Protein AF-0000000087635177 (afdb_homodimer)

Structure (mmCIF, N/CA/C/O backbone):
data_AF-0000000087635177-model_v1
#
loop_
_entity.id
_entity.type
_entity.pdbx_description
1 polymer Glucokinase
#
loop_
_atom_site.group_PDB
_atom_site.id
_atom_site.type_symbol
_atom_site.label_atom_id
_atom_site.label_alt_id
_atom_site.label_comp_id
_atom_site.label_asym_id
_atom_site.label_entity_id
_atom_site.label_seq_id
_atom_site.pdbx_PDB_ins_code
_atom_site.Cartn_x
_atom_site.Cartn_y
_atom_site.Cartn_z
_atom_site.occupancy
_atom_site.B_iso_or_equiv
_atom_site.auth_seq_id
_atom_site.auth_comp_id
_atom_site.auth_asym_id
_atom_site.auth_atom_id
_atom_site.pdbx_PDB_model_num
ATOM 1 N N . MET A 1 1 ? -13.102 -10.961 11.938 1 29.33 1 MET A N 1
ATOM 2 C CA . MET A 1 1 ? -13.492 -10.102 10.82 1 29.33 1 MET A CA 1
ATOM 3 C C . MET A 1 1 ? -13.859 -8.703 11.305 1 29.33 1 MET A C 1
ATOM 5 O O . MET A 1 1 ? -14.805 -8.547 12.086 1 29.33 1 MET A O 1
ATOM 9 N N . GLN A 1 2 ? -12.953 -7.969 11.609 1 35.25 2 GLN A N 1
ATOM 10 C CA . GLN A 1 2 ? -13.305 -6.633 12.078 1 35.25 2 GLN A CA 1
ATOM 11 C C . GLN A 1 2 ? -14.391 -6.008 11.203 1 35.25 2 GLN A C 1
ATOM 13 O O . GLN A 1 2 ? -14.219 -5.883 9.992 1 35.25 2 GLN A O 1
ATOM 18 N N . SER A 1 3 ? -15.57 -6.148 11.516 1 40.88 3 SER A N 1
ATOM 19 C CA . SER A 1 3 ? -16.766 -5.645 10.859 1 40.88 3 SER A CA 1
ATOM 20 C C . SER A 1 3 ? -16.578 -4.215 10.367 1 40.88 3 SER A C 1
ATOM 22 O O . SER A 1 3 ? -16.234 -3.322 11.148 1 40.88 3 SER A O 1
ATOM 24 N N . LYS A 1 4 ? -16.078 -4.109 9.297 1 50.09 4 LYS A N 1
ATOM 25 C CA . LYS A 1 4 ? -16.094 -2.773 8.703 1 50.09 4 LYS A CA 1
ATOM 26 C C . LYS A 1 4 ? -17.406 -2.061 9 1 50.09 4 LYS A C 1
ATOM 28 O O . LYS A 1 4 ? -18.484 -2.535 8.609 1 50.09 4 LYS A O 1
ATOM 33 N N . GLN A 1 5 ? -17.484 -1.432 10.102 1 54.53 5 GLN A N 1
ATOM 34 C CA . GLN A 1 5 ? -18.719 -0.742 10.438 1 54.53 5 GLN A CA 1
ATOM 35 C C . GLN A 1 5 ? -19.234 0.073 9.25 1 54.53 5 GLN A C 1
ATOM 37 O O . GLN A 1 5 ? -18.547 0.971 8.766 1 54.53 5 GLN A O 1
ATOM 42 N N . VAL A 1 6 ? -20.109 -0.524 8.531 1 69.88 6 VAL A N 1
ATOM 43 C CA . VAL A 1 6 ? -20.812 0.121 7.426 1 69.88 6 VAL A CA 1
ATOM 44 C C . VAL A 1 6 ? -21.547 1.36 7.926 1 69.88 6 VAL A C 1
ATOM 46 O O . VAL A 1 6 ? -22.266 1.3 8.922 1 69.88 6 VAL A O 1
ATOM 49 N N . LEU A 1 7 ? -21.156 2.529 7.484 1 83.12 7 LEU A N 1
ATOM 50 C CA . LEU A 1 7 ? -21.812 3.789 7.828 1 83.12 7 LEU A CA 1
ATOM 51 C C . LEU A 1 7 ? -23.312 3.719 7.547 1 83.12 7 LEU A C 1
ATOM 53 O O . LEU A 1 7 ? -23.734 3.146 6.539 1 83.12 7 LEU A O 1
ATOM 57 N N . SER A 1 8 ? -24.078 4.277 8.414 1 90.44 8 SER A N 1
ATOM 58 C CA . SER A 1 8 ? -25.516 4.414 8.164 1 90.44 8 SER A CA 1
ATOM 59 C C . SER A 1 8 ? -25.781 5.434 7.059 1 90.44 8 SER A C 1
ATOM 61 O O . SER A 1 8 ? -24.922 6.27 6.754 1 90.44 8 SER A O 1
ATOM 63 N N . ASN A 1 9 ? -26.922 5.383 6.5 1 93.56 9 ASN A N 1
ATOM 64 C CA . ASN A 1 9 ? -27.328 6.355 5.488 1 93.56 9 ASN A CA 1
ATOM 65 C C . ASN A 1 9 ? -27.312 7.777 6.043 1 93.56 9 ASN A C 1
ATOM 67 O O . ASN A 1 9 ? -26.922 8.719 5.344 1 93.56 9 ASN A O 1
ATOM 71 N N . ASP A 1 10 ? -27.656 7.887 7.336 1 95.88 10 ASP A N 1
ATOM 72 C CA . ASP A 1 10 ? -27.641 9.195 7.98 1 95.88 10 ASP A CA 1
ATOM 73 C C . ASP A 1 10 ? -26.219 9.773 8.016 1 95.88 10 ASP A C 1
ATOM 75 O O . ASP A 1 10 ? -26.016 10.953 7.711 1 95.88 10 ASP A O 1
ATOM 79 N N . GLU A 1 11 ? -25.344 8.898 8.391 1 95.31 11 GLU A N 1
ATOM 80 C CA . GLU A 1 11 ? -23.953 9.328 8.469 1 95.31 11 GLU A CA 1
ATOM 81 C C . GLU A 1 11 ? -23.406 9.688 7.094 1 95.31 11 GLU A C 1
ATOM 83 O O . GLU A 1 11 ? -22.703 10.695 6.945 1 95.31 11 GLU A O 1
ATOM 88 N N . ILE A 1 12 ? -23.766 8.883 6.133 1 95.69 12 ILE A N 1
ATOM 89 C CA . ILE A 1 12 ? -23.297 9.094 4.77 1 95.69 12 ILE A CA 1
ATOM 90 C C . ILE A 1 12 ? -23.797 10.438 4.25 1 95.69 12 ILE A C 1
ATOM 92 O O . ILE A 1 12 ? -23.016 11.25 3.738 1 95.69 12 ILE A O 1
ATOM 96 N N . ILE A 1 13 ? -25.031 10.727 4.426 1 96.31 13 ILE A N 1
ATOM 97 C CA . ILE A 1 13 ? -25.656 11.938 3.898 1 96.31 13 ILE A CA 1
ATOM 98 C C . ILE A 1 13 ? -25.125 13.156 4.652 1 96.31 13 ILE A C 1
ATOM 100 O O . ILE A 1 13 ? -24.766 14.164 4.039 1 96.31 13 ILE A O 1
ATOM 104 N N . LEU A 1 14 ? -25.047 13.078 5.969 1 96.31 14 LEU A N 1
ATOM 105 C CA . LEU A 1 14 ? -24.547 14.203 6.762 1 96.31 14 LEU A CA 1
ATOM 106 C C . LEU A 1 14 ? -23.109 14.555 6.387 1 96.31 14 LEU A C 1
ATOM 108 O O . LEU A 1 14 ? -22.797 15.727 6.176 1 96.31 14 LEU A O 1
ATOM 112 N N . ASN A 1 15 ? -22.312 13.555 6.32 1 95.5 15 ASN A N 1
ATOM 113 C CA . ASN A 1 15 ? -20.906 13.789 5.98 1 95.5 15 ASN A CA 1
ATOM 114 C C . ASN A 1 15 ? -20.766 14.336 4.562 1 95.5 15 ASN A C 1
ATOM 116 O O . ASN A 1 15 ? -19.875 15.148 4.297 1 95.5 15 ASN A O 1
ATOM 120 N N . TYR A 1 16 ? -21.625 13.883 3.713 1 95.69 16 TYR A N 1
ATOM 121 C CA . TYR A 1 16 ? -21.594 14.414 2.354 1 95.69 16 TYR A CA 1
ATOM 122 C C . TYR A 1 16 ? -21.891 15.906 2.344 1 95.69 16 TYR A C 1
ATOM 124 O O . TYR A 1 16 ? -21.188 16.688 1.7 1 95.69 16 TYR A O 1
ATOM 132 N N . ILE A 1 17 ? -22.859 16.297 3.053 1 95.44 17 ILE A N 1
ATOM 133 C CA . ILE A 1 17 ? -23.25 17.703 3.111 1 95.44 17 ILE A CA 1
ATOM 134 C C . ILE A 1 17 ? -22.125 18.516 3.76 1 95.44 17 ILE A C 1
ATOM 136 O O . ILE A 1 17 ? -21.75 19.578 3.258 1 95.44 17 ILE A O 1
ATOM 140 N N . ARG A 1 18 ? -21.562 18 4.793 1 94.88 18 ARG A N 1
ATOM 141 C CA 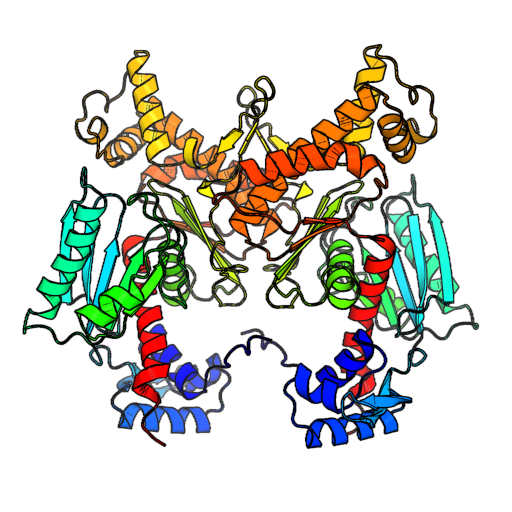. ARG A 1 18 ? -20.484 18.672 5.52 1 94.88 18 ARG A CA 1
ATOM 142 C C . ARG A 1 18 ? -19.281 18.906 4.617 1 94.88 18 ARG A C 1
ATOM 144 O O . ARG A 1 18 ? -18.688 19.984 4.645 1 94.88 18 ARG A O 1
ATOM 151 N N . ARG A 1 19 ? -18.969 17.938 3.781 1 95.31 19 ARG A N 1
ATOM 152 C CA . ARG A 1 19 ? -17.719 17.922 3.02 1 95.31 19 ARG A CA 1
ATOM 153 C C . ARG A 1 19 ? -17.875 18.688 1.706 1 95.31 19 ARG A C 1
ATOM 155 O O . ARG A 1 19 ? -16.875 19.078 1.093 1 95.31 19 ARG A O 1
ATOM 162 N N . ASN A 1 20 ? -19.125 18.953 1.271 1 93.06 20 ASN A N 1
ATOM 163 C CA . ASN A 1 20 ? -19.312 19.531 -0.053 1 93.06 20 ASN A CA 1
ATOM 164 C C . ASN A 1 20 ? -19.953 20.906 0.03 1 93.06 20 ASN A C 1
ATOM 166 O O . ASN A 1 20 ? -20.062 21.609 -0.975 1 93.06 20 ASN A O 1
ATOM 170 N N . GLY A 1 21 ? -20.297 21.312 1.137 1 87.25 21 GLY A N 1
ATOM 171 C CA . GLY A 1 21 ? -20.953 22.609 1.257 1 87.25 21 GLY A CA 1
ATOM 172 C C . GLY A 1 21 ? -22.438 22.547 0.912 1 87.25 21 GLY A C 1
ATOM 173 O O . GLY A 1 21 ? -23.141 21.641 1.347 1 87.25 21 GLY A O 1
ATOM 174 N N . SER A 1 22 ? -22.875 23.609 0.148 1 90.25 22 SER A N 1
ATOM 175 C CA . SER A 1 22 ? -24.281 23.672 -0.24 1 90.25 22 SER A CA 1
ATOM 176 C C . SER A 1 22 ? -24.594 22.703 -1.376 1 90.25 22 SER A C 1
ATOM 178 O O . SER A 1 22 ? -24.031 22.828 -2.469 1 90.25 22 SER A O 1
ATOM 180 N N . VAL A 1 23 ? -25.453 21.75 -1.095 1 94.25 23 VAL A N 1
ATOM 181 C CA . VAL A 1 23 ? -25.766 20.719 -2.084 1 94.25 23 VAL A CA 1
ATOM 182 C C . VAL A 1 23 ? -27.266 20.453 -2.109 1 94.25 23 VAL A C 1
ATOM 184 O O . VAL A 1 23 ? -27.953 20.641 -1.098 1 94.25 23 VAL A O 1
ATOM 187 N N . SER A 1 24 ? -27.75 20.031 -3.254 1 93.94 24 SER A N 1
ATOM 188 C CA . SER A 1 24 ? -29.156 19.703 -3.379 1 93.94 24 SER A CA 1
ATOM 189 C C . SER A 1 24 ? -29.406 18.234 -3.043 1 93.94 24 SER A C 1
ATOM 191 O O . SER A 1 24 ? -28.484 17.406 -3.088 1 93.94 24 SER A O 1
ATOM 193 N N . LYS A 1 25 ? -30.641 17.953 -2.688 1 94.5 25 LYS A N 1
ATOM 194 C CA . LYS A 1 25 ? -31.031 16.562 -2.402 1 94.5 25 LYS A CA 1
ATOM 195 C C . LYS A 1 25 ? -30.797 15.672 -3.617 1 94.5 25 LYS A C 1
ATOM 197 O O . LYS A 1 25 ? -30.406 14.516 -3.473 1 94.5 25 LYS A O 1
ATOM 202 N N . ALA A 1 26 ? -30.953 16.219 -4.742 1 93 26 ALA A N 1
ATOM 203 C CA . ALA A 1 26 ? -30.766 15.461 -5.973 1 93 26 ALA A CA 1
ATOM 204 C C . ALA A 1 26 ? -29.297 15.047 -6.137 1 93 26 ALA A C 1
ATOM 206 O O . ALA A 1 26 ? -29.016 13.898 -6.484 1 93 26 ALA A O 1
ATOM 207 N N . ILE A 1 27 ? -28.516 15.945 -5.879 1 93.81 27 ILE A N 1
ATOM 208 C CA . ILE A 1 27 ? -27.094 15.688 -6.008 1 93.81 27 ILE A CA 1
ATOM 209 C C . ILE A 1 27 ? -26.641 14.688 -4.941 1 93.81 27 ILE A C 1
ATOM 211 O O . ILE A 1 27 ? -25.828 13.805 -5.211 1 93.81 27 ILE A O 1
ATOM 215 N N . ILE A 1 28 ? -27.172 14.828 -3.785 1 95.62 28 ILE A N 1
ATOM 216 C CA . ILE A 1 28 ? -26.859 13.898 -2.711 1 95.62 28 ILE A CA 1
ATOM 217 C C . ILE A 1 28 ? -27.25 12.477 -3.131 1 95.62 28 ILE A C 1
ATOM 219 O O . ILE A 1 28 ? -26.438 11.547 -3.01 1 95.62 28 ILE A O 1
ATOM 223 N N . ALA A 1 29 ? -28.422 12.344 -3.629 1 95.62 29 ALA A N 1
ATOM 224 C CA . ALA A 1 29 ? -28.891 11.031 -4.051 1 95.62 29 ALA A CA 1
ATOM 225 C C . ALA A 1 29 ? -28 10.445 -5.145 1 95.62 29 ALA A C 1
ATOM 227 O O . ALA A 1 29 ? -27.578 9.289 -5.059 1 95.62 29 ALA A O 1
ATOM 228 N N . ARG A 1 30 ? -27.719 11.242 -6.062 1 93.75 30 ARG A N 1
ATOM 229 C CA . ARG A 1 30 ? -26.922 10.812 -7.203 1 93.75 30 ARG A CA 1
ATOM 230 C C . ARG A 1 30 ? -25.531 10.359 -6.762 1 93.75 30 ARG A C 1
ATOM 232 O O . ARG A 1 30 ? -25.047 9.305 -7.191 1 93.75 30 ARG A O 1
ATOM 239 N N . ASN A 1 31 ? -24.969 11.055 -5.855 1 93.06 31 ASN A N 1
ATOM 240 C CA . ASN A 1 31 ? -23.562 10.828 -5.539 1 93.06 31 ASN A CA 1
ATOM 241 C C . ASN A 1 31 ? -23.391 9.812 -4.41 1 93.06 31 ASN A C 1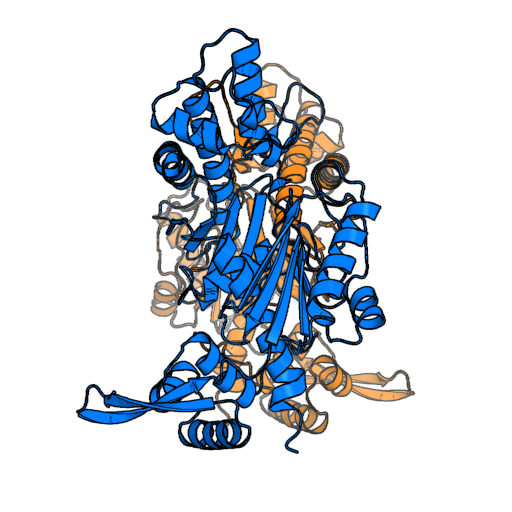
ATOM 243 O O . ASN A 1 31 ? -22.312 9.242 -4.234 1 93.06 31 ASN A O 1
ATOM 247 N N . THR A 1 32 ? -24.422 9.578 -3.68 1 92.62 32 THR A N 1
ATOM 248 C CA . THR A 1 32 ? -24.312 8.617 -2.59 1 92.62 32 THR A CA 1
ATOM 249 C C . THR A 1 32 ? -24.906 7.27 -2.994 1 92.62 32 THR A C 1
ATOM 251 O O . THR A 1 32 ? -24.672 6.254 -2.338 1 92.62 32 THR A O 1
ATOM 254 N N . GLY A 1 33 ? -25.734 7.324 -4.012 1 92.94 33 GLY A N 1
ATOM 255 C CA . GLY A 1 33 ? -26.422 6.117 -4.438 1 92.94 33 GLY A CA 1
ATOM 256 C C . GLY A 1 33 ? -27.625 5.781 -3.578 1 92.94 33 GLY A C 1
ATOM 257 O O . GLY A 1 33 ? -28.219 4.711 -3.729 1 92.94 33 GLY A O 1
ATOM 258 N N . ILE A 1 34 ? -27.969 6.648 -2.682 1 94 34 ILE A N 1
ATOM 259 C CA . ILE A 1 34 ? -29.156 6.477 -1.838 1 94 34 ILE A CA 1
ATOM 260 C C . ILE A 1 34 ? -30.391 7.016 -2.561 1 94 34 ILE A C 1
ATOM 262 O O . ILE A 1 34 ? -30.312 8.039 -3.24 1 94 34 ILE A O 1
ATOM 266 N N . THR A 1 35 ? -31.5 6.309 -2.369 1 95.5 35 THR A N 1
ATOM 267 C CA . THR A 1 35 ? -32.688 6.664 -3.119 1 95.5 35 THR A CA 1
ATOM 268 C C . THR A 1 35 ? -33.188 8.047 -2.711 1 95.5 35 THR A C 1
ATOM 270 O O . THR A 1 35 ? -33.094 8.43 -1.544 1 95.5 35 THR A O 1
ATOM 273 N N . PRO A 1 36 ? -33.812 8.766 -3.641 1 95.69 36 PRO A N 1
ATOM 274 C CA . PRO A 1 36 ? -34.281 10.125 -3.373 1 95.69 36 PRO A CA 1
ATOM 275 C C . PRO A 1 36 ? -35.25 10.195 -2.201 1 95.69 36 PRO A C 1
ATOM 277 O O . PRO A 1 36 ? -35.125 11.062 -1.333 1 95.69 36 PRO A O 1
ATOM 280 N N . PRO A 1 37 ? -36.219 9.289 -2.125 1 96.62 37 PRO A N 1
ATOM 281 C CA . PRO A 1 37 ? -37.094 9.352 -0.97 1 96.62 37 PRO A CA 1
ATOM 282 C C . PRO A 1 37 ? -36.375 9.195 0.36 1 96.62 37 PRO A C 1
ATOM 284 O O . PRO A 1 37 ? -36.688 9.883 1.332 1 96.62 37 PRO A O 1
ATOM 287 N N . THR A 1 38 ? -35.438 8.359 0.41 1 96.88 38 THR A N 1
ATOM 288 C CA . THR A 1 38 ? -34.625 8.148 1.614 1 96.88 38 THR A CA 1
ATOM 289 C C . THR A 1 38 ? -33.812 9.391 1.946 1 96.88 38 THR A C 1
ATOM 291 O O . THR A 1 38 ? -33.719 9.781 3.111 1 96.88 38 THR A O 1
ATOM 294 N N . VAL A 1 39 ? -33.281 9.969 0.921 1 97.44 39 VAL A N 1
ATOM 295 C CA . VAL A 1 39 ? -32.5 11.195 1.105 1 97.44 39 VAL A CA 1
ATOM 296 C C . VAL A 1 39 ? -33.375 12.289 1.677 1 97.44 39 VAL A C 1
ATOM 298 O O . VAL A 1 39 ? -33 12.984 2.621 1 97.44 39 VAL A O 1
ATOM 301 N N . THR A 1 40 ? -34.531 12.383 1.129 1 96.19 40 THR A N 1
ATOM 302 C CA . THR A 1 40 ? -35.438 13.406 1.581 1 96.19 40 THR A CA 1
ATOM 303 C C . THR A 1 40 ? -35.812 13.203 3.049 1 96.19 40 THR A C 1
ATOM 305 O O . THR A 1 40 ? -35.781 14.148 3.84 1 96.19 40 THR A O 1
ATOM 308 N N . ASN A 1 41 ? -36.094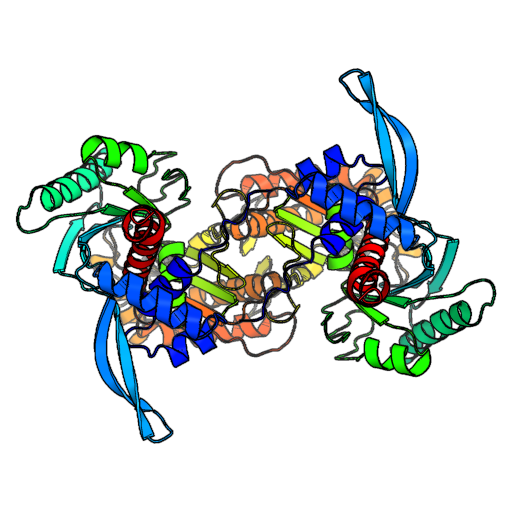 11.977 3.393 1 97.19 41 ASN A N 1
ATOM 309 C CA . ASN A 1 41 ? -36.469 11.656 4.766 1 97.19 41 ASN A CA 1
ATOM 310 C C . ASN A 1 41 ? -35.312 11.938 5.734 1 97.19 41 ASN A C 1
ATOM 312 O O . ASN A 1 41 ? -35.531 12.523 6.797 1 97.19 41 ASN A O 1
ATOM 316 N N . ILE A 1 42 ? -34.188 11.562 5.371 1 97.06 42 ILE A N 1
ATOM 317 C CA . ILE A 1 42 ? -33.031 11.719 6.227 1 97.06 42 ILE A CA 1
ATOM 318 C C . ILE A 1 42 ? -32.688 13.203 6.367 1 97.06 42 ILE A C 1
ATOM 320 O O . ILE A 1 42 ? -32.375 13.672 7.461 1 97.06 42 ILE A O 1
ATOM 324 N N . CYS A 1 43 ? -32.812 13.914 5.289 1 96.25 43 CYS A N 1
ATOM 325 C CA . CYS A 1 43 ? -32.5 15.344 5.344 1 96.25 43 CYS A CA 1
ATOM 326 C C . CYS A 1 43 ? -33.5 16.062 6.262 1 96.25 43 CYS A C 1
ATOM 328 O O . CYS A 1 43 ? -33.094 16.984 6.98 1 96.25 43 CYS A O 1
ATOM 330 N N . ASN A 1 44 ? -34.688 15.617 6.199 1 95.75 44 ASN A N 1
ATOM 331 C CA . ASN A 1 44 ? -35.656 16.203 7.109 1 95.75 44 ASN A CA 1
ATOM 332 C C . ASN A 1 44 ? -35.312 15.93 8.57 1 95.75 44 ASN A C 1
ATOM 334 O O . ASN A 1 44 ? -35.406 16.812 9.414 1 95.75 44 ASN A O 1
ATOM 338 N N . THR A 1 45 ? -34.938 14.742 8.805 1 96.06 45 THR A N 1
ATOM 339 C CA . THR A 1 45 ? -34.531 14.359 10.156 1 96.06 45 THR A CA 1
ATOM 340 C C . THR A 1 45 ? -33.312 15.164 10.609 1 96.06 45 THR A C 1
ATOM 342 O O . THR A 1 45 ? -33.25 15.633 11.75 1 96.06 45 THR A O 1
ATOM 345 N N . LEU A 1 46 ? -32.344 15.367 9.734 1 96.69 46 LEU A N 1
ATOM 346 C CA . LEU A 1 46 ? -31.141 16.109 10.039 1 96.69 46 LEU A CA 1
ATOM 347 C C . LEU A 1 46 ? -31.469 17.578 10.297 1 96.69 46 LEU A C 1
ATOM 349 O O . LEU A 1 46 ? -30.859 18.203 11.172 1 96.69 46 LEU A O 1
ATOM 353 N N . ALA A 1 47 ? -32.375 18.078 9.555 1 95.38 47 ALA A N 1
ATOM 354 C CA . ALA A 1 47 ? -32.812 19.453 9.742 1 95.38 47 ALA A CA 1
ATOM 355 C C . ALA A 1 47 ? -33.5 19.641 11.086 1 95.38 47 ALA A C 1
ATOM 357 O O . ALA A 1 47 ? -33.281 20.625 11.781 1 95.38 47 ALA A O 1
ATOM 358 N N . ASP A 1 48 ? -34.344 18.672 11.422 1 95.06 48 ASP A N 1
ATOM 359 C CA . ASP A 1 48 ? -35.031 18.703 12.695 1 95.06 48 ASP A CA 1
ATOM 360 C C . ASP A 1 48 ? -34.062 18.688 13.867 1 95.06 48 ASP A C 1
ATOM 362 O O . ASP A 1 48 ? -34.344 19.281 14.914 1 95.06 48 ASP A O 1
ATOM 366 N N . LYS A 1 49 ? -32.938 18.078 13.602 1 94.75 49 LYS A N 1
ATOM 367 C CA . LYS A 1 49 ? -31.938 17.969 14.648 1 94.75 49 LYS A CA 1
ATOM 368 C C . LYS A 1 49 ? -31.031 19.188 14.656 1 94.75 49 LYS A C 1
ATOM 370 O O . LYS A 1 49 ? -30.094 19.266 15.469 1 94.75 49 LYS A O 1
ATOM 375 N N . GLY A 1 50 ? -31.25 20.078 13.688 1 94.19 50 GLY A N 1
ATOM 376 C CA . GLY A 1 50 ? -30.453 21.297 13.609 1 94.19 50 GLY A CA 1
ATOM 377 C C . GLY A 1 50 ? -29.078 21.078 13.023 1 94.19 50 GLY A C 1
ATOM 378 O O . GLY A 1 50 ? -28.172 21.891 13.234 1 94.19 50 GLY A O 1
ATOM 379 N N . LEU A 1 51 ? -28.859 19.969 12.336 1 96.31 51 LEU A N 1
ATOM 380 C CA . LEU A 1 51 ? -27.562 19.609 11.781 1 96.31 51 LEU A CA 1
ATOM 381 C C . LEU A 1 51 ? -27.375 20.234 10.406 1 96.31 51 LEU A C 1
ATOM 383 O O . LEU A 1 51 ? -26.234 20.516 9.992 1 96.31 51 LEU A O 1
ATOM 387 N N . ILE A 1 52 ? -28.484 20.406 9.695 1 96.44 52 ILE A N 1
ATOM 388 C CA . ILE A 1 52 ? -28.422 21.047 8.383 1 96.44 52 ILE A CA 1
ATOM 389 C C . ILE A 1 52 ? -29.531 22.078 8.266 1 96.44 52 ILE A C 1
ATOM 391 O O . ILE A 1 52 ? -30.469 22.094 9.078 1 96.44 52 ILE A O 1
ATOM 395 N N . TYR A 1 53 ? -29.406 22.969 7.352 1 94.25 53 TYR A N 1
ATOM 396 C CA . TYR A 1 53 ? -30.438 23.969 7.09 1 94.25 53 TYR A CA 1
ATOM 397 C C . TYR A 1 53 ? -30.5 24.297 5.605 1 94.25 53 TYR A C 1
ATOM 399 O O . TYR A 1 53 ? -29.594 23.953 4.844 1 94.25 53 TYR A O 1
ATOM 407 N N . GLU A 1 54 ? -31.562 24.891 5.199 1 90.25 54 GLU A N 1
ATOM 408 C CA . GLU A 1 54 ? -31.719 25.344 3.82 1 90.25 54 GLU A CA 1
ATOM 409 C C . GLU A 1 54 ? -30.938 26.625 3.562 1 90.25 54 GLU A C 1
ATOM 411 O O . GLU A 1 54 ? -31.078 27.594 4.309 1 90.25 54 GLU A O 1
ATOM 416 N N . ASP A 1 55 ? -30.047 26.578 2.699 1 83.12 55 ASP A N 1
ATOM 417 C CA . ASP A 1 55 ? -29.188 27.703 2.379 1 83.12 55 ASP A CA 1
ATOM 418 C C . ASP A 1 55 ? -29.828 28.609 1.34 1 83.12 55 ASP A C 1
ATOM 420 O O . ASP A 1 55 ? -30.531 29.562 1.692 1 83.12 55 ASP A O 1
ATOM 424 N N . ARG A 1 56 ? -29.562 28.438 0.069 1 78.06 56 ARG A N 1
ATOM 425 C CA . ARG A 1 56 ? -30.109 29.25 -1.017 1 78.06 56 ARG A CA 1
ATOM 426 C C . ARG A 1 56 ? -30.719 28.359 -2.1 1 78.06 56 ARG A C 1
ATOM 428 O O . ARG A 1 56 ? -30.484 27.141 -2.123 1 78.06 56 ARG A O 1
ATOM 435 N N . GLN A 1 57 ? -31.703 28.984 -2.684 1 72.94 57 GLN A N 1
ATOM 436 C CA . GLN A 1 57 ? -32.281 28.281 -3.82 1 72.94 57 GLN A CA 1
ATOM 437 C C . GLN A 1 57 ? -31.438 28.453 -5.074 1 72.94 57 GLN A C 1
ATOM 439 O O . GLN A 1 57 ? -30.891 29.531 -5.316 1 72.94 57 GLN A O 1
ATOM 444 N N . GLU A 1 58 ? -31.031 27.297 -5.648 1 68.81 58 GLU A N 1
ATOM 445 C CA . GLU A 1 58 ? -30.297 27.375 -6.91 1 68.81 58 GLU A CA 1
ATOM 446 C C . GLU A 1 58 ? -31.109 26.766 -8.055 1 68.81 58 GLU A C 1
ATOM 448 O O . GLU A 1 58 ? -31.953 25.891 -7.828 1 68.81 58 GLU A O 1
ATOM 453 N N . ARG A 1 59 ? -31.109 27.469 -9.258 1 61.03 59 ARG A N 1
ATOM 454 C CA . ARG A 1 59 ? -31.812 26.953 -10.422 1 61.03 59 ARG A CA 1
ATOM 455 C C . ARG A 1 59 ? -31.047 25.781 -11.055 1 61.03 59 ARG A C 1
ATOM 457 O O . ARG A 1 59 ? -29.828 25.859 -11.219 1 61.03 59 ARG A O 1
ATOM 464 N N . SER A 1 60 ? -31.641 24.672 -11.016 1 54.53 60 SER A N 1
ATOM 465 C CA . SER A 1 60 ? -31.016 23.516 -11.633 1 54.53 60 SER A CA 1
ATOM 466 C C . SER A 1 60 ? -30.75 23.75 -13.117 1 54.53 60 SER A C 1
ATOM 468 O O . SER A 1 60 ? -31.234 24.734 -13.688 1 54.53 60 SER A O 1
ATOM 470 N N . ALA A 1 61 ? -29.875 23.125 -13.758 1 52.94 61 ALA A N 1
ATOM 471 C CA . ALA A 1 61 ? -29.656 23.203 -15.195 1 52.94 61 ALA A CA 1
ATOM 472 C C . ALA A 1 61 ? -30.984 23.172 -15.961 1 52.94 61 ALA A C 1
ATOM 474 O O . ALA A 1 61 ? -31.094 23.75 -17.031 1 52.94 61 ALA A O 1
ATOM 475 N N . LEU A 1 62 ? -31.938 22.5 -15.523 1 52.22 62 LEU A N 1
ATOM 476 C CA . LEU A 1 62 ? -33.219 22.406 -16.188 1 52.22 62 LEU A CA 1
ATOM 477 C C . LEU A 1 62 ? -34.156 23.516 -15.727 1 52.22 62 LEU A C 1
ATOM 479 O O . LEU A 1 62 ? -35.344 23.547 -16.094 1 52.22 62 LEU A O 1
ATOM 483 N N . GLY A 1 63 ? -33.688 24.422 -15.008 1 56.75 63 GLY A N 1
ATOM 484 C CA . GLY A 1 63 ? -34.469 25.609 -14.695 1 56.75 63 GLY A CA 1
ATOM 485 C C . GLY A 1 63 ? -35.281 25.469 -13.422 1 56.75 63 GLY A C 1
ATOM 486 O O . GLY A 1 63 ? -35.938 26.422 -12.992 1 56.75 63 GLY A O 1
ATOM 487 N N . ARG A 1 64 ? -35.406 24.234 -12.953 1 58.66 64 ARG A N 1
ATOM 488 C CA . ARG A 1 64 ? -36.219 24.094 -11.734 1 58.66 64 ARG A CA 1
ATOM 489 C C . ARG A 1 64 ? -35.406 24.516 -10.516 1 58.66 64 ARG A C 1
ATOM 491 O O . ARG A 1 64 ? -34.219 24.172 -10.383 1 58.66 64 ARG A O 1
ATOM 498 N N . PRO A 1 65 ? -36.031 25.312 -9.688 1 66.62 65 PRO A N 1
ATOM 499 C CA . PRO A 1 65 ? -35.344 25.75 -8.469 1 66.62 65 PRO A CA 1
ATOM 500 C C . PRO A 1 65 ? -35.062 24.594 -7.508 1 66.62 65 PRO A C 1
ATOM 502 O O . PRO A 1 65 ? -35.906 23.719 -7.32 1 66.62 65 PRO A O 1
ATOM 505 N N . SER A 1 66 ? -33.781 24.266 -7.215 1 77.62 66 SER A N 1
ATOM 506 C CA . SER A 1 66 ? -33.469 23.25 -6.207 1 77.62 66 SER A CA 1
ATOM 507 C C . SER A 1 66 ? -32.906 23.891 -4.945 1 77.62 66 SER A C 1
ATOM 509 O O . SER A 1 66 ? -32.125 24.828 -5.023 1 77.62 66 SER A O 1
ATOM 511 N N . MET A 1 67 ? -33.531 23.516 -3.768 1 85.56 67 MET A N 1
ATOM 512 C CA . MET A 1 67 ? -33.062 24 -2.471 1 85.56 67 MET A CA 1
ATOM 513 C C . MET A 1 67 ? -31.734 23.344 -2.076 1 85.56 67 MET A C 1
ATOM 515 O O . MET A 1 67 ? -31.625 22.125 -2.105 1 85.56 67 MET A O 1
ATOM 519 N N . LEU A 1 68 ? -30.766 24.234 -1.772 1 92.81 68 LEU A N 1
ATOM 520 C CA . LEU A 1 68 ? -29.469 23.719 -1.337 1 92.81 68 LEU A CA 1
ATOM 521 C C . LEU A 1 68 ? -29.422 23.562 0.179 1 92.81 68 LEU A C 1
ATOM 523 O O . LEU A 1 68 ? -29.984 24.391 0.906 1 92.81 68 LEU A O 1
ATOM 527 N N . LEU A 1 69 ? -28.859 22.484 0.601 1 94.38 69 LEU A N 1
ATOM 528 C CA . LEU A 1 69 ? -28.703 22.188 2.021 1 94.38 69 LEU A CA 1
ATOM 529 C C . LEU A 1 69 ? -27.266 22.453 2.463 1 94.38 69 LEU A C 1
ATOM 531 O O . LEU A 1 69 ? -26.312 22.188 1.714 1 94.38 69 LEU A O 1
ATOM 535 N N . LYS A 1 70 ? -27.156 23.016 3.656 1 95.19 70 LYS A N 1
ATOM 536 C CA . LYS A 1 70 ? -25.844 23.297 4.234 1 95.19 70 LYS A CA 1
ATOM 537 C C . LYS A 1 70 ? -25.75 22.75 5.656 1 95.19 70 LYS A C 1
ATOM 539 O O . LYS A 1 70 ? -26.734 22.75 6.398 1 95.19 70 LYS A O 1
ATOM 544 N N . PHE A 1 71 ? -24.578 22.328 5.941 1 95.44 71 PHE A N 1
ATOM 545 C CA . PHE A 1 71 ? -24.297 21.859 7.293 1 95.44 71 PHE A CA 1
ATOM 546 C C . PHE A 1 71 ? -24.234 23.031 8.266 1 95.44 71 PHE A C 1
ATOM 548 O O . PHE A 1 71 ? -23.734 24.109 7.922 1 95.44 71 PHE A O 1
ATOM 555 N N . ASN A 1 72 ? -24.812 22.812 9.461 1 94.31 72 ASN A N 1
ATOM 556 C CA . ASN A 1 72 ? -24.672 23.797 10.531 1 94.31 72 ASN A CA 1
ATOM 557 C C . ASN A 1 72 ? -23.25 23.844 11.07 1 94.31 72 ASN A C 1
ATOM 559 O O . ASN A 1 72 ? -22.922 23.156 12.047 1 94.31 72 ASN A O 1
ATOM 563 N N . GLU A 1 73 ? -22.469 24.688 10.562 1 90.62 73 GLU A N 1
ATOM 564 C CA . GLU A 1 73 ? -21.031 24.766 10.852 1 90.62 73 GLU A CA 1
ATOM 565 C C . GLU A 1 73 ? -20.781 25.156 12.305 1 90.62 73 GLU A C 1
ATOM 567 O O . GLU A 1 73 ? -19.688 24.953 12.836 1 90.62 73 GLU A O 1
ATOM 572 N N . GLN A 1 74 ? -21.781 25.734 12.961 1 88.44 74 GLN A N 1
ATOM 573 C CA . GLN A 1 74 ? -21.625 26.203 14.328 1 88.44 74 GLN A CA 1
ATOM 574 C C . GLN A 1 74 ? -22.156 25.188 15.328 1 88.44 74 GLN A C 1
ATOM 576 O O . GLN A 1 74 ? -22.312 25.5 16.516 1 88.44 74 GLN A O 1
ATOM 581 N N . LYS A 1 75 ? -22.391 24.047 14.836 1 87.69 75 LYS A N 1
ATOM 582 C CA . LYS A 1 75 ? -22.969 23.016 15.68 1 87.69 75 LYS A CA 1
ATOM 583 C C . LYS A 1 75 ? -22.141 22.812 16.953 1 87.69 75 LYS A C 1
ATOM 585 O O . LYS A 1 75 ? -22.688 22.688 18.047 1 87.69 75 LYS A O 1
ATOM 590 N N . GLU A 1 76 ? -20.844 22.703 16.719 1 94.94 76 GLU A N 1
ATOM 591 C CA . GLU A 1 76 ? -19.938 22.516 17.844 1 94.94 76 GLU A CA 1
ATOM 592 C C . GLU A 1 76 ? -18.625 23.281 17.625 1 94.94 76 GLU A C 1
ATOM 594 O O . GLU A 1 76 ? -18.281 23.609 16.5 1 94.94 76 GLU A O 1
ATOM 599 N N . MET A 1 77 ? -18.031 23.609 18.75 1 97 77 MET A N 1
ATOM 600 C CA . MET A 1 77 ? -16.672 24.141 18.734 1 97 77 MET A CA 1
ATOM 601 C C . MET A 1 77 ? -15.664 23.078 19.172 1 97 77 MET A C 1
ATOM 603 O O . MET A 1 77 ? -15.898 22.375 20.156 1 97 77 MET A O 1
ATOM 607 N N . LEU A 1 78 ? -14.633 22.984 18.391 1 98.19 78 LEU A N 1
ATOM 608 C CA . LEU A 1 78 ? -13.602 22 18.656 1 98.19 78 LEU A CA 1
ATOM 609 C C . LEU A 1 78 ? -12.289 22.672 19.047 1 98.19 78 LEU A C 1
ATOM 611 O O . LEU A 1 78 ? -11.969 23.75 18.547 1 98.19 78 LEU A O 1
ATOM 615 N N . LEU A 1 79 ? -11.578 22.062 19.922 1 98.62 79 LEU A N 1
ATOM 616 C CA . LEU A 1 79 ? -10.188 22.406 20.172 1 98.62 79 LEU A CA 1
ATOM 617 C C . LEU A 1 79 ? -9.242 21.453 19.438 1 98.62 79 LEU A C 1
ATOM 619 O O . LEU A 1 79 ? -9.219 20.266 19.734 1 98.62 79 LEU A O 1
ATOM 623 N N . ILE A 1 80 ? -8.523 21.984 18.5 1 98.81 80 ILE A N 1
ATOM 624 C CA . ILE A 1 80 ? -7.52 21.188 17.781 1 98.81 80 ILE A CA 1
ATOM 625 C C . ILE A 1 80 ? -6.121 21.609 18.234 1 98.81 80 ILE A C 1
ATOM 627 O O . ILE A 1 80 ? -5.773 22.797 18.172 1 98.81 80 ILE A O 1
ATOM 631 N N . ILE A 1 81 ? -5.344 20.672 18.688 1 98.69 81 ILE A N 1
ATOM 632 C CA . ILE A 1 81 ? -3.961 20.891 19.094 1 98.69 81 ILE A CA 1
ATOM 633 C C . ILE A 1 81 ? -3.018 20.188 18.125 1 98.69 81 ILE A C 1
ATOM 635 O O . ILE A 1 81 ? -3.107 18.969 17.953 1 98.69 81 ILE A O 1
ATOM 639 N N . HIS A 1 82 ? -2.193 20.906 17.5 1 98.31 82 HIS A N 1
ATOM 640 C CA . HIS A 1 82 ? -1.193 20.359 16.594 1 98.31 82 HIS A CA 1
ATOM 641 C C . HIS A 1 82 ? 0.212 20.516 17.156 1 98.31 82 HIS A C 1
ATOM 643 O O . HIS A 1 82 ? 0.749 21.625 17.234 1 98.31 82 HIS A O 1
ATOM 649 N N . VAL A 1 83 ? 0.79 19.391 17.562 1 96.62 83 VAL A N 1
ATOM 650 C CA . VAL A 1 83 ? 2.162 19.391 18.062 1 96.62 83 VAL A CA 1
ATOM 651 C C . VAL A 1 83 ? 3.135 19.234 16.891 1 96.62 83 VAL A C 1
ATOM 653 O O . VAL A 1 83 ? 3.324 18.125 16.375 1 96.62 83 VAL A O 1
ATOM 656 N N . ARG A 1 84 ? 3.783 20.312 16.547 1 93.06 84 ARG A N 1
ATOM 657 C CA . ARG A 1 84 ? 4.746 20.328 15.453 1 93.06 84 ARG A CA 1
ATOM 658 C C . ARG A 1 84 ? 6.172 20.172 15.977 1 93.06 84 ARG A C 1
ATOM 660 O O . ARG A 1 84 ? 6.379 19.844 17.141 1 93.06 84 ARG A O 1
ATOM 667 N N . THR A 1 85 ? 7.121 20.312 15.125 1 88.62 85 THR A N 1
ATOM 668 C CA . THR A 1 85 ? 8.523 20.094 15.477 1 88.62 85 THR A CA 1
ATOM 669 C C . THR A 1 85 ? 9.008 21.172 16.453 1 88.62 85 THR A C 1
ATOM 671 O O . THR A 1 85 ? 9.719 20.875 17.406 1 88.62 85 THR A O 1
ATOM 674 N N . HIS A 1 86 ? 8.531 22.422 16.203 1 89.5 86 HIS A N 1
ATOM 675 C CA . HIS A 1 86 ? 9.125 23.5 16.984 1 89.5 86 HIS A CA 1
ATOM 676 C C . HIS A 1 86 ? 8.062 24.266 17.766 1 89.5 86 HIS A C 1
ATOM 678 O O . HIS A 1 86 ? 8.383 25.156 18.547 1 89.5 86 HIS A O 1
ATOM 684 N N . ASN A 1 87 ? 6.797 23.922 17.547 1 92.88 87 ASN A N 1
ATOM 685 C CA . ASN A 1 87 ? 5.734 24.656 18.234 1 92.88 87 ASN A CA 1
ATOM 686 C C . ASN A 1 87 ? 4.504 23.781 18.453 1 92.88 87 ASN A C 1
ATOM 688 O O . ASN A 1 87 ? 4.328 22.766 17.781 1 92.88 87 ASN A O 1
ATOM 692 N N . VAL A 1 88 ? 3.76 24.156 19.391 1 96.31 88 VAL A N 1
ATOM 693 C CA . VAL A 1 88 ? 2.395 23.688 19.594 1 96.31 88 VAL A CA 1
ATOM 694 C C . VAL A 1 88 ? 1.404 24.75 19.141 1 96.31 88 VAL A C 1
ATOM 696 O O . VAL A 1 88 ? 1.488 25.906 19.562 1 96.31 88 VAL A O 1
ATOM 699 N N . VAL A 1 89 ? 0.564 24.375 18.234 1 97.62 89 VAL A N 1
ATOM 700 C CA . VAL A 1 89 ? -0.46 25.281 17.734 1 97.62 89 VAL A CA 1
ATOM 701 C C . VAL A 1 89 ? -1.839 24.812 18.188 1 97.62 89 VAL A C 1
ATOM 703 O O . VAL A 1 89 ? -2.182 23.641 18.031 1 97.62 89 VAL A O 1
ATOM 706 N N . CYS A 1 90 ? -2.609 25.688 18.75 1 98.12 90 CYS A N 1
ATOM 707 C CA . CYS A 1 90 ? -3.969 25.391 19.188 1 98.12 90 CYS A CA 1
ATOM 708 C C . CYS A 1 90 ? -4.984 26.203 18.391 1 98.12 90 CYS A C 1
ATOM 710 O O . CYS A 1 90 ? -4.789 27.391 18.172 1 98.12 90 CYS A O 1
ATOM 712 N N . TYR A 1 91 ? -6 25.469 17.984 1 98.25 91 TYR A N 1
ATOM 713 C CA . TYR A 1 91 ? -7.086 26.109 17.25 1 98.25 91 TYR A CA 1
ATOM 714 C C . TYR A 1 91 ? -8.422 25.906 17.953 1 98.25 91 TYR A C 1
ATOM 716 O O . TYR A 1 91 ? -8.695 24.812 18.453 1 98.25 91 TYR A O 1
ATOM 724 N N . VAL A 1 92 ? -9.188 26.969 18.078 1 98.31 92 VAL A N 1
ATOM 725 C CA . VAL A 1 92 ? -10.625 26.812 18.266 1 98.31 92 VAL A CA 1
ATOM 726 C C . VAL A 1 92 ? -11.344 26.891 16.922 1 98.31 92 VAL A C 1
ATOM 728 O O . VAL A 1 92 ? -11.25 27.906 16.219 1 98.31 92 VAL A O 1
ATOM 731 N N . VAL A 1 93 ? -11.953 25.797 16.578 1 97.75 93 VAL A N 1
ATOM 732 C CA . VAL A 1 93 ? -12.523 25.703 15.25 1 97.75 93 VAL A CA 1
ATOM 733 C C . VAL A 1 93 ? -13.969 25.219 15.336 1 97.75 93 VAL A C 1
ATOM 735 O O . VAL A 1 93 ? -14.312 24.438 16.219 1 97.75 93 VAL A O 1
ATOM 738 N N . GLN A 1 94 ? -14.742 25.719 14.438 1 95.38 94 GLN A N 1
ATOM 739 C CA . GLN A 1 94 ? -16.094 25.188 14.305 1 95.38 94 GLN A CA 1
ATOM 740 C C . GLN A 1 94 ? -16.094 23.875 13.539 1 95.38 94 GLN A C 1
ATOM 742 O O . GLN A 1 94 ? -15.172 23.594 12.766 1 95.38 94 GLN A O 1
ATOM 747 N N . SER A 1 95 ? -17.188 23.078 13.641 1 92.69 95 SER A N 1
ATOM 748 C CA . SER A 1 95 ? -17.25 21.766 13.016 1 92.69 95 SER A CA 1
ATOM 749 C C . SER A 1 95 ? -17.219 21.875 11.492 1 92.69 95 SER A C 1
ATOM 751 O O . SER A 1 95 ? -16.969 20.891 10.797 1 92.69 95 SER A O 1
ATOM 753 N N . GLY A 1 96 ? -17.438 23.047 10.984 1 87.56 96 GLY A N 1
ATOM 754 C CA . GLY A 1 96 ? -17.359 23.281 9.547 1 87.56 96 GLY A CA 1
ATOM 755 C C . GLY A 1 96 ? -15.977 23.719 9.086 1 87.56 96 GLY A C 1
ATOM 756 O O . GLY A 1 96 ? -15.734 23.844 7.887 1 87.56 96 GLY A O 1
ATOM 757 N N . GLY A 1 97 ? -15.102 24.031 9.984 1 91 97 GLY A N 1
ATOM 758 C CA . GLY A 1 97 ? -13.727 24.312 9.594 1 91 97 GLY A CA 1
ATOM 759 C C . GLY A 1 97 ? -13.336 25.766 9.781 1 91 97 GLY A C 1
ATOM 760 O O . GLY A 1 97 ? -12.18 26.125 9.57 1 91 97 GLY A O 1
ATOM 761 N N . VAL A 1 98 ? -14.258 26.578 10.227 1 93.44 98 VAL A N 1
ATOM 762 C CA . VAL A 1 98 ? -13.953 28 10.43 1 93.44 98 VAL A CA 1
ATOM 763 C C . VAL A 1 98 ? -13.109 28.172 11.688 1 93.44 98 VAL A C 1
ATOM 765 O O . VAL A 1 98 ? -13.516 27.734 12.773 1 93.44 98 VAL A O 1
ATOM 768 N N . ILE A 1 99 ? -11.992 28.844 11.555 1 97.06 99 ILE A N 1
ATOM 769 C CA . ILE A 1 99 ? -11.094 29.094 12.68 1 97.06 99 ILE A CA 1
ATOM 770 C C . ILE A 1 99 ? -11.57 30.312 13.461 1 97.06 99 ILE A C 1
ATOM 772 O O . ILE A 1 99 ? -11.695 31.406 12.898 1 97.06 99 ILE A O 1
ATOM 776 N N . LEU A 1 100 ? -11.797 30.156 14.734 1 97 100 LEU A N 1
ATOM 777 C CA . LEU A 1 100 ? -12.258 31.234 15.594 1 97 100 LEU A CA 1
ATOM 778 C C . LEU A 1 100 ? -11.094 31.828 16.375 1 97 100 LEU A C 1
ATOM 780 O O . LEU A 1 100 ? -11.125 33.031 16.734 1 97 100 LEU A O 1
ATOM 784 N N . HIS A 1 101 ? -10.18 30.984 16.703 1 97.31 101 HIS A N 1
ATOM 785 C CA . HIS A 1 101 ? -9.031 31.391 17.516 1 97.31 101 HIS A CA 1
ATOM 786 C C . HIS A 1 101 ? -7.816 30.5 17.219 1 97.31 101 HIS A C 1
ATOM 788 O O . HIS A 1 101 ? -7.965 29.344 16.859 1 97.31 101 HIS A O 1
ATOM 794 N N . GLN A 1 102 ? -6.668 31.109 17.297 1 97.31 102 GLN A N 1
ATOM 795 C CA . GLN A 1 102 ? -5.41 30.406 17.125 1 97.31 102 GLN A CA 1
ATOM 796 C C . GLN A 1 102 ? -4.336 30.922 18.078 1 97.31 102 GLN A C 1
ATOM 798 O O . GLN A 1 102 ? -4.238 32.125 18.312 1 97.31 102 GLN A O 1
ATOM 803 N N . MET A 1 103 ? -3.572 30.078 18.641 1 96 103 MET A N 1
ATOM 804 C CA . MET A 1 103 ? -2.404 30.422 19.438 1 96 103 MET A CA 1
ATOM 805 C C . MET A 1 103 ? -1.244 29.484 19.156 1 96 103 MET A C 1
ATOM 807 O O . MET A 1 103 ? -1.458 28.328 18.766 1 96 103 MET A O 1
ATOM 811 N N . LYS A 1 104 ? -0.096 29.953 19.375 1 95.94 104 LYS A N 1
ATOM 812 C CA . LYS A 1 104 ? 1.128 29.203 19.094 1 95.94 104 LYS A CA 1
ATOM 813 C C . LYS A 1 104 ? 2.139 29.375 20.219 1 95.94 104 LYS A C 1
ATOM 815 O O . LYS A 1 104 ? 2.312 30.469 20.75 1 95.94 104 LYS A O 1
ATOM 820 N N . GLN A 1 105 ? 2.723 28.281 20.594 1 95.94 105 GLN A N 1
ATOM 821 C CA . GLN A 1 105 ? 3.764 28.297 21.625 1 95.94 105 GLN A CA 1
ATOM 822 C C . GLN A 1 105 ? 4.992 27.516 21.156 1 95.94 105 GLN A C 1
ATOM 824 O O . GLN A 1 105 ? 4.883 26.375 20.703 1 95.94 105 GLN A O 1
ATOM 829 N N . SER A 1 106 ? 6.145 28.156 21.344 1 93.44 106 SER A N 1
ATOM 830 C CA . SER A 1 106 ? 7.398 27.5 20.969 1 93.44 106 SER A CA 1
ATOM 831 C C . SER A 1 106 ? 7.742 26.391 21.938 1 93.44 106 SER A C 1
ATOM 833 O O . SER A 1 106 ? 7.547 26.516 23.156 1 93.44 106 SER A O 1
ATOM 835 N N . ILE A 1 107 ? 8.273 25.297 21.391 1 92.25 107 ILE A N 1
ATOM 836 C CA . ILE A 1 107 ? 8.719 24.219 22.25 1 92.25 107 ILE A CA 1
ATOM 837 C C . ILE A 1 107 ? 10.188 23.891 21.984 1 92.25 107 ILE A C 1
ATOM 839 O O . ILE A 1 107 ? 10.664 22.797 22.281 1 92.25 107 ILE A O 1
ATOM 843 N N . ILE A 1 108 ? 10.867 24.766 21.391 1 88.19 108 ILE A N 1
ATOM 844 C CA . ILE A 1 108 ? 12.289 24.609 21.094 1 88.19 108 ILE A CA 1
ATOM 845 C C . ILE A 1 108 ? 13.078 24.5 22.406 1 88.19 108 ILE A C 1
ATOM 847 O O . ILE A 1 108 ? 12.914 25.312 23.312 1 88.19 108 ILE A O 1
ATOM 851 N N . GLY A 1 109 ? 13.906 23.469 22.453 1 86.06 109 GLY A N 1
ATOM 852 C CA . GLY A 1 109 ? 14.805 23.312 23.578 1 86.06 109 GLY A CA 1
ATOM 853 C C . GLY A 1 109 ? 14.117 22.781 24.828 1 86.06 109 GLY A C 1
ATOM 854 O O . GLY A 1 109 ? 14.75 22.609 25.859 1 86.06 109 GLY A O 1
ATOM 855 N N . LEU A 1 110 ? 12.836 22.469 24.703 1 90.12 110 LEU A N 1
ATOM 856 C CA . LEU A 1 110 ? 12.102 21.984 25.875 1 90.12 110 LEU A CA 1
ATOM 857 C C . LEU A 1 110 ? 12.32 20.484 26.078 1 90.12 110 LEU A C 1
ATOM 859 O O . LEU A 1 110 ? 12.562 19.75 25.125 1 90.12 110 LEU A O 1
ATOM 863 N N . THR A 1 111 ? 12.219 20.125 27.328 1 90.56 111 THR A N 1
ATOM 864 C CA . THR A 1 111 ? 12.234 18.703 27.672 1 90.56 111 THR A CA 1
ATOM 865 C C . THR A 1 111 ? 10.898 18.047 27.312 1 90.56 111 THR A C 1
ATOM 867 O O . THR A 1 111 ? 9.914 18.75 27.031 1 90.56 111 THR A O 1
ATOM 870 N N . VAL A 1 112 ? 10.867 16.781 27.391 1 90.25 112 VAL A N 1
ATOM 871 C CA . VAL A 1 112 ? 9.648 16.031 27.109 1 90.25 112 VAL A CA 1
ATOM 872 C C . VAL A 1 112 ? 8.547 16.453 28.078 1 90.25 112 VAL A C 1
ATOM 874 O O . VAL A 1 112 ? 7.418 16.719 27.672 1 90.25 112 VAL A O 1
ATOM 877 N N . GLU A 1 113 ? 8.891 16.484 29.25 1 93.25 113 GLU A N 1
ATOM 878 C CA . GLU A 1 113 ? 7.93 16.875 30.281 1 93.25 113 GLU A CA 1
ATOM 879 C C . GLU A 1 113 ? 7.387 18.281 30.047 1 93.25 113 GLU A C 1
ATOM 881 O O . GLU A 1 113 ? 6.195 18.531 30.219 1 93.25 113 GLU A O 1
ATOM 886 N N . ALA A 1 114 ? 8.266 19.125 29.625 1 94.88 114 ALA A N 1
ATOM 887 C CA . ALA A 1 114 ? 7.867 20.5 29.375 1 94.88 114 ALA A CA 1
ATOM 888 C C . ALA A 1 114 ? 6.953 20.594 28.156 1 94.88 114 ALA A C 1
ATOM 890 O O . ALA A 1 114 ? 6.035 21.422 28.125 1 94.88 114 ALA A O 1
ATOM 891 N N . ILE A 1 115 ? 7.242 19.812 27.203 1 94.56 115 ILE A N 1
ATOM 892 C CA . ILE A 1 115 ? 6.387 19.781 26.031 1 94.56 115 ILE A CA 1
ATOM 893 C C . ILE A 1 115 ? 4.996 19.297 26.406 1 94.56 115 ILE A C 1
ATOM 895 O O . ILE A 1 115 ? 3.988 19.891 26.031 1 94.56 115 ILE A O 1
ATOM 899 N N . LEU A 1 116 ? 4.961 18.25 27.188 1 94.75 116 LEU A N 1
ATOM 900 C CA . LEU A 1 116 ? 3.689 17.703 27.656 1 94.75 116 LEU A CA 1
ATOM 901 C C . LEU A 1 116 ? 2.912 18.75 28.453 1 94.75 116 LEU A C 1
ATOM 903 O O . LEU A 1 116 ? 1.716 18.953 28.234 1 94.75 116 LEU A O 1
ATOM 907 N N . ASN A 1 117 ? 3.604 19.375 29.297 1 95.88 117 ASN A N 1
ATOM 908 C CA . ASN A 1 117 ? 2.969 20.406 30.094 1 95.88 117 ASN A CA 1
ATOM 909 C C . ASN A 1 117 ? 2.447 21.547 29.219 1 95.88 117 ASN A C 1
ATOM 911 O O . ASN A 1 117 ? 1.412 22.141 29.516 1 95.88 117 ASN A O 1
ATOM 915 N N . THR A 1 118 ? 3.18 21.844 28.203 1 95.81 118 THR A N 1
ATOM 916 C CA . THR A 1 118 ? 2.744 22.875 27.266 1 95.81 118 THR A CA 1
ATOM 917 C C . THR A 1 118 ? 1.429 22.484 26.594 1 95.81 118 THR A C 1
ATOM 919 O O . THR A 1 118 ? 0.517 23.297 26.469 1 95.81 118 THR A O 1
ATOM 922 N N . ILE A 1 119 ? 1.327 21.25 26.203 1 95.88 119 ILE A N 1
ATOM 923 C CA . ILE A 1 119 ? 0.112 20.734 25.578 1 95.88 119 ILE A CA 1
ATOM 924 C C . ILE A 1 119 ? -1.062 20.875 26.547 1 95.88 119 ILE A C 1
ATOM 926 O O . ILE A 1 119 ? -2.111 21.422 26.188 1 95.88 119 ILE A O 1
ATOM 930 N N . TYR A 1 120 ? -0.845 20.484 27.797 1 96.69 120 TYR A N 1
ATOM 931 C CA . TYR A 1 120 ? -1.905 20.5 28.797 1 96.69 120 TYR A CA 1
ATOM 932 C C . TYR A 1 120 ? -2.307 21.922 29.156 1 96.69 120 TYR A C 1
ATOM 934 O O . TYR A 1 120 ? -3.496 22.219 29.281 1 96.69 120 TYR A O 1
ATOM 942 N N . ARG A 1 121 ? -1.37 22.734 29.25 1 96.62 121 ARG A N 1
ATOM 943 C CA . ARG A 1 121 ? -1.638 24.125 29.609 1 96.62 121 ARG A CA 1
ATOM 944 C C . ARG A 1 121 ? -2.387 24.844 28.5 1 96.62 121 ARG A C 1
ATOM 946 O O . ARG A 1 121 ? -3.32 25.594 28.75 1 96.62 121 ARG A O 1
ATOM 953 N N . CYS A 1 122 ? -1.93 24.594 27.312 1 95.56 122 CYS A N 1
ATOM 954 C CA . CYS A 1 122 ? -2.607 25.203 26.172 1 95.56 122 CYS A CA 1
ATOM 955 C C . CYS A 1 122 ? -4.07 24.781 26.125 1 95.56 122 CYS A C 1
ATOM 957 O O . CYS A 1 122 ? -4.953 25.609 25.906 1 95.56 122 CYS A O 1
ATOM 959 N N . ALA A 1 123 ? -4.281 23.547 26.328 1 97.06 123 ALA A N 1
ATOM 960 C CA . ALA A 1 123 ? -5.645 23.031 26.344 1 97.06 123 ALA A CA 1
ATOM 961 C C . ALA A 1 123 ? -6.457 23.656 27.469 1 97.06 123 ALA A C 1
ATOM 963 O O . ALA A 1 123 ? -7.59 24.094 27.266 1 97.06 123 ALA A O 1
ATOM 964 N N . GLU A 1 124 ? -5.863 23.719 28.609 1 96.81 124 GLU A N 1
ATOM 965 C CA . GLU A 1 124 ? -6.527 24.266 29.797 1 96.81 124 GLU A CA 1
ATOM 966 C C . GLU A 1 124 ? -6.914 25.719 29.594 1 96.81 124 GLU A C 1
ATOM 968 O O . GLU A 1 124 ? -8.039 26.125 29.906 1 96.81 124 GLU A O 1
ATOM 973 N N . ASP A 1 125 ? -6.016 26.453 29.062 1 96.44 125 ASP A N 1
ATOM 974 C CA . ASP A 1 125 ? -6.238 27.875 28.844 1 96.44 125 ASP A CA 1
ATOM 975 C C . ASP A 1 125 ? -7.441 28.109 27.938 1 96.44 125 ASP A C 1
ATOM 977 O O . ASP A 1 125 ? -8.25 29 28.172 1 96.44 125 ASP A O 1
ATOM 981 N N . ILE A 1 126 ? -7.59 27.297 26.953 1 96.56 126 ILE A N 1
ATOM 982 C CA . ILE A 1 126 ? -8.648 27.469 25.969 1 96.56 126 ILE A CA 1
ATOM 983 C C . ILE A 1 126 ? -9.969 26.953 26.531 1 96.56 126 ILE A C 1
ATOM 985 O O . ILE A 1 126 ? -11.016 27.594 26.375 1 96.56 126 ILE A O 1
ATOM 989 N N . ILE A 1 127 ? -9.914 25.828 27.188 1 96.62 127 ILE A N 1
ATOM 990 C CA . ILE A 1 127 ? -11.125 25.203 27.688 1 96.62 127 ILE A CA 1
ATOM 991 C C . ILE A 1 127 ? -11.727 26.047 28.812 1 96.62 127 ILE A C 1
ATOM 993 O O . ILE A 1 127 ? -12.945 26.141 28.938 1 96.62 127 ILE A O 1
ATOM 997 N N . GLU A 1 128 ? -10.914 26.734 29.562 1 94.94 128 GLU A N 1
ATOM 998 C CA . GLU A 1 128 ? -11.375 27.531 30.703 1 94.94 128 GLU A CA 1
ATOM 999 C C . GLU A 1 128 ? -11.828 28.922 30.25 1 94.94 128 GLU A C 1
ATOM 1001 O O . GLU A 1 128 ? -12.484 29.641 31 1 94.94 128 GLU A O 1
ATOM 1006 N N . ASP A 1 129 ? -11.406 29.219 29.016 1 94.62 129 ASP A N 1
ATOM 1007 C CA . ASP A 1 129 ? -11.883 30.484 28.484 1 94.62 129 ASP A CA 1
ATOM 1008 C C . ASP A 1 129 ? -13.375 30.438 28.188 1 94.62 129 ASP A C 1
ATOM 1010 O O . ASP A 1 129 ? -13.812 29.703 27.281 1 94.62 129 ASP A O 1
ATOM 1014 N N . MET A 1 130 ? -14.195 31.172 28.797 1 88.81 130 MET A N 1
ATOM 1015 C CA . MET A 1 130 ? -15.656 31.141 28.766 1 88.81 130 MET A CA 1
ATOM 1016 C C . MET A 1 130 ? -16.172 31.578 27.391 1 88.81 130 MET A C 1
ATOM 1018 O O . MET A 1 130 ? -17.344 31.375 27.078 1 88.81 130 MET A O 1
ATOM 1022 N N . ARG A 1 131 ? -15.289 32.125 26.562 1 90.88 131 ARG A N 1
ATOM 1023 C CA . ARG A 1 131 ? -15.68 32.531 25.219 1 90.88 131 ARG A CA 1
ATOM 1024 C C . ARG A 1 131 ? -15.992 31.328 24.359 1 90.88 131 ARG A C 1
ATOM 1026 O O . ARG A 1 131 ? -16.672 31.453 23.328 1 90.88 131 ARG A O 1
ATOM 1033 N N . TRP A 1 132 ? -15.477 30.219 24.828 1 93.5 132 TRP A N 1
ATOM 1034 C CA . TRP A 1 132 ? -15.609 29.031 24 1 93.5 132 TRP A CA 1
ATOM 1035 C C . TRP A 1 132 ? -16.297 27.906 24.75 1 93.5 132 TRP A C 1
ATOM 1037 O O . TRP A 1 132 ? -16.016 27.672 25.922 1 93.5 132 TRP A O 1
ATOM 1047 N N . THR A 1 133 ? -17.172 27.266 24.156 1 95.88 133 THR A N 1
ATOM 1048 C CA . THR A 1 133 ? -17.719 26.016 24.641 1 95.88 133 THR A CA 1
ATOM 1049 C C . THR A 1 133 ? -17.219 24.844 23.812 1 95.88 133 THR A C 1
ATOM 1051 O O . THR A 1 133 ? -17.812 24.516 22.781 1 95.88 133 THR A O 1
ATOM 1054 N N . ILE A 1 134 ? -16.203 24.188 24.266 1 97.81 134 ILE A N 1
ATOM 1055 C CA . ILE A 1 134 ? -15.516 23.156 23.5 1 97.81 134 ILE A CA 1
ATOM 1056 C C . ILE A 1 134 ? -16.25 21.828 23.672 1 97.81 134 ILE A C 1
ATOM 1058 O O . ILE A 1 134 ? -16.562 21.422 24.781 1 97.81 134 ILE A O 1
ATOM 1062 N N . ALA A 1 135 ? -16.469 21.188 22.562 1 97.56 135 ALA A N 1
ATOM 1063 C CA . ALA A 1 135 ? -17.234 19.938 22.594 1 97.56 135 ALA A CA 1
ATOM 1064 C C . ALA A 1 135 ? -16.297 18.734 22.547 1 97.56 135 ALA A C 1
ATOM 1066 O O . ALA A 1 135 ? -16.641 17.656 23.031 1 97.56 135 ALA A O 1
ATOM 1067 N N . ALA A 1 136 ? -15.156 18.922 21.969 1 98.31 136 ALA A N 1
ATOM 1068 C CA . ALA A 1 136 ? -14.211 17.812 21.797 1 98.31 136 ALA A CA 1
ATOM 1069 C C . ALA A 1 136 ? -12.805 18.344 21.531 1 98.31 136 ALA A C 1
ATOM 1071 O O . ALA A 1 136 ? -12.625 19.484 21.125 1 98.31 136 ALA A O 1
ATOM 1072 N N . ILE A 1 137 ? -11.82 17.469 21.719 1 98.62 137 ILE A N 1
ATOM 1073 C CA . ILE A 1 137 ? -10.414 17.797 21.5 1 98.62 137 ILE A CA 1
ATOM 1074 C C . ILE A 1 137 ? -9.852 16.922 20.391 1 98.62 137 ILE A C 1
ATOM 1076 O O . ILE A 1 137 ? -10.078 15.711 20.375 1 98.62 137 ILE A O 1
ATOM 1080 N N . GLY A 1 138 ? -9.266 17.484 19.391 1 98.75 138 GLY A N 1
ATOM 1081 C CA . GLY A 1 138 ? -8.43 16.797 18.422 1 98.75 138 GLY A CA 1
ATOM 1082 C C . GLY A 1 138 ? -6.949 17.078 18.609 1 98.75 138 GLY A C 1
ATOM 1083 O O . GLY A 1 138 ? -6.531 18.234 18.641 1 98.75 138 GLY A O 1
ATOM 1084 N N . LEU A 1 139 ? -6.164 16.047 18.766 1 98.69 139 LEU A N 1
ATOM 1085 C CA . LEU A 1 139 ? -4.723 16.172 18.938 1 98.69 139 LEU A CA 1
ATOM 1086 C C . LEU A 1 139 ? -3.969 15.578 17.766 1 98.69 139 LEU A C 1
ATOM 1088 O O . LEU A 1 139 ? -4.129 14.398 17.438 1 98.69 139 LEU A O 1
ATOM 1092 N N . ILE A 1 140 ? -3.23 16.406 17.094 1 98.44 140 ILE A N 1
ATOM 1093 C CA . ILE A 1 140 ? -2.42 16.016 15.953 1 98.44 140 ILE A CA 1
ATOM 1094 C C . ILE A 1 140 ? -0.965 15.844 16.391 1 98.44 140 ILE A C 1
ATOM 1096 O O . ILE A 1 140 ? -0.365 16.766 16.938 1 98.44 140 ILE A O 1
ATOM 1100 N N . LEU A 1 141 ? -0.429 14.688 16.109 1 96.69 141 LEU A N 1
ATOM 1101 C CA . LEU A 1 141 ? 0.924 14.383 16.562 1 96.69 141 LEU A CA 1
ATOM 1102 C C . LEU A 1 141 ? 1.788 13.898 15.398 1 96.69 141 LEU A C 1
ATOM 1104 O O . LEU A 1 141 ? 1.27 13.391 14.406 1 96.69 141 LEU A O 1
ATOM 1108 N N . ARG A 1 142 ? 3.055 14.062 15.586 1 93.69 142 ARG A N 1
ATOM 1109 C CA . ARG A 1 142 ? 4.023 13.453 14.68 1 93.69 142 ARG A CA 1
ATOM 1110 C C . ARG A 1 142 ? 4.355 12.031 15.109 1 93.69 142 ARG A C 1
ATOM 1112 O O . ARG A 1 142 ? 4.25 11.688 16.281 1 93.69 142 ARG A O 1
ATOM 1119 N N . GLY A 1 143 ? 4.719 11.219 14.133 1 92 143 GLY A N 1
ATOM 1120 C CA . GLY A 1 143 ? 5.043 9.828 14.43 1 92 143 GLY A CA 1
ATOM 1121 C C . GLY A 1 143 ? 3.832 8.914 14.398 1 92 143 GLY A C 1
ATOM 1122 O O . GLY A 1 143 ? 2.711 9.375 14.164 1 92 143 GLY A O 1
ATOM 1123 N N . PRO A 1 144 ? 4.078 7.648 14.656 1 92.38 144 PRO A N 1
ATOM 1124 C CA . PRO A 1 144 ? 2.979 6.684 14.641 1 92.38 144 PRO A CA 1
ATOM 1125 C C . PRO A 1 144 ? 1.989 6.891 15.781 1 92.38 144 PRO A C 1
ATOM 1127 O O . PRO A 1 144 ? 2.398 7.117 16.922 1 92.38 144 PRO A O 1
ATOM 1130 N N . VAL A 1 145 ? 0.704 6.84 15.43 1 95.88 145 VAL A N 1
ATOM 1131 C CA . VAL A 1 145 ? -0.382 7.031 16.391 1 95.88 145 VAL A CA 1
ATOM 1132 C C . VAL A 1 145 ? -1.406 5.91 16.234 1 95.88 145 VAL A C 1
ATOM 1134 O O . VAL A 1 145 ? -1.853 5.613 15.125 1 95.88 145 VAL A O 1
ATOM 1137 N N . ASP A 1 146 ? -1.645 5.223 17.328 1 95.88 146 ASP A N 1
ATOM 1138 C CA . ASP A 1 146 ? -2.834 4.379 17.375 1 95.88 146 ASP A CA 1
ATOM 1139 C C . ASP A 1 146 ? -4.094 5.211 17.594 1 95.88 146 ASP A C 1
ATOM 1141 O O . ASP A 1 146 ? -4.434 5.535 18.734 1 95.88 146 ASP A O 1
ATOM 1145 N N . SER A 1 147 ? -4.738 5.512 16.547 1 95.56 147 SER A N 1
ATOM 1146 C CA . SER A 1 147 ? -5.828 6.48 16.594 1 95.56 147 SER A CA 1
ATOM 1147 C C . SER A 1 147 ? -7.035 5.918 17.328 1 95.56 147 SER A C 1
ATOM 1149 O O . SER A 1 147 ? -7.789 6.664 17.969 1 95.56 147 SER A O 1
ATOM 1151 N N . LYS A 1 148 ? -7.254 4.637 17.25 1 93.81 148 LYS A N 1
ATOM 1152 C CA . LYS A 1 148 ? -8.375 4.02 17.938 1 93.81 148 LYS A CA 1
ATOM 1153 C C . LYS A 1 148 ? -8.219 4.129 19.453 1 93.81 148 LYS A C 1
ATOM 1155 O O . LYS A 1 148 ? -9.148 4.523 20.156 1 93.81 148 LYS A O 1
ATOM 1160 N N . LYS A 1 149 ? -7.008 3.871 19.906 1 96.19 149 LYS A N 1
ATOM 1161 C CA . LYS A 1 149 ? -6.75 3.904 21.344 1 96.19 149 LYS A CA 1
ATOM 1162 C C . LYS A 1 149 ? -6.32 5.297 21.781 1 96.19 149 LYS A C 1
ATOM 1164 O O . LYS A 1 149 ? -6.316 5.594 22.984 1 96.19 149 LYS A O 1
ATOM 1169 N N . GLY A 1 150 ? -5.945 6.09 20.812 1 97.38 150 GLY A N 1
ATOM 1170 C CA . GLY A 1 150 ? -5.48 7.434 21.125 1 97.38 150 GLY A CA 1
ATOM 1171 C C . GLY A 1 150 ? -4.105 7.457 21.766 1 97.38 150 GLY A C 1
ATOM 1172 O O . GLY A 1 150 ? -3.863 8.219 22.703 1 97.38 150 GLY A O 1
ATOM 1173 N N . ILE A 1 151 ? -3.23 6.586 21.328 1 97.06 151 ILE A N 1
ATOM 1174 C CA . ILE A 1 151 ? -1.896 6.441 21.891 1 97.06 151 ILE A CA 1
ATOM 1175 C C . ILE A 1 151 ? -0.852 6.945 20.906 1 97.06 151 ILE A C 1
ATOM 1177 O O . ILE A 1 151 ? -0.846 6.539 19.734 1 97.06 151 ILE A O 1
ATOM 1181 N N . SER A 1 152 ? -0.001 7.887 21.359 1 96.25 152 SER A N 1
ATOM 1182 C CA . SER A 1 152 ? 1.215 8.211 20.625 1 96.25 152 SER A CA 1
ATOM 1183 C C . SER A 1 152 ? 2.275 7.125 20.812 1 96.25 152 SER A C 1
ATOM 1185 O O . SER A 1 152 ? 2.887 7.027 21.875 1 96.25 152 SER A O 1
ATOM 1187 N N . ILE A 1 153 ? 2.506 6.371 19.844 1 91.62 153 ILE A N 1
ATOM 1188 C CA . ILE A 1 153 ? 3.4 5.227 19.953 1 91.62 153 ILE A CA 1
ATOM 1189 C C . ILE A 1 153 ? 4.844 5.707 20.078 1 91.62 153 ILE A C 1
ATOM 1191 O O . ILE A 1 153 ? 5.617 5.18 20.891 1 91.62 153 ILE A O 1
ATOM 1195 N N . TYR A 1 154 ? 5.191 6.688 19.234 1 88.25 154 TYR A N 1
ATOM 1196 C CA . TYR A 1 154 ? 6.516 7.301 19.25 1 88.25 154 TYR A CA 1
ATOM 1197 C C . TYR A 1 154 ? 6.465 8.727 18.719 1 88.25 154 TYR A C 1
ATOM 1199 O O . TYR A 1 154 ? 5.73 9.016 17.781 1 88.25 154 TYR A O 1
ATOM 1207 N N . SER A 1 155 ? 7.227 9.562 19.391 1 87.5 155 SER A N 1
ATOM 1208 C CA . SER A 1 155 ? 7.367 10.93 18.891 1 87.5 155 SER A CA 1
ATOM 1209 C C . SER A 1 155 ? 8.828 11.266 18.609 1 87.5 155 SER A C 1
ATOM 1211 O O . SER A 1 155 ? 9.656 11.266 19.531 1 87.5 155 SER A O 1
ATOM 1213 N N . PRO A 1 156 ? 9.148 11.617 17.406 1 77.88 156 PRO A N 1
ATOM 1214 C CA . PRO A 1 156 ? 10.531 11.992 17.109 1 77.88 156 PRO A CA 1
ATOM 1215 C C . PRO A 1 156 ? 10.977 13.234 17.875 1 77.88 156 PRO A C 1
ATOM 1217 O O . PRO A 1 156 ? 12.156 13.359 18.219 1 77.88 156 PRO A O 1
ATOM 1220 N N . ASN A 1 157 ? 10.078 14.188 18.109 1 73.56 157 ASN A N 1
ATOM 1221 C CA . ASN A 1 157 ? 10.398 15.43 18.812 1 73.56 157 ASN A CA 1
ATOM 1222 C C . ASN A 1 157 ? 10.398 15.227 20.328 1 73.56 157 ASN A C 1
ATOM 1224 O O . ASN A 1 157 ? 11.305 15.695 21.016 1 73.56 157 ASN A O 1
ATOM 1228 N N . GLY A 1 158 ? 9.398 14.578 20.703 1 72.81 158 GLY A N 1
ATOM 1229 C CA . GLY A 1 158 ? 9.227 14.414 22.141 1 72.81 158 GLY A CA 1
ATOM 1230 C C . GLY A 1 158 ? 10.047 13.281 22.719 1 72.81 158 GLY A C 1
ATOM 1231 O O . GLY A 1 158 ? 10.297 13.234 23.922 1 72.81 158 GLY A O 1
ATOM 1232 N N . LYS A 1 159 ? 10.391 12.406 21.781 1 81 159 LYS A N 1
ATOM 1233 C CA . LYS A 1 159 ? 11.164 11.219 22.125 1 81 159 LYS A CA 1
ATOM 1234 C C . LYS A 1 159 ? 10.445 10.383 23.188 1 81 159 LYS A C 1
ATOM 1236 O O . LYS A 1 159 ? 11.086 9.758 24.031 1 81 159 LYS A O 1
ATOM 1241 N N . TRP A 1 160 ? 9.07 10.562 23.203 1 89 160 TRP A N 1
ATOM 1242 C CA . TRP A 1 160 ? 8.305 9.719 24.125 1 89 160 TRP A CA 1
ATOM 1243 C C . TRP A 1 160 ? 7.816 8.461 23.422 1 89 160 TRP A C 1
ATOM 1245 O O . TRP A 1 160 ? 7.871 8.367 22.188 1 89 160 TRP A O 1
ATOM 1255 N N . THR A 1 161 ? 7.453 7.48 24.281 1 90.69 161 THR A N 1
ATOM 1256 C CA . THR A 1 161 ? 6.93 6.223 23.766 1 90.69 161 THR A CA 1
ATOM 1257 C C . THR A 1 161 ? 5.629 5.848 24.484 1 90.69 161 THR A C 1
ATOM 1259 O O . THR A 1 161 ? 5.531 5.949 25.703 1 90.69 161 THR A O 1
ATOM 1262 N N . ASN A 1 162 ? 4.617 5.594 23.703 1 93.5 162 ASN A N 1
ATOM 1263 C CA . ASN A 1 162 ? 3.367 4.988 24.141 1 93.5 162 ASN A CA 1
ATOM 1264 C C . ASN A 1 162 ? 2.66 5.855 25.188 1 93.5 162 ASN A C 1
ATOM 1266 O O . ASN A 1 162 ? 2.264 5.363 26.234 1 93.5 162 ASN A O 1
ATOM 1270 N N . ILE A 1 163 ? 2.482 7.051 24.906 1 96 163 ILE A N 1
ATOM 1271 C CA . ILE A 1 163 ? 1.706 7.93 25.766 1 96 163 ILE A CA 1
ATOM 1272 C C . ILE A 1 163 ? 0.23 7.859 25.391 1 96 163 ILE A C 1
ATOM 1274 O O . ILE A 1 163 ? -0.133 8.133 24.234 1 96 163 ILE A O 1
ATOM 1278 N N . PRO A 1 164 ? -0.632 7.469 26.312 1 97.81 164 PRO A N 1
ATOM 1279 C CA . PRO A 1 164 ? -2.07 7.398 26.031 1 97.81 164 PRO A CA 1
ATOM 1280 C C . PRO A 1 164 ? -2.758 8.758 26.156 1 97.81 164 PRO A C 1
ATOM 1282 O O . PRO A 1 164 ? -3.572 8.969 27.047 1 97.81 164 PRO A O 1
ATOM 1285 N N . PHE A 1 165 ? -2.602 9.625 25.203 1 97.88 165 PHE A N 1
ATOM 1286 C CA . PHE A 1 165 ? -3.055 11.008 25.25 1 97.88 165 PHE A CA 1
ATOM 1287 C C . PHE A 1 165 ? -4.574 11.078 25.359 1 97.88 165 PHE A C 1
ATOM 1289 O O . PHE A 1 165 ? -5.109 11.945 26.047 1 97.88 165 PHE A O 1
ATOM 1296 N N . LYS A 1 166 ? -5.25 10.211 24.641 1 98.38 166 LYS A N 1
ATOM 1297 C CA . LYS A 1 166 ? -6.707 10.219 24.719 1 98.38 166 LYS A CA 1
ATOM 1298 C C . LYS A 1 166 ? -7.184 10.062 26.156 1 98.38 166 LYS A C 1
ATOM 1300 O O . LYS A 1 166 ? -7.973 10.867 26.641 1 98.38 166 LYS A O 1
ATOM 1305 N N . TYR A 1 167 ? -6.68 9.023 26.812 1 98.12 167 TYR A N 1
ATOM 1306 C CA . TYR A 1 167 ? -7.055 8.766 28.203 1 98.12 167 TYR A CA 1
ATOM 1307 C C . TYR A 1 167 ? -6.711 9.961 29.094 1 98.12 167 TYR A C 1
ATOM 1309 O O . TYR A 1 167 ? -7.543 10.422 29.875 1 98.12 167 TYR A O 1
ATOM 1317 N N . ILE A 1 168 ? -5.543 10.492 28.969 1 97.81 168 ILE A N 1
ATOM 1318 C CA . ILE A 1 168 ? -5.039 11.562 29.812 1 97.81 168 ILE A CA 1
ATOM 1319 C C . ILE A 1 168 ? -5.902 12.812 29.641 1 97.81 168 ILE A C 1
ATOM 1321 O O . ILE A 1 168 ? -6.348 13.406 30.625 1 97.81 168 ILE A O 1
ATOM 1325 N N . LEU A 1 169 ? -6.137 13.203 28.422 1 98.12 169 LEU A N 1
ATOM 1326 C CA . LEU A 1 169 ? -6.875 14.43 28.141 1 98.12 169 LEU A CA 1
ATOM 1327 C C . LEU A 1 169 ? -8.344 14.273 28.531 1 98.12 169 LEU A C 1
ATOM 1329 O O . LEU A 1 169 ? -8.961 15.219 29.031 1 98.12 169 LEU A O 1
ATOM 1333 N N . GLU A 1 170 ? -8.898 13.109 28.25 1 98.12 170 GLU A N 1
ATOM 1334 C CA . GLU A 1 170 ? -10.289 12.875 28.625 1 98.12 170 GLU A CA 1
ATOM 1335 C C . GLU A 1 170 ? -10.469 12.898 30.141 1 98.12 170 GLU A C 1
ATOM 1337 O O . GLU A 1 170 ? -11.461 13.43 30.641 1 98.12 170 GLU A O 1
ATOM 1342 N N . GLU A 1 171 ? -9.555 12.32 30.828 1 97.69 171 GLU A N 1
ATOM 1343 C CA . GLU A 1 171 ? -9.609 12.328 32.281 1 97.69 171 GLU A CA 1
ATOM 1344 C C . GLU A 1 171 ? -9.453 13.75 32.844 1 97.69 171 GLU A C 1
ATOM 1346 O O . GLU A 1 171 ? -10.148 14.133 33.781 1 97.69 171 GLU A O 1
ATOM 1351 N N . ARG A 1 172 ? -8.633 14.484 32.281 1 96.75 172 ARG A N 1
ATOM 1352 C CA . ARG A 1 172 ? -8.297 15.812 32.781 1 96.75 172 ARG A CA 1
ATOM 1353 C C . ARG A 1 172 ? -9.406 16.812 32.469 1 96.75 172 ARG A C 1
ATOM 1355 O O . ARG A 1 172 ? -9.719 17.688 33.25 1 96.75 172 ARG A O 1
ATOM 1362 N N . PHE A 1 173 ? -9.977 16.734 31.25 1 97.31 173 PHE A N 1
ATOM 1363 C CA . PHE A 1 173 ? -10.844 17.812 30.797 1 97.31 173 PHE A CA 1
ATOM 1364 C C . PHE A 1 173 ? -12.281 17.328 30.641 1 97.31 173 PHE A C 1
ATOM 1366 O O . PHE A 1 173 ? -13.188 18.125 30.406 1 97.31 173 PHE A O 1
ATOM 1373 N N . GLN A 1 174 ? -12.523 15.984 30.703 1 97.38 174 GLN A N 1
ATOM 1374 C CA . GLN A 1 174 ? -13.844 15.375 30.578 1 97.38 174 GLN A CA 1
ATOM 1375 C C . GLN A 1 174 ? -14.484 15.703 29.234 1 97.38 174 GLN A C 1
ATOM 1377 O O . GLN A 1 174 ? -15.664 16.062 29.188 1 97.38 174 GLN A O 1
ATOM 1382 N N . LEU A 1 175 ? -13.672 15.742 28.234 1 97.75 175 LEU A N 1
ATOM 1383 C CA . LEU A 1 175 ? -14.109 15.93 26.859 1 97.75 175 LEU A CA 1
ATOM 1384 C C . LEU A 1 175 ? -13.641 14.773 25.969 1 97.75 175 LEU A C 1
ATOM 1386 O O . LEU A 1 175 ? -12.531 14.266 26.141 1 97.75 175 LEU A O 1
ATOM 1390 N N . PRO A 1 176 ? -14.555 14.328 25.031 1 98 176 PRO A N 1
ATOM 1391 C CA . PRO A 1 176 ? -14.055 13.344 24.078 1 98 176 PRO A CA 1
ATOM 1392 C C . PRO A 1 176 ? -12.797 13.805 23.344 1 98 176 PRO A C 1
ATOM 1394 O O . PRO A 1 176 ? -12.695 14.977 22.969 1 98 176 PRO A O 1
ATOM 1397 N N . THR A 1 177 ? -11.82 12.945 23.234 1 98.56 177 THR A N 1
ATOM 1398 C CA . THR A 1 177 ? -10.531 13.297 22.641 1 98.56 177 THR A CA 1
ATOM 1399 C C . THR A 1 177 ? -10.172 12.336 21.516 1 98.56 177 THR A C 1
ATOM 1401 O O . THR A 1 177 ? -10.312 11.117 21.656 1 98.56 177 THR A O 1
ATOM 1404 N N . TYR A 1 178 ? -9.75 12.883 20.438 1 98.56 178 TYR A N 1
ATOM 1405 C CA . TYR A 1 178 ? -9.305 12.133 19.266 1 98.56 178 TYR A CA 1
ATOM 1406 C C . TYR A 1 178 ? -7.855 12.453 18.922 1 98.56 178 TYR A C 1
ATOM 1408 O O . TYR A 1 178 ? -7.449 13.617 18.953 1 98.56 178 TYR A O 1
ATOM 1416 N N . VAL A 1 179 ? -7.074 11.445 18.656 1 98.44 179 VAL A N 1
ATOM 1417 C CA . VAL A 1 179 ? -5.648 11.586 18.391 1 98.44 179 VAL A CA 1
ATOM 1418 C C . VAL A 1 179 ? -5.32 11 17.016 1 98.44 179 VAL A C 1
ATOM 1420 O O . VAL A 1 179 ? -5.82 9.938 16.656 1 98.44 179 VAL A O 1
ATOM 1423 N N . GLU A 1 180 ? -4.562 11.695 16.234 1 98.12 180 GLU A N 1
ATOM 1424 C CA . GLU A 1 180 ? -4.215 11.219 14.898 1 98.12 180 GLU A CA 1
ATOM 1425 C C . GLU A 1 180 ? -2.824 11.695 14.484 1 98.12 180 GLU A C 1
ATOM 1427 O O . GLU A 1 180 ? -2.295 12.648 15.055 1 98.12 180 GLU A O 1
ATOM 1432 N N . ASN A 1 181 ? -2.229 11.008 13.562 1 97.06 181 ASN A N 1
ATOM 1433 C CA . ASN A 1 181 ? -0.968 11.367 12.914 1 97.06 181 ASN A CA 1
ATOM 1434 C C . ASN A 1 181 ? -1.137 12.547 11.969 1 97.06 181 ASN A C 1
ATOM 1436 O O . ASN A 1 181 ? -2.146 12.656 11.273 1 97.06 181 ASN A O 1
ATOM 1440 N N . ASP A 1 182 ? -0.145 13.398 11.945 1 97.19 182 ASP A N 1
ATOM 1441 C CA . ASP A 1 182 ? -0.252 14.633 11.18 1 97.19 182 ASP A CA 1
ATOM 1442 C C . ASP A 1 182 ? -0.329 14.352 9.68 1 97.19 182 ASP A C 1
ATOM 1444 O O . ASP A 1 182 ? -1.046 15.031 8.945 1 97.19 182 ASP A O 1
ATOM 1448 N N . VAL A 1 183 ? 0.365 13.344 9.18 1 97.62 183 VAL A N 1
ATOM 1449 C CA . VAL A 1 183 ? 0.338 13.055 7.75 1 97.62 183 VAL A CA 1
ATOM 1450 C C . VAL A 1 183 ? -1.021 12.469 7.367 1 97.62 183 VAL A C 1
ATOM 1452 O O . VAL A 1 183 ? -1.54 12.75 6.285 1 97.62 183 VAL A O 1
ATOM 1455 N N . ARG A 1 184 ? -1.61 11.672 8.219 1 98.31 184 ARG A N 1
ATOM 1456 C CA . ARG A 1 184 ? -2.949 11.148 7.969 1 98.31 184 ARG A CA 1
ATOM 1457 C C . ARG A 1 184 ? -3.986 12.273 7.984 1 98.31 184 ARG A C 1
ATOM 1459 O O . ARG A 1 184 ? -4.926 12.266 7.188 1 98.31 184 ARG A O 1
ATOM 1466 N N . CYS A 1 185 ? -3.797 13.227 8.883 1 98.56 185 CYS A N 1
ATOM 1467 C CA . CYS A 1 185 ? -4.668 14.398 8.875 1 98.56 185 CYS A CA 1
ATOM 1468 C C . CYS A 1 185 ? -4.535 15.164 7.57 1 98.56 185 CYS A C 1
ATOM 1470 O O . CYS A 1 185 ? -5.539 15.539 6.961 1 98.56 185 CYS A O 1
ATOM 1472 N N . LEU A 1 186 ? -3.297 15.359 7.188 1 98.56 186 LEU A N 1
ATOM 1473 C CA . LEU A 1 186 ? -3.037 16.047 5.93 1 98.56 186 LEU A CA 1
ATOM 1474 C C . LEU A 1 186 ? -3.713 15.336 4.766 1 98.56 186 LEU A C 1
ATOM 1476 O O . LEU A 1 186 ? -4.387 15.969 3.949 1 98.56 186 LEU A O 1
ATOM 1480 N N . SER A 1 187 ? -3.572 14.055 4.727 1 98.56 187 SER A N 1
ATOM 1481 C CA . SER A 1 187 ? -4.156 13.258 3.656 1 98.56 187 SER A CA 1
ATOM 1482 C C . SER A 1 187 ? -5.68 13.359 3.656 1 98.56 187 SER A C 1
ATOM 1484 O O . SER A 1 187 ? -6.297 13.508 2.6 1 98.56 187 SER A O 1
ATOM 1486 N N . THR A 1 188 ? -6.234 13.289 4.805 1 98.25 188 THR A N 1
ATOM 1487 C CA . THR A 1 188 ? -7.684 13.414 4.934 1 98.25 188 THR A CA 1
ATOM 1488 C C . THR A 1 188 ? -8.156 14.781 4.453 1 98.25 188 THR A C 1
ATOM 1490 O O . THR A 1 188 ? -9.133 14.883 3.713 1 98.25 188 THR A O 1
ATOM 1493 N N . GLY A 1 189 ? -7.43 15.789 4.855 1 98.25 189 GLY A N 1
ATOM 1494 C CA . GLY A 1 189 ? -7.75 17.141 4.414 1 98.25 189 GLY A CA 1
ATOM 1495 C C . GLY A 1 189 ? -7.645 17.312 2.912 1 98.25 189 GLY A C 1
ATOM 1496 O O . GLY A 1 189 ? -8.531 17.891 2.283 1 98.25 189 GLY A O 1
ATOM 1497 N N . GLU A 1 190 ? -6.551 16.812 2.338 1 98.38 190 GLU A N 1
ATOM 1498 C CA . GLU A 1 190 ? -6.355 16.891 0.893 1 98.38 190 GLU A CA 1
ATOM 1499 C C . GLU A 1 190 ? -7.422 16.109 0.142 1 98.38 190 GLU A C 1
ATOM 1501 O O . GLU A 1 190 ? -7.895 16.531 -0.911 1 98.38 190 GLU A O 1
ATOM 1506 N N . TYR A 1 191 ? -7.816 15 0.673 1 98.06 191 TYR A N 1
ATOM 1507 C CA . TYR A 1 191 ? -8.773 14.102 0.028 1 98.06 191 TYR A CA 1
ATOM 1508 C C . TYR A 1 191 ? -10.148 14.742 -0.058 1 98.06 191 TYR A C 1
ATOM 1510 O O . TYR A 1 191 ? -10.797 14.703 -1.107 1 98.06 191 TYR A O 1
ATOM 1518 N N . TYR A 1 192 ? -10.555 15.383 0.981 1 96.75 192 TYR A N 1
ATOM 1519 C CA . TYR A 1 192 ? -11.922 15.891 1.025 1 96.75 192 TYR A CA 1
ATOM 1520 C C . TYR A 1 192 ? -11.977 17.344 0.584 1 96.75 192 TYR A C 1
ATOM 1522 O O . TYR A 1 192 ? -12.984 17.797 0.034 1 96.75 192 TYR A O 1
ATOM 1530 N N . TYR A 1 193 ? -10.891 18.125 0.774 1 96.19 193 TYR A N 1
ATOM 1531 C CA . TYR A 1 193 ? -11.031 19.578 0.644 1 96.19 193 TYR A CA 1
ATOM 1532 C C . TYR A 1 193 ? -9.961 20.141 -0.277 1 96.19 193 TYR A C 1
ATOM 1534 O O . TYR A 1 193 ? -10.008 21.328 -0.644 1 96.19 193 TYR A O 1
ATOM 1542 N N . GLY A 1 194 ? -9.016 19.344 -0.655 1 97.12 194 GLY A N 1
ATOM 1543 C CA . GLY A 1 194 ? -7.887 19.875 -1.398 1 97.12 194 GLY A CA 1
ATOM 1544 C C . GLY A 1 194 ? -7.703 19.219 -2.756 1 97.12 194 GLY A C 1
ATOM 1545 O O . GLY A 1 194 ? -8.68 19 -3.48 1 97.12 194 GLY A O 1
ATOM 1546 N N . SER A 1 195 ? -6.477 18.922 -3.105 1 97.31 195 SER A N 1
ATOM 1547 C CA . SER A 1 195 ? -6.09 18.453 -4.434 1 97.31 195 SER A CA 1
ATOM 1548 C C . SER A 1 195 ? -6.453 16.984 -4.625 1 97.31 195 SER A C 1
ATOM 1550 O O . SER A 1 195 ? -6.344 16.453 -5.734 1 97.31 195 SER A O 1
ATOM 1552 N N . GLY A 1 196 ? -6.879 16.328 -3.629 1 97.5 196 GLY A N 1
ATOM 1553 C CA . GLY A 1 196 ? -7.25 14.93 -3.713 1 97.5 196 GLY A CA 1
ATOM 1554 C C . GLY A 1 196 ? -8.727 14.719 -3.996 1 97.5 196 GLY A C 1
ATOM 1555 O O . GLY A 1 196 ? -9.18 13.586 -4.121 1 97.5 196 GLY A O 1
ATOM 1556 N N . LYS A 1 197 ? -9.477 15.789 -4.098 1 95.19 197 LYS A N 1
ATOM 1557 C CA . LYS A 1 197 ? -10.914 15.656 -4.332 1 95.19 197 LYS A CA 1
ATOM 1558 C C . LYS A 1 197 ? -11.188 14.898 -5.625 1 95.19 197 LYS A C 1
ATOM 1560 O O . LYS A 1 197 ? -10.586 15.188 -6.664 1 95.19 197 LYS A O 1
ATOM 1565 N N . GLY A 1 198 ? -12.062 13.898 -5.473 1 93.88 198 GLY A N 1
ATOM 1566 C CA . GLY A 1 198 ? -12.469 13.109 -6.625 1 93.88 198 GLY A CA 1
ATOM 1567 C C . GLY A 1 198 ? -11.516 11.969 -6.93 1 93.88 198 GLY A C 1
ATOM 1568 O O . GLY A 1 198 ? -11.75 11.188 -7.852 1 93.88 198 GLY A O 1
ATOM 1569 N N . ILE A 1 199 ? -10.391 11.875 -6.152 1 95.62 199 ILE A N 1
ATOM 1570 C CA . ILE A 1 199 ? -9.383 10.844 -6.371 1 95.62 199 ILE A CA 1
ATOM 1571 C C . ILE A 1 199 ? -9.547 9.734 -5.332 1 95.62 199 ILE A C 1
ATOM 1573 O O . ILE A 1 199 ? -9.508 9.992 -4.129 1 95.62 199 ILE A O 1
ATOM 1577 N N . GLU A 1 200 ? -9.625 8.523 -5.727 1 95.06 200 GLU A N 1
ATOM 1578 C CA . GLU A 1 200 ? -9.914 7.434 -4.797 1 95.06 200 GLU A CA 1
ATOM 1579 C C . GLU A 1 200 ? -8.633 6.738 -4.348 1 95.06 200 GLU A C 1
ATOM 1581 O O . GLU A 1 200 ? -8.633 6.023 -3.342 1 95.06 200 GLU A O 1
ATOM 1586 N N . ASN A 1 201 ? -7.586 6.797 -5.113 1 96.94 201 ASN A N 1
ATOM 1587 C CA . ASN A 1 201 ? -6.281 6.227 -4.793 1 96.94 201 ASN A CA 1
ATOM 1588 C C . ASN A 1 201 ? -5.195 7.301 -4.762 1 96.94 201 ASN A C 1
ATOM 1590 O O . ASN A 1 201 ? -4.637 7.656 -5.801 1 96.94 201 ASN A O 1
ATOM 1594 N N . LEU A 1 202 ? -4.91 7.77 -3.555 1 98.19 202 LEU A N 1
ATOM 1595 C CA . LEU A 1 202 ? -4.094 8.961 -3.357 1 98.19 202 LEU A CA 1
ATOM 1596 C C . LEU A 1 202 ? -2.881 8.656 -2.486 1 98.19 202 LEU A C 1
ATOM 1598 O O . LEU A 1 202 ? -2.996 7.949 -1.482 1 98.19 202 LEU A O 1
ATOM 1602 N N . LEU A 1 203 ? -1.717 9.07 -2.943 1 98.5 203 LEU A N 1
ATOM 1603 C CA . LEU A 1 203 ? -0.518 9.086 -2.111 1 98.5 203 LEU A CA 1
ATOM 1604 C C . LEU A 1 203 ? -0.16 10.516 -1.708 1 98.5 203 LEU A C 1
ATOM 1606 O O . LEU A 1 203 ? 0.003 11.383 -2.566 1 98.5 203 LEU A O 1
ATOM 1610 N N . VAL A 1 204 ? -0.089 10.781 -0.424 1 98.56 204 VAL A N 1
ATOM 1611 C CA . VAL A 1 204 ? 0.284 12.102 0.086 1 98.56 204 VAL A CA 1
ATOM 1612 C C . VAL A 1 204 ? 1.612 12.008 0.833 1 98.56 204 VAL A C 1
ATOM 1614 O O . VAL A 1 204 ? 1.765 11.188 1.741 1 98.56 204 VAL A O 1
ATOM 1617 N N . LEU A 1 205 ? 2.541 12.797 0.405 1 97.81 205 LEU A N 1
ATOM 1618 C CA . LEU A 1 205 ? 3.85 12.859 1.047 1 97.81 205 LEU A CA 1
ATOM 1619 C C . LEU A 1 205 ? 4.062 14.219 1.706 1 97.81 205 LEU A C 1
ATOM 1621 O O . LEU A 1 205 ? 3.816 15.258 1.091 1 97.81 205 LEU A O 1
ATOM 1625 N N . LYS A 1 206 ? 4.465 14.164 2.904 1 96.94 206 LYS A N 1
ATOM 1626 C CA . LYS A 1 206 ? 4.812 15.391 3.623 1 96.94 206 LYS A CA 1
ATOM 1627 C C . LYS A 1 206 ? 6.324 15.531 3.764 1 96.94 206 LYS A C 1
ATOM 1629 O O . LYS A 1 206 ? 6.977 14.688 4.391 1 96.94 206 LYS A O 1
ATOM 1634 N N . PHE A 1 207 ? 6.855 16.547 3.121 1 95.38 207 PHE A N 1
ATOM 1635 C CA . PHE A 1 207 ? 8.266 16.906 3.211 1 95.38 207 PHE A CA 1
ATOM 1636 C C . PHE A 1 207 ? 8.477 18.047 4.207 1 95.38 207 PHE A C 1
ATOM 1638 O O . PHE A 1 207 ? 7.988 19.156 3.994 1 95.38 207 PHE A O 1
ATOM 1645 N N . SER A 1 208 ? 9.117 17.766 5.25 1 92.5 208 SER A N 1
ATOM 1646 C CA . SER A 1 208 ? 9.398 18.719 6.316 1 92.5 208 SER A CA 1
ATOM 1647 C C . SER A 1 208 ? 10.703 18.359 7.031 1 92.5 208 SER A C 1
ATOM 1649 O O . SER A 1 208 ? 11.688 18 6.391 1 92.5 208 SER A O 1
ATOM 1651 N N . TYR A 1 209 ? 10.742 18.578 8.359 1 87.62 209 TYR A N 1
ATOM 1652 C CA . TYR A 1 209 ? 11.938 18.203 9.102 1 87.62 209 TYR A CA 1
ATOM 1653 C C . TYR A 1 209 ? 12.203 16.703 8.977 1 87.62 209 TYR A C 1
ATOM 1655 O O . TYR A 1 209 ? 13.352 16.266 9.062 1 87.62 209 TYR A O 1
ATOM 1663 N N . GLY A 1 210 ? 11.148 16.016 8.734 1 88.12 210 GLY A N 1
ATOM 1664 C CA . GLY A 1 210 ? 11.156 14.609 8.344 1 88.12 210 GLY A CA 1
ATOM 1665 C C . GLY A 1 210 ? 10.258 14.312 7.156 1 88.12 210 GLY A C 1
ATOM 1666 O O . GLY A 1 210 ? 9.82 15.234 6.461 1 88.12 210 GLY A O 1
ATOM 1667 N N . LEU A 1 211 ? 10.164 13.055 6.863 1 92.81 211 LEU A N 1
ATOM 1668 C CA . LEU A 1 211 ? 9.297 12.656 5.754 1 92.81 211 LEU A CA 1
ATOM 1669 C C . LEU A 1 211 ? 8.305 11.594 6.191 1 92.81 211 LEU A C 1
ATOM 1671 O O . LEU A 1 211 ? 8.648 10.688 6.957 1 92.81 211 LEU A O 1
ATOM 1675 N N . GLY A 1 212 ? 7.074 11.75 5.789 1 95.25 212 GLY A N 1
ATOM 1676 C CA . GLY A 1 212 ? 6.016 10.766 5.973 1 95.25 212 GLY A CA 1
ATOM 1677 C C . GLY A 1 212 ? 5.082 10.672 4.777 1 95.25 212 GLY A C 1
ATOM 1678 O O . GLY A 1 212 ? 5.004 11.594 3.969 1 95.25 212 GLY A O 1
ATOM 1679 N N . ALA A 1 213 ? 4.469 9.539 4.711 1 97.56 213 ALA A N 1
ATOM 1680 C CA . ALA A 1 213 ? 3.508 9.344 3.627 1 97.56 213 ALA A CA 1
ATOM 1681 C C . ALA A 1 213 ? 2.211 8.734 4.145 1 97.56 213 ALA A C 1
ATOM 1683 O O . ALA A 1 213 ? 2.195 8.102 5.207 1 97.56 213 ALA A O 1
ATOM 1684 N N . SER A 1 214 ? 1.22 9.008 3.5 1 98.12 214 SER A N 1
ATOM 1685 C CA . SER A 1 214 ? -0.086 8.414 3.773 1 98.12 214 SER A CA 1
ATOM 1686 C C . SER A 1 214 ? -0.797 8.023 2.48 1 98.12 214 SER A C 1
ATOM 1688 O O . SER A 1 214 ? -0.702 8.734 1.477 1 98.12 214 SER A O 1
ATOM 1690 N N . LEU A 1 215 ? -1.443 6.895 2.555 1 97.44 215 LEU A N 1
ATOM 1691 C CA . LEU A 1 215 ? -2.148 6.359 1.395 1 97.44 215 LEU A CA 1
ATOM 1692 C C . LEU A 1 215 ? -3.656 6.363 1.626 1 97.44 215 LEU A C 1
ATOM 1694 O O . LEU A 1 215 ? -4.121 6.016 2.713 1 97.44 215 LEU A O 1
ATOM 1698 N N . ILE A 1 216 ? -4.363 6.891 0.687 1 97.56 216 ILE A N 1
ATOM 1699 C CA . ILE A 1 216 ? -5.801 6.656 0.58 1 97.56 216 ILE A CA 1
ATOM 1700 C C . ILE A 1 216 ? -6.074 5.637 -0.522 1 97.56 216 ILE A C 1
ATOM 1702 O O . ILE A 1 216 ? -5.664 5.828 -1.67 1 97.56 216 ILE A O 1
ATOM 1706 N N . TYR A 1 217 ? -6.68 4.555 -0.136 1 95.94 217 TYR A N 1
ATOM 1707 C CA . TYR A 1 217 ? -7.016 3.486 -1.072 1 95.94 217 TYR A CA 1
ATOM 1708 C C . TYR A 1 217 ? -8.523 3.248 -1.111 1 95.94 217 TYR A C 1
ATOM 1710 O O . TYR A 1 217 ? -9.133 2.955 -0.083 1 95.94 217 TYR A O 1
ATOM 1718 N N . HIS A 1 218 ? -9.07 3.391 -2.24 1 93.5 218 HIS A N 1
ATOM 1719 C CA . HIS A 1 218 ? -10.516 3.299 -2.449 1 93.5 218 HIS A CA 1
ATOM 1720 C C . HIS A 1 218 ? -11.266 4.203 -1.48 1 93.5 218 HIS A C 1
ATOM 1722 O O . HIS A 1 218 ? -12.219 3.762 -0.832 1 93.5 218 HIS A O 1
ATOM 1728 N N . GLY A 1 219 ? -10.734 5.324 -1.233 1 93.5 219 GLY A N 1
ATOM 1729 C CA . GLY A 1 219 ? -11.414 6.383 -0.503 1 93.5 219 GLY A CA 1
ATOM 1730 C C . GLY A 1 219 ? -11.219 6.289 0.999 1 93.5 219 GLY A C 1
ATOM 1731 O O . GLY A 1 219 ? -11.789 7.078 1.753 1 93.5 219 GLY A O 1
ATOM 1732 N N . SER A 1 220 ? -10.414 5.344 1.431 1 94.12 220 SER A N 1
ATOM 1733 C CA . SER A 1 220 ? -10.211 5.188 2.867 1 94.12 220 SER A CA 1
ATOM 1734 C C . SER A 1 220 ? -8.727 5.258 3.225 1 94.12 220 SER A C 1
ATOM 1736 O O . SER A 1 220 ? -7.879 4.801 2.459 1 94.12 220 SER A O 1
ATOM 1738 N N . LEU A 1 221 ? -8.5 5.762 4.367 1 95.81 221 LEU A N 1
ATOM 1739 C CA . LEU A 1 221 ? -7.133 5.84 4.863 1 95.81 221 LEU A CA 1
ATOM 1740 C C . LEU A 1 221 ? -6.531 4.449 5.027 1 95.81 221 LEU A C 1
ATOM 1742 O O . LEU A 1 221 ? -7.156 3.564 5.617 1 95.81 221 LEU A O 1
ATOM 1746 N N . TYR A 1 222 ? -5.379 4.27 4.504 1 95.94 222 TYR A N 1
ATOM 1747 C CA . TYR A 1 222 ? -4.605 3.051 4.711 1 95.94 222 TYR A CA 1
ATOM 1748 C C . TYR A 1 222 ? -3.777 3.141 5.988 1 95.94 222 TYR A C 1
ATOM 1750 O O . TYR A 1 222 ? -2.842 3.939 6.074 1 95.94 222 TYR A O 1
ATOM 1758 N N . ARG A 1 223 ? -4.031 2.361 6.945 1 94.56 223 ARG A N 1
ATOM 1759 C CA . ARG A 1 223 ? -3.404 2.51 8.25 1 94.56 223 ARG A CA 1
ATOM 1760 C C . ARG A 1 223 ? -2.35 1.433 8.477 1 94.56 223 ARG A C 1
ATOM 1762 O O . ARG A 1 223 ? -1.494 1.568 9.359 1 94.56 223 ARG A O 1
ATOM 1769 N N . GLY A 1 224 ? -2.387 0.347 7.652 1 93.5 224 GLY A N 1
ATOM 1770 C CA . GLY A 1 224 ? -1.552 -0.815 7.914 1 93.5 224 GLY A CA 1
ATOM 1771 C C . GLY A 1 224 ? -2.09 -1.7 9.023 1 93.5 224 GLY A C 1
ATOM 1772 O O . GLY A 1 224 ? -3.248 -1.565 9.422 1 93.5 224 GLY A O 1
ATOM 1773 N N . TYR A 1 225 ? -1.324 -2.65 9.484 1 91.56 225 TYR A N 1
ATOM 1774 C CA . TYR A 1 225 ? -1.74 -3.674 10.438 1 91.56 225 TYR A CA 1
ATOM 1775 C C . TYR A 1 225 ? -2 -3.068 11.812 1 91.56 225 TYR A C 1
ATOM 1777 O O . TYR A 1 225 ? -2.998 -3.389 12.461 1 91.56 225 TYR A O 1
ATOM 1785 N N . ASN A 1 226 ? -1.154 -2.145 12.141 1 89.06 226 ASN A N 1
ATOM 1786 C CA . ASN A 1 226 ? -1.309 -1.562 13.469 1 89.06 226 ASN A CA 1
ATOM 1787 C C . ASN A 1 226 ? -0.987 -0.071 13.469 1 89.06 226 ASN A C 1
ATOM 1789 O O . ASN A 1 226 ? -0.329 0.427 14.383 1 89.06 226 ASN A O 1
ATOM 1793 N N . ASP A 1 227 ? -1.342 0.657 12.422 1 89.81 227 ASP A N 1
ATOM 1794 C CA . ASP A 1 227 ? -1.311 2.111 12.312 1 89.81 227 ASP A CA 1
ATOM 1795 C C . ASP A 1 227 ? 0.121 2.621 12.164 1 89.81 227 ASP A C 1
ATOM 1797 O O . ASP A 1 227 ? 0.427 3.754 12.547 1 89.81 227 ASP A O 1
ATOM 1801 N N . TYR A 1 228 ? 1.005 1.822 11.578 1 90.38 228 TYR A N 1
ATOM 1802 C CA . TYR A 1 228 ? 2.402 2.217 11.43 1 90.38 228 TYR A CA 1
ATOM 1803 C C . TYR A 1 228 ? 2.75 2.463 9.969 1 90.38 228 TYR A C 1
ATOM 1805 O O . TYR A 1 228 ? 3.91 2.711 9.633 1 90.38 228 TYR A O 1
ATOM 1813 N N . ALA A 1 229 ? 1.785 2.43 9.172 1 94.19 229 ALA A N 1
ATOM 1814 C CA . ALA A 1 229 ? 2.072 2.619 7.754 1 94.19 229 ALA A CA 1
ATOM 1815 C C . ALA A 1 229 ? 2.531 4.047 7.473 1 94.19 229 ALA A C 1
ATOM 1817 O O . ALA A 1 229 ? 2.109 4.984 8.148 1 94.19 229 ALA A O 1
ATOM 1818 N N . GLY A 1 230 ? 3.42 4.184 6.504 1 95.5 230 GLY A N 1
ATOM 1819 C CA . GLY A 1 230 ? 3.732 5.496 5.957 1 95.5 230 GLY A CA 1
ATOM 1820 C C . GLY A 1 230 ? 5.043 6.059 6.465 1 95.5 230 GLY A C 1
ATOM 1821 O O . GLY A 1 230 ? 5.375 7.219 6.203 1 95.5 230 GLY A O 1
ATOM 1822 N N . GLU A 1 231 ? 5.848 5.262 7.152 1 93.31 231 GLU A N 1
ATOM 1823 C CA . GLU A 1 231 ? 7.105 5.73 7.723 1 93.31 231 GLU A CA 1
ATOM 1824 C C . GLU A 1 231 ? 8.242 5.645 6.707 1 93.31 231 GLU A C 1
ATOM 1826 O O . GLU A 1 231 ? 9.273 5.031 6.977 1 93.31 231 GLU A O 1
ATOM 1831 N N . ILE A 1 232 ? 8.156 6.426 5.684 1 94.19 232 ILE A N 1
ATOM 1832 C CA . ILE A 1 232 ? 9.055 6.309 4.539 1 94.19 232 ILE A CA 1
ATOM 1833 C C . ILE A 1 232 ? 10.359 7.051 4.828 1 94.19 232 ILE A C 1
ATOM 1835 O O . ILE A 1 232 ? 11.359 6.863 4.133 1 94.19 232 ILE A O 1
ATOM 1839 N N . GLY A 1 233 ? 10.367 7.938 5.785 1 93.19 233 GLY A N 1
ATOM 1840 C CA . GLY A 1 233 ? 11.602 8.617 6.152 1 93.19 233 GLY A CA 1
ATOM 1841 C C . GLY A 1 233 ? 12.719 7.656 6.543 1 93.19 233 GLY A C 1
ATOM 1842 O O . GLY A 1 233 ? 13.898 7.965 6.371 1 93.19 233 GLY A O 1
ATOM 1843 N N . TYR A 1 234 ? 12.344 6.488 6.902 1 89.44 234 TYR A N 1
ATOM 1844 C CA . TYR A 1 234 ? 13.289 5.488 7.371 1 89.44 234 TYR A CA 1
ATOM 1845 C C . TYR A 1 234 ? 13.68 4.535 6.246 1 89.44 234 TYR A C 1
ATOM 1847 O O . TYR A 1 234 ? 14.484 3.619 6.449 1 89.44 234 TYR A O 1
ATOM 1855 N N . SER A 1 235 ? 13.203 4.777 5.188 1 91.06 235 SER A N 1
ATOM 1856 C CA . SER A 1 235 ? 13.562 3.928 4.055 1 91.06 235 SER A CA 1
ATOM 1857 C C . SER A 1 235 ? 15.039 4.059 3.715 1 91.06 235 SER A C 1
ATOM 1859 O O . SER A 1 235 ? 15.578 5.168 3.688 1 91.06 235 SER A O 1
ATOM 1861 N N . VAL A 1 236 ? 15.602 2.92 3.479 1 90.38 236 VAL A N 1
ATOM 1862 C CA . VAL A 1 236 ? 16.984 2.891 3.023 1 90.38 236 VAL A CA 1
ATOM 1863 C C . VAL A 1 236 ? 17.047 3.199 1.528 1 90.38 236 VAL A C 1
ATOM 1865 O O . VAL A 1 236 ? 16.328 2.588 0.733 1 90.38 236 VAL A O 1
ATOM 1868 N N . ILE A 1 237 ? 17.922 4.113 1.148 1 84.69 237 ILE A N 1
ATOM 1869 C CA . ILE A 1 237 ? 17.984 4.516 -0.253 1 84.69 237 ILE A CA 1
ATOM 1870 C C . ILE A 1 237 ? 19.391 4.324 -0.796 1 84.69 237 ILE A C 1
ATOM 1872 O O . ILE A 1 237 ? 19.625 4.426 -2.004 1 84.69 237 ILE A O 1
ATOM 1876 N N . ASP A 1 238 ? 20.297 4.129 0.048 1 77.06 238 ASP A N 1
ATOM 1877 C CA . ASP A 1 238 ? 21.656 3.881 -0.392 1 77.06 238 ASP A CA 1
ATOM 1878 C C . ASP A 1 238 ? 22.375 2.926 0.56 1 77.06 238 ASP A C 1
ATOM 1880 O O . ASP A 1 238 ? 22.047 2.846 1.741 1 77.06 238 ASP A O 1
ATOM 1884 N N . ILE A 1 239 ? 23.281 2.217 -0.173 1 74.56 239 ILE A N 1
ATOM 1885 C CA . ILE A 1 239 ? 24.078 1.244 0.566 1 74.56 239 ILE A CA 1
ATOM 1886 C C . ILE A 1 239 ? 25.562 1.542 0.374 1 74.56 239 ILE A C 1
ATOM 1888 O O . ILE A 1 239 ? 26.016 1.741 -0.753 1 74.56 239 ILE A O 1
ATOM 1892 N N . ASP A 1 240 ? 26.203 1.77 1.521 1 71.31 240 ASP A N 1
ATOM 1893 C CA . ASP A 1 240 ? 27.656 1.828 1.428 1 71.31 240 ASP A CA 1
ATOM 1894 C C . ASP A 1 240 ? 28.266 0.426 1.378 1 71.31 240 ASP A C 1
ATOM 1896 O O . ASP A 1 240 ? 28.391 -0.234 2.41 1 71.31 240 ASP A O 1
ATOM 1900 N N . GLU A 1 241 ? 28.594 -0.003 0.241 1 64.75 241 GLU A N 1
ATOM 1901 C CA . GLU A 1 241 ? 29.094 -1.36 0.047 1 64.75 241 GLU A CA 1
ATOM 1902 C C . GLU A 1 241 ? 30.453 -1.549 0.718 1 64.75 241 GLU A C 1
ATOM 1904 O O . GLU A 1 241 ? 30.828 -2.672 1.052 1 64.75 241 GLU A O 1
ATOM 1909 N N . ALA A 1 242 ? 31.109 -0.427 0.808 1 60.75 242 ALA A N 1
ATOM 1910 C CA . ALA A 1 242 ? 32.438 -0.493 1.369 1 60.75 242 ALA A CA 1
ATOM 1911 C C . ALA A 1 242 ? 32.406 -0.674 2.883 1 60.75 242 ALA A C 1
ATOM 1913 O O . ALA A 1 242 ? 33.375 -1.134 3.49 1 60.75 242 ALA A O 1
ATOM 1914 N N . LYS A 1 243 ? 31.328 -0.181 3.463 1 63.59 243 LYS A N 1
ATOM 1915 C CA . LYS A 1 243 ? 31.203 -0.29 4.914 1 63.59 243 LYS A CA 1
ATOM 1916 C C . LYS A 1 243 ? 30.109 -1.278 5.297 1 63.59 243 LYS A C 1
ATOM 1918 O O . LYS A 1 243 ? 29.062 -1.339 4.641 1 63.59 243 LYS A O 1
ATOM 1923 N N . SER A 1 244 ? 30.516 -2.158 6.145 1 63.75 244 SER A N 1
ATOM 1924 C CA . SER A 1 244 ? 29.641 -3.25 6.559 1 63.75 244 SER A CA 1
ATOM 1925 C C . SER A 1 244 ? 28.391 -2.721 7.258 1 63.75 244 SER A C 1
ATOM 1927 O O . SER A 1 244 ? 28.469 -2.252 8.398 1 63.75 244 SER A O 1
ATOM 1929 N N . ASN A 1 245 ? 27.203 -2.777 6.5 1 66.69 245 ASN A N 1
ATOM 1930 C CA . ASN A 1 245 ? 25.875 -2.611 7.094 1 66.69 245 ASN A CA 1
ATOM 1931 C C . ASN A 1 245 ? 25.594 -1.148 7.41 1 66.69 245 ASN A C 1
ATOM 1933 O O . ASN A 1 245 ? 25.078 -0.833 8.484 1 66.69 245 ASN A O 1
ATOM 1937 N N . VAL A 1 246 ? 26.25 -0.271 6.688 1 80.19 246 VAL A N 1
ATOM 1938 C CA . VAL A 1 246 ? 25.891 1.137 6.828 1 80.19 246 VAL A CA 1
ATOM 1939 C C . VAL A 1 246 ? 24.875 1.523 5.75 1 80.19 246 VAL A C 1
ATOM 1941 O O . VAL A 1 246 ? 25.109 1.286 4.562 1 80.19 246 VAL A O 1
ATOM 1944 N N . PHE A 1 247 ? 23.828 1.965 6.191 1 86.44 247 PHE A N 1
ATOM 1945 C CA . PHE A 1 247 ? 22.734 2.322 5.305 1 86.44 247 PHE A CA 1
ATOM 1946 C C . PHE A 1 247 ? 22.375 3.795 5.457 1 86.44 247 PHE A C 1
ATOM 1948 O O . PHE A 1 247 ? 22.531 4.371 6.535 1 86.44 247 PHE A O 1
ATOM 1955 N N . THR A 1 248 ? 22 4.375 4.34 1 87.69 248 THR A N 1
ATOM 1956 C CA . THR A 1 248 ? 21.516 5.746 4.355 1 87.69 248 THR A CA 1
ATOM 1957 C C . THR A 1 248 ? 19.984 5.777 4.242 1 87.69 248 THR A C 1
ATOM 1959 O O . THR A 1 248 ? 19.422 5.188 3.324 1 87.69 248 THR A O 1
ATOM 1962 N N . ARG A 1 249 ? 19.438 6.457 5.207 1 91.06 249 ARG A N 1
ATOM 1963 C CA . ARG A 1 249 ? 17.984 6.586 5.207 1 91.06 249 ARG A CA 1
ATOM 1964 C C . ARG A 1 249 ? 17.547 7.832 4.449 1 91.06 249 ARG A C 1
ATOM 1966 O O . ARG A 1 249 ? 18.297 8.805 4.344 1 91.06 249 ARG A O 1
ATOM 1973 N N . LEU A 1 250 ? 16.406 7.781 3.969 1 92.94 250 LEU A N 1
ATOM 1974 C CA . LEU A 1 250 ? 15.867 8.844 3.125 1 92.94 250 LEU A CA 1
ATOM 1975 C C . LEU A 1 250 ? 15.914 10.188 3.848 1 92.94 250 LEU A C 1
ATOM 1977 O O . LEU A 1 250 ? 16.375 11.18 3.289 1 92.94 250 LEU A O 1
ATOM 1981 N N . GLU A 1 251 ? 15.5 10.258 5.082 1 92.31 251 GLU A N 1
ATOM 1982 C CA . GLU A 1 251 ? 15.391 11.516 5.816 1 92.31 251 GLU A CA 1
ATOM 1983 C C . GLU A 1 251 ? 16.766 12.133 6.062 1 92.31 251 GLU A C 1
ATOM 1985 O O . GLU A 1 251 ? 16.875 13.344 6.281 1 92.31 251 GLU A O 1
ATOM 1990 N N . GLU A 1 252 ? 17.797 11.305 5.977 1 91.19 252 GLU A N 1
ATOM 1991 C CA . GLU A 1 252 ? 19.172 11.773 6.203 1 91.19 252 GLU A CA 1
ATOM 1992 C C . GLU A 1 252 ? 19.703 12.516 4.988 1 91.19 252 GLU A C 1
ATOM 1994 O O . GLU A 1 252 ? 20.703 13.242 5.086 1 91.19 252 GLU A O 1
ATOM 1999 N N . VAL A 1 253 ? 18.984 12.367 3.883 1 91 253 VAL A N 1
ATOM 2000 C CA . VAL A 1 253 ? 19.547 12.969 2.678 1 91 253 VAL A CA 1
ATOM 2001 C C . VAL A 1 253 ? 18.5 13.859 2.008 1 91 253 VAL A C 1
ATOM 2003 O O . VAL A 1 253 ? 18.844 14.703 1.17 1 91 253 VAL A O 1
ATOM 2006 N N . ALA A 1 254 ? 17.281 13.648 2.373 1 92.62 254 ALA A N 1
ATOM 2007 C CA . ALA A 1 254 ? 16.219 14.406 1.725 1 92.62 254 ALA A CA 1
ATOM 2008 C C . ALA A 1 254 ? 15.195 14.898 2.744 1 92.62 254 ALA A C 1
ATOM 2010 O O . ALA A 1 254 ? 14.023 14.523 2.676 1 92.62 254 ALA A O 1
ATOM 2011 N N . SER A 1 255 ? 15.539 15.727 3.596 1 94.19 255 SER A N 1
ATOM 2012 C CA . SER A 1 255 ? 14.711 16.438 4.57 1 94.19 255 SER A CA 1
ATOM 2013 C C . SER A 1 255 ? 15.203 17.859 4.77 1 94.19 255 SER A C 1
ATOM 2015 O O . SER A 1 255 ? 16.266 18.234 4.27 1 94.19 255 SER A O 1
ATOM 2017 N N . GLU A 1 256 ? 14.406 18.641 5.434 1 93.44 256 GLU A N 1
ATOM 2018 C CA . GLU A 1 256 ? 14.852 19.984 5.723 1 93.44 256 GLU A CA 1
ATOM 2019 C C . GLU A 1 256 ? 16.109 19.984 6.602 1 93.44 256 GLU A C 1
ATOM 2021 O O . GLU A 1 256 ? 16.984 20.828 6.43 1 93.44 256 GLU A O 1
ATOM 2026 N N . THR A 1 257 ? 16.156 19.031 7.477 1 91.25 257 THR A N 1
ATOM 2027 C CA . THR A 1 257 ? 17.344 18.875 8.297 1 91.25 257 THR A CA 1
ATOM 2028 C C . THR A 1 257 ? 18.547 18.531 7.438 1 91.25 257 THR A C 1
ATOM 2030 O O . THR A 1 257 ? 19.625 19.109 7.609 1 91.25 257 THR A O 1
ATOM 2033 N N . ALA A 1 258 ? 18.375 17.688 6.531 1 93.56 258 ALA A N 1
ATOM 2034 C CA . ALA A 1 258 ? 19.453 17.281 5.637 1 93.56 258 ALA A CA 1
ATOM 2035 C C . ALA A 1 258 ? 19.922 18.438 4.766 1 93.56 258 ALA A C 1
ATOM 2037 O O . ALA A 1 258 ? 21.125 18.594 4.52 1 93.56 258 ALA A O 1
ATOM 2038 N N . ILE A 1 259 ? 19 19.234 4.32 1 95.31 259 ILE A N 1
ATOM 2039 C CA . ILE A 1 259 ? 19.312 20.422 3.523 1 95.31 259 ILE A CA 1
ATOM 2040 C C . ILE A 1 259 ? 20.219 21.359 4.32 1 95.31 259 ILE A C 1
ATOM 2042 O O . ILE A 1 259 ? 21.266 21.766 3.836 1 95.31 259 ILE A O 1
ATOM 2046 N N . ARG A 1 260 ? 19.844 21.625 5.457 1 94.81 260 ARG A N 1
ATOM 2047 C CA . ARG A 1 260 ? 20.609 22.516 6.324 1 94.81 260 ARG A CA 1
ATOM 2048 C C . ARG A 1 260 ? 22 21.969 6.578 1 94.81 260 ARG A C 1
ATOM 2050 O O . ARG A 1 260 ? 22.984 22.703 6.453 1 94.81 260 ARG A O 1
ATOM 2057 N N . GLU A 1 261 ? 22.078 20.719 6.902 1 94.44 261 GLU A N 1
ATOM 2058 C CA . GLU A 1 261 ? 23.375 20.094 7.207 1 94.44 261 GLU A CA 1
ATOM 2059 C C . GLU A 1 261 ? 24.297 20.125 5.996 1 94.44 261 GLU A C 1
ATOM 2061 O O . GLU A 1 261 ? 25.5 20.391 6.133 1 94.44 261 GLU A O 1
ATOM 2066 N N . TYR A 1 262 ? 23.766 19.891 4.902 1 95.56 262 TYR A N 1
ATOM 2067 C CA . TYR A 1 262 ? 24.547 19.938 3.678 1 95.56 262 TYR A CA 1
ATOM 2068 C C . TYR A 1 262 ? 25.109 21.328 3.443 1 95.56 262 TYR A C 1
ATOM 2070 O O . TYR A 1 262 ? 26.312 21.484 3.193 1 95.56 262 TYR A O 1
ATOM 2078 N N . VAL A 1 263 ? 24.266 22.297 3.523 1 96.88 263 VAL A N 1
ATOM 2079 C CA . VAL A 1 263 ? 24.672 23.688 3.273 1 96.88 263 VAL A CA 1
ATOM 2080 C C . VAL A 1 263 ? 25.75 24.094 4.27 1 96.88 263 VAL A C 1
ATOM 2082 O O . VAL A 1 263 ? 26.781 24.656 3.881 1 96.88 263 VAL A O 1
ATOM 2085 N N . LEU A 1 264 ? 25.578 23.75 5.488 1 96.06 264 LEU A N 1
ATOM 2086 C CA . LEU A 1 264 ? 26.547 24.094 6.523 1 96.06 264 LEU A CA 1
ATOM 2087 C C . LEU A 1 264 ? 27.875 23.406 6.273 1 96.06 264 LEU A C 1
ATOM 2089 O O . LEU A 1 264 ? 28.938 24 6.477 1 96.06 264 LEU A O 1
ATOM 2093 N N . ALA A 1 265 ? 27.812 22.188 5.895 1 96.38 265 ALA A N 1
ATOM 2094 C CA . ALA A 1 265 ? 29.031 21.438 5.609 1 96.38 265 ALA A CA 1
ATOM 2095 C C . ALA A 1 265 ? 29.812 22.078 4.473 1 96.38 265 ALA A C 1
ATOM 2097 O O . ALA A 1 265 ? 31.047 22.172 4.535 1 96.38 265 ALA A O 1
ATOM 2098 N N . GLU A 1 266 ? 29.125 22.516 3.486 1 96.94 266 GLU A N 1
ATOM 2099 C CA . GLU A 1 266 ? 29.781 23.156 2.342 1 96.94 266 GLU A CA 1
ATOM 2100 C C . GLU A 1 266 ? 30.375 24.5 2.721 1 96.94 266 GLU A C 1
ATOM 2102 O O . GLU A 1 266 ? 31.453 24.859 2.26 1 96.94 266 GLU A O 1
ATOM 2107 N N . ILE A 1 267 ? 29.641 25.172 3.535 1 95.69 267 ILE A N 1
ATOM 2108 C CA . ILE A 1 267 ? 30.156 26.453 4.02 1 95.69 267 ILE A CA 1
ATOM 2109 C C . ILE A 1 267 ? 31.422 26.234 4.836 1 95.69 267 ILE A C 1
ATOM 2111 O O . ILE A 1 267 ? 32.406 26.984 4.699 1 95.69 267 ILE A O 1
ATOM 2115 N N . LYS A 1 268 ? 31.422 25.266 5.625 1 95.94 268 LYS A N 1
ATOM 2116 C CA . LYS A 1 268 ? 32.562 24.938 6.461 1 95.94 268 LYS A CA 1
ATOM 2117 C C . LYS A 1 268 ? 33.781 24.578 5.605 1 95.94 268 LYS A C 1
ATOM 2119 O O . LYS A 1 268 ? 34.938 24.828 6.004 1 95.94 268 LYS A O 1
ATOM 2124 N N . LYS A 1 269 ? 33.531 24.047 4.457 1 97 269 LYS A N 1
ATOM 2125 C CA . LYS A 1 269 ? 34.594 23.688 3.525 1 97 269 LYS A CA 1
ATOM 2126 C C . LYS A 1 269 ? 35.125 24.922 2.814 1 97 269 LYS A C 1
ATOM 2128 O O . LYS A 1 269 ? 36.062 24.812 2.027 1 97 269 LYS A O 1
ATOM 2133 N N . GLY A 1 270 ? 34.5 26.031 2.945 1 95.75 270 GLY A N 1
ATOM 2134 C CA . GLY A 1 270 ? 35.031 27.266 2.422 1 95.75 270 GLY A CA 1
ATOM 2135 C C . GLY A 1 270 ? 34.281 27.797 1.219 1 95.75 270 GLY A C 1
ATOM 2136 O O . GLY A 1 270 ? 34.656 28.812 0.629 1 95.75 270 GLY A O 1
ATOM 2137 N N . ARG A 1 271 ? 33.156 27.141 0.951 1 96.69 271 ARG A N 1
ATOM 2138 C CA . ARG A 1 271 ? 32.375 27.594 -0.192 1 96.69 271 ARG A CA 1
ATOM 2139 C C . ARG A 1 271 ? 31.516 28.797 0.178 1 96.69 271 ARG A C 1
ATOM 2141 O O . ARG A 1 271 ? 30.984 28.875 1.287 1 96.69 271 ARG A O 1
ATOM 2148 N N . LEU A 1 272 ? 31.359 29.641 -0.758 1 95.31 272 LEU A N 1
ATOM 2149 C CA . LEU A 1 272 ? 30.609 30.859 -0.518 1 95.31 272 LEU A CA 1
ATOM 2150 C C . LEU A 1 272 ? 29.109 30.594 -0.595 1 95.31 272 LEU A C 1
ATOM 2152 O O . LEU A 1 272 ? 28.656 29.812 -1.433 1 95.31 272 LEU A O 1
ATOM 2156 N N . SER A 1 273 ? 28.391 31.297 0.296 1 96.94 273 SER A N 1
ATOM 2157 C CA . SER A 1 273 ? 26.938 31.219 0.292 1 96.94 273 SER A CA 1
ATOM 2158 C C . SER A 1 273 ? 26.312 32.469 0.897 1 96.94 273 SER A C 1
ATOM 2160 O O . SER A 1 273 ? 26.844 33.031 1.847 1 96.94 273 SER A O 1
ATOM 2162 N N . LYS A 1 274 ? 25.219 32.812 0.379 1 95.56 274 LYS A N 1
ATOM 2163 C CA . LYS A 1 274 ? 24.469 33.969 0.875 1 95.56 274 LYS A CA 1
ATOM 2164 C C . LYS A 1 274 ? 23.953 33.719 2.293 1 95.56 274 LYS A C 1
ATOM 2166 O O . LYS A 1 274 ? 23.641 34.656 3.016 1 95.56 274 LYS A O 1
ATOM 2171 N N . VAL A 1 275 ? 23.938 32.438 2.67 1 96.44 275 VAL A N 1
ATOM 2172 C CA . VAL A 1 275 ? 23.281 32.125 3.939 1 96.44 275 VAL A CA 1
ATOM 2173 C C . VAL A 1 275 ? 24.344 31.797 4.996 1 96.44 275 VAL A C 1
ATOM 2175 O O . VAL A 1 275 ? 24.016 31.359 6.098 1 96.44 275 VAL A O 1
ATOM 2178 N N . ALA A 1 276 ? 25.531 32.062 4.781 1 94.56 276 ALA A N 1
ATOM 2179 C CA . ALA A 1 276 ? 26.641 31.672 5.645 1 94.56 276 ALA A CA 1
ATOM 2180 C C . ALA A 1 276 ? 26.547 32.344 7.012 1 94.56 276 ALA A C 1
ATOM 2182 O O . ALA A 1 276 ? 26.984 31.781 8.016 1 94.56 276 ALA A O 1
ATOM 2183 N N . THR A 1 277 ? 25.969 33.5 7.066 1 92.75 277 THR A N 1
ATOM 2184 C CA . THR A 1 277 ? 25.922 34.219 8.328 1 92.75 277 THR A CA 1
ATOM 2185 C C . THR A 1 277 ? 24.469 34.344 8.82 1 92.75 277 THR A C 1
ATOM 2187 O O . THR A 1 277 ? 24.188 35.156 9.711 1 92.75 277 THR A O 1
ATOM 2190 N N . ASN A 1 278 ? 23.625 33.688 8.164 1 93.19 278 ASN A N 1
ATOM 2191 C CA . ASN A 1 278 ? 22.219 33.812 8.523 1 93.19 278 ASN A CA 1
ATOM 2192 C C . ASN A 1 278 ? 21.922 33.125 9.852 1 93.19 278 ASN A C 1
ATOM 2194 O O . ASN A 1 278 ? 22.062 31.891 9.961 1 93.19 278 ASN A O 1
ATOM 2198 N N . GLN A 1 279 ? 21.438 33.781 10.805 1 91 279 GLN A N 1
ATOM 2199 C CA . GLN A 1 279 ? 21.25 33.281 12.164 1 91 279 GLN A CA 1
ATOM 2200 C C . GLN A 1 279 ? 20.109 32.25 12.211 1 91 279 GLN A C 1
ATOM 2202 O O . GLN A 1 279 ? 20.125 31.344 13.039 1 91 279 GLN A O 1
ATOM 2207 N N . ASP A 1 280 ? 19.188 32.375 11.344 1 88.31 280 ASP A N 1
ATOM 2208 C CA . ASP A 1 280 ? 18.078 31.453 11.305 1 88.31 280 ASP A CA 1
ATOM 2209 C C . ASP A 1 280 ? 18.547 30.047 10.93 1 88.31 280 ASP A C 1
ATOM 2211 O O . ASP A 1 280 ? 17.969 29.047 11.375 1 88.31 280 ASP A O 1
ATOM 2215 N N . ILE A 1 281 ? 19.562 30.031 10.18 1 89.06 281 ILE A N 1
ATOM 2216 C CA . ILE A 1 281 ? 20.094 28.75 9.719 1 89.06 281 ILE A CA 1
ATOM 2217 C C . ILE A 1 281 ? 21.047 28.172 10.758 1 89.06 281 ILE A C 1
ATOM 2219 O O . ILE A 1 281 ? 21.094 26.969 10.969 1 89.06 281 ILE A O 1
ATOM 2223 N N . LEU A 1 282 ? 21.703 29.109 11.406 1 88.69 282 LEU A N 1
ATOM 2224 C CA . LEU A 1 282 ? 22.797 28.703 12.289 1 88.69 282 LEU A CA 1
ATOM 2225 C C . LEU A 1 282 ? 22.25 28.312 13.672 1 88.69 282 LEU A C 1
ATOM 2227 O O . LEU A 1 282 ? 22.922 27.609 14.43 1 88.69 282 LEU A O 1
ATOM 2231 N N . ALA A 1 283 ? 21.062 28.688 13.914 1 86.38 283 ALA A N 1
ATOM 2232 C CA . ALA A 1 283 ? 20.484 28.422 15.227 1 86.38 283 ALA A CA 1
ATOM 2233 C C . ALA A 1 283 ? 20.109 26.953 15.375 1 86.38 283 ALA A C 1
ATOM 2235 O O . ALA A 1 283 ? 19.938 26.25 14.375 1 86.38 283 ALA A O 1
ATOM 2236 N N . ASP A 1 284 ? 19.953 26.453 16.594 1 76.69 284 ASP A N 1
ATOM 2237 C CA . ASP A 1 284 ? 19.516 25.078 16.875 1 76.69 284 ASP A CA 1
ATOM 2238 C C . ASP A 1 284 ? 18.109 24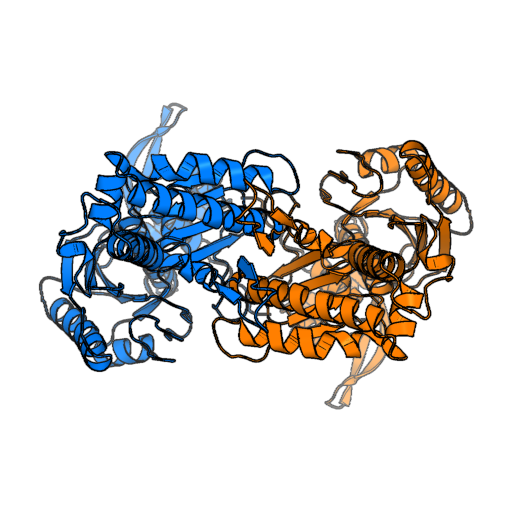.844 16.312 1 76.69 284 ASP A C 1
ATOM 2240 O O . ASP A 1 284 ? 17.844 23.797 15.719 1 76.69 284 ASP A O 1
ATOM 2244 N N . ALA A 1 285 ? 17.312 25.812 16.578 1 78.12 285 ALA A N 1
ATOM 2245 C CA . ALA A 1 285 ? 15.984 25.781 15.984 1 78.12 285 ALA A CA 1
ATOM 2246 C C . ALA A 1 285 ? 15.969 26.469 14.625 1 78.12 285 ALA A C 1
ATOM 2248 O O . ALA A 1 285 ? 15.266 27.469 14.445 1 78.12 285 ALA A O 1
ATOM 2249 N N . PHE A 1 286 ? 16.562 25.844 13.766 1 80.12 286 PHE A N 1
ATOM 2250 C CA . PHE A 1 286 ? 16.828 26.531 12.5 1 80.12 286 PHE A CA 1
ATOM 2251 C C . PHE A 1 286 ? 15.562 26.625 11.664 1 80.12 286 PHE A C 1
ATOM 2253 O O . PHE A 1 286 ? 14.57 25.969 11.953 1 80.12 286 PHE A O 1
ATOM 2260 N N . ARG A 1 287 ? 15.656 27.562 10.695 1 87.19 287 ARG A N 1
ATOM 2261 C CA . ARG A 1 287 ? 14.68 27.703 9.625 1 87.19 287 ARG A CA 1
ATOM 2262 C C . ARG A 1 287 ? 15.344 27.516 8.258 1 87.19 287 ARG A C 1
ATOM 2264 O O . ARG A 1 287 ? 16.469 27.953 8.047 1 87.19 287 ARG A O 1
ATOM 2271 N N . VAL A 1 288 ? 14.609 26.875 7.469 1 92.06 288 VAL A N 1
ATOM 2272 C CA . VAL A 1 288 ? 15.242 26.516 6.199 1 92.06 288 VAL A CA 1
ATOM 2273 C C . VAL A 1 288 ? 14.828 27.516 5.121 1 92.06 288 VAL A C 1
ATOM 2275 O O . VAL A 1 288 ? 15.398 27.516 4.027 1 92.06 288 VAL A O 1
ATOM 2278 N N . GLU A 1 289 ? 13.938 28.391 5.449 1 92.38 289 GLU A N 1
ATOM 2279 C CA . GLU A 1 289 ? 13.375 29.312 4.465 1 92.38 289 GLU A CA 1
ATOM 2280 C C . GLU A 1 289 ? 14.461 30.141 3.803 1 92.38 289 GLU A C 1
ATOM 2282 O O . GLU A 1 289 ? 14.445 30.344 2.586 1 92.38 289 GLU A O 1
ATOM 2287 N N . PRO A 1 290 ? 15.445 30.547 4.574 1 95.19 290 PRO A N 1
ATOM 2288 C CA . PRO A 1 290 ? 16.5 31.328 3.936 1 95.19 290 PRO A CA 1
ATOM 2289 C C . PRO A 1 290 ? 17.266 30.531 2.877 1 95.19 290 PRO A C 1
ATOM 2291 O O . PRO A 1 290 ? 17.75 31.109 1.896 1 95.19 290 PRO A O 1
ATOM 2294 N N . ILE A 1 291 ? 17.375 29.266 3.055 1 96.38 291 ILE A N 1
ATOM 2295 C CA . ILE A 1 291 ? 18.047 28.422 2.08 1 96.38 291 ILE A CA 1
ATOM 2296 C C . ILE A 1 291 ? 17.219 28.359 0.792 1 96.38 291 ILE A C 1
ATOM 2298 O O . ILE A 1 291 ? 17.781 28.453 -0.307 1 96.38 291 ILE A O 1
ATOM 2302 N N . TYR A 1 292 ? 15.945 28.25 0.912 1 95.94 292 TYR A N 1
ATOM 2303 C CA . TYR A 1 292 ? 15.055 28.234 -0.246 1 95.94 292 TYR A CA 1
ATOM 2304 C C . TYR A 1 292 ? 15.141 29.531 -1.026 1 95.94 292 TYR A C 1
ATOM 2306 O O . TYR A 1 292 ? 15.234 29.531 -2.256 1 95.94 292 TYR A O 1
ATOM 2314 N N . GLU A 1 293 ? 15.148 30.609 -0.287 1 95.69 293 GLU A N 1
ATOM 2315 C CA . GLU A 1 293 ? 15.242 31.922 -0.914 1 95.69 293 GLU A CA 1
ATOM 2316 C C . GLU A 1 293 ? 16.562 32.094 -1.653 1 95.69 293 GLU A C 1
ATOM 2318 O O . GLU A 1 293 ? 16.594 32.562 -2.791 1 95.69 293 GLU A O 1
ATOM 2323 N N . ALA A 1 294 ? 17.578 31.688 -1.017 1 96.94 294 ALA A N 1
ATOM 2324 C CA . ALA A 1 294 ? 18.906 31.781 -1.623 1 96.94 294 ALA A CA 1
ATOM 2325 C C . ALA A 1 294 ? 19 30.922 -2.877 1 96.94 294 ALA A C 1
ATOM 2327 O O . ALA A 1 294 ? 19.656 31.297 -3.85 1 96.94 294 ALA A O 1
ATOM 2328 N N . ALA A 1 295 ? 18.406 29.781 -2.885 1 96.75 295 ALA A N 1
ATOM 2329 C CA . ALA A 1 295 ? 18.391 28.906 -4.055 1 96.75 295 ALA A CA 1
ATOM 2330 C C . ALA A 1 295 ? 17.688 29.578 -5.234 1 96.75 295 ALA A C 1
ATOM 2332 O O . ALA A 1 295 ? 18.188 29.547 -6.359 1 96.75 295 ALA A O 1
ATOM 2333 N N . VAL A 1 296 ? 16.578 30.203 -4.934 1 96.19 296 VAL A N 1
ATOM 2334 C CA . VAL A 1 296 ? 15.828 30.891 -5.965 1 96.19 296 VAL A CA 1
ATOM 2335 C C . VAL A 1 296 ? 16.672 32.031 -6.543 1 96.19 296 VAL A C 1
ATOM 2337 O O . VAL A 1 296 ? 16.594 32.312 -7.742 1 96.19 296 VAL A O 1
ATOM 2340 N N . GLU A 1 297 ? 17.531 32.531 -5.711 1 96.44 297 GLU A N 1
ATOM 2341 C CA . GLU A 1 297 ? 18.375 33.625 -6.125 1 96.44 297 GLU A CA 1
ATOM 2342 C C . GLU A 1 297 ? 19.656 33.125 -6.777 1 96.44 297 GLU A C 1
ATOM 2344 O O . GLU A 1 297 ? 20.516 33.938 -7.18 1 96.44 297 GLU A O 1
ATOM 2349 N N . GLY A 1 298 ? 19.844 31.859 -6.781 1 96.25 298 GLY A N 1
ATOM 2350 C CA . GLY A 1 298 ? 20.938 31.297 -7.57 1 96.25 298 GLY A CA 1
ATOM 2351 C C . GLY A 1 298 ? 22.141 30.906 -6.73 1 96.25 298 GLY A C 1
ATOM 2352 O O . GLY A 1 298 ? 23.219 30.656 -7.27 1 96.25 298 GLY A O 1
ATOM 2353 N N . ASP A 1 299 ? 21.984 30.906 -5.41 1 97.62 299 ASP A N 1
ATOM 2354 C CA . ASP A 1 299 ? 23.078 30.438 -4.562 1 97.62 299 ASP A CA 1
ATOM 2355 C C . ASP A 1 299 ? 23.453 29 -4.895 1 97.62 299 ASP A C 1
ATOM 2357 O O . ASP A 1 299 ? 22.609 28.094 -4.785 1 97.62 299 ASP A O 1
ATOM 2361 N N . GLU A 1 300 ? 24.641 28.766 -5.145 1 97.44 300 GLU A N 1
ATOM 2362 C CA . GLU A 1 300 ? 25.078 27.5 -5.723 1 97.44 300 GLU A CA 1
ATOM 2363 C C . GLU A 1 300 ? 24.906 26.359 -4.734 1 97.44 300 GLU A C 1
ATOM 2365 O O . GLU A 1 300 ? 24.375 25.297 -5.086 1 97.44 300 GLU A O 1
ATOM 2370 N N . ILE A 1 301 ? 25.344 26.547 -3.535 1 97.12 301 ILE A N 1
ATOM 2371 C CA . ILE A 1 301 ? 25.297 25.469 -2.547 1 97.12 301 ILE A CA 1
ATOM 2372 C C . ILE A 1 301 ? 23.828 25.141 -2.221 1 97.12 301 ILE A C 1
ATOM 2374 O O . ILE A 1 301 ? 23.484 23.969 -2.061 1 97.12 301 ILE A O 1
ATOM 2378 N N . CYS A 1 302 ? 23 26.156 -2.156 1 97.31 302 CYS A N 1
ATOM 2379 C CA . CYS A 1 302 ? 21.594 25.953 -1.872 1 97.31 302 CYS A CA 1
ATOM 2380 C C . CYS A 1 302 ? 20.891 25.234 -3.027 1 97.31 302 CYS A C 1
ATOM 2382 O O . CYS A 1 302 ? 20.047 24.375 -2.809 1 97.31 302 CYS A O 1
ATOM 2384 N N . LEU A 1 303 ? 21.328 25.547 -4.203 1 97 303 LEU A N 1
ATOM 2385 C CA . LEU A 1 303 ? 20.797 24.875 -5.383 1 97 303 LEU A CA 1
ATOM 2386 C C . LEU A 1 303 ? 21.188 23.391 -5.379 1 97 303 LEU A C 1
ATOM 2388 O O . LEU A 1 303 ? 20.344 22.531 -5.66 1 97 303 LEU A O 1
ATOM 2392 N N . GLU A 1 304 ? 22.375 23.219 -5.051 1 96 304 GLU A N 1
ATOM 2393 C CA . GLU A 1 304 ? 22.875 21.844 -4.988 1 96 304 GLU A CA 1
ATOM 2394 C C . GLU A 1 304 ? 22.094 21.016 -3.959 1 96 304 GLU A C 1
ATOM 2396 O O . GLU A 1 304 ? 21.75 19.859 -4.207 1 96 304 GLU A O 1
ATOM 2401 N N . ALA A 1 305 ? 21.844 21.641 -2.873 1 96 305 ALA A N 1
ATOM 2402 C CA . ALA A 1 305 ? 21.094 20.969 -1.821 1 96 305 ALA A CA 1
ATOM 2403 C C . ALA A 1 305 ? 19.703 20.578 -2.309 1 96 305 ALA A C 1
ATOM 2405 O O . ALA A 1 305 ? 19.25 19.453 -2.084 1 96 305 ALA A O 1
ATOM 2406 N N . LEU A 1 306 ? 19.062 21.453 -2.996 1 96.19 306 LEU A N 1
ATOM 2407 C CA . LEU A 1 306 ? 17.719 21.188 -3.48 1 96.19 306 LEU A CA 1
ATOM 2408 C C . LEU A 1 306 ? 17.734 20.188 -4.625 1 96.19 306 LEU A C 1
ATOM 2410 O O . LEU A 1 306 ? 16.797 19.391 -4.762 1 96.19 306 LEU A O 1
ATOM 2414 N N . ASN A 1 307 ? 18.766 20.219 -5.41 1 94.31 307 ASN A N 1
ATOM 2415 C CA . ASN A 1 307 ? 18.906 19.234 -6.469 1 94.31 307 ASN A CA 1
ATOM 2416 C C . ASN A 1 307 ? 19.031 17.812 -5.898 1 94.31 307 ASN A C 1
ATOM 2418 O O . ASN A 1 307 ? 18.453 16.875 -6.441 1 94.31 307 ASN A O 1
ATOM 2422 N N . ARG A 1 308 ? 19.766 17.75 -4.863 1 92.44 308 ARG A N 1
ATOM 2423 C CA . ARG A 1 308 ? 19.906 16.469 -4.176 1 92.44 308 ARG A CA 1
ATOM 2424 C C . ARG A 1 308 ? 18.547 15.961 -3.682 1 92.44 308 ARG A C 1
ATOM 2426 O O . ARG A 1 308 ? 18.219 14.789 -3.855 1 92.44 308 ARG A O 1
ATOM 2433 N N . VAL A 1 309 ? 17.812 16.859 -3.113 1 93.69 309 VAL A N 1
ATOM 2434 C CA . VAL A 1 309 ? 16.484 16.516 -2.633 1 93.69 309 VAL A CA 1
ATOM 2435 C C . VAL A 1 309 ? 15.625 16.016 -3.795 1 93.69 309 VAL A C 1
ATOM 2437 O O . VAL A 1 309 ? 14.961 14.992 -3.689 1 93.69 309 VAL A O 1
ATOM 2440 N N . GLY A 1 310 ? 15.68 16.75 -4.895 1 93.94 310 GLY A N 1
ATOM 2441 C CA . GLY A 1 310 ? 14.922 16.344 -6.07 1 93.94 310 GLY A CA 1
ATOM 2442 C C . GLY A 1 310 ? 15.242 14.938 -6.539 1 93.94 310 GLY A C 1
ATOM 2443 O O . GLY A 1 310 ? 14.344 14.164 -6.859 1 93.94 310 GLY A O 1
ATOM 2444 N N . LYS A 1 311 ? 16.469 14.656 -6.52 1 93.12 311 LYS A N 1
ATOM 2445 C CA . LYS A 1 311 ? 16.938 13.352 -6.973 1 93.12 311 LYS A CA 1
ATOM 2446 C C . LYS A 1 311 ? 16.422 12.234 -6.059 1 93.12 311 LYS A C 1
ATOM 2448 O O . LYS A 1 311 ? 15.797 11.281 -6.523 1 93.12 311 LYS A O 1
ATOM 2453 N N . TYR A 1 312 ? 16.625 12.398 -4.805 1 92.75 312 TYR A N 1
ATOM 2454 C CA . TYR A 1 312 ? 16.297 11.352 -3.848 1 92.75 312 TYR A CA 1
ATOM 2455 C C . TYR A 1 312 ? 14.797 11.211 -3.688 1 92.75 312 TYR A C 1
ATOM 2457 O O . TYR A 1 312 ? 14.281 10.094 -3.562 1 92.75 312 TYR A O 1
ATOM 2465 N N . LEU A 1 313 ? 14.133 12.281 -3.668 1 94.19 313 LEU A N 1
ATOM 2466 C CA . LEU A 1 313 ? 12.672 12.219 -3.611 1 94.19 313 LEU A CA 1
ATOM 2467 C C . LEU A 1 313 ? 12.109 11.586 -4.879 1 94.19 313 LEU A C 1
ATOM 2469 O O . LEU A 1 313 ? 11.133 10.844 -4.824 1 94.19 313 LEU A O 1
ATOM 2473 N N . GLY A 1 314 ? 12.742 11.953 -6.012 1 94.25 314 GLY A N 1
ATOM 2474 C CA . GLY A 1 314 ? 12.32 11.336 -7.258 1 94.25 314 GLY A CA 1
ATOM 2475 C C . GLY A 1 314 ? 12.414 9.82 -7.234 1 94.25 314 GLY A C 1
ATOM 2476 O O . GLY A 1 314 ? 11.477 9.133 -7.648 1 94.25 314 GLY A O 1
ATOM 2477 N N . ILE A 1 315 ? 13.461 9.328 -6.723 1 93.75 315 ILE A N 1
ATOM 2478 C CA . ILE A 1 315 ? 13.672 7.891 -6.609 1 93.75 315 ILE A CA 1
ATOM 2479 C C . ILE A 1 315 ? 12.633 7.289 -5.664 1 93.75 315 ILE A C 1
ATOM 2481 O O . ILE A 1 315 ? 12.039 6.254 -5.973 1 93.75 315 ILE A O 1
ATOM 2485 N N . THR A 1 316 ? 12.453 7.938 -4.578 1 94.81 316 THR A N 1
ATOM 2486 C CA . THR A 1 316 ? 11.516 7.453 -3.576 1 94.81 316 THR A CA 1
ATOM 2487 C C . THR A 1 316 ? 10.102 7.383 -4.148 1 94.81 316 THR A C 1
ATOM 2489 O O . THR A 1 316 ? 9.406 6.379 -3.977 1 94.81 316 THR A O 1
ATOM 2492 N N . LEU A 1 317 ? 9.727 8.391 -4.805 1 96 317 LEU A N 1
ATOM 2493 C CA . LEU A 1 317 ? 8.391 8.438 -5.387 1 96 317 LEU A CA 1
ATOM 2494 C C . LEU A 1 317 ? 8.234 7.383 -6.477 1 96 317 LEU A C 1
ATOM 2496 O O . LEU A 1 317 ? 7.164 6.793 -6.629 1 96 317 LEU A O 1
ATOM 2500 N N . ALA A 1 318 ? 9.281 7.164 -7.238 1 95.62 318 ALA A N 1
ATOM 2501 C CA . ALA A 1 318 ? 9.234 6.105 -8.242 1 95.62 318 ALA A CA 1
ATOM 2502 C C . ALA A 1 318 ? 9.023 4.742 -7.594 1 95.62 318 ALA A C 1
ATOM 2504 O O . ALA A 1 318 ? 8.203 3.949 -8.055 1 95.62 318 ALA A O 1
ATOM 2505 N N . ASN A 1 319 ? 9.789 4.5 -6.562 1 95.25 319 ASN A N 1
ATOM 2506 C CA . ASN A 1 319 ? 9.664 3.234 -5.848 1 95.25 319 ASN A CA 1
ATOM 2507 C C . ASN A 1 319 ? 8.258 3.045 -5.285 1 95.25 319 ASN A C 1
ATOM 2509 O O . ASN A 1 319 ? 7.668 1.969 -5.418 1 95.25 319 ASN A O 1
ATOM 2513 N N . LEU A 1 320 ? 7.727 4.098 -4.695 1 96.06 320 LEU A N 1
ATOM 2514 C CA . LEU A 1 320 ? 6.387 4.031 -4.125 1 96.06 320 LEU A CA 1
ATOM 2515 C C . LEU A 1 320 ? 5.34 3.848 -5.219 1 96.06 320 LEU A C 1
ATOM 2517 O O . LEU A 1 320 ? 4.391 3.074 -5.055 1 96.06 320 LEU A O 1
ATOM 2521 N N . TYR A 1 321 ? 5.547 4.531 -6.297 1 96.12 321 TYR A N 1
ATOM 2522 C CA . TYR A 1 321 ? 4.621 4.41 -7.418 1 96.12 321 TYR A CA 1
ATOM 2523 C C . TYR A 1 321 ? 4.59 2.984 -7.953 1 96.12 321 TYR A C 1
ATOM 2525 O O . TYR A 1 321 ? 3.518 2.424 -8.188 1 96.12 321 TYR A O 1
ATOM 2533 N N . ASN A 1 322 ? 5.73 2.404 -8.109 1 94.94 322 ASN A N 1
ATOM 2534 C CA . ASN A 1 322 ? 5.84 1.045 -8.625 1 94.94 322 ASN A CA 1
ATOM 2535 C C . ASN A 1 322 ? 5.203 0.03 -7.684 1 94.94 322 ASN A C 1
ATOM 2537 O O . ASN A 1 322 ? 4.648 -0.977 -8.133 1 94.94 322 ASN A O 1
ATOM 2541 N N . MET A 1 323 ? 5.215 0.314 -6.473 1 95.12 323 MET A N 1
ATOM 2542 C CA . MET A 1 323 ? 4.691 -0.62 -5.48 1 95.12 323 MET A CA 1
ATOM 2543 C C . MET A 1 323 ? 3.191 -0.414 -5.277 1 95.12 323 MET A C 1
ATOM 2545 O O . MET A 1 323 ? 2.43 -1.381 -5.223 1 95.12 323 MET A O 1
ATOM 2549 N N . ILE A 1 324 ? 2.764 0.877 -5.254 1 95.88 324 ILE A N 1
ATOM 2550 C CA . ILE A 1 324 ? 1.42 1.167 -4.766 1 95.88 324 ILE A CA 1
ATOM 2551 C C . ILE A 1 324 ? 0.521 1.565 -5.934 1 95.88 324 ILE A C 1
ATOM 2553 O O . ILE A 1 324 ? -0.706 1.482 -5.836 1 95.88 324 ILE A O 1
ATOM 2557 N N . ASN A 1 325 ? 1.062 2.109 -6.973 1 95.25 325 ASN A N 1
ATOM 2558 C CA . ASN A 1 325 ? 0.318 2.494 -8.164 1 95.25 325 ASN A CA 1
ATOM 2559 C C . ASN A 1 325 ? -0.834 3.438 -7.828 1 95.25 325 ASN A C 1
ATOM 2561 O O . ASN A 1 325 ? -1.996 3.123 -8.094 1 95.25 325 ASN A O 1
ATOM 2565 N N . PRO A 1 326 ? -0.507 4.648 -7.281 1 97 326 PRO A N 1
ATOM 2566 C CA . PRO A 1 326 ? -1.554 5.625 -6.965 1 97 326 PRO A CA 1
ATOM 2567 C C . PRO A 1 326 ? -2.088 6.34 -8.203 1 97 326 PRO A C 1
ATOM 2569 O O . PRO A 1 326 ? -1.421 6.363 -9.242 1 97 326 PRO A O 1
ATOM 2572 N N . GLN A 1 327 ? -3.246 6.875 -8.102 1 97.56 327 GLN A N 1
ATOM 2573 C CA . GLN A 1 327 ? -3.824 7.691 -9.164 1 97.56 327 GLN A CA 1
ATOM 2574 C C . GLN A 1 327 ? -3.193 9.078 -9.188 1 97.56 327 GLN A C 1
ATOM 2576 O O . GLN A 1 327 ? -2.932 9.625 -10.266 1 97.56 327 GLN A O 1
ATOM 2581 N N . ARG A 1 328 ? -2.895 9.609 -8.039 1 98.12 328 ARG A N 1
ATOM 2582 C CA . ARG A 1 328 ? -2.283 10.922 -7.859 1 98.12 328 ARG A CA 1
ATOM 2583 C C . ARG A 1 328 ? -1.332 10.93 -6.668 1 98.12 328 ARG A C 1
ATOM 2585 O O . ARG A 1 328 ? -1.58 10.258 -5.664 1 98.12 328 ARG A O 1
ATOM 2592 N N . ILE A 1 329 ? -0.282 11.695 -6.824 1 98.31 329 ILE A N 1
ATOM 2593 C CA . ILE A 1 329 ? 0.646 11.977 -5.734 1 98.31 329 ILE A CA 1
ATOM 2594 C C . ILE A 1 329 ? 0.558 13.453 -5.352 1 98.31 329 ILE A C 1
ATOM 2596 O O . ILE A 1 329 ? 0.631 14.328 -6.215 1 98.31 329 ILE A O 1
ATOM 2600 N N . ILE A 1 330 ? 0.338 13.734 -4.086 1 98.56 330 ILE A N 1
ATOM 2601 C CA . ILE A 1 330 ? 0.39 15.094 -3.568 1 98.56 330 ILE A CA 1
ATOM 2602 C C . ILE A 1 330 ? 1.627 15.266 -2.688 1 98.56 330 ILE A C 1
ATOM 2604 O O . ILE A 1 330 ? 1.812 14.531 -1.716 1 98.56 330 ILE A O 1
ATOM 2608 N N . LEU A 1 331 ? 2.426 16.141 -3.037 1 97.69 331 LEU A N 1
ATOM 2609 C CA . LEU A 1 331 ? 3.6 16.484 -2.242 1 97.69 331 LEU A CA 1
ATOM 2610 C C . LEU A 1 331 ? 3.375 17.797 -1.478 1 97.69 331 LEU A C 1
ATOM 2612 O O . LEU A 1 331 ? 3.133 18.844 -2.082 1 97.69 331 LEU A O 1
ATOM 2616 N N . SER A 1 332 ? 3.426 17.656 -0.188 1 97.06 332 SER A N 1
ATOM 2617 C CA . SER A 1 332 ? 3.291 18.828 0.67 1 97.06 332 SER A CA 1
ATOM 2618 C C . SER A 1 332 ? 4.645 19.266 1.217 1 97.06 332 SER A C 1
ATOM 2620 O O . SER A 1 332 ? 5.371 18.469 1.812 1 97.06 332 SER A O 1
ATOM 2622 N N . SER A 1 333 ? 4.996 20.531 0.966 1 92.81 333 SER A N 1
ATOM 2623 C CA . SER A 1 333 ? 6.254 21.094 1.443 1 92.81 333 SER A CA 1
ATOM 2624 C C . SER A 1 333 ? 6.125 22.594 1.701 1 92.81 333 SER A C 1
ATOM 2626 O O . SER A 1 333 ? 5.164 23.219 1.251 1 92.81 333 SER A O 1
ATOM 2628 N N . ALA A 1 334 ? 7.062 23.125 2.428 1 87.5 334 ALA A N 1
ATOM 2629 C CA . ALA A 1 334 ? 7.082 24.562 2.697 1 87.5 334 ALA A CA 1
ATOM 2630 C C . ALA A 1 334 ? 8.094 25.281 1.802 1 87.5 334 ALA A C 1
ATOM 2632 O O . ALA A 1 334 ? 8.555 26.375 2.123 1 87.5 334 ALA A O 1
ATOM 2633 N N . MET A 1 335 ? 8.414 24.688 0.693 1 89.75 335 MET A N 1
ATOM 2634 C CA . MET A 1 335 ? 9.492 25.203 -0.141 1 89.75 335 MET A CA 1
ATOM 2635 C C . MET A 1 335 ? 9.047 26.438 -0.912 1 89.75 335 MET A C 1
ATOM 2637 O O . MET A 1 335 ? 9.883 27.203 -1.393 1 89.75 335 MET A O 1
ATOM 2641 N N . GLY A 1 336 ? 7.77 26.609 -1.097 1 88.56 336 GLY A N 1
ATOM 2642 C CA . GLY A 1 336 ? 7.285 27.734 -1.868 1 88.56 336 GLY A CA 1
ATOM 2643 C C . GLY A 1 336 ? 7.816 27.766 -3.289 1 88.56 336 GLY A C 1
ATOM 2644 O O . GLY A 1 336 ? 7.727 26.766 -4.008 1 88.56 336 GLY A O 1
ATOM 2645 N N . ASN A 1 337 ? 8.43 28.812 -3.664 1 87.25 337 ASN A N 1
ATOM 2646 C CA . ASN A 1 337 ? 8.93 28.984 -5.02 1 87.25 337 ASN A CA 1
ATOM 2647 C C . ASN A 1 337 ? 10.133 28.094 -5.293 1 87.25 337 ASN A C 1
ATOM 2649 O O . ASN A 1 337 ? 10.469 27.828 -6.449 1 87.25 337 ASN A O 1
ATOM 2653 N N . ALA A 1 338 ? 10.75 27.672 -4.293 1 92.38 338 ALA A N 1
ATOM 2654 C CA . ALA A 1 338 ? 11.945 26.859 -4.453 1 92.38 338 ALA A CA 1
ATOM 2655 C C . ALA A 1 338 ? 11.594 25.484 -5.023 1 92.38 338 ALA A C 1
ATOM 2657 O O . ALA A 1 338 ? 12.477 24.75 -5.469 1 92.38 338 ALA A O 1
ATOM 2658 N N . VAL A 1 339 ? 10.312 25.156 -5.066 1 93.31 339 VAL A N 1
ATOM 2659 C CA . VAL A 1 339 ? 9.859 23.922 -5.684 1 93.31 339 VAL A CA 1
ATOM 2660 C C . VAL A 1 339 ? 10.289 23.875 -7.145 1 93.31 339 VAL A C 1
ATOM 2662 O O . VAL A 1 339 ? 10.625 22.812 -7.668 1 93.31 339 VAL A O 1
ATOM 2665 N N . GLY A 1 340 ? 10.289 25.016 -7.723 1 93.44 340 GLY A N 1
ATOM 2666 C CA . GLY A 1 340 ? 10.68 25.109 -9.117 1 93.44 340 GLY A CA 1
ATOM 2667 C C . GLY A 1 340 ? 12.094 24.641 -9.383 1 93.44 340 GLY A C 1
ATOM 2668 O O . GLY A 1 340 ? 12.43 24.234 -10.492 1 93.44 340 GLY A O 1
ATOM 2669 N N . THR A 1 341 ? 12.93 24.703 -8.398 1 92.12 341 THR A N 1
ATOM 2670 C CA . THR A 1 341 ? 14.328 24.297 -8.523 1 92.12 341 THR A CA 1
ATOM 2671 C C . THR A 1 341 ? 14.461 22.781 -8.477 1 92.12 341 THR A C 1
ATOM 2673 O O . THR A 1 341 ? 15.219 22.188 -9.25 1 92.12 341 THR A O 1
ATOM 2676 N N . MET A 1 342 ? 13.758 22.156 -7.691 1 93.06 342 MET A N 1
ATOM 2677 C CA . MET A 1 342 ? 13.93 20.719 -7.477 1 93.06 342 MET A CA 1
ATOM 2678 C C . MET A 1 342 ? 12.984 19.922 -8.359 1 93.06 342 MET A C 1
ATOM 2680 O O . MET A 1 342 ? 13.281 18.781 -8.719 1 93.06 342 MET A O 1
ATOM 2684 N N . ASP A 1 343 ? 11.852 20.5 -8.789 1 96.12 343 ASP A N 1
ATOM 2685 C CA . ASP A 1 343 ? 10.758 19.781 -9.422 1 96.12 343 ASP A CA 1
ATOM 2686 C C . ASP A 1 343 ? 11.203 19.141 -10.734 1 96.12 343 ASP A C 1
ATOM 2688 O O . ASP A 1 343 ? 10.945 17.953 -10.969 1 96.12 343 ASP A O 1
ATOM 2692 N N . PRO A 1 344 ? 11.914 19.906 -11.586 1 96.31 344 PRO A N 1
ATOM 2693 C CA . PRO A 1 344 ? 12.32 19.281 -12.844 1 96.31 344 PRO A CA 1
ATOM 2694 C C . PRO A 1 344 ? 13.195 18.047 -12.641 1 96.31 344 PRO A C 1
ATOM 2696 O O . PRO A 1 344 ? 13.055 17.047 -13.367 1 96.31 344 PRO A O 1
ATOM 2699 N N . ILE A 1 345 ? 14.039 18.125 -11.656 1 94.44 345 ILE A N 1
ATOM 2700 C CA . ILE A 1 345 ? 14.914 17 -11.359 1 94.44 345 ILE A CA 1
ATOM 2701 C C . ILE A 1 345 ? 14.094 15.844 -10.805 1 94.44 345 ILE A C 1
ATOM 2703 O O . ILE A 1 345 ? 14.258 14.703 -11.25 1 94.44 345 ILE A O 1
ATOM 2707 N N . LEU A 1 346 ? 13.219 16.141 -9.914 1 95.69 346 LEU A N 1
ATOM 2708 C CA . LEU A 1 346 ? 12.352 15.133 -9.305 1 95.69 346 LEU A CA 1
ATOM 2709 C C . LEU A 1 346 ? 11.547 14.398 -10.367 1 95.69 346 LEU A C 1
ATOM 2711 O O . LEU A 1 346 ? 11.547 13.164 -10.406 1 95.69 346 LEU A O 1
ATOM 2715 N N . ARG A 1 347 ? 10.938 15.086 -11.242 1 95.94 347 ARG A N 1
ATOM 2716 C CA . ARG A 1 347 ? 10.078 14.5 -12.258 1 95.94 347 ARG A CA 1
ATOM 2717 C C . ARG A 1 347 ? 10.883 13.648 -13.234 1 95.94 347 ARG A C 1
ATOM 2719 O O . ARG A 1 347 ? 10.438 12.562 -13.625 1 95.94 347 ARG A O 1
ATOM 2726 N N . THR A 1 348 ? 12 14.133 -13.609 1 93.69 348 THR A N 1
ATOM 2727 C CA . THR A 1 348 ? 12.852 13.391 -14.523 1 93.69 348 THR A CA 1
ATOM 2728 C C . THR A 1 348 ? 13.258 12.055 -13.914 1 93.69 348 THR A C 1
ATOM 2730 O O . THR A 1 348 ? 13.141 11.008 -14.562 1 93.69 348 THR A O 1
ATOM 2733 N N . VAL A 1 349 ? 13.719 12.109 -12.68 1 92.62 349 VAL A N 1
ATOM 2734 C CA . VAL A 1 349 ? 14.172 10.906 -11.984 1 92.62 349 VAL A CA 1
ATOM 2735 C C . VAL A 1 349 ? 13 9.953 -11.766 1 92.62 349 VAL A C 1
ATOM 2737 O O . VAL A 1 349 ? 13.117 8.75 -11.992 1 92.62 349 VAL A O 1
ATOM 2740 N N . LEU A 1 350 ? 11.836 10.469 -11.375 1 94.88 350 LEU A N 1
ATOM 2741 C CA . LEU A 1 350 ? 10.625 9.695 -11.141 1 94.88 350 LEU A CA 1
ATOM 2742 C C . LEU A 1 350 ? 10.195 8.961 -12.406 1 94.88 350 LEU A C 1
ATOM 2744 O O . LEU A 1 350 ? 10.055 7.734 -12.406 1 94.88 350 LEU A O 1
ATOM 2748 N N . GLU A 1 351 ? 10.102 9.656 -13.461 1 93.06 351 GLU A N 1
ATOM 2749 C CA . GLU A 1 351 ? 9.594 9.102 -14.711 1 93.06 351 GLU A CA 1
ATOM 2750 C C . GLU A 1 351 ? 10.562 8.078 -15.297 1 93.06 351 GLU A C 1
ATOM 2752 O O . GLU A 1 351 ? 10.148 7.062 -15.852 1 93.06 351 GLU A O 1
ATOM 2757 N N . LYS A 1 352 ? 11.789 8.336 -15.117 1 91 352 LYS A N 1
ATOM 2758 C CA . LYS A 1 352 ? 12.828 7.461 -15.656 1 91 352 LYS A CA 1
ATOM 2759 C C . LYS A 1 352 ? 12.82 6.109 -14.945 1 91 352 LYS A C 1
ATOM 2761 O O . LYS A 1 352 ? 13.289 5.113 -15.5 1 91 352 LYS A O 1
ATOM 2766 N N . ASN A 1 353 ? 12.312 6.043 -13.789 1 92.12 353 ASN A N 1
ATOM 2767 C CA . ASN A 1 353 ? 12.469 4.828 -12.992 1 92.12 353 ASN A CA 1
ATOM 2768 C C . ASN A 1 353 ? 11.125 4.141 -12.766 1 92.12 353 ASN A C 1
ATOM 2770 O O . ASN A 1 353 ? 11.008 3.275 -11.891 1 92.12 353 ASN A O 1
ATOM 2774 N N . LEU A 1 354 ? 10.172 4.48 -13.539 1 91.38 354 LEU A N 1
ATOM 2775 C CA . LEU A 1 354 ? 8.898 3.777 -13.523 1 91.38 354 LEU A CA 1
ATOM 2776 C C . LEU A 1 354 ? 8.977 2.49 -14.336 1 91.38 354 LEU A C 1
ATOM 2778 O O . LEU A 1 354 ? 9.711 2.418 -15.328 1 91.38 354 LEU A O 1
ATOM 2782 N N . HIS A 1 355 ? 8.305 1.481 -13.883 1 84.06 355 HIS A N 1
ATOM 2783 C CA . HIS A 1 355 ? 8.219 0.229 -14.625 1 84.06 355 HIS A CA 1
ATOM 2784 C C . HIS A 1 355 ? 7.695 0.461 -16.047 1 84.06 355 HIS A C 1
ATOM 2786 O O . HIS A 1 355 ? 8.25 -0.073 -17 1 84.06 355 HIS A O 1
ATOM 2792 N N . ARG A 1 356 ? 6.629 1.164 -16.109 1 78.19 356 ARG A N 1
ATOM 2793 C CA . ARG A 1 356 ? 6.062 1.554 -17.406 1 78.19 356 ARG A CA 1
ATOM 2794 C C . ARG A 1 356 ? 6.086 3.068 -17.578 1 78.19 356 ARG A C 1
ATOM 2796 O O . ARG A 1 356 ? 5.719 3.809 -16.656 1 78.19 356 ARG A O 1
ATOM 2803 N N . ALA A 1 357 ? 6.477 3.314 -18.75 1 72.31 357 ALA A N 1
ATOM 2804 C CA . ALA A 1 357 ? 6.508 4.746 -19.031 1 72.31 357 ALA A CA 1
ATOM 2805 C C . ALA A 1 357 ? 5.098 5.328 -19.047 1 72.31 357 ALA A C 1
ATOM 2807 O O . ALA A 1 357 ? 4.254 4.906 -19.844 1 72.31 357 ALA A O 1
ATOM 2808 N N . GLN A 1 358 ? 4.883 6.105 -18.141 1 78.62 358 GLN A N 1
ATOM 2809 C CA . GLN A 1 358 ? 3.605 6.812 -18.078 1 78.62 358 GLN A CA 1
ATOM 2810 C C . GLN A 1 358 ? 3.744 8.141 -17.344 1 78.62 358 GLN A C 1
ATOM 2812 O O . GLN A 1 358 ? 4.711 8.344 -16.609 1 78.62 358 GLN A O 1
ATOM 2817 N N . ALA A 1 359 ? 2.797 8.945 -17.641 1 83.69 359 ALA A N 1
ATOM 2818 C CA . ALA A 1 359 ? 2.764 10.219 -16.906 1 83.69 359 ALA A CA 1
ATOM 2819 C C . ALA A 1 359 ? 2.213 10.031 -15.5 1 83.69 359 ALA A C 1
ATOM 2821 O O . ALA A 1 359 ? 1.223 9.328 -15.305 1 83.69 359 ALA A O 1
ATOM 2822 N N . VAL A 1 360 ? 2.967 10.594 -14.57 1 92.5 360 VAL A N 1
ATOM 2823 C CA . VAL A 1 360 ? 2.533 10.539 -13.18 1 92.5 360 VAL A CA 1
ATOM 2824 C C . VAL A 1 360 ? 1.789 11.82 -12.82 1 92.5 360 VAL A C 1
ATOM 2826 O O . VAL A 1 360 ? 2.258 12.922 -13.109 1 92.5 360 VAL A O 1
ATOM 2829 N N . ASP A 1 361 ? 0.6 11.758 -12.305 1 97 361 ASP A N 1
ATOM 2830 C CA . ASP A 1 361 ? -0.147 12.898 -11.781 1 97 361 ASP A CA 1
ATOM 2831 C C . ASP A 1 361 ? 0.397 13.336 -10.422 1 97 361 ASP A C 1
ATOM 2833 O O . ASP A 1 361 ? -0.073 12.875 -9.383 1 97 361 ASP A O 1
ATOM 2837 N N . LEU A 1 362 ? 1.443 14.156 -10.469 1 97.44 362 LEU A N 1
ATOM 2838 C CA . LEU A 1 362 ? 2.086 14.703 -9.281 1 97.44 362 LEU A CA 1
ATOM 2839 C C . LEU A 1 362 ? 1.729 16.172 -9.102 1 97.44 362 LEU A C 1
ATOM 2841 O O . LEU A 1 362 ? 1.986 17 -9.984 1 97.44 362 LEU A O 1
ATOM 2845 N N . VAL A 1 363 ? 1.138 16.531 -7.949 1 97.31 363 VAL A N 1
ATOM 2846 C CA . VAL A 1 363 ? 0.778 17.922 -7.672 1 97.31 363 VAL A CA 1
ATOM 2847 C C . VAL A 1 363 ? 1.323 18.328 -6.305 1 97.31 363 VAL A C 1
ATOM 2849 O O . VAL A 1 363 ? 1.646 17.469 -5.477 1 97.31 363 VAL A O 1
ATOM 2852 N N . TYR A 1 364 ? 1.474 19.578 -6.102 1 96.25 364 TYR A N 1
ATOM 2853 C CA . TYR A 1 364 ? 1.941 20.109 -4.824 1 96.25 364 TYR A CA 1
ATOM 2854 C C . TYR A 1 364 ? 0.778 20.641 -3.994 1 96.25 364 TYR A C 1
ATOM 2856 O O . TYR A 1 364 ? -0.146 21.266 -4.531 1 96.25 364 TYR A O 1
ATOM 2864 N N . SER A 1 365 ? 0.869 20.328 -2.742 1 94 365 SER A N 1
ATOM 2865 C CA . SER A 1 365 ? -0.153 20.844 -1.84 1 94 365 SER A CA 1
ATOM 2866 C C . SER A 1 365 ? -0.12 22.375 -1.786 1 94 365 SER A C 1
ATOM 2868 O O . SER A 1 365 ? 0.955 22.969 -1.731 1 94 365 SER A O 1
ATOM 2870 N N . GLY A 1 366 ? -1.257 22.984 -1.757 1 85.5 366 GLY A N 1
ATOM 2871 C CA . GLY A 1 366 ? -1.318 24.438 -1.684 1 85.5 366 GLY A CA 1
ATOM 2872 C C . GLY A 1 366 ? -1.014 24.969 -0.299 1 85.5 366 GLY A C 1
ATOM 2873 O O . GLY A 1 366 ? -0.369 26.016 -0.162 1 85.5 366 GLY A O 1
ATOM 2874 N N . ASN A 1 367 ? -1.544 24.344 0.733 1 91.75 367 ASN A N 1
ATOM 2875 C CA . ASN A 1 367 ? -1.381 24.75 2.125 1 91.75 367 ASN A CA 1
ATOM 2876 C C . ASN A 1 367 ? -1.428 23.547 3.07 1 91.75 367 ASN A C 1
ATOM 2878 O O . ASN A 1 367 ? -2.459 23.281 3.691 1 91.75 367 ASN A O 1
ATOM 2882 N N . GLY A 1 368 ? -0.292 22.938 3.273 1 94.25 368 GLY A N 1
ATOM 2883 C CA . GLY A 1 368 ? -0.217 21.703 4.043 1 94.25 368 GLY A CA 1
ATOM 2884 C C . GLY A 1 368 ? -0.721 21.844 5.465 1 94.25 368 GLY A C 1
ATOM 2885 O O . GLY A 1 368 ? -1.403 20.969 5.984 1 94.25 368 GLY A O 1
ATOM 2886 N N . SER A 1 369 ? -0.434 22.984 6.09 1 94.06 369 SER A N 1
ATOM 2887 C CA . SER A 1 369 ? -0.853 23.219 7.469 1 94.06 369 SER A CA 1
ATOM 2888 C C . SER A 1 369 ? -2.371 23.344 7.57 1 94.06 369 SER A C 1
ATOM 2890 O O . SER A 1 369 ? -2.982 22.766 8.477 1 94.06 369 SER A O 1
ATOM 2892 N N . TYR A 1 370 ? -2.922 24.031 6.66 1 96.12 370 TYR A N 1
ATOM 2893 C CA . TYR A 1 370 ? -4.367 24.234 6.645 1 96.12 370 TYR A CA 1
ATOM 2894 C C . TYR A 1 370 ? -5.098 22.906 6.414 1 96.12 370 TYR A C 1
ATOM 2896 O O . TYR A 1 370 ? -6.055 22.594 7.125 1 96.12 370 TYR A O 1
ATOM 2904 N N . TYR A 1 371 ? -4.629 22.141 5.461 1 97.56 371 TYR A N 1
ATOM 2905 C CA . TYR A 1 371 ? -5.305 20.891 5.141 1 97.56 371 TYR A CA 1
ATOM 2906 C C . TYR A 1 371 ? -5.109 19.875 6.25 1 97.56 371 TYR A C 1
ATOM 2908 O O . TYR A 1 371 ? -5.965 19 6.465 1 97.56 371 TYR A O 1
ATOM 2916 N N . THR A 1 372 ? -3.988 19.969 6.973 1 98.38 372 THR A N 1
ATOM 2917 C CA . THR A 1 372 ? -3.814 19.125 8.148 1 98.38 372 THR A CA 1
ATOM 2918 C C . THR A 1 372 ? -4.875 19.438 9.203 1 98.38 372 THR A C 1
ATOM 2920 O O . THR A 1 372 ? -5.508 18.531 9.742 1 98.38 372 THR A O 1
ATOM 2923 N N . LEU A 1 373 ? -5.086 20.719 9.398 1 98.31 373 LEU A N 1
ATOM 2924 C CA . LEU A 1 373 ? -6.105 21.156 10.344 1 98.31 373 LEU A CA 1
ATOM 2925 C C . LEU A 1 373 ? -7.488 20.688 9.906 1 98.31 373 LEU A C 1
ATOM 2927 O O . LEU A 1 373 ? -8.219 20.078 10.695 1 98.31 373 LEU A O 1
ATOM 2931 N N . LEU A 1 374 ? -7.816 20.875 8.625 1 97.75 374 LEU A N 1
ATOM 2932 C CA . LEU A 1 374 ? -9.125 20.5 8.117 1 97.75 374 LEU A CA 1
ATOM 2933 C C . LEU A 1 374 ? -9.328 18.984 8.219 1 97.75 374 LEU A C 1
ATOM 2935 O O . LEU A 1 374 ? -10.445 18.516 8.453 1 97.75 374 LEU A O 1
ATOM 2939 N N . GLY A 1 375 ? -8.234 18.297 7.945 1 98.44 375 GLY A N 1
ATOM 2940 C CA . GLY A 1 375 ? -8.305 16.844 8.094 1 98.44 375 GLY A CA 1
ATOM 2941 C C . GLY A 1 375 ? -8.703 16.406 9.492 1 98.44 375 GLY A C 1
ATOM 2942 O O . GLY A 1 375 ? -9.555 15.539 9.656 1 98.44 375 GLY A O 1
ATOM 2943 N N . MET A 1 376 ? -8.078 17.016 10.453 1 98.62 376 MET A N 1
ATOM 2944 C CA . MET A 1 376 ? -8.414 16.656 11.828 1 98.62 376 MET A CA 1
ATOM 2945 C C . MET A 1 376 ? -9.844 17.078 12.164 1 98.62 376 MET A C 1
ATOM 2947 O O . MET A 1 376 ? -10.57 16.328 12.82 1 98.62 376 MET A O 1
ATOM 2951 N N . VAL A 1 377 ? -10.242 18.219 11.711 1 98.12 377 VAL A N 1
ATOM 2952 C CA . VAL A 1 377 ? -11.617 18.672 11.922 1 98.12 377 VAL A CA 1
ATOM 2953 C C . VAL A 1 377 ? -12.586 17.656 11.336 1 98.12 377 VAL A C 1
ATOM 2955 O O . VAL A 1 377 ? -13.594 17.297 11.961 1 98.12 377 VAL A O 1
ATOM 2958 N N . ASP A 1 378 ? -12.289 17.188 10.18 1 97.69 378 ASP A N 1
ATOM 2959 C CA . ASP A 1 378 ? -13.148 16.219 9.523 1 97.69 378 ASP A CA 1
ATOM 2960 C C . ASP A 1 378 ? -13.203 14.906 10.312 1 97.69 378 ASP A C 1
ATOM 2962 O O . ASP A 1 378 ? -14.281 14.336 10.508 1 97.69 378 ASP A O 1
ATOM 2966 N N . ILE A 1 379 ? -12.078 14.461 10.758 1 97.56 379 ILE A N 1
ATOM 2967 C CA . ILE A 1 379 ? -11.992 13.219 11.516 1 97.56 379 ILE A CA 1
ATOM 2968 C C . ILE A 1 379 ? -12.844 13.32 12.781 1 97.56 379 ILE A C 1
ATOM 2970 O O . ILE A 1 379 ? -13.664 12.445 13.062 1 97.56 379 ILE A O 1
ATOM 2974 N N . VAL A 1 380 ? -12.672 14.383 13.469 1 97.81 380 VAL A N 1
ATOM 2975 C CA . VAL A 1 380 ? -13.398 14.586 14.719 1 97.81 380 VAL A CA 1
ATOM 2976 C C . VAL A 1 380 ? -14.898 14.703 14.43 1 97.81 380 VAL A C 1
ATOM 2978 O O . VAL A 1 380 ? -15.711 14.047 15.086 1 97.81 380 VAL A O 1
ATOM 2981 N N . SER A 1 381 ? -15.227 15.492 13.438 1 96.62 381 SER A N 1
ATOM 2982 C CA . SER A 1 381 ? -16.641 15.734 13.133 1 96.62 381 SER A CA 1
ATOM 2983 C C . SER A 1 381 ? -17.328 14.461 12.672 1 96.62 381 SER A C 1
ATOM 2985 O O . SER A 1 381 ? -18.5 14.234 12.984 1 96.62 381 SER A O 1
ATOM 2987 N N . SER A 1 382 ? -16.672 13.703 11.93 1 95.44 382 SER A N 1
ATOM 2988 C CA . SER A 1 382 ? -17.25 12.438 11.492 1 95.44 382 SER A CA 1
ATOM 2989 C C . SER A 1 382 ? -17.531 11.516 12.68 1 95.44 382 SER A C 1
ATOM 2991 O O . SER A 1 382 ? -18.562 10.852 12.719 1 95.44 382 SER A O 1
ATOM 2993 N N . ARG A 1 383 ? -16.609 11.516 13.602 1 95.31 383 ARG A N 1
ATOM 2994 C CA . ARG A 1 383 ? -16.797 10.703 14.789 1 95.31 383 ARG A CA 1
ATOM 2995 C C . ARG A 1 383 ? -17.906 11.266 15.672 1 95.31 383 ARG A C 1
ATOM 2997 O O . ARG A 1 383 ? -18.719 10.508 16.219 1 95.31 383 ARG A O 1
ATOM 3004 N N . ARG A 1 384 ? -17.953 12.547 15.789 1 95.12 384 ARG A N 1
ATOM 3005 C CA . ARG A 1 384 ? -19 13.203 16.562 1 95.12 384 ARG A CA 1
ATOM 3006 C C . ARG A 1 384 ? -20.375 12.93 15.953 1 95.12 384 ARG A C 1
ATOM 3008 O O . ARG A 1 384 ? -21.344 12.719 16.688 1 95.12 384 ARG A O 1
ATOM 3015 N N . ALA A 1 385 ? -20.391 12.938 14.633 1 94.19 385 ALA A N 1
ATOM 3016 C CA . ALA A 1 385 ? -21.641 12.633 13.938 1 94.19 385 ALA A CA 1
ATOM 3017 C C . ALA A 1 385 ? -22.156 11.242 14.32 1 94.19 385 ALA A C 1
ATOM 3019 O O . ALA A 1 385 ? -23.328 11.086 14.648 1 94.19 385 ALA A O 1
ATOM 3020 N N . SER A 1 386 ? -21.328 10.344 14.312 1 92.31 386 SER A N 1
ATOM 3021 C CA . SER A 1 386 ? -21.703 8.961 14.594 1 92.31 386 SER A CA 1
ATOM 3022 C C . SER A 1 386 ? -22 8.75 16.078 1 92.31 386 SER A C 1
ATOM 3024 O O . SER A 1 386 ? -22.953 8.055 16.422 1 92.31 386 SER A O 1
ATOM 3026 N N . GLU A 1 387 ? -21.219 9.406 16.938 1 92.44 387 GLU A N 1
ATOM 3027 C CA . GLU A 1 387 ? -21.25 9.094 18.359 1 92.44 387 GLU A CA 1
ATOM 3028 C C . GLU A 1 387 ? -22.25 9.984 19.094 1 92.44 387 GLU A C 1
ATOM 3030 O O . GLU A 1 387 ? -22.766 9.602 20.156 1 92.44 387 GLU A O 1
ATOM 3035 N N . VAL A 1 388 ? -22.547 11.18 18.547 1 93.44 388 VAL A N 1
ATOM 3036 C CA . VAL A 1 388 ? -23.281 12.156 19.344 1 93.44 388 VAL A CA 1
ATOM 3037 C C . VAL A 1 388 ? -24.438 12.727 18.547 1 93.44 388 VAL A C 1
ATOM 3039 O O . VAL A 1 388 ? -25.609 12.602 18.938 1 93.44 388 VAL A O 1
ATOM 3042 N N . TRP A 1 389 ? -24.141 13.242 17.375 1 94.56 389 TRP A N 1
ATOM 3043 C CA . TRP A 1 389 ? -25.125 14.039 16.656 1 94.56 389 TRP A CA 1
ATOM 3044 C C . TRP A 1 389 ? -26.297 13.172 16.188 1 94.56 389 TRP A C 1
ATOM 3046 O O . TRP A 1 389 ? -27.438 13.625 16.172 1 94.56 389 TRP A O 1
ATOM 3056 N N . LEU A 1 390 ? -25.984 11.898 15.828 1 92.69 390 LEU A N 1
ATOM 3057 C CA . LEU A 1 390 ? -26.984 11.039 15.227 1 92.69 390 LEU A CA 1
ATOM 3058 C C . LEU A 1 390 ? -27.469 9.992 16.219 1 92.69 390 LEU A C 1
ATOM 3060 O O . LEU A 1 390 ? -28.438 9.273 15.953 1 92.69 390 LEU A O 1
ATOM 3064 N N . SER A 1 391 ? -26.828 9.523 17.359 1 80.38 391 SER A N 1
ATOM 3065 C CA . SER A 1 391 ? -27.172 8.477 18.312 1 80.38 391 SER A CA 1
ATOM 3066 C C . SER A 1 391 ? -28.5 8.773 18.984 1 80.38 391 SER A C 1
ATOM 3068 O O . SER A 1 391 ? -29.219 7.852 19.406 1 80.38 391 SER A O 1
ATOM 3070 N N . GLY A 1 392 ? -29.109 9.93 19.359 1 61.91 392 GLY A N 1
ATOM 3071 C CA . GLY A 1 392 ? -30.281 10.18 20.188 1 61.91 392 GLY A CA 1
ATOM 3072 C C . GLY A 1 392 ? -31.578 9.727 19.547 1 61.91 392 GLY A C 1
ATOM 3073 O O . GLY A 1 392 ? -32.625 9.688 20.203 1 61.91 392 GLY A O 1
ATOM 3074 N N . GLY A 1 393 ? -32.062 9.773 18.328 1 40.53 393 GLY A N 1
ATOM 3075 C CA . GLY A 1 393 ? -33.5 9.727 18 1 40.53 393 GLY A CA 1
ATOM 3076 C C . GLY A 1 393 ? -34.062 8.312 17.984 1 40.53 393 GLY A C 1
ATOM 3077 O O . GLY A 1 393 ? -35.125 8.078 17.469 1 40.53 393 GLY A O 1
ATOM 3078 N N . ARG A 1 394 ? -33.5 7.246 18.578 1 31.7 394 ARG A N 1
ATOM 3079 C CA . ARG A 1 394 ? -34.531 6.227 18.656 1 31.7 394 ARG A CA 1
ATOM 3080 C C . ARG A 1 394 ? -35.469 6.484 19.844 1 31.7 394 ARG A C 1
ATOM 3082 O O . ARG A 1 394 ? -35 6.93 20.906 1 31.7 394 ARG A O 1
ATOM 3089 N N . MET B 1 1 ? -18.141 6.223 -7.758 1 29.58 1 MET B N 1
ATOM 3090 C CA . MET B 1 1 ? -18 5.32 -6.621 1 29.58 1 MET B CA 1
ATOM 3091 C C . MET B 1 1 ? -18.078 3.863 -7.07 1 29.58 1 MET B C 1
ATOM 3093 O O . MET B 1 1 ? -19.109 3.428 -7.598 1 29.58 1 MET B O 1
ATOM 3097 N N . GLN B 1 2 ? -17.109 3.402 -7.613 1 35.38 2 GLN B N 1
ATOM 3098 C CA . GLN B 1 2 ? -17.188 2.014 -8.055 1 35.38 2 GLN B CA 1
ATOM 3099 C C . GLN B 1 2 ? -17.797 1.127 -6.977 1 35.38 2 GLN B C 1
ATOM 3101 O O . GLN B 1 2 ? -17.281 1.06 -5.855 1 35.38 2 GLN B O 1
ATOM 3106 N N . SER B 1 3 ? -19.016 0.918 -6.996 1 41 3 SER B N 1
ATOM 3107 C CA . SER B 1 3 ? -19.828 0.109 -6.102 1 41 3 SER B CA 1
ATOM 3108 C C . SER B 1 3 ? -19.125 -1.192 -5.73 1 41 3 SER B C 1
ATOM 3110 O O . SER B 1 3 ? -18.766 -1.981 -6.609 1 41 3 SER B O 1
ATOM 3112 N N . LYS B 1 4 ? -18.375 -1.114 -4.828 1 50.09 4 LYS B N 1
ATOM 3113 C CA . LYS B 1 4 ? -17.859 -2.381 -4.305 1 50.09 4 LYS B CA 1
ATOM 3114 C C . LYS B 1 4 ? -18.953 -3.445 -4.293 1 50.09 4 LYS B C 1
ATOM 3116 O O . LYS B 1 4 ? -19.984 -3.283 -3.631 1 50.09 4 LYS B O 1
ATOM 3121 N N . GLN B 1 5 ? -19.109 -4.102 -5.363 1 54.88 5 GLN B N 1
ATOM 3122 C CA . GLN B 1 5 ? -20.141 -5.133 -5.406 1 54.88 5 GLN B CA 1
ATOM 3123 C C . GLN B 1 5 ? -20.109 -6.004 -4.152 1 54.88 5 GLN B C 1
ATOM 3125 O O . GLN B 1 5 ? -19.094 -6.633 -3.859 1 54.88 5 GLN B O 1
ATOM 3130 N N . VAL B 1 6 ? -20.938 -5.656 -3.23 1 69.81 6 VAL B N 1
ATOM 3131 C CA . VAL B 1 6 ? -21.125 -6.426 -2.004 1 69.81 6 VAL B CA 1
ATOM 3132 C C . VAL B 1 6 ? -21.578 -7.844 -2.35 1 69.81 6 VAL B C 1
ATOM 3134 O O . VAL B 1 6 ? -22.5 -8.031 -3.137 1 69.81 6 VAL B O 1
ATOM 3137 N N . LEU B 1 7 ? -20.766 -8.836 -2.037 1 83.19 7 LEU B N 1
ATOM 3138 C CA . LEU B 1 7 ? -21.094 -10.242 -2.254 1 83.19 7 LEU B CA 1
ATOM 3139 C C . LEU B 1 7 ? -22.422 -10.594 -1.612 1 83.19 7 LEU B C 1
ATOM 3141 O O . LEU B 1 7 ? -22.734 -10.125 -0.513 1 83.19 7 LEU B O 1
ATOM 3145 N N . SER B 1 8 ? -23.188 -11.383 -2.297 1 90.56 8 SER B N 1
ATOM 3146 C CA . SER B 1 8 ? -24.422 -11.914 -1.706 1 90.56 8 SER B CA 1
ATOM 3147 C C . SER B 1 8 ? -24.109 -12.922 -0.608 1 90.56 8 SER B C 1
ATOM 3149 O O . SER B 1 8 ? -23.016 -13.477 -0.559 1 90.56 8 SER B O 1
ATOM 3151 N N . ASN B 1 9 ? -25.047 -13.18 0.224 1 93.62 9 ASN B N 1
ATOM 3152 C CA . ASN B 1 9 ? -24.891 -14.188 1.266 1 93.62 9 ASN B CA 1
ATOM 3153 C C . ASN B 1 9 ? -24.609 -15.57 0.673 1 93.62 9 ASN B C 1
ATOM 3155 O O . ASN B 1 9 ? -23.828 -16.344 1.22 1 93.62 9 ASN B O 1
ATOM 3159 N N . ASP B 1 10 ? -25.234 -15.812 -0.5 1 95.88 10 ASP B N 1
ATOM 3160 C CA . ASP B 1 10 ? -25 -17.078 -1.175 1 95.88 10 ASP B CA 1
ATOM 3161 C C . ASP B 1 10 ? -23.531 -17.234 -1.578 1 95.88 10 ASP B C 1
ATOM 3163 O O . ASP B 1 10 ? -22.938 -18.297 -1.38 1 95.88 10 ASP B O 1
ATOM 3167 N N . GLU B 1 11 ? -23.062 -16.172 -2.129 1 95.25 11 GLU B N 1
ATOM 3168 C CA . GLU B 1 11 ? -21.672 -16.188 -2.566 1 95.25 11 GLU B CA 1
ATOM 3169 C C . GLU B 1 11 ? -20.719 -16.344 -1.383 1 95.25 11 GLU B C 1
ATOM 3171 O O . GLU B 1 11 ? -19.75 -17.094 -1.45 1 95.25 11 GLU B O 1
ATOM 3176 N N . ILE B 1 12 ? -21.031 -15.633 -0.328 1 95.69 12 ILE B N 1
ATOM 3177 C CA . ILE B 1 12 ? -20.203 -15.656 0.865 1 95.69 12 ILE B CA 1
ATOM 3178 C C . ILE B 1 12 ? -20.156 -17.078 1.442 1 95.69 12 ILE B C 1
ATOM 3180 O O . ILE B 1 12 ? -19.078 -17.609 1.715 1 95.69 12 ILE B O 1
ATOM 3184 N N . ILE B 1 13 ? -21.266 -17.703 1.569 1 96.38 13 ILE B N 1
ATOM 3185 C CA . ILE B 1 13 ? -21.375 -19.016 2.186 1 96.38 13 ILE B CA 1
ATOM 3186 C C . ILE B 1 13 ? -20.734 -20.062 1.281 1 96.38 13 ILE B C 1
ATOM 3188 O O . ILE B 1 13 ? -19.953 -20.906 1.745 1 96.38 13 ILE B O 1
ATOM 3192 N N . LEU B 1 14 ? -21 -20.016 -0.013 1 96.31 14 LEU B N 1
ATOM 3193 C CA . LEU B 1 14 ? -20.422 -20.984 -0.942 1 96.31 14 LEU B CA 1
ATOM 3194 C C . LEU B 1 14 ? -18.906 -20.891 -0.946 1 96.31 14 LEU B C 1
ATOM 3196 O O . LEU B 1 14 ? -18.219 -21.922 -0.866 1 96.31 14 LEU B O 1
ATOM 3200 N N . ASN B 1 15 ? -18.422 -19.703 -1.044 1 95.5 15 ASN B N 1
ATOM 3201 C CA . ASN B 1 15 ? -16.969 -19.531 -1.071 1 95.5 15 ASN B CA 1
ATOM 3202 C C . ASN B 1 15 ? -16.328 -19.953 0.245 1 95.5 15 ASN B C 1
ATOM 3204 O O . ASN B 1 15 ? -15.211 -20.469 0.255 1 95.5 15 ASN B O 1
ATOM 3208 N N . TYR B 1 16 ? -17.047 -19.734 1.298 1 95.69 16 TYR B N 1
ATOM 3209 C CA . TYR B 1 16 ? -16.531 -20.188 2.586 1 95.69 16 TYR B CA 1
ATOM 3210 C C . TYR B 1 16 ? -16.391 -21.703 2.611 1 95.69 16 TYR B C 1
ATOM 3212 O O . TYR B 1 16 ? -15.344 -22.219 3.029 1 95.69 16 TYR B O 1
ATOM 3220 N N . ILE B 1 17 ? -17.344 -22.375 2.154 1 95.44 17 ILE B N 1
ATOM 3221 C CA . ILE B 1 17 ? -17.312 -23.844 2.141 1 95.44 17 ILE B CA 1
ATOM 3222 C C . ILE B 1 17 ? -16.219 -24.328 1.206 1 95.44 17 ILE B C 1
ATOM 3224 O O . ILE B 1 17 ? -15.438 -25.219 1.56 1 95.44 17 ILE B O 1
ATOM 3228 N N . ARG B 1 18 ? -16.109 -23.703 0.08 1 94.81 18 ARG B N 1
ATOM 3229 C CA . ARG B 1 18 ? -15.102 -24.078 -0.912 1 94.81 18 ARG B CA 1
ATOM 3230 C C . ARG B 1 18 ? -13.688 -23.922 -0.346 1 94.81 18 ARG B C 1
ATOM 3232 O O . ARG B 1 18 ? -12.836 -24.797 -0.557 1 94.81 18 ARG B O 1
ATOM 3239 N N . ARG B 1 19 ? -13.453 -22.875 0.415 1 95.31 19 ARG B N 1
ATOM 3240 C CA . ARG B 1 19 ? -12.117 -22.484 0.842 1 95.31 19 ARG B CA 1
ATOM 3241 C C . ARG B 1 19 ? -11.711 -23.203 2.123 1 95.31 19 ARG B C 1
ATOM 3243 O O . ARG B 1 19 ? -10.531 -23.266 2.459 1 95.31 19 ARG B O 1
ATOM 3250 N N . ASN B 1 20 ? -12.688 -23.797 2.855 1 93 20 ASN B N 1
ATOM 3251 C CA . ASN B 1 20 ? -12.375 -24.359 4.16 1 93 20 ASN B CA 1
ATOM 3252 C C . ASN B 1 20 ? -12.602 -25.875 4.188 1 93 20 ASN B C 1
ATOM 3254 O O . ASN B 1 20 ? -12.25 -26.531 5.16 1 93 20 ASN B O 1
ATOM 3258 N N . GLY B 1 21 ? -13.078 -26.391 3.184 1 87.44 21 GLY B N 1
ATOM 3259 C CA . GLY B 1 21 ? -13.359 -27.812 3.184 1 87.44 21 GLY B CA 1
ATOM 3260 C C . GLY B 1 21 ? -14.656 -28.172 3.887 1 87.44 21 GLY B C 1
ATOM 3261 O O . GLY B 1 21 ? -15.68 -27.516 3.678 1 87.44 21 GLY B O 1
ATOM 3262 N N . SER B 1 22 ? -14.586 -29.281 4.695 1 90.31 22 SER B N 1
ATOM 3263 C CA . SER B 1 22 ? -15.773 -29.719 5.414 1 90.31 22 SER B CA 1
ATOM 3264 C C . SER B 1 22 ? -16.047 -28.844 6.629 1 90.31 22 SER B C 1
ATOM 3266 O O . SER B 1 22 ? -15.227 -28.766 7.543 1 90.31 22 SER B O 1
ATOM 3268 N N . VAL B 1 23 ? -17.188 -28.188 6.602 1 94.25 23 VAL B N 1
ATOM 3269 C CA . VAL B 1 23 ? -17.516 -27.25 7.68 1 94.25 23 VAL B CA 1
ATOM 3270 C C . VAL B 1 23 ? -18.969 -27.422 8.086 1 94.25 23 VAL B C 1
ATOM 3272 O O . VAL B 1 23 ? -19.812 -27.828 7.27 1 94.25 23 VAL B O 1
ATOM 3275 N N . SER B 1 24 ? -19.25 -27.125 9.328 1 93.94 24 SER B N 1
ATOM 3276 C CA . SER B 1 24 ? -20.625 -27.188 9.812 1 93.94 24 SER B CA 1
ATOM 3277 C C . SER B 1 24 ? -21.359 -25.859 9.602 1 93.94 24 SER B C 1
ATOM 3279 O O . SER B 1 24 ? -20.719 -24.812 9.453 1 93.94 24 SER B O 1
ATOM 3281 N N . LYS B 1 25 ? -22.672 -25.953 9.57 1 94.5 25 LYS B N 1
ATOM 3282 C CA . LYS B 1 25 ? -23.484 -24.75 9.445 1 94.5 25 LYS B CA 1
ATOM 3283 C C . LYS B 1 25 ? -23.234 -23.781 10.602 1 94.5 25 LYS B C 1
ATOM 3285 O O . LYS B 1 25 ? -23.234 -22.562 10.406 1 94.5 25 LYS B O 1
ATOM 3290 N N . ALA B 1 26 ? -22.938 -24.312 11.711 1 93 26 ALA B N 1
ATOM 3291 C CA . ALA B 1 26 ? -22.672 -23.484 12.883 1 93 26 ALA B CA 1
ATOM 3292 C C . ALA B 1 26 ? -21.406 -22.672 12.695 1 93 26 ALA B C 1
ATOM 3294 O O . ALA B 1 26 ? -21.375 -21.469 13 1 93 26 ALA B O 1
ATOM 3295 N N . ILE B 1 27 ? -20.484 -23.312 12.219 1 93.81 27 ILE B N 1
ATOM 3296 C CA . ILE B 1 27 ? -19.203 -22.656 11.992 1 93.81 27 ILE B CA 1
ATOM 3297 C C . ILE B 1 27 ? -19.328 -21.609 10.891 1 93.81 27 ILE B C 1
ATOM 3299 O O . ILE B 1 27 ? -18.75 -20.531 10.984 1 93.81 27 ILE B O 1
ATOM 3303 N N . ILE B 1 28 ? -20.078 -21.953 9.891 1 95.62 28 ILE B N 1
ATOM 3304 C CA . ILE B 1 28 ? -20.312 -21 8.805 1 95.62 28 ILE B CA 1
ATOM 3305 C C . ILE B 1 28 ? -20.969 -19.734 9.367 1 95.62 28 ILE B C 1
ATOM 3307 O O . ILE B 1 28 ? -20.516 -18.625 9.086 1 95.62 28 ILE B O 1
ATOM 3311 N N . ALA B 1 29 ? -21.969 -19.906 10.141 1 95.62 29 ALA B N 1
ATOM 3312 C CA . ALA B 1 29 ? -22.672 -18.781 10.719 1 95.62 29 ALA B CA 1
ATOM 3313 C C . ALA B 1 29 ? -21.75 -17.922 11.578 1 95.62 29 ALA B C 1
ATOM 3315 O O . ALA B 1 29 ? -21.703 -16.703 11.438 1 95.62 29 ALA B O 1
ATOM 3316 N N . ARG B 1 30 ? -21.031 -18.578 12.367 1 93.75 30 ARG B N 1
ATOM 3317 C CA . ARG B 1 30 ? -20.125 -17.906 13.297 1 93.75 30 ARG B CA 1
ATOM 3318 C C . ARG B 1 30 ? -19.078 -17.094 12.539 1 93.75 30 ARG B C 1
ATOM 3320 O O . ARG B 1 30 ? -18.828 -15.93 12.875 1 93.75 30 ARG B O 1
ATOM 3327 N N . ASN B 1 31 ? -18.578 -17.641 11.5 1 93 31 ASN B N 1
ATOM 3328 C CA . ASN B 1 31 ? -17.406 -17.031 10.859 1 93 31 ASN B CA 1
ATOM 3329 C C . ASN B 1 31 ? -17.828 -16.047 9.766 1 93 31 ASN B C 1
ATOM 3331 O O . ASN B 1 31 ? -17.031 -15.211 9.352 1 93 31 ASN B O 1
ATOM 3335 N N . THR B 1 32 ? -19.016 -16.141 9.312 1 92.62 32 THR B N 1
ATOM 3336 C CA . THR B 1 32 ? -19.453 -15.219 8.266 1 92.62 32 THR B CA 1
ATOM 3337 C C . THR B 1 32 ? -20.297 -14.094 8.859 1 92.62 32 THR B C 1
ATOM 3339 O O . THR B 1 32 ? -20.516 -13.07 8.203 1 92.62 32 THR B O 1
ATOM 3342 N N . GLY B 1 33 ? -20.797 -14.344 10.031 1 92.94 33 GLY B N 1
ATOM 3343 C CA . GLY B 1 33 ? -21.672 -13.359 10.664 1 92.94 33 GLY B CA 1
ATOM 3344 C C . GLY B 1 33 ? -23.094 -13.414 10.141 1 92.94 33 GLY B C 1
ATOM 3345 O O . GLY B 1 33 ? -23.906 -12.547 10.469 1 92.94 33 GLY B O 1
ATOM 3346 N N . ILE B 1 34 ? -23.391 -14.375 9.328 1 94.12 34 ILE B N 1
ATOM 3347 C CA . ILE B 1 34 ? -24.734 -14.578 8.805 1 94.12 34 ILE B CA 1
ATOM 3348 C C . ILE B 1 34 ? -25.547 -15.422 9.789 1 94.12 34 ILE B C 1
ATOM 3350 O O . ILE B 1 34 ? -25.016 -16.359 10.391 1 94.12 34 ILE B O 1
ATOM 3354 N N . THR B 1 35 ? -26.828 -15.055 9.906 1 95.5 35 THR B N 1
ATOM 3355 C CA . THR B 1 35 ? -27.656 -15.711 10.922 1 95.5 35 THR B CA 1
ATOM 3356 C C . THR B 1 35 ? -27.828 -17.188 10.594 1 95.5 35 THR B C 1
ATOM 3358 O O . THR B 1 35 ? -27.922 -17.562 9.422 1 95.5 35 THR B O 1
ATOM 3361 N N . PRO B 1 36 ? -27.969 -18.031 11.625 1 95.69 36 PRO B N 1
ATOM 3362 C CA . PRO B 1 36 ? -28.078 -19.469 11.43 1 95.69 36 PRO B CA 1
ATOM 3363 C C . PRO B 1 36 ? -29.25 -19.859 10.539 1 95.69 36 PRO B C 1
ATOM 3365 O O . PRO B 1 36 ? -29.109 -20.688 9.633 1 95.69 36 PRO B O 1
ATOM 3368 N N . PRO B 1 37 ? -30.406 -19.266 10.727 1 96.62 37 PRO B N 1
ATOM 3369 C CA . PRO B 1 37 ? -31.5 -19.625 9.828 1 96.62 37 PRO B CA 1
ATOM 3370 C C . PRO B 1 37 ? -31.203 -19.312 8.367 1 96.62 37 PRO B C 1
ATOM 3372 O O . PRO B 1 37 ? -31.547 -20.094 7.48 1 96.62 37 PRO B O 1
ATOM 3375 N N . THR B 1 38 ? -30.578 -18.234 8.117 1 96.88 38 THR B N 1
ATOM 3376 C CA . THR B 1 38 ? -30.203 -17.844 6.766 1 96.88 38 THR B CA 1
ATOM 3377 C C . THR B 1 38 ? -29.172 -18.812 6.191 1 96.88 38 THR B C 1
ATOM 3379 O O . THR B 1 38 ? -29.266 -19.203 5.027 1 96.88 38 THR B O 1
ATOM 3382 N N . VAL B 1 39 ? -28.25 -19.188 7.027 1 97.44 39 VAL B N 1
ATOM 3383 C CA . VAL B 1 39 ? -27.219 -20.141 6.609 1 97.44 39 VAL B CA 1
ATOM 3384 C C . VAL B 1 39 ? -27.875 -21.469 6.234 1 97.44 39 VAL B C 1
ATOM 3386 O O . VAL B 1 39 ? -27.562 -22.047 5.191 1 97.44 39 VAL B O 1
ATOM 3389 N N . THR B 1 40 ? -28.766 -21.844 7.043 1 96.19 40 THR B N 1
ATOM 3390 C CA . THR B 1 40 ? -29.453 -23.109 6.797 1 96.19 40 THR B CA 1
ATOM 3391 C C . THR B 1 40 ? -30.219 -23.062 5.469 1 96.19 40 THR B C 1
ATOM 3393 O O . THR B 1 40 ? -30.109 -24 4.66 1 96.19 40 THR B O 1
ATOM 3396 N N . ASN B 1 41 ? -30.906 -21.984 5.254 1 97.19 41 ASN B N 1
ATOM 3397 C CA . ASN B 1 41 ? -31.688 -21.844 4.023 1 97.19 41 ASN B CA 1
ATOM 3398 C C . ASN B 1 41 ? -30.781 -21.812 2.795 1 97.19 41 ASN B C 1
ATOM 3400 O O . ASN B 1 41 ? -31.062 -22.469 1.795 1 97.19 41 ASN B O 1
ATOM 3404 N N . ILE B 1 42 ? -29.766 -21.125 2.883 1 97.12 42 ILE B N 1
ATOM 3405 C CA . ILE B 1 42 ? -28.844 -20.969 1.759 1 97.12 42 ILE B CA 1
ATOM 3406 C C . ILE B 1 42 ? -28.156 -22.297 1.482 1 97.12 42 ILE B C 1
ATOM 3408 O O . ILE B 1 42 ? -28 -22.703 0.326 1 97.12 42 ILE B O 1
ATOM 3412 N N . CYS B 1 43 ? -27.797 -22.984 2.527 1 96.25 43 CYS B N 1
ATOM 3413 C CA . CYS B 1 43 ? -27.125 -24.266 2.35 1 96.25 43 CYS B CA 1
ATOM 3414 C C . CYS B 1 43 ? -28.062 -25.266 1.674 1 96.25 43 CYS B C 1
ATOM 3416 O O . CYS B 1 43 ? -27.625 -26.078 0.847 1 96.25 43 CYS B O 1
ATOM 3418 N N . ASN B 1 44 ? -29.281 -25.188 2.049 1 95.81 44 ASN B N 1
ATOM 3419 C CA . ASN B 1 44 ? -30.25 -26.047 1.386 1 95.81 44 ASN B CA 1
ATOM 3420 C C . ASN B 1 44 ? -30.359 -25.734 -0.103 1 95.81 44 ASN B C 1
ATOM 3422 O O . ASN B 1 44 ? -30.391 -26.641 -0.933 1 95.81 44 ASN B O 1
ATOM 3426 N N . THR B 1 45 ? -30.391 -24.5 -0.389 1 96.12 45 THR B N 1
ATOM 3427 C CA . THR B 1 45 ? -30.469 -24.062 -1.781 1 96.12 45 THR B CA 1
ATOM 3428 C C . THR B 1 45 ? -29.219 -24.516 -2.547 1 96.12 45 THR B C 1
ATOM 3430 O O . THR B 1 45 ? -29.328 -24.984 -3.68 1 96.12 45 THR B O 1
ATOM 3433 N N . LEU B 1 46 ? -28.062 -24.406 -1.938 1 96.75 46 LEU B N 1
ATOM 3434 C CA . LEU B 1 46 ? -26.812 -24.781 -2.562 1 96.75 46 LEU B CA 1
ATOM 3435 C C . LEU B 1 46 ? -26.75 -26.297 -2.791 1 96.75 46 LEU B C 1
ATOM 3437 O O . LEU B 1 46 ? -26.234 -26.75 -3.811 1 96.75 46 LEU B O 1
ATOM 3441 N N . ALA B 1 47 ? -27.266 -27 -1.857 1 95.38 47 ALA B N 1
ATOM 3442 C CA . ALA B 1 47 ? -27.328 -28.453 -1.982 1 95.38 47 ALA B CA 1
ATOM 3443 C C . ALA B 1 47 ? -28.266 -28.859 -3.123 1 95.38 47 ALA B C 1
ATOM 3445 O O . ALA B 1 47 ? -27.938 -29.781 -3.887 1 95.38 47 ALA B O 1
ATOM 3446 N N . ASP B 1 48 ? -29.375 -28.188 -3.199 1 95.12 48 ASP B N 1
ATOM 3447 C CA . ASP B 1 48 ? -30.344 -28.469 -4.262 1 95.12 48 ASP B CA 1
ATOM 3448 C C . ASP B 1 48 ? -29.734 -28.219 -5.637 1 95.12 48 ASP B C 1
ATOM 3450 O O . ASP B 1 48 ? -30.062 -28.891 -6.605 1 95.12 48 ASP B O 1
ATOM 3454 N N . LYS B 1 49 ? -28.812 -27.297 -5.637 1 94.81 49 LYS B N 1
ATOM 3455 C CA . LYS B 1 49 ? -28.156 -26.953 -6.898 1 94.81 49 LYS B CA 1
ATOM 3456 C C . LYS B 1 49 ? -26.969 -27.859 -7.176 1 94.81 49 LYS B C 1
ATOM 3458 O O . LYS B 1 49 ? -26.297 -27.719 -8.195 1 94.81 49 LYS B O 1
ATOM 3463 N N . GLY B 1 50 ? -26.688 -28.75 -6.215 1 94.25 50 GLY B N 1
ATOM 3464 C CA . GLY B 1 50 ? -25.594 -29.688 -6.383 1 94.25 50 GLY B CA 1
ATOM 3465 C C . GLY B 1 50 ? -24.234 -29.062 -6.148 1 94.25 50 GLY B C 1
ATOM 3466 O O . GLY B 1 50 ? -23.219 -29.594 -6.598 1 94.25 50 GLY B O 1
ATOM 3467 N N . LEU B 1 51 ? -24.172 -27.922 -5.492 1 96.31 51 LEU B N 1
ATOM 3468 C CA . LEU B 1 51 ? -22.922 -27.203 -5.266 1 96.31 51 LEU B CA 1
ATOM 3469 C C . LEU B 1 51 ? -22.234 -27.688 -4 1 96.31 51 LEU B C 1
ATOM 3471 O O . LEU B 1 51 ? -21.016 -27.625 -3.891 1 96.31 51 LEU B O 1
ATOM 3475 N N . ILE B 1 52 ? -23.047 -28.141 -3.041 1 96.5 52 ILE B N 1
ATOM 3476 C CA . ILE B 1 52 ? -22.484 -28.688 -1.811 1 96.5 52 ILE B CA 1
ATOM 3477 C C . ILE B 1 52 ? -23.203 -29.984 -1.459 1 96.5 52 ILE B C 1
ATOM 3479 O O . ILE B 1 52 ? -24.25 -30.297 -2.014 1 96.5 52 ILE B O 1
ATOM 3483 N N . TYR B 1 53 ? -22.594 -30.781 -0.63 1 94.31 53 TYR B N 1
ATOM 3484 C CA . TYR B 1 53 ? -23.219 -32 -0.156 1 94.31 53 TYR B CA 1
ATOM 3485 C C . TYR B 1 53 ? -22.812 -32.312 1.285 1 94.31 53 TYR B C 1
ATOM 3487 O O . TYR B 1 53 ? -21.875 -31.688 1.812 1 94.31 53 TYR B O 1
ATOM 3495 N N . GLU B 1 54 ? -23.516 -33.156 1.914 1 90.31 54 GLU B N 1
ATOM 3496 C CA . GLU B 1 54 ? -23.203 -33.562 3.275 1 90.31 54 GLU B CA 1
ATOM 3497 C C . GLU B 1 54 ? -22.062 -34.562 3.285 1 90.31 54 GLU B C 1
ATOM 3499 O O . GLU B 1 54 ? -22.094 -35.562 2.568 1 90.31 54 GLU B O 1
ATOM 3504 N N . ASP B 1 55 ? -21.016 -34.25 3.889 1 83.31 55 ASP B N 1
ATOM 3505 C CA . ASP B 1 55 ? -19.812 -35.062 3.938 1 83.31 55 ASP B CA 1
ATOM 3506 C C . ASP B 1 55 ? -19.891 -36.094 5.066 1 83.31 55 ASP B C 1
ATOM 3508 O O . ASP B 1 55 ? -20.281 -37.25 4.844 1 83.31 55 ASP B O 1
ATOM 3512 N N . ARG B 1 56 ? -19.422 -35.781 6.246 1 78.44 56 ARG B N 1
ATOM 3513 C CA . ARG B 1 56 ? -19.438 -36.688 7.402 1 78.44 56 ARG B CA 1
ATOM 3514 C C . ARG B 1 56 ? -19.969 -35.969 8.641 1 78.44 56 ARG B C 1
ATOM 3516 O O . ARG B 1 56 ? -20.094 -34.75 8.648 1 78.44 56 ARG B O 1
ATOM 3523 N N . GLN B 1 57 ? -20.547 -36.844 9.43 1 73.69 57 GLN B N 1
ATOM 3524 C CA . GLN B 1 57 ? -21 -36.281 10.703 1 73.69 57 GLN B CA 1
ATOM 3525 C C . GLN B 1 57 ? -19.844 -36.156 11.695 1 73.69 57 GLN B C 1
ATOM 3527 O O . GLN B 1 57 ? -18.984 -37.031 11.75 1 73.69 57 GLN B O 1
ATOM 3532 N N . GLU B 1 58 ? -19.656 -34.906 12.195 1 69.25 58 GLU B N 1
ATOM 3533 C CA . GLU B 1 58 ? -18.656 -34.75 13.227 1 69.25 58 GLU B CA 1
ATOM 3534 C C . GLU B 1 58 ? -19.281 -34.344 14.555 1 69.25 58 GLU B C 1
ATOM 3536 O O . GLU B 1 58 ? -20.375 -33.75 14.578 1 69.25 58 GLU B O 1
ATOM 3541 N N . ARG B 1 59 ? -18.766 -34.969 15.711 1 61.78 59 ARG B N 1
ATOM 3542 C CA . ARG B 1 59 ? -19.281 -34.625 17.031 1 61.78 59 ARG B CA 1
ATOM 3543 C C . ARG B 1 59 ? -18.75 -33.281 17.484 1 61.78 59 ARG B C 1
ATOM 3545 O O . ARG B 1 59 ? -17.547 -33 17.344 1 61.78 59 ARG B O 1
ATOM 3552 N N . SER B 1 60 ? -19.625 -32.375 17.656 1 54.91 60 SER B N 1
ATOM 3553 C CA . SER B 1 60 ? -19.219 -31.062 18.141 1 54.91 60 SER B CA 1
ATOM 3554 C C . SER B 1 60 ? -18.531 -31.156 19.5 1 54.91 60 SER B C 1
ATOM 3556 O O . SER B 1 60 ? -18.547 -32.219 20.125 1 54.91 60 SER B O 1
ATOM 3558 N N . ALA B 1 61 ? -17.75 -30.281 19.891 1 53.44 61 ALA B N 1
ATOM 3559 C CA . ALA B 1 61 ? -17.156 -30.234 21.219 1 53.44 61 ALA B CA 1
ATOM 3560 C C . ALA B 1 61 ? -18.188 -30.547 22.297 1 53.44 61 ALA B C 1
ATOM 3562 O O . ALA B 1 61 ? -17.844 -31.094 23.344 1 53.44 61 ALA B O 1
ATOM 3563 N N . LEU B 1 62 ? -19.375 -30.234 22.172 1 52.88 62 LEU B N 1
ATOM 3564 C CA . LEU B 1 62 ? -20.422 -30.484 23.156 1 52.88 62 LEU B CA 1
ATOM 3565 C C . LEU B 1 62 ? -21.062 -31.844 22.906 1 52.88 62 LEU B C 1
ATOM 3567 O O . LEU B 1 62 ? -22.062 -32.188 23.547 1 52.88 62 LEU B O 1
ATOM 3571 N N . GLY B 1 63 ? -20.547 -32.562 22.047 1 57.66 63 GLY B N 1
ATOM 3572 C CA . GLY B 1 63 ? -21 -33.938 21.891 1 57.66 63 GLY B CA 1
ATOM 3573 C C . GLY B 1 63 ? -22.109 -34.094 20.875 1 57.66 63 GLY B C 1
ATOM 3574 O O . GLY B 1 63 ? -22.547 -35.219 20.578 1 57.66 63 GLY B O 1
ATOM 3575 N N . ARG B 1 64 ? -22.734 -33 20.484 1 59.38 64 ARG B N 1
ATOM 3576 C CA . ARG B 1 64 ? -23.812 -33.125 19.516 1 59.38 64 ARG B CA 1
ATOM 3577 C C . ARG B 1 64 ? -23.266 -33.344 18.109 1 59.38 64 ARG B C 1
ATOM 3579 O O . ARG B 1 64 ? -22.312 -32.688 17.703 1 59.38 64 ARG B O 1
ATOM 3586 N N . PRO B 1 65 ? -23.812 -34.312 17.453 1 67.06 65 PRO B N 1
ATOM 3587 C CA . PRO B 1 65 ? -23.359 -34.562 16.078 1 67.06 65 PRO B CA 1
ATOM 3588 C C . PRO B 1 65 ? -23.672 -33.406 15.125 1 67.06 65 PRO B C 1
ATOM 3590 O O . PRO B 1 65 ? -24.75 -32.812 15.211 1 67.06 65 PRO B O 1
ATOM 3593 N N . SER B 1 66 ? -22.656 -32.75 14.523 1 77.81 66 SER B N 1
ATOM 3594 C CA . SER B 1 66 ? -22.906 -31.734 13.508 1 77.81 66 SER B CA 1
ATOM 3595 C C . SER B 1 66 ? -22.516 -32.219 12.117 1 77.81 66 SER B C 1
ATOM 3597 O O . SER B 1 66 ? -21.484 -32.875 11.961 1 77.81 66 SER B O 1
ATOM 3599 N N . MET B 1 67 ? -23.469 -32.062 11.133 1 85.81 67 MET B N 1
ATOM 3600 C CA . MET B 1 67 ? -23.234 -32.469 9.75 1 85.81 67 MET B CA 1
ATOM 3601 C C . MET B 1 67 ? -22.297 -31.469 9.062 1 85.81 67 MET B C 1
ATOM 3603 O O . MET B 1 67 ? -22.516 -30.25 9.117 1 85.81 67 MET B O 1
ATOM 3607 N N . LEU B 1 68 ? -21.219 -32.031 8.5 1 92.88 68 LEU B N 1
ATOM 3608 C CA . LEU B 1 68 ? -20.281 -31.203 7.773 1 92.88 68 LEU B CA 1
ATOM 3609 C C . LEU B 1 68 ? -20.656 -31.094 6.301 1 92.88 68 LEU B C 1
ATOM 3611 O O . LEU B 1 68 ? -21.109 -32.062 5.703 1 92.88 68 LEU B O 1
ATOM 3615 N N . LEU B 1 69 ? -20.562 -29.906 5.789 1 94.38 69 LEU B N 1
ATOM 3616 C CA . LEU B 1 69 ? -20.844 -29.641 4.383 1 94.38 69 LEU B CA 1
ATOM 3617 C C . LEU B 1 69 ? -19.547 -29.5 3.59 1 94.38 69 LEU B C 1
ATOM 3619 O O . LEU B 1 69 ? -18.562 -28.953 4.094 1 94.38 69 LEU B O 1
ATOM 3623 N N . LYS B 1 70 ? -19.594 -30.047 2.389 1 95.25 70 LYS B N 1
ATOM 3624 C CA . LYS B 1 70 ? -18.438 -29.969 1.496 1 95.25 70 LYS B CA 1
ATOM 3625 C C . LYS B 1 70 ? -18.859 -29.469 0.113 1 95.25 70 LYS B C 1
ATOM 3627 O O . LYS B 1 70 ? -19.938 -29.781 -0.368 1 95.25 70 LYS B O 1
ATOM 3632 N N . PHE B 1 71 ? -17.969 -28.734 -0.435 1 95.38 71 PHE B N 1
ATOM 3633 C CA . PHE B 1 71 ? -18.156 -28.266 -1.8 1 95.38 71 PHE B CA 1
ATOM 3634 C C . PHE B 1 71 ? -18.016 -29.406 -2.795 1 95.38 71 PHE B C 1
ATOM 3636 O O . PHE B 1 71 ? -17.156 -30.281 -2.627 1 95.38 71 PHE B O 1
ATOM 3643 N N . ASN B 1 72 ? -18.906 -29.406 -3.799 1 94.31 72 ASN B N 1
ATOM 3644 C CA . ASN B 1 72 ? -18.766 -30.344 -4.906 1 94.31 72 ASN B CA 1
ATOM 3645 C C . ASN B 1 72 ? -17.562 -30 -5.781 1 94.31 72 ASN B C 1
ATOM 3647 O O . ASN B 1 72 ? -17.703 -29.297 -6.781 1 94.31 72 ASN B O 1
ATOM 3651 N N . GLU B 1 73 ? -16.469 -30.594 -5.508 1 90.62 73 GLU B N 1
ATOM 3652 C CA . GLU B 1 73 ? -15.195 -30.266 -6.145 1 90.62 73 GLU B CA 1
ATOM 3653 C C . GLU B 1 73 ? -15.211 -30.625 -7.629 1 90.62 73 GLU B C 1
ATOM 3655 O O . GLU B 1 73 ? -14.391 -30.141 -8.406 1 90.62 73 GLU B O 1
ATOM 3660 N N . GLN B 1 74 ? -16.141 -31.484 -8.047 1 88.62 74 GLN B N 1
ATOM 3661 C CA . GLN B 1 74 ? -16.203 -31.953 -9.422 1 88.62 74 GLN B CA 1
ATOM 3662 C C . GLN B 1 74 ? -17.219 -31.156 -10.234 1 88.62 74 GLN B C 1
ATOM 3664 O O . GLN B 1 74 ? -17.578 -31.547 -11.344 1 88.62 74 GLN B O 1
ATOM 3669 N N . LYS B 1 75 ? -17.641 -30.109 -9.648 1 87.94 75 LYS B N 1
ATOM 3670 C CA . LYS B 1 75 ? -18.688 -29.312 -10.289 1 87.94 75 LYS B CA 1
ATOM 3671 C C . LYS B 1 75 ? -18.297 -28.922 -11.703 1 87.94 75 LYS B C 1
ATOM 3673 O O . LYS B 1 75 ? -19.109 -29 -12.625 1 87.94 75 LYS B O 1
ATOM 3678 N N . GLU B 1 76 ? -17.062 -28.453 -11.812 1 95 76 GLU B N 1
ATOM 3679 C CA . GLU B 1 76 ? -16.547 -28.062 -13.125 1 95 76 GLU B CA 1
ATOM 3680 C C . GLU B 1 76 ? -15.07 -28.406 -13.266 1 95 76 GLU B C 1
ATOM 3682 O O . GLU B 1 76 ? -14.367 -28.594 -12.266 1 95 76 GLU B O 1
ATOM 3687 N N . MET B 1 77 ? -14.695 -28.594 -14.5 1 97 77 MET B N 1
ATOM 3688 C CA . MET B 1 77 ? -13.281 -28.719 -14.844 1 97 77 MET B CA 1
ATOM 3689 C C . MET B 1 77 ? -12.766 -27.438 -15.484 1 97 77 MET B C 1
ATOM 3691 O O . MET B 1 77 ? -13.43 -26.859 -16.344 1 97 77 MET B O 1
ATOM 3695 N N . LEU B 1 78 ? -11.641 -27.016 -14.984 1 98.19 78 LEU B N 1
ATOM 3696 C CA . LEU B 1 78 ? -11.031 -25.781 -15.469 1 98.19 78 LEU B CA 1
ATOM 3697 C C . LEU B 1 78 ? -9.727 -26.078 -16.203 1 98.19 78 LEU B C 1
ATOM 3699 O O . LEU B 1 78 ? -9 -27 -15.836 1 98.19 78 LEU B O 1
ATOM 3703 N N . LEU B 1 79 ? -9.453 -25.328 -17.203 1 98.69 79 LEU B N 1
ATOM 3704 C CA . LEU B 1 79 ? -8.125 -25.281 -17.812 1 98.69 79 LEU B CA 1
ATOM 3705 C C . LEU B 1 79 ? -7.336 -24.078 -17.297 1 98.69 79 LEU B C 1
ATOM 3707 O O . LEU B 1 79 ? -7.723 -22.938 -17.531 1 98.69 79 LEU B O 1
ATOM 3711 N N . ILE B 1 80 ? -6.293 -24.344 -16.562 1 98.81 80 ILE B N 1
ATOM 3712 C CA . ILE B 1 80 ? -5.414 -23.266 -16.094 1 98.81 80 ILE B CA 1
ATOM 3713 C C . ILE B 1 80 ? -4.105 -23.297 -16.891 1 98.81 80 ILE B C 1
ATOM 3715 O O . ILE B 1 80 ? -3.439 -24.328 -16.969 1 98.81 80 ILE B O 1
ATOM 3719 N N . ILE B 1 81 ? -3.756 -22.203 -17.5 1 98.69 81 ILE B N 1
ATOM 3720 C CA . ILE B 1 81 ? -2.512 -22.031 -18.234 1 98.69 81 ILE B CA 1
ATOM 3721 C C . ILE B 1 81 ? -1.598 -21.047 -17.516 1 98.69 81 ILE B C 1
ATOM 3723 O O . ILE B 1 81 ? -1.979 -19.906 -17.266 1 98.69 81 ILE B O 1
ATOM 3727 N N . HIS B 1 82 ? -0.476 -21.5 -17.141 1 98.31 82 HIS B N 1
ATOM 3728 C CA . HIS B 1 82 ? 0.525 -20.672 -16.484 1 98.31 82 HIS B CA 1
ATOM 3729 C C . HIS B 1 82 ? 1.725 -20.422 -17.391 1 98.31 82 HIS B C 1
ATOM 3731 O O . HIS B 1 82 ? 2.52 -21.344 -17.625 1 98.31 82 HIS B O 1
ATOM 3737 N N . VAL B 1 83 ? 1.847 -19.203 -17.891 1 96.69 83 VAL B N 1
ATOM 3738 C CA . VAL B 1 83 ? 2.99 -18.828 -18.719 1 96.69 83 VAL B CA 1
ATOM 3739 C C . VAL B 1 83 ? 4.141 -18.359 -17.828 1 96.69 83 VAL B C 1
ATOM 3741 O O . VAL B 1 83 ? 4.125 -17.234 -17.328 1 96.69 83 VAL B O 1
ATOM 3744 N N . ARG B 1 84 ? 5.129 -19.203 -17.688 1 93.12 84 ARG B N 1
ATOM 3745 C CA . ARG B 1 84 ? 6.301 -18.922 -16.875 1 93.12 84 ARG B CA 1
ATOM 3746 C C . ARG B 1 84 ? 7.449 -18.375 -17.719 1 93.12 84 ARG B C 1
ATOM 3748 O O . ARG B 1 84 ? 7.258 -18.047 -18.891 1 93.12 84 ARG B O 1
ATOM 3755 N N . THR B 1 85 ? 8.57 -18.203 -17.141 1 88.81 85 THR B N 1
ATOM 3756 C CA . THR B 1 85 ? 9.719 -17.625 -17.828 1 88.81 85 THR B CA 1
ATOM 3757 C C . THR B 1 85 ? 10.227 -18.547 -18.922 1 88.81 85 THR B C 1
ATOM 3759 O O . THR B 1 85 ? 10.562 -18.094 -20.016 1 88.81 85 THR B O 1
ATOM 3762 N N . HIS B 1 86 ? 10.211 -19.875 -18.609 1 89.62 86 HIS B N 1
ATOM 3763 C CA . HIS B 1 86 ? 10.867 -20.781 -19.547 1 89.62 86 HIS B CA 1
ATOM 3764 C C . HIS B 1 86 ? 9.906 -21.844 -20.062 1 89.62 86 HIS B C 1
ATOM 3766 O O . HIS B 1 86 ? 10.258 -22.641 -20.938 1 89.62 86 HIS B O 1
ATOM 3772 N N . ASN B 1 87 ? 8.695 -21.859 -19.531 1 92.94 87 ASN B N 1
ATOM 3773 C CA . ASN B 1 87 ? 7.746 -22.891 -19.953 1 92.94 87 ASN B CA 1
ATOM 3774 C C . ASN B 1 87 ? 6.301 -22.406 -19.828 1 92.94 87 ASN B C 1
ATOM 3776 O O . ASN B 1 87 ? 6.02 -21.469 -19.094 1 92.94 87 ASN B O 1
ATOM 3780 N N . VAL B 1 88 ? 5.488 -23.016 -20.562 1 96.38 88 VAL B N 1
ATOM 3781 C CA . VAL B 1 88 ? 4.039 -22.953 -20.391 1 96.38 88 VAL B CA 1
ATOM 3782 C C . VAL B 1 88 ? 3.535 -24.234 -19.734 1 96.38 88 VAL B C 1
ATOM 3784 O O . VAL B 1 88 ? 3.83 -25.328 -20.219 1 96.38 88 VAL B O 1
ATOM 3787 N N . VAL B 1 89 ? 2.871 -24.078 -18.641 1 97.69 89 VAL B N 1
ATOM 3788 C CA . VAL B 1 89 ? 2.303 -25.219 -17.953 1 97.69 89 VAL B CA 1
ATOM 3789 C C . VAL B 1 89 ? 0.778 -25.172 -18.031 1 97.69 89 VAL B C 1
ATOM 3791 O O . VAL B 1 89 ? 0.172 -24.141 -17.734 1 97.69 89 VAL B O 1
ATOM 3794 N N . CYS B 1 90 ? 0.176 -26.234 -18.406 1 98.19 90 CYS B N 1
ATOM 3795 C CA . CYS B 1 90 ? -1.276 -26.344 -18.484 1 98.19 90 CYS B CA 1
ATOM 3796 C C . CYS B 1 90 ? -1.793 -27.391 -17.484 1 98.19 90 CYS B C 1
ATOM 3798 O O . CYS B 1 90 ? -1.214 -28.469 -17.359 1 98.19 90 CYS B O 1
ATOM 3800 N N . TYR B 1 91 ? -2.84 -26.969 -16.828 1 98.25 91 TYR B N 1
ATOM 3801 C CA . TYR B 1 91 ? -3.482 -27.859 -15.867 1 98.25 91 TYR B CA 1
ATOM 3802 C C . TYR B 1 91 ? -4.957 -28.047 -16.203 1 98.25 91 TYR B C 1
ATOM 3804 O O . TYR B 1 91 ? -5.641 -27.094 -16.578 1 98.25 91 TYR B O 1
ATOM 3812 N N . VAL B 1 92 ? -5.395 -29.297 -16.172 1 98.31 92 VAL B N 1
ATOM 3813 C CA . VAL B 1 92 ? -6.82 -29.562 -16 1 98.31 92 VAL B CA 1
ATOM 3814 C C . VAL B 1 92 ? -7.125 -29.781 -14.523 1 98.31 92 VAL B C 1
ATOM 3816 O O . VAL B 1 92 ? -6.582 -30.703 -13.906 1 98.31 92 VAL B O 1
ATOM 3819 N N . VAL B 1 93 ? -7.918 -28.906 -14.008 1 97.75 93 VAL B N 1
ATOM 3820 C CA . VAL B 1 93 ? -8.141 -28.922 -12.57 1 97.75 93 VAL B CA 1
ATOM 3821 C C . VAL B 1 93 ? -9.641 -28.875 -12.273 1 97.75 93 VAL B C 1
ATOM 3823 O O . VAL B 1 93 ? -10.398 -28.25 -13.023 1 97.75 93 VAL B O 1
ATOM 3826 N N . GLN B 1 94 ? -9.984 -29.531 -11.227 1 95.38 94 GLN B N 1
ATOM 3827 C CA . GLN B 1 94 ? -11.359 -29.391 -10.742 1 95.38 94 GLN B CA 1
ATOM 3828 C C . GLN B 1 94 ? -11.531 -28.109 -9.945 1 95.38 94 GLN B C 1
ATOM 3830 O O . GLN B 1 94 ? -10.562 -27.547 -9.43 1 95.38 94 GLN B O 1
ATOM 3835 N N . SER B 1 95 ? -12.789 -27.656 -9.75 1 92.69 95 SER B N 1
ATOM 3836 C CA . SER B 1 95 ? -13.07 -26.406 -9.07 1 92.69 95 SER B CA 1
ATOM 3837 C C . SER B 1 95 ? -12.633 -26.453 -7.613 1 92.69 95 SER B C 1
ATOM 3839 O O . SER B 1 95 ? -12.492 -25.406 -6.969 1 92.69 95 SER B O 1
ATOM 3841 N N . GLY B 1 96 ? -12.375 -27.594 -7.109 1 87.56 96 GLY B N 1
ATOM 3842 C CA . GLY B 1 96 ? -11.875 -27.75 -5.754 1 87.56 96 GLY B CA 1
ATOM 3843 C C . GLY B 1 96 ? -10.359 -27.766 -5.668 1 87.56 96 GLY B C 1
ATOM 3844 O O . GLY B 1 96 ? -9.797 -27.766 -4.574 1 87.56 96 GLY B O 1
ATOM 3845 N N . GLY B 1 97 ? -9.68 -27.844 -6.77 1 91 97 GLY B N 1
ATOM 3846 C CA . GLY B 1 97 ? -8.234 -27.719 -6.746 1 91 97 GLY B CA 1
ATOM 3847 C C . GLY B 1 97 ? -7.508 -29 -7.074 1 91 97 GLY B C 1
ATOM 3848 O O . GLY B 1 97 ? -6.281 -29.031 -7.168 1 91 97 GLY B O 1
ATOM 3849 N N . VAL B 1 98 ? -8.242 -30.062 -7.312 1 93.38 98 VAL B N 1
ATOM 3850 C CA . VAL B 1 98 ? -7.613 -31.344 -7.633 1 93.38 98 VAL B CA 1
ATOM 3851 C C . VAL B 1 98 ? -7.102 -31.328 -9.07 1 93.38 98 VAL B C 1
ATOM 3853 O O . VAL B 1 98 ? -7.863 -31.062 -10 1 93.38 98 VAL B O 1
ATOM 3856 N N . ILE B 1 99 ? -5.844 -31.656 -9.25 1 97 99 ILE B N 1
ATOM 3857 C CA . ILE B 1 99 ? -5.227 -31.672 -10.57 1 97 99 ILE B CA 1
ATOM 3858 C C . ILE B 1 99 ? -5.512 -33 -11.25 1 97 99 ILE B C 1
ATOM 3860 O O . ILE B 1 99 ? -5.176 -34.062 -10.719 1 97 99 ILE B O 1
ATOM 3864 N N . LEU B 1 100 ? -6.094 -32.969 -12.414 1 96.94 100 LEU B N 1
ATOM 3865 C CA . LEU B 1 100 ? -6.426 -34.156 -13.172 1 96.94 100 LEU B CA 1
ATOM 3866 C C . LEU B 1 100 ? -5.379 -34.438 -14.242 1 96.94 100 LEU B C 1
ATOM 3868 O O . LEU B 1 100 ? -5.16 -35.594 -14.617 1 96.94 100 LEU B O 1
ATOM 3872 N N . HIS B 1 101 ? -4.844 -33.375 -14.758 1 97.25 101 HIS B N 1
ATOM 3873 C CA . HIS B 1 101 ? -3.867 -33.469 -15.836 1 97.25 101 HIS B CA 1
ATOM 3874 C C . HIS B 1 101 ? -2.916 -32.281 -15.82 1 97.25 101 HIS B C 1
ATOM 3876 O O . HIS B 1 101 ? -3.295 -31.172 -15.398 1 97.25 101 HIS B O 1
ATOM 3882 N N . GLN B 1 102 ? -1.695 -32.531 -16.203 1 97.31 102 GLN B N 1
ATOM 3883 C CA . GLN B 1 102 ? -0.681 -31.5 -16.312 1 97.31 102 GLN B CA 1
ATOM 3884 C C . GLN B 1 102 ? 0.221 -31.719 -17.516 1 97.31 102 GLN B C 1
ATOM 3886 O O . GLN B 1 102 ? 0.591 -32.875 -17.812 1 97.31 102 GLN B O 1
ATOM 3891 N N . MET B 1 103 ? 0.547 -30.703 -18.234 1 95.94 103 MET B N 1
ATOM 3892 C CA . MET B 1 103 ? 1.527 -30.75 -19.312 1 95.94 103 MET B CA 1
ATOM 3893 C C . MET B 1 103 ? 2.406 -29.5 -19.297 1 95.94 103 MET B C 1
ATOM 3895 O O . MET B 1 103 ? 1.982 -28.438 -18.828 1 95.94 103 MET B O 1
ATOM 3899 N N . LYS B 1 104 ? 3.561 -29.641 -19.781 1 96 104 LYS B N 1
ATOM 3900 C CA . LYS B 1 104 ? 4.551 -28.578 -19.797 1 96 104 LYS B CA 1
ATOM 3901 C C . LYS B 1 104 ? 5.25 -28.484 -21.156 1 96 104 LYS B C 1
ATOM 3903 O O . LYS B 1 104 ? 5.594 -29.516 -21.75 1 96 104 LYS B O 1
ATOM 3908 N N . GLN B 1 105 ? 5.383 -27.297 -21.625 1 96 105 GLN B N 1
ATOM 3909 C CA . GLN B 1 105 ? 6.09 -27.047 -22.875 1 96 105 GLN B CA 1
ATOM 3910 C C . GLN B 1 105 ? 7.133 -25.938 -22.719 1 96 105 GLN B C 1
ATOM 3912 O O . GLN B 1 105 ? 6.82 -24.859 -22.203 1 96 105 GLN B O 1
ATOM 3917 N N . SER B 1 106 ? 8.336 -26.234 -23.203 1 93.5 106 SER B N 1
ATOM 3918 C CA . SER B 1 106 ? 9.406 -25.25 -23.125 1 93.5 106 SER B CA 1
ATOM 3919 C C . SER B 1 106 ? 9.172 -24.109 -24.109 1 93.5 106 SER B C 1
ATOM 3921 O O . SER B 1 106 ? 8.727 -24.344 -25.234 1 93.5 106 SER B O 1
ATOM 3923 N N . ILE B 1 107 ? 9.492 -22.891 -23.672 1 92.38 107 ILE B N 1
ATOM 3924 C CA . ILE B 1 107 ? 9.383 -21.766 -24.578 1 92.38 107 ILE B CA 1
ATOM 3925 C C . ILE B 1 107 ? 10.719 -21.031 -24.656 1 92.38 107 ILE B C 1
ATOM 3927 O O . ILE B 1 107 ? 10.773 -19.859 -25.031 1 92.38 107 ILE B O 1
ATOM 3931 N N . ILE B 1 108 ? 11.742 -21.656 -24.297 1 88.31 108 ILE B N 1
ATOM 3932 C CA . ILE B 1 108 ? 13.086 -21.094 -24.344 1 88.31 108 ILE B CA 1
ATOM 3933 C C . ILE B 1 108 ? 13.469 -20.812 -25.797 1 88.31 108 ILE B C 1
ATOM 3935 O O . ILE B 1 108 ? 13.328 -21.672 -26.672 1 88.31 108 ILE B O 1
ATOM 3939 N N . GLY B 1 109 ? 13.93 -19.594 -26.016 1 86.25 109 GLY B N 1
ATOM 3940 C CA . GLY B 1 109 ? 14.438 -19.234 -27.328 1 86.25 109 GLY B CA 1
ATOM 3941 C C . GLY B 1 109 ? 13.344 -18.953 -28.328 1 86.25 109 GLY B C 1
ATOM 3942 O O . GLY B 1 109 ? 13.625 -18.641 -29.5 1 86.25 109 GLY B O 1
ATOM 3943 N N . LEU B 1 110 ? 12.094 -19.016 -27.906 1 90.25 110 LEU B N 1
ATOM 3944 C CA . LEU B 1 110 ? 10.984 -18.797 -28.828 1 90.25 110 LEU B CA 1
ATOM 3945 C C . LEU B 1 110 ? 10.719 -17.312 -29.031 1 90.25 110 LEU B C 1
ATOM 3947 O O . LEU B 1 110 ? 10.969 -16.5 -28.125 1 90.25 110 LEU B O 1
ATOM 3951 N N . THR B 1 111 ? 10.219 -17.016 -30.203 1 90.75 111 THR B N 1
ATOM 3952 C CA . THR B 1 111 ? 9.75 -15.664 -30.469 1 90.75 111 THR B CA 1
ATOM 3953 C C . THR B 1 111 ? 8.414 -15.398 -29.766 1 90.75 111 THR B C 1
ATOM 3955 O O . THR B 1 111 ? 7.773 -16.328 -29.281 1 90.75 111 THR B O 1
ATOM 3958 N N . VAL B 1 112 ? 8.016 -14.203 -29.797 1 90.44 112 VAL B N 1
ATOM 3959 C CA . VAL B 1 112 ? 6.742 -13.812 -29.188 1 90.44 112 VAL B CA 1
ATOM 3960 C C . VAL B 1 112 ? 5.598 -14.562 -29.875 1 90.44 112 VAL B C 1
ATOM 3962 O O . VAL B 1 112 ? 4.727 -15.125 -29.203 1 90.44 112 VAL B O 1
ATOM 3965 N N . GLU B 1 113 ? 5.637 -14.539 -31.094 1 93.38 113 GLU B N 1
ATOM 3966 C CA . GLU B 1 113 ? 4.594 -15.211 -31.859 1 93.38 113 GLU B CA 1
ATOM 3967 C C . GLU B 1 113 ? 4.547 -16.703 -31.547 1 93.38 113 GLU B C 1
ATOM 3969 O O . GLU B 1 113 ? 3.465 -17.281 -31.438 1 93.38 113 GLU B O 1
ATOM 3974 N N . ALA B 1 114 ? 5.703 -17.25 -31.391 1 95 114 ALA B N 1
ATOM 3975 C CA . ALA B 1 114 ? 5.785 -18.688 -31.109 1 95 114 ALA B CA 1
ATOM 3976 C C . ALA B 1 114 ? 5.266 -18.984 -29.703 1 95 114 ALA B C 1
ATOM 3978 O O . ALA B 1 114 ? 4.652 -20.031 -29.484 1 95 114 ALA B O 1
ATOM 3979 N N . ILE B 1 115 ? 5.547 -18.125 -28.828 1 94.75 115 ILE B N 1
ATOM 3980 C CA . ILE B 1 115 ? 5.043 -18.297 -27.469 1 94.75 115 ILE B CA 1
ATOM 3981 C C . ILE B 1 115 ? 3.516 -18.234 -27.484 1 94.75 115 ILE B C 1
ATOM 3983 O O . ILE B 1 115 ? 2.848 -19.094 -26.891 1 94.75 115 ILE B O 1
ATOM 3987 N N . LEU B 1 116 ? 2.996 -17.281 -28.188 1 94.88 116 LEU B N 1
ATOM 3988 C CA . LEU B 1 116 ? 1.548 -17.125 -28.297 1 94.88 116 LEU B CA 1
ATOM 3989 C C . LEU B 1 116 ? 0.922 -18.375 -28.922 1 94.88 116 LEU B C 1
ATOM 3991 O O . LEU B 1 116 ? -0.073 -18.891 -28.422 1 94.88 116 LEU B O 1
ATOM 3995 N N . ASN B 1 117 ? 1.545 -18.797 -29.938 1 95.94 117 ASN B N 1
ATOM 3996 C CA . ASN B 1 117 ? 1.052 -20 -30.594 1 95.94 117 ASN B CA 1
ATOM 3997 C C . ASN B 1 117 ? 1.104 -21.219 -29.672 1 95.94 117 ASN B C 1
ATOM 3999 O O . ASN B 1 117 ? 0.238 -22.078 -29.734 1 95.94 117 ASN B O 1
ATOM 4003 N N . THR B 1 118 ? 2.113 -21.25 -28.875 1 95.94 118 THR B N 1
ATOM 4004 C CA . THR B 1 118 ? 2.232 -22.328 -27.906 1 95.94 118 THR B CA 1
ATOM 4005 C C . THR B 1 118 ? 1.067 -22.297 -26.906 1 95.94 118 THR B C 1
ATOM 4007 O O . THR B 1 118 ? 0.481 -23.328 -26.609 1 95.94 118 THR B O 1
ATOM 4010 N N . ILE B 1 119 ? 0.725 -21.141 -26.453 1 95.94 119 ILE B N 1
ATOM 4011 C CA . ILE B 1 119 ? -0.39 -20.984 -25.531 1 95.94 119 ILE B CA 1
ATOM 4012 C C . ILE B 1 119 ? -1.679 -21.484 -26.172 1 95.94 119 ILE B C 1
ATOM 4014 O O . ILE B 1 119 ? -2.41 -22.281 -25.578 1 95.94 119 ILE B O 1
ATOM 4018 N N . TYR B 1 120 ? -1.896 -21.078 -27.422 1 96.75 120 TYR B N 1
ATOM 4019 C CA . TYR B 1 120 ? -3.127 -21.406 -28.125 1 96.75 120 TYR B CA 1
ATOM 4020 C C . TYR B 1 120 ? -3.188 -22.906 -28.438 1 96.75 120 TYR B C 1
ATOM 4022 O O . TYR B 1 120 ? -4.234 -23.531 -28.266 1 96.75 120 TYR B O 1
ATOM 4030 N N . ARG B 1 121 ? -2.115 -23.422 -28.797 1 96.62 121 ARG B N 1
ATOM 4031 C CA . ARG B 1 121 ? -2.061 -24.844 -29.125 1 96.62 121 ARG B CA 1
ATOM 4032 C C . ARG B 1 121 ? -2.271 -25.703 -27.891 1 96.62 121 ARG B C 1
ATOM 4034 O O . ARG B 1 121 ? -2.99 -26.703 -27.953 1 96.62 121 ARG B O 1
ATOM 4041 N N . CYS B 1 122 ? -1.628 -25.297 -26.844 1 95.62 122 CYS B N 1
ATOM 4042 C CA . CYS B 1 122 ? -1.797 -26.047 -25.609 1 95.62 122 CYS B CA 1
ATOM 4043 C C . CYS B 1 122 ? -3.258 -26.047 -25.172 1 95.62 122 CYS B C 1
ATOM 4045 O O . CYS B 1 122 ? -3.787 -27.078 -24.766 1 95.62 122 CYS B O 1
ATOM 4047 N N . ALA B 1 123 ? -3.846 -24.938 -25.266 1 97.06 123 ALA B N 1
ATOM 4048 C CA . ALA B 1 123 ? -5.258 -24.828 -24.906 1 97.06 123 ALA B CA 1
ATOM 4049 C C . ALA B 1 123 ? -6.121 -25.688 -25.828 1 97.06 123 ALA B C 1
ATOM 4051 O O . ALA B 1 123 ? -6.996 -26.422 -25.359 1 97.06 123 ALA B O 1
ATOM 4052 N N . GLU B 1 124 ? -5.836 -25.625 -27.094 1 96.81 124 GLU B N 1
ATOM 4053 C CA . GLU B 1 124 ? -6.598 -26.359 -28.094 1 96.81 124 GLU B CA 1
ATOM 4054 C C . GLU B 1 124 ? -6.492 -27.875 -27.859 1 96.81 124 GLU B C 1
ATOM 4056 O O . GLU B 1 124 ? -7.5 -28.578 -27.891 1 96.81 124 GLU B O 1
ATOM 4061 N N . ASP B 1 125 ? -5.328 -28.297 -27.609 1 96.44 125 ASP B N 1
ATOM 4062 C CA . ASP B 1 125 ? -5.082 -29.719 -27.391 1 96.44 125 ASP B CA 1
ATOM 4063 C C . ASP B 1 125 ? -5.902 -30.25 -26.219 1 96.44 125 ASP B C 1
ATOM 4065 O O . ASP B 1 125 ? -6.453 -31.344 -26.281 1 96.44 125 ASP B O 1
ATOM 4069 N N . ILE B 1 126 ? -6.023 -29.469 -25.188 1 96.5 126 ILE B N 1
ATOM 4070 C CA . ILE B 1 126 ? -6.707 -29.906 -23.984 1 96.5 126 ILE B CA 1
ATOM 4071 C C . ILE B 1 126 ? -8.219 -29.797 -24.172 1 96.5 126 ILE B C 1
ATOM 4073 O O . ILE B 1 126 ? -8.961 -30.719 -23.797 1 96.5 126 ILE B O 1
ATOM 4077 N N . ILE B 1 127 ? -8.648 -28.734 -24.781 1 96.5 127 ILE B N 1
ATOM 4078 C CA . ILE B 1 127 ? -10.078 -28.484 -24.938 1 96.5 127 ILE B CA 1
ATOM 4079 C C . ILE B 1 127 ? -10.672 -29.5 -25.922 1 96.5 127 ILE B C 1
ATOM 4081 O O . ILE B 1 127 ? -11.812 -29.938 -25.75 1 96.5 127 ILE B O 1
ATOM 4085 N N . GLU B 1 128 ? -9.906 -29.969 -26.875 1 94.88 128 GLU B N 1
ATOM 4086 C CA . GLU B 1 128 ? -10.398 -30.906 -27.891 1 94.88 128 GLU B CA 1
ATOM 4087 C C . GLU B 1 128 ? -10.32 -32.344 -27.391 1 94.88 128 GLU B C 1
ATOM 4089 O O . GLU B 1 128 ? -10.914 -33.25 -27.984 1 94.88 128 GLU B O 1
ATOM 4094 N N . ASP B 1 129 ? -9.547 -32.469 -26.312 1 94.5 129 ASP B N 1
ATOM 4095 C CA . ASP B 1 129 ? -9.492 -33.781 -25.719 1 94.5 129 ASP B CA 1
ATOM 4096 C C . ASP B 1 129 ? -10.82 -34.156 -25.062 1 94.5 129 ASP B C 1
ATOM 4098 O O . ASP B 1 129 ? -11.211 -33.562 -24.047 1 94.5 129 ASP B O 1
ATOM 4102 N N . MET B 1 130 ? -11.523 -35.125 -25.484 1 88.88 130 MET B N 1
ATOM 4103 C CA . MET B 1 130 ? -12.875 -35.5 -25.078 1 88.88 130 MET B CA 1
ATOM 4104 C C . MET B 1 130 ? -12.891 -36 -23.641 1 88.88 130 MET B C 1
ATOM 4106 O O . MET B 1 130 ? -13.953 -36.156 -23.047 1 88.88 130 MET B O 1
ATOM 4110 N N . ARG B 1 131 ? -11.703 -36.25 -23.094 1 91.38 131 ARG B N 1
ATOM 4111 C CA . ARG B 1 131 ? -11.609 -36.719 -21.703 1 91.38 131 ARG B CA 1
ATOM 4112 C C . ARG B 1 131 ? -12.031 -35.625 -20.734 1 91.38 131 ARG B C 1
ATOM 4114 O O . ARG B 1 131 ? -12.359 -35.906 -19.578 1 91.38 131 ARG B O 1
ATOM 4121 N N . TRP B 1 132 ? -11.984 -34.438 -21.297 1 93.38 132 TRP B N 1
ATOM 4122 C CA . TRP B 1 132 ? -12.227 -33.312 -20.391 1 93.38 132 TRP B CA 1
ATOM 4123 C C . TRP B 1 132 ? -13.375 -32.438 -20.906 1 93.38 132 TRP B C 1
ATOM 4125 O O . TRP B 1 132 ? -13.461 -32.188 -22.109 1 93.38 132 TRP B O 1
ATOM 4135 N N . THR B 1 133 ? -14.219 -32.062 -20.094 1 95.81 133 THR B N 1
ATOM 4136 C CA . THR B 1 133 ? -15.211 -31.031 -20.375 1 95.81 133 THR B CA 1
ATOM 4137 C C . THR B 1 133 ? -14.867 -29.734 -19.656 1 95.81 133 THR B C 1
ATOM 4139 O O . THR B 1 133 ? -15.242 -29.547 -18.484 1 95.81 133 THR B O 1
ATOM 4142 N N . ILE B 1 134 ? -14.211 -28.844 -20.312 1 97.81 134 ILE B N 1
ATOM 4143 C CA . ILE B 1 134 ? -13.672 -27.625 -19.719 1 97.81 134 ILE B CA 1
ATOM 4144 C C . ILE B 1 134 ? -14.766 -26.562 -19.641 1 97.81 134 ILE B C 1
ATOM 4146 O O . ILE B 1 134 ? -15.445 -26.297 -20.625 1 97.81 134 ILE B O 1
ATOM 4150 N N . ALA B 1 135 ? -14.891 -25.969 -18.5 1 97.56 135 ALA B N 1
ATOM 4151 C CA . ALA B 1 135 ? -15.953 -24.984 -18.297 1 97.56 135 ALA B CA 1
ATOM 4152 C C . ALA B 1 135 ? -15.414 -23.562 -18.438 1 97.56 135 ALA B C 1
ATOM 4154 O O . ALA B 1 135 ? -16.156 -22.641 -18.766 1 97.56 135 ALA B O 1
ATOM 4155 N N . ALA B 1 136 ? -14.156 -23.406 -18.172 1 98.31 136 ALA B N 1
ATOM 4156 C CA . ALA B 1 136 ? -13.555 -22.078 -18.203 1 98.31 136 ALA B CA 1
ATOM 4157 C C . ALA B 1 136 ? -12.031 -22.172 -18.297 1 98.31 136 ALA B C 1
ATOM 4159 O O . ALA B 1 136 ? -11.445 -23.203 -18 1 98.31 136 ALA B O 1
ATOM 4160 N N . ILE B 1 137 ? -11.406 -21.062 -18.703 1 98.62 137 ILE B N 1
ATOM 4161 C CA . ILE B 1 137 ? -9.961 -20.969 -18.859 1 98.62 137 ILE B CA 1
ATOM 4162 C C . ILE B 1 137 ? -9.406 -19.938 -17.891 1 98.62 137 ILE B C 1
ATOM 4164 O O . ILE B 1 137 ? -9.961 -18.828 -17.766 1 98.62 137 ILE B O 1
ATOM 4168 N N . GLY B 1 138 ? -8.461 -20.281 -17.078 1 98.75 138 GLY B N 1
ATOM 4169 C CA . GLY B 1 138 ? -7.645 -19.344 -16.328 1 98.75 138 GLY B CA 1
ATOM 4170 C C . GLY B 1 138 ? -6.238 -19.203 -16.875 1 98.75 138 GLY B C 1
ATOM 4171 O O . GLY B 1 138 ? -5.531 -20.203 -17.047 1 98.75 138 GLY B O 1
ATOM 4172 N N . LEU B 1 139 ? -5.844 -18 -17.188 1 98.75 139 LEU B N 1
ATOM 4173 C CA . LEU B 1 139 ? -4.52 -17.719 -17.734 1 98.75 139 LEU B CA 1
ATOM 4174 C C . LEU B 1 139 ? -3.693 -16.891 -16.75 1 98.75 139 LEU B C 1
ATOM 4176 O O . LEU B 1 139 ? -4.098 -15.797 -16.359 1 98.75 139 LEU B O 1
ATOM 4180 N N . ILE B 1 140 ? -2.604 -17.469 -16.328 1 98.5 140 ILE B N 1
ATOM 4181 C CA . ILE B 1 140 ? -1.684 -16.812 -15.406 1 98.5 140 ILE B CA 1
ATOM 4182 C C . ILE B 1 140 ? -0.489 -16.25 -16.172 1 98.5 140 ILE B C 1
ATOM 4184 O O . ILE B 1 140 ? 0.19 -16.984 -16.891 1 98.5 140 ILE B O 1
ATOM 4188 N N . LEU B 1 141 ? -0.245 -14.977 -15.992 1 96.69 141 LEU B N 1
ATOM 4189 C CA . LEU B 1 141 ? 0.809 -14.32 -16.75 1 96.69 141 LEU B CA 1
ATOM 4190 C C . LEU B 1 141 ? 1.757 -13.562 -15.828 1 96.69 141 LEU B C 1
ATOM 4192 O O . LEU B 1 141 ? 1.377 -13.188 -14.719 1 96.69 141 LEU B O 1
ATOM 4196 N N . ARG B 1 142 ? 2.932 -13.375 -16.328 1 93.75 142 ARG B N 1
ATOM 4197 C CA . ARG B 1 142 ? 3.883 -12.484 -15.664 1 93.75 142 ARG B CA 1
ATOM 4198 C C . ARG B 1 142 ? 3.682 -11.039 -16.109 1 93.75 142 ARG B C 1
ATOM 4200 O O . ARG B 1 142 ? 3.189 -10.781 -17.219 1 93.75 142 ARG B O 1
ATOM 4207 N N . GLY B 1 143 ? 4.031 -10.117 -15.234 1 92 143 GLY B N 1
ATOM 4208 C CA . GLY B 1 143 ? 3.865 -8.711 -15.547 1 92 143 GLY B CA 1
ATOM 4209 C C . GLY B 1 143 ? 2.492 -8.172 -15.188 1 92 143 GLY B C 1
ATOM 4210 O O . GLY B 1 143 ? 1.641 -8.914 -14.695 1 92 143 GLY B O 1
ATOM 4211 N N . PRO B 1 144 ? 2.297 -6.902 -15.453 1 92.44 144 PRO B N 1
ATOM 4212 C CA . PRO B 1 144 ? 1.008 -6.289 -15.125 1 92.44 144 PRO B CA 1
ATOM 4213 C C . PRO B 1 144 ? -0.134 -6.809 -16 1 92.44 144 PRO B C 1
ATOM 4215 O O . PRO B 1 144 ? 0.027 -6.953 -17.219 1 92.44 144 PRO B O 1
ATOM 4218 N N . VAL B 1 145 ? -1.255 -7.113 -15.328 1 95.88 145 VAL B N 1
ATOM 4219 C CA . VAL B 1 145 ? -2.445 -7.637 -15.992 1 95.88 145 VAL B CA 1
ATOM 4220 C C . VAL B 1 145 ? -3.674 -6.848 -15.555 1 95.88 145 VAL B C 1
ATOM 4222 O O . VAL B 1 145 ? -3.895 -6.641 -14.359 1 95.88 145 VAL B O 1
ATOM 4225 N N . ASP B 1 146 ? -4.355 -6.301 -16.516 1 95.88 146 ASP B N 1
ATOM 4226 C CA . ASP B 1 146 ? -5.703 -5.824 -16.234 1 95.88 146 ASP B CA 1
ATOM 4227 C C . ASP B 1 146 ? -6.695 -6.984 -16.172 1 95.88 146 ASP B C 1
ATOM 4229 O O . ASP B 1 146 ? -7.207 -7.426 -17.203 1 95.88 146 ASP B O 1
ATOM 4233 N N . SER B 1 147 ? -6.941 -7.422 -15.008 1 95.56 147 SER B N 1
ATOM 4234 C CA . SER B 1 147 ? -7.691 -8.664 -14.82 1 95.56 147 SER B CA 1
ATOM 4235 C C . SER B 1 147 ? -9.156 -8.484 -15.219 1 95.56 147 SER B C 1
ATOM 4237 O O . SER B 1 147 ? -9.805 -9.438 -15.656 1 95.56 147 SER B O 1
ATOM 4239 N N . LYS B 1 148 ? -9.688 -7.312 -15.031 1 93.81 148 LYS B N 1
ATOM 4240 C CA . LYS B 1 148 ? -11.078 -7.062 -15.398 1 93.81 148 LYS B CA 1
ATOM 4241 C C . LYS B 1 148 ? -11.273 -7.172 -16.906 1 93.81 148 LYS B C 1
ATOM 4243 O O . LYS B 1 148 ? -12.203 -7.844 -17.375 1 93.81 148 LYS B O 1
ATOM 4248 N N . LYS B 1 149 ? -10.344 -6.598 -17.625 1 96.19 149 LYS B N 1
ATOM 4249 C CA . LYS B 1 149 ? -10.461 -6.605 -19.094 1 96.19 149 LYS B CA 1
ATOM 4250 C C . LYS B 1 149 ? -9.781 -7.836 -19.688 1 96.19 149 LYS B C 1
ATOM 4252 O O . LYS B 1 149 ? -9.992 -8.164 -20.859 1 96.19 149 LYS B O 1
ATOM 4257 N N . GLY B 1 150 ? -8.969 -8.461 -18.875 1 97.44 150 GLY B N 1
ATOM 4258 C CA . GLY B 1 150 ? -8.234 -9.625 -19.344 1 97.44 150 GLY B CA 1
ATOM 4259 C C . GLY B 1 150 ? -7.113 -9.281 -20.297 1 97.44 150 GLY B C 1
ATOM 4260 O O . GLY B 1 150 ? -6.91 -9.977 -21.297 1 97.44 150 GLY B O 1
ATOM 4261 N N . ILE B 1 151 ? -6.438 -8.188 -20.047 1 97.12 151 ILE B N 1
ATOM 4262 C CA . ILE B 1 151 ? -5.379 -7.691 -20.922 1 97.12 151 ILE B CA 1
ATOM 4263 C C . ILE B 1 151 ? -4.023 -7.848 -20.234 1 97.12 151 ILE B C 1
ATOM 4265 O O . ILE B 1 151 ? -3.844 -7.418 -19.094 1 97.12 151 ILE B O 1
ATOM 4269 N N . SER B 1 152 ? -3.08 -8.531 -20.938 1 96.31 152 SER B N 1
ATOM 4270 C CA . SER B 1 152 ? -1.679 -8.477 -20.531 1 96.31 152 SER B CA 1
ATOM 4271 C C . SER B 1 152 ? -1.044 -7.148 -20.938 1 96.31 152 SER B C 1
ATOM 4273 O O . SER B 1 152 ? -0.765 -6.922 -22.109 1 96.31 152 SER B O 1
ATOM 4275 N N . ILE B 1 153 ? -0.812 -6.316 -20.031 1 91.75 153 ILE B N 1
ATOM 4276 C CA . ILE B 1 153 ? -0.334 -4.969 -20.312 1 91.75 153 ILE B CA 1
ATOM 4277 C C . ILE B 1 153 ? 1.11 -5.027 -20.797 1 91.75 153 ILE B C 1
ATOM 4279 O O . ILE B 1 153 ? 1.475 -4.336 -21.766 1 91.75 153 ILE B O 1
ATOM 4283 N N . TYR B 1 154 ? 1.924 -5.832 -20.109 1 88.31 154 TYR B N 1
ATOM 4284 C CA . TYR B 1 154 ? 3.318 -6.051 -20.484 1 88.31 154 TYR B CA 1
ATOM 4285 C C . TYR B 1 154 ? 3.805 -7.414 -20.016 1 88.31 154 TYR B C 1
ATOM 4287 O O . TYR B 1 154 ? 3.447 -7.859 -18.922 1 88.31 154 TYR B O 1
ATOM 4295 N N . SER B 1 155 ? 4.582 -8.031 -20.859 1 87.56 155 SER B N 1
ATOM 4296 C CA . SER B 1 155 ? 5.223 -9.281 -20.469 1 87.56 155 SER B CA 1
ATOM 4297 C C . SER B 1 155 ? 6.742 -9.18 -20.578 1 87.56 155 SER B C 1
ATOM 4299 O O . SER B 1 155 ? 7.285 -8.992 -21.656 1 87.56 155 SER B O 1
ATOM 4301 N N . PRO B 1 156 ? 7.422 -9.375 -19.484 1 78.12 156 PRO B N 1
ATOM 4302 C CA . PRO B 1 156 ? 8.883 -9.336 -19.547 1 78.12 156 PRO B CA 1
ATOM 4303 C C . PRO B 1 156 ? 9.469 -10.422 -20.438 1 78.12 156 PRO B C 1
ATOM 4305 O O . PRO B 1 156 ? 10.508 -10.219 -21.078 1 78.12 156 PRO B O 1
ATOM 4308 N N . ASN B 1 157 ? 8.859 -11.594 -20.484 1 74.56 157 ASN B N 1
ATOM 4309 C CA . ASN B 1 157 ? 9.344 -12.711 -21.281 1 74.56 157 ASN B CA 1
ATOM 4310 C C . ASN B 1 157 ? 8.906 -12.602 -22.734 1 74.56 157 ASN B C 1
ATOM 4312 O O . ASN B 1 157 ? 9.695 -12.828 -23.656 1 74.56 157 ASN B O 1
ATOM 4316 N N . GLY B 1 158 ? 7.699 -12.273 -22.844 1 74.19 158 GLY B N 1
ATOM 4317 C CA . GLY B 1 158 ? 7.145 -12.219 -24.188 1 74.19 158 GLY B CA 1
ATOM 4318 C C . GLY B 1 158 ? 7.445 -10.914 -24.906 1 74.19 158 GLY B C 1
ATOM 4319 O O . GLY B 1 158 ? 7.371 -10.852 -26.141 1 74.19 158 GLY B O 1
ATOM 4320 N N . LYS B 1 159 ? 7.719 -9.945 -24.062 1 81.12 159 LYS B N 1
ATOM 4321 C CA . LYS B 1 159 ? 8.023 -8.602 -24.547 1 81.12 159 LYS B CA 1
ATOM 4322 C C . LYS B 1 159 ? 6.859 -8.039 -25.359 1 81.12 159 LYS B C 1
ATOM 4324 O O . LYS B 1 159 ? 7.07 -7.305 -26.328 1 81.12 159 LYS B O 1
ATOM 4329 N N . TRP B 1 160 ? 5.621 -8.609 -25.062 1 89.25 160 TRP B N 1
ATOM 4330 C CA . TRP B 1 160 ? 4.449 -8.047 -25.734 1 89.25 160 TRP B CA 1
ATOM 4331 C C . TRP B 1 160 ? 3.818 -6.945 -24.875 1 89.25 160 TRP B C 1
ATOM 4333 O O . TRP B 1 160 ? 4.148 -6.797 -23.703 1 89.25 160 TRP B O 1
ATOM 4343 N N . THR B 1 161 ? 2.982 -6.148 -25.578 1 90.81 161 THR B N 1
ATOM 4344 C CA . THR B 1 161 ? 2.27 -5.066 -24.906 1 90.81 161 THR B CA 1
ATOM 4345 C C . THR B 1 161 ? 0.784 -5.102 -25.266 1 90.81 161 THR B C 1
ATOM 4347 O O . THR B 1 161 ? 0.418 -5.273 -26.422 1 90.81 161 THR B O 1
ATOM 4350 N N . ASN B 1 162 ? -0.023 -5.117 -24.25 1 93.56 162 ASN B N 1
ATOM 4351 C CA . ASN B 1 162 ? -1.464 -4.906 -24.344 1 93.56 162 ASN B CA 1
ATOM 4352 C C . ASN B 1 162 ? -2.133 -5.969 -25.203 1 93.56 162 ASN B C 1
ATOM 4354 O O . ASN B 1 162 ? -2.904 -5.645 -26.109 1 93.56 162 ASN B O 1
ATOM 4358 N N . ILE B 1 163 ? -1.891 -7.152 -24.938 1 96.12 163 ILE B N 1
ATOM 4359 C CA . ILE B 1 163 ? -2.58 -8.242 -25.625 1 96.12 163 ILE B CA 1
ATOM 4360 C C . ILE B 1 163 ? -3.871 -8.578 -24.875 1 96.12 163 ILE B C 1
ATOM 4362 O O . ILE B 1 163 ? -3.846 -8.906 -23.688 1 96.12 163 ILE B O 1
ATOM 4366 N N . PRO B 1 164 ? -5.008 -8.484 -25.547 1 97.81 164 PRO B N 1
ATOM 4367 C CA . PRO B 1 164 ? -6.293 -8.812 -24.922 1 97.81 164 PRO B CA 1
ATOM 4368 C C . PRO B 1 164 ? -6.578 -10.305 -24.922 1 97.81 164 PRO B C 1
ATOM 4370 O O . PRO B 1 164 ? -7.5 -10.773 -25.594 1 97.81 164 PRO B O 1
ATOM 4373 N N . PHE B 1 165 ? -5.953 -11.062 -24.078 1 97.88 165 PHE B N 1
ATOM 4374 C CA . PHE B 1 165 ? -5.992 -12.516 -24.047 1 97.88 165 PHE B CA 1
ATOM 4375 C C . PHE B 1 165 ? -7.41 -13.016 -23.781 1 97.88 165 PHE B C 1
ATOM 4377 O O . PHE B 1 165 ? -7.832 -14.023 -24.359 1 97.88 165 PHE B O 1
ATOM 4384 N N . LYS B 1 166 ? -8.109 -12.352 -22.875 1 98.38 166 LYS B N 1
ATOM 4385 C CA . LYS B 1 166 ? -9.477 -12.773 -22.594 1 98.38 166 LYS B CA 1
ATOM 4386 C C . LYS B 1 166 ? -10.32 -12.805 -23.859 1 98.38 166 LYS B C 1
ATOM 4388 O O . LYS B 1 166 ? -10.945 -13.82 -24.172 1 98.38 166 LYS B O 1
ATOM 4393 N N . TYR B 1 167 ? -10.305 -11.695 -24.594 1 98.12 167 TYR B N 1
ATOM 4394 C CA . TYR B 1 167 ? -11.07 -11.602 -25.828 1 98.12 167 TYR B CA 1
ATOM 4395 C C . TYR B 1 167 ? -10.633 -12.68 -26.812 1 98.12 167 TYR B C 1
ATOM 4397 O O . TYR B 1 167 ? -11.469 -13.391 -27.375 1 98.12 167 TYR B O 1
ATOM 4405 N N . ILE B 1 168 ? -9.367 -12.859 -27 1 97.81 168 ILE B N 1
ATOM 4406 C CA . ILE B 1 168 ? -8.812 -13.781 -28 1 97.81 168 ILE B CA 1
ATOM 4407 C C . ILE B 1 168 ? -9.211 -15.211 -27.656 1 97.81 168 ILE B C 1
ATOM 4409 O O . ILE B 1 168 ? -9.703 -15.945 -28.516 1 97.81 168 ILE B O 1
ATOM 4413 N N . LEU B 1 169 ? -9.023 -15.609 -26.438 1 98.12 169 LEU B N 1
ATOM 4414 C CA . LEU B 1 169 ? -9.297 -16.984 -26.031 1 98.12 169 LEU B CA 1
ATOM 4415 C C . LEU B 1 169 ? -10.797 -17.266 -26.031 1 98.12 169 LEU B C 1
ATOM 4417 O O . LEU B 1 169 ? -11.227 -18.359 -26.391 1 98.12 169 LEU B O 1
ATOM 4421 N N . GLU B 1 170 ? -11.578 -16.297 -25.578 1 98.12 170 GLU B N 1
ATOM 4422 C CA . GLU B 1 170 ? -13.023 -16.469 -25.578 1 98.12 170 GLU B CA 1
ATOM 4423 C C . GLU B 1 170 ? -13.555 -16.594 -27 1 98.12 170 GLU B C 1
ATOM 4425 O O . GLU B 1 170 ? -14.453 -17.406 -27.266 1 98.12 170 GLU B O 1
ATOM 4430 N N . GLU B 1 171 ? -13.039 -15.812 -27.891 1 97.69 171 GLU B N 1
ATOM 4431 C CA . GLU B 1 171 ? -13.453 -15.891 -29.297 1 97.69 171 GLU B CA 1
ATOM 4432 C C . GLU B 1 171 ? -13.047 -17.219 -29.906 1 97.69 171 GLU B C 1
ATOM 4434 O O . GLU B 1 171 ? -13.812 -17.828 -30.672 1 97.69 171 GLU B O 1
ATOM 4439 N N . ARG B 1 172 ? -11.93 -17.672 -29.594 1 96.69 172 ARG B N 1
ATOM 4440 C CA . ARG B 1 172 ? -11.367 -18.875 -30.219 1 96.69 172 ARG B CA 1
ATOM 4441 C C . ARG B 1 172 ? -12.031 -20.141 -29.672 1 96.69 172 ARG B C 1
ATOM 4443 O O . ARG B 1 172 ? -12.281 -21.094 -30.406 1 96.69 172 ARG B O 1
ATOM 4450 N N . PHE B 1 173 ? -12.289 -20.188 -28.359 1 97.31 173 PHE B N 1
ATOM 4451 C CA . PHE B 1 173 ? -12.672 -21.438 -27.734 1 97.31 173 PHE B CA 1
ATOM 4452 C C . PHE B 1 173 ? -14.102 -21.391 -27.219 1 97.31 173 PHE B C 1
ATOM 4454 O O . PHE B 1 173 ? -14.656 -22.406 -26.797 1 97.31 173 PHE B O 1
ATOM 4461 N N . GLN B 1 174 ? -14.727 -20.156 -27.156 1 97.38 174 GLN B N 1
ATOM 4462 C CA . GLN B 1 174 ? -16.094 -19.938 -26.703 1 97.38 174 GLN B CA 1
ATOM 4463 C C . GLN B 1 174 ? -16.266 -20.375 -25.25 1 97.38 174 GLN B C 1
ATOM 4465 O O . GLN B 1 174 ? -17.25 -21.047 -24.906 1 97.38 174 GLN B O 1
ATOM 4470 N N . LEU B 1 175 ? -15.25 -20.156 -24.469 1 97.75 175 LEU B N 1
ATOM 4471 C CA . LEU B 1 175 ? -15.258 -20.406 -23.031 1 97.75 175 LEU B CA 1
ATOM 4472 C C . LEU B 1 175 ? -14.93 -19.141 -22.266 1 97.75 175 LEU B C 1
ATOM 4474 O O . LEU B 1 175 ? -14.086 -18.344 -22.688 1 97.75 175 LEU B O 1
ATOM 4478 N N . PRO B 1 176 ? -15.664 -18.953 -21.109 1 98 176 PRO B N 1
ATOM 4479 C CA . PRO B 1 176 ? -15.242 -17.828 -20.266 1 98 176 PRO B CA 1
ATOM 4480 C C . PRO B 1 176 ? -13.758 -17.891 -19.891 1 98 176 PRO B C 1
ATOM 4482 O O . PRO B 1 176 ? -13.242 -18.969 -19.578 1 98 176 PRO B O 1
ATOM 4485 N N . THR B 1 177 ? -13.078 -16.781 -19.984 1 98.56 177 THR B N 1
ATOM 4486 C CA . THR B 1 177 ? -11.633 -16.734 -19.766 1 98.56 177 THR B CA 1
ATOM 4487 C C . THR B 1 177 ? -11.289 -15.672 -18.734 1 98.56 177 THR B C 1
ATOM 4489 O O . THR B 1 177 ? -11.805 -14.555 -18.781 1 98.56 177 THR B O 1
ATOM 4492 N N . TYR B 1 178 ? -10.461 -16.047 -17.812 1 98.5 178 TYR B N 1
ATOM 4493 C CA . TYR B 1 178 ? -9.977 -15.148 -16.766 1 98.5 178 TYR B CA 1
ATOM 4494 C C . TYR B 1 178 ? -8.453 -15.039 -16.812 1 98.5 178 TYR B C 1
ATOM 4496 O O . TYR B 1 178 ? -7.758 -16.031 -17 1 98.5 178 TYR B O 1
ATOM 4504 N N . VAL B 1 179 ? -7.949 -13.844 -16.688 1 98.44 179 VAL B N 1
ATOM 4505 C CA . VAL B 1 179 ? -6.52 -13.562 -16.781 1 98.44 179 VAL B CA 1
ATOM 4506 C C . VAL B 1 179 ? -6.039 -12.867 -15.516 1 98.44 179 VAL B C 1
ATOM 4508 O O . VAL B 1 179 ? -6.715 -11.977 -14.992 1 98.44 179 VAL B O 1
ATOM 4511 N N . GLU B 1 180 ? -4.945 -13.289 -14.977 1 98.12 180 GLU B N 1
ATOM 4512 C CA . GLU B 1 180 ? -4.426 -12.68 -13.75 1 98.12 180 GLU B CA 1
ATOM 4513 C C . GLU B 1 180 ? -2.9 -12.727 -13.711 1 98.12 180 GLU B C 1
ATOM 4515 O O . GLU B 1 180 ? -2.283 -13.516 -14.43 1 98.12 180 GLU B O 1
ATOM 4520 N N . ASN B 1 181 ? -2.311 -11.867 -12.945 1 97.06 181 ASN B N 1
ATOM 4521 C CA . ASN B 1 181 ? -0.883 -11.836 -12.648 1 97.06 181 ASN B CA 1
ATOM 4522 C C . ASN B 1 181 ? -0.472 -12.984 -11.734 1 97.06 181 ASN B C 1
ATOM 4524 O O . ASN B 1 181 ? -1.205 -13.344 -10.812 1 97.06 181 ASN B O 1
ATOM 4528 N N . ASP B 1 182 ? 0.69 -13.516 -11.984 1 97.19 182 ASP B N 1
ATOM 4529 C CA . ASP B 1 182 ? 1.133 -14.711 -11.258 1 97.19 182 ASP B CA 1
ATOM 4530 C C . ASP B 1 182 ? 1.354 -14.398 -9.781 1 97.19 182 ASP B C 1
ATOM 4532 O O . ASP B 1 182 ? 1.064 -15.234 -8.922 1 97.19 182 ASP B O 1
ATOM 4536 N N . VAL B 1 183 ? 1.839 -13.227 -9.43 1 97.69 183 VAL B N 1
ATOM 4537 C CA . VAL B 1 183 ? 2.086 -12.906 -8.031 1 97.69 183 VAL B CA 1
ATOM 4538 C C . VAL B 1 183 ? 0.759 -12.711 -7.301 1 97.69 183 VAL B C 1
ATOM 4540 O O . VAL B 1 183 ? 0.624 -13.094 -6.137 1 97.69 183 VAL B O 1
ATOM 4543 N N . ARG B 1 184 ? -0.225 -12.141 -7.949 1 98.31 184 ARG B N 1
ATOM 4544 C CA . ARG B 1 184 ? -1.552 -12.008 -7.359 1 98.31 184 ARG B CA 1
ATOM 4545 C C . ARG B 1 184 ? -2.205 -13.375 -7.16 1 98.31 184 ARG B C 1
ATOM 4547 O O . ARG B 1 184 ? -2.881 -13.602 -6.156 1 98.31 184 ARG B O 1
ATOM 4554 N N . CYS B 1 185 ? -1.986 -14.266 -8.117 1 98.56 185 CYS B N 1
ATOM 4555 C CA . CYS B 1 185 ? -2.461 -15.633 -7.934 1 98.56 185 CYS B CA 1
ATOM 4556 C C . CYS B 1 185 ? -1.799 -16.281 -6.727 1 98.56 185 CYS B C 1
ATOM 4558 O O . CYS B 1 185 ? -2.473 -16.906 -5.898 1 98.56 185 CYS B O 1
ATOM 4560 N N . LEU B 1 186 ? -0.5 -16.109 -6.676 1 98.56 186 LEU B N 1
ATOM 4561 C CA . LEU B 1 186 ? 0.247 -16.656 -5.547 1 98.56 186 LEU B CA 1
ATOM 4562 C C . LEU B 1 186 ? -0.291 -16.125 -4.227 1 98.56 186 LEU B C 1
ATOM 4564 O O . LEU B 1 186 ? -0.535 -16.891 -3.289 1 98.56 186 LEU B O 1
ATOM 4568 N N . SER B 1 187 ? -0.509 -14.852 -4.172 1 98.56 187 SER B N 1
ATOM 4569 C CA . SER B 1 187 ? -1.01 -14.219 -2.959 1 98.56 187 SER B CA 1
ATOM 4570 C C . SER B 1 187 ? -2.393 -14.742 -2.586 1 98.56 187 SER B C 1
ATOM 4572 O O . SER B 1 187 ? -2.662 -15.023 -1.416 1 98.56 187 SER B O 1
ATOM 4574 N N . THR B 1 188 ? -3.217 -14.867 -3.561 1 98.25 188 THR B N 1
ATOM 4575 C CA . THR B 1 188 ? -4.555 -15.398 -3.33 1 98.25 188 THR B CA 1
ATOM 4576 C C . THR B 1 188 ? -4.484 -16.828 -2.797 1 98.25 188 THR B C 1
ATOM 4578 O O . THR B 1 188 ? -5.184 -17.172 -1.842 1 98.25 188 THR B O 1
ATOM 4581 N N . GLY B 1 189 ? -3.631 -17.609 -3.406 1 98.31 189 GLY B N 1
ATOM 4582 C CA . GLY B 1 189 ? -3.439 -18.969 -2.945 1 98.31 189 GLY B CA 1
ATOM 4583 C C . GLY B 1 189 ? -2.918 -19.062 -1.524 1 98.31 189 GLY B C 1
ATOM 4584 O O . GLY B 1 189 ? -3.426 -19.844 -0.716 1 98.31 189 GLY B O 1
ATOM 4585 N N . GLU B 1 190 ? -1.903 -18.234 -1.219 1 98.38 190 GLU B N 1
ATOM 4586 C CA . GLU B 1 190 ? -1.338 -18.219 0.127 1 98.38 190 GLU B CA 1
ATOM 4587 C C . GLU B 1 190 ? -2.365 -17.734 1.148 1 98.38 190 GLU B C 1
ATOM 4589 O O . GLU B 1 190 ? -2.42 -18.25 2.27 1 98.38 190 GLU B O 1
ATOM 4594 N N . TYR B 1 191 ? -3.174 -16.797 0.773 1 98.06 191 TYR B N 1
ATOM 4595 C CA . TYR B 1 191 ? -4.152 -16.188 1.666 1 98.06 191 TYR B CA 1
ATOM 4596 C C . TYR B 1 191 ? -5.227 -17.188 2.066 1 98.06 191 TYR B C 1
ATOM 4598 O O . TYR B 1 191 ? -5.578 -17.297 3.246 1 98.06 191 TYR B O 1
ATOM 4606 N N . TYR B 1 192 ? -5.68 -17.953 1.141 1 96.75 192 TYR B N 1
ATOM 4607 C CA . TYR B 1 192 ? -6.816 -18.828 1.421 1 96.75 192 TYR B CA 1
ATOM 4608 C C . TYR B 1 192 ? -6.352 -20.234 1.807 1 96.75 192 TYR B C 1
ATOM 4610 O O . TYR B 1 192 ? -7.02 -20.922 2.576 1 96.75 192 TYR B O 1
ATOM 4618 N N . TYR B 1 193 ? -5.172 -20.688 1.315 1 96.19 193 TYR B N 1
ATOM 4619 C CA . TYR B 1 193 ? -4.855 -22.109 1.424 1 96.19 193 TYR B CA 1
ATOM 4620 C C . TYR B 1 193 ? -3.475 -22.312 2.029 1 96.19 193 TYR B C 1
ATOM 4622 O O . TYR B 1 193 ? -3.092 -23.453 2.348 1 96.19 193 TYR B O 1
ATOM 4630 N N . GLY B 1 194 ? -2.742 -21.266 2.199 1 97.19 194 GLY B N 1
ATOM 4631 C CA . GLY B 1 194 ? -1.361 -21.422 2.619 1 97.19 194 GLY B CA 1
ATOM 4632 C C . GLY B 1 194 ? -1.039 -20.703 3.912 1 97.19 194 GLY B C 1
ATOM 4633 O O . GLY B 1 194 ? -1.825 -20.734 4.859 1 97.19 194 GLY B O 1
ATOM 4634 N N . SER B 1 195 ? 0.109 -20.047 3.957 1 97.31 195 SER B N 1
ATOM 4635 C CA . SER B 1 195 ? 0.662 -19.453 5.164 1 97.31 195 SER B CA 1
ATOM 4636 C C . SER B 1 195 ? -0.038 -18.125 5.492 1 97.31 195 SER B C 1
ATOM 4638 O O . SER B 1 195 ? 0.184 -17.547 6.559 1 97.31 195 SER B O 1
ATOM 4640 N N . GLY B 1 196 ? -0.861 -17.672 4.648 1 97.5 196 GLY B N 1
ATOM 4641 C CA . GLY B 1 196 ? -1.58 -16.422 4.867 1 97.5 196 GLY B CA 1
ATOM 4642 C C . GLY B 1 196 ? -2.938 -16.625 5.516 1 97.5 196 GLY B C 1
ATOM 4643 O O . GLY B 1 196 ? -3.648 -15.656 5.793 1 97.5 196 GLY B O 1
ATOM 4644 N N . LYS B 1 197 ? -3.311 -17.859 5.77 1 95.25 197 LYS B N 1
ATOM 4645 C CA . LYS B 1 197 ? -4.617 -18.125 6.359 1 95.25 197 LYS B CA 1
ATOM 4646 C C . LYS B 1 197 ? -4.77 -17.422 7.707 1 95.25 197 LYS B C 1
ATOM 4648 O O . LYS B 1 197 ? -3.875 -17.5 8.555 1 95.25 197 LYS B O 1
ATOM 4653 N N . GLY B 1 198 ? -5.898 -16.719 7.812 1 93.88 198 GLY B N 1
ATOM 4654 C CA . GLY B 1 198 ? -6.207 -16.031 9.055 1 93.88 198 GLY B CA 1
ATOM 4655 C C . GLY B 1 198 ? -5.562 -14.656 9.156 1 93.88 198 GLY B C 1
ATOM 4656 O O . GLY B 1 198 ? -5.777 -13.938 10.133 1 93.88 198 GLY B O 1
ATOM 4657 N N . ILE B 1 199 ? -4.738 -14.281 8.133 1 95.69 199 ILE B N 1
ATOM 4658 C CA . ILE B 1 199 ? -4.035 -13 8.125 1 95.69 199 ILE B CA 1
ATOM 4659 C C . ILE B 1 199 ? -4.758 -12.023 7.203 1 95.69 199 ILE B C 1
ATOM 4661 O O . ILE B 1 199 ? -4.965 -12.305 6.02 1 95.69 199 ILE B O 1
ATOM 4665 N N . GLU B 1 200 ? -5.074 -10.859 7.648 1 95 200 GLU B N 1
ATOM 4666 C CA . GLU B 1 200 ? -5.883 -9.93 6.863 1 95 200 GLU B CA 1
ATOM 4667 C C . GLU B 1 200 ? -5.004 -8.914 6.137 1 95 200 GLU B C 1
ATOM 4669 O O . GLU B 1 200 ? -5.453 -8.266 5.188 1 95 200 GLU B O 1
ATOM 4674 N N . ASN B 1 201 ? -3.83 -8.648 6.609 1 96.94 201 ASN B N 1
ATOM 4675 C CA . ASN B 1 201 ? -2.859 -7.75 5.996 1 96.94 201 ASN B CA 1
ATOM 4676 C C . ASN B 1 201 ? -1.561 -8.477 5.652 1 96.94 201 ASN B C 1
ATOM 4678 O O . ASN B 1 201 ? -0.684 -8.625 6.508 1 96.94 201 ASN B O 1
ATOM 4682 N N . LEU B 1 202 ? -1.461 -8.891 4.406 1 98.25 202 LEU B N 1
ATOM 4683 C CA . LEU B 1 202 ? -0.422 -9.82 3.973 1 98.25 202 LEU B CA 1
ATOM 4684 C C . LEU B 1 202 ? 0.4 -9.219 2.836 1 98.25 202 LEU B C 1
ATOM 4686 O O . LEU B 1 202 ? -0.154 -8.617 1.915 1 98.25 202 LEU B O 1
ATOM 4690 N N . LEU B 1 203 ? 1.703 -9.266 2.973 1 98.5 203 LEU B N 1
ATOM 4691 C CA . LEU B 1 203 ? 2.615 -8.977 1.87 1 98.5 203 LEU B CA 1
ATOM 4692 C C . LEU B 1 203 ? 3.246 -10.258 1.338 1 98.5 203 LEU B C 1
ATOM 4694 O O . LEU B 1 203 ? 3.85 -11.023 2.098 1 98.5 203 LEU B O 1
ATOM 4698 N N . VAL B 1 204 ? 3.072 -10.547 0.071 1 98.56 204 VAL B N 1
ATOM 4699 C CA . VAL B 1 204 ? 3.66 -11.719 -0.564 1 98.56 204 VAL B CA 1
ATOM 4700 C C . VAL B 1 204 ? 4.68 -11.281 -1.614 1 98.56 204 VAL B C 1
ATOM 4702 O O . VAL B 1 204 ? 4.363 -10.484 -2.5 1 98.56 204 VAL B O 1
ATOM 4705 N N . LEU B 1 205 ? 5.871 -11.766 -1.465 1 97.81 205 LEU B N 1
ATOM 4706 C CA . LEU B 1 205 ? 6.941 -11.484 -2.414 1 97.81 205 LEU B CA 1
ATOM 4707 C C . LEU B 1 205 ? 7.359 -12.75 -3.154 1 97.81 205 LEU B C 1
ATOM 4709 O O . LEU B 1 205 ? 7.578 -13.797 -2.533 1 97.81 205 LEU B O 1
ATOM 4713 N N . LYS B 1 206 ? 7.41 -12.625 -4.406 1 96.94 206 LYS B N 1
ATOM 4714 C CA . LYS B 1 206 ? 7.902 -13.727 -5.234 1 96.94 206 LYS B CA 1
ATOM 4715 C C . LYS B 1 206 ? 9.312 -13.438 -5.75 1 96.94 206 LYS B C 1
ATOM 4717 O O . LYS B 1 206 ? 9.523 -12.469 -6.48 1 96.94 206 LYS B O 1
ATOM 4722 N N . PHE B 1 207 ? 10.242 -14.258 -5.309 1 95.38 207 PHE B N 1
ATOM 4723 C CA . PHE B 1 207 ? 11.633 -14.211 -5.762 1 95.38 207 PHE B CA 1
ATOM 4724 C C . PHE B 1 207 ? 11.891 -15.273 -6.816 1 95.38 207 PHE B C 1
ATOM 4726 O O . PHE B 1 207 ? 11.797 -16.469 -6.535 1 95.38 207 PHE B O 1
ATOM 4733 N N . SER B 1 208 ? 12.156 -14.852 -7.977 1 92.44 208 SER B N 1
ATOM 4734 C CA . SER B 1 208 ? 12.43 -15.719 -9.117 1 92.44 208 SER B CA 1
ATOM 4735 C C . SER B 1 208 ? 13.359 -15.047 -10.117 1 92.44 208 SER B C 1
ATOM 4737 O O . SER B 1 208 ? 14.328 -14.391 -9.727 1 92.44 208 SER B O 1
ATOM 4739 N N . TYR B 1 209 ? 13.125 -15.289 -11.422 1 87.69 209 TYR B N 1
ATOM 4740 C CA . TYR B 1 209 ? 13.945 -14.617 -12.422 1 87.69 209 TYR B CA 1
ATOM 4741 C C . TYR B 1 209 ? 13.805 -13.102 -12.32 1 87.69 209 TYR B C 1
ATOM 4743 O O . TYR B 1 209 ? 14.719 -12.359 -12.68 1 87.69 209 TYR B O 1
ATOM 4751 N N . GLY B 1 210 ? 12.711 -12.719 -11.773 1 88.25 210 GLY B N 1
ATOM 4752 C CA . GLY B 1 210 ? 12.414 -11.359 -11.344 1 88.25 210 GLY B CA 1
ATOM 4753 C C . GLY B 1 210 ? 11.789 -11.297 -9.969 1 88.25 210 GLY B C 1
ATOM 4754 O O . GLY B 1 210 ? 11.805 -12.281 -9.219 1 88.25 210 GLY B O 1
ATOM 4755 N N . LEU B 1 211 ? 11.406 -10.102 -9.609 1 92.88 211 LEU B N 1
ATOM 4756 C CA . LEU B 1 211 ? 10.766 -9.93 -8.312 1 92.88 211 LEU B CA 1
ATOM 4757 C C . LEU B 1 211 ? 9.438 -9.203 -8.453 1 92.88 211 LEU B C 1
ATOM 4759 O O . LEU B 1 211 ? 9.312 -8.266 -9.242 1 92.88 211 LEU B O 1
ATOM 4763 N N . GLY B 1 212 ? 8.445 -9.68 -7.766 1 95.38 212 GLY B N 1
ATOM 4764 C CA . GLY B 1 212 ? 7.141 -9.047 -7.641 1 95.38 212 GLY B CA 1
ATOM 4765 C C . GLY B 1 212 ? 6.547 -9.172 -6.25 1 95.38 212 GLY B C 1
ATOM 4766 O O . GLY B 1 212 ? 6.941 -10.047 -5.477 1 95.38 212 GLY B O 1
ATOM 4767 N N . ALA B 1 213 ? 5.684 -8.258 -5.992 1 97.62 213 ALA B N 1
ATOM 4768 C CA . ALA B 1 213 ? 5.008 -8.305 -4.699 1 97.62 213 ALA B CA 1
ATOM 4769 C C . ALA B 1 213 ? 3.504 -8.094 -4.855 1 97.62 213 ALA B C 1
ATOM 4771 O O . ALA B 1 213 ? 3.051 -7.543 -5.863 1 97.62 213 ALA B O 1
ATOM 4772 N N . SER B 1 214 ? 2.816 -8.609 -3.99 1 98.19 214 SER B N 1
ATOM 4773 C CA . SER B 1 214 ? 1.372 -8.422 -3.91 1 98.19 214 SER B CA 1
ATOM 4774 C C . SER B 1 214 ? 0.922 -8.203 -2.469 1 98.19 214 SER B C 1
ATOM 4776 O O . SER B 1 214 ? 1.459 -8.812 -1.546 1 98.19 214 SER B O 1
ATOM 4778 N N . LEU B 1 215 ? -0.005 -7.305 -2.346 1 97.5 215 LEU B N 1
ATOM 4779 C CA . LEU B 1 215 ? -0.522 -6.949 -1.028 1 97.5 215 LEU B CA 1
ATOM 4780 C C . LEU B 1 215 ? -1.977 -7.383 -0.881 1 97.5 215 LEU B C 1
ATOM 4782 O O . LEU B 1 215 ? -2.775 -7.219 -1.806 1 97.5 215 LEU B O 1
ATOM 4786 N N . ILE B 1 216 ? -2.256 -8.062 0.183 1 97.62 216 ILE B N 1
ATOM 4787 C CA . ILE B 1 216 ? -3.627 -8.234 0.652 1 97.62 216 ILE B CA 1
ATOM 4788 C C . ILE B 1 216 ? -3.895 -7.293 1.824 1 97.62 216 ILE B C 1
ATOM 4790 O O . ILE B 1 216 ? -3.18 -7.32 2.828 1 97.62 216 ILE B O 1
ATOM 4794 N N . TYR B 1 217 ? -4.855 -6.441 1.632 1 95.94 217 TYR B N 1
ATOM 4795 C CA . TYR B 1 217 ? -5.23 -5.477 2.66 1 95.94 217 TYR B CA 1
ATOM 4796 C C . TYR B 1 217 ? -6.684 -5.672 3.082 1 95.94 217 TYR B C 1
ATOM 4798 O O . TYR B 1 217 ? -7.59 -5.605 2.252 1 95.94 217 TYR B O 1
ATOM 4806 N N . HIS B 1 218 ? -6.875 -5.906 4.316 1 93.44 218 HIS B N 1
ATOM 4807 C CA . HIS B 1 218 ? -8.18 -6.219 4.883 1 93.44 218 HIS B CA 1
ATOM 4808 C C . HIS B 1 218 ? -8.867 -7.336 4.105 1 93.44 218 HIS B C 1
ATOM 4810 O O . HIS B 1 218 ? -10.039 -7.211 3.734 1 93.44 218 HIS B O 1
ATOM 4816 N N . GLY B 1 219 ? -8.109 -8.258 3.686 1 93.5 219 GLY B N 1
ATOM 4817 C CA . GLY B 1 219 ? -8.625 -9.492 3.113 1 93.5 219 GLY B CA 1
ATOM 4818 C C . GLY B 1 219 ? -8.852 -9.406 1.615 1 93.5 219 GLY B C 1
ATOM 4819 O O . GLY B 1 219 ? -9.344 -10.359 1.001 1 93.5 219 GLY B O 1
ATOM 4820 N N . SER B 1 220 ? -8.484 -8.305 1.025 1 94.12 220 SER B N 1
ATOM 4821 C CA . SER B 1 220 ? -8.695 -8.148 -0.41 1 94.12 220 SER B CA 1
ATOM 4822 C C . SER B 1 220 ? -7.391 -7.809 -1.126 1 94.12 220 SER B C 1
ATOM 4824 O O . SER B 1 220 ? -6.543 -7.105 -0.58 1 94.12 220 SER B O 1
ATOM 4826 N N . LEU B 1 221 ? -7.316 -8.273 -2.314 1 95.88 221 LEU B N 1
ATOM 4827 C CA . LEU B 1 221 ? -6.148 -7.98 -3.135 1 95.88 221 LEU B CA 1
ATOM 4828 C C . LEU B 1 221 ? -6.023 -6.48 -3.393 1 95.88 221 LEU B C 1
ATOM 4830 O O . LEU B 1 221 ? -6.996 -5.828 -3.777 1 95.88 221 LEU B O 1
ATOM 4834 N N . TYR B 1 222 ? -4.887 -5.953 -3.154 1 96 222 TYR B N 1
ATOM 4835 C CA . TYR B 1 222 ? -4.562 -4.574 -3.502 1 96 222 TYR B CA 1
ATOM 4836 C C . TYR B 1 222 ? -4.09 -4.473 -4.945 1 96 222 TYR B C 1
ATOM 4838 O O . TYR B 1 222 ? -3.023 -4.984 -5.293 1 96 222 TYR B O 1
ATOM 4846 N N . ARG B 1 223 ? -4.773 -3.828 -5.777 1 94.69 223 ARG B N 1
ATOM 4847 C CA . ARG B 1 223 ? -4.477 -3.84 -7.207 1 94.69 223 ARG B CA 1
ATOM 4848 C C . ARG B 1 223 ? -3.857 -2.518 -7.648 1 94.69 223 ARG B C 1
ATOM 4850 O O . ARG B 1 223 ? -3.25 -2.436 -8.719 1 94.69 223 ARG B O 1
ATOM 4857 N N . GLY B 1 224 ? -3.99 -1.457 -6.797 1 93.56 224 GLY B N 1
ATOM 4858 C CA . GLY B 1 224 ? -3.607 -0.117 -7.215 1 93.56 224 GLY B CA 1
ATOM 4859 C C . GLY B 1 224 ? -4.629 0.541 -8.125 1 93.56 224 GLY B C 1
ATOM 4860 O O . GLY B 1 224 ? -5.766 0.079 -8.227 1 93.56 224 GLY B O 1
ATOM 4861 N N . TYR B 1 225 ? -4.297 1.646 -8.742 1 91.62 225 TYR B N 1
ATOM 4862 C CA . TYR B 1 225 ? -5.207 2.477 -9.523 1 91.62 225 TYR B CA 1
ATOM 4863 C C . TYR B 1 225 ? -5.617 1.771 -10.812 1 91.62 225 TYR B C 1
ATOM 4865 O O . TYR B 1 225 ? -6.793 1.771 -11.18 1 91.62 225 TYR B O 1
ATOM 4873 N N . ASN B 1 226 ? -4.656 1.117 -11.375 1 89.06 226 ASN B N 1
ATOM 4874 C CA . ASN B 1 226 ? -4.965 0.466 -12.648 1 89.06 226 ASN B CA 1
ATOM 4875 C C . ASN B 1 226 ? -4.25 -0.875 -12.773 1 89.06 226 ASN B C 1
ATOM 4877 O O . ASN B 1 226 ? -3.729 -1.204 -13.844 1 89.06 226 ASN B O 1
ATOM 4881 N N . ASP B 1 227 ? -4.113 -1.634 -11.695 1 89.94 227 ASP B N 1
ATOM 4882 C CA . ASP B 1 227 ? -3.652 -3.018 -11.656 1 89.94 227 ASP B CA 1
ATOM 4883 C C . ASP B 1 227 ? -2.145 -3.102 -11.883 1 89.94 227 ASP B C 1
ATOM 4885 O O . ASP B 1 227 ? -1.64 -4.113 -12.367 1 89.94 227 ASP B O 1
ATOM 4889 N N . TYR B 1 228 ? -1.407 -2.062 -11.5 1 90.62 228 TYR B N 1
ATOM 4890 C CA . TYR B 1 228 ? 0.034 -2.047 -11.719 1 90.62 228 TYR B CA 1
ATOM 4891 C C . TYR B 1 228 ? 0.788 -2.127 -10.398 1 90.62 228 TYR B C 1
ATOM 4893 O O . TYR B 1 228 ? 2.016 -2.016 -10.367 1 90.62 228 TYR B O 1
ATOM 4901 N N . ALA B 1 229 ? 0.087 -2.348 -9.383 1 94.19 229 ALA B N 1
ATOM 4902 C CA . ALA B 1 229 ? 0.759 -2.4 -8.086 1 94.19 229 ALA B CA 1
ATOM 4903 C C . ALA B 1 229 ? 1.655 -3.633 -7.984 1 94.19 229 ALA B C 1
ATOM 4905 O O . ALA B 1 229 ? 1.361 -4.672 -8.578 1 94.19 229 ALA B O 1
ATOM 4906 N N . GLY B 1 230 ? 2.76 -3.473 -7.27 1 95.56 230 GLY B N 1
ATOM 4907 C CA . GLY B 1 230 ? 3.551 -4.625 -6.863 1 95.56 230 GLY B CA 1
ATOM 4908 C C . GLY B 1 230 ? 4.801 -4.812 -7.703 1 95.56 230 GLY B C 1
ATOM 4909 O O . GLY B 1 230 ? 5.492 -5.828 -7.578 1 95.56 230 GLY B O 1
ATOM 4910 N N . GLU B 1 231 ? 5.145 -3.854 -8.531 1 93.31 231 GLU B N 1
ATOM 4911 C CA . GLU B 1 231 ? 6.301 -3.975 -9.422 1 93.31 231 GLU B CA 1
ATOM 4912 C C . GLU B 1 231 ? 7.582 -3.537 -8.711 1 93.31 231 GLU B C 1
ATOM 4914 O O . GLU B 1 231 ? 8.305 -2.672 -9.211 1 93.31 231 GLU B O 1
ATOM 4919 N N . ILE B 1 232 ? 7.977 -4.273 -7.727 1 94.31 232 ILE B N 1
ATOM 4920 C CA . ILE B 1 232 ? 9.062 -3.867 -6.84 1 94.31 232 ILE B CA 1
ATOM 4921 C C . ILE B 1 232 ? 10.406 -4.227 -7.469 1 94.31 232 ILE B C 1
ATOM 4923 O O . ILE B 1 232 ? 11.453 -3.74 -7.035 1 94.31 232 ILE B O 1
ATOM 4927 N N . GLY B 1 233 ? 10.438 -5.109 -8.43 1 93.31 233 GLY B N 1
ATOM 4928 C CA . GLY B 1 233 ? 11.68 -5.426 -9.109 1 93.31 233 GLY B CA 1
ATOM 4929 C C . GLY B 1 233 ? 12.344 -4.211 -9.734 1 93.31 233 GLY B C 1
ATOM 4930 O O . GLY B 1 233 ? 13.562 -4.168 -9.875 1 93.31 233 GLY B O 1
ATOM 4931 N N . TYR B 1 234 ? 11.578 -3.205 -9.945 1 89.44 234 TYR B N 1
ATOM 4932 C CA . TYR B 1 234 ? 12.055 -1.994 -10.609 1 89.44 234 TYR B CA 1
ATOM 4933 C C . TYR B 1 234 ? 12.438 -0.931 -9.586 1 89.44 234 TYR B C 1
ATOM 4935 O O . TYR B 1 234 ? 12.875 0.162 -9.953 1 89.44 234 TYR B O 1
ATOM 4943 N N . SER B 1 235 ? 12.32 -1.264 -8.445 1 91.25 235 SER B N 1
ATOM 4944 C CA . SER B 1 235 ? 12.695 -0.306 -7.41 1 91.25 235 SER B CA 1
ATOM 4945 C C . SER B 1 235 ? 14.188 -0.001 -7.453 1 91.25 235 SER B C 1
ATOM 4947 O O . SER B 1 235 ? 15.008 -0.909 -7.609 1 91.25 235 SER B O 1
ATOM 4949 N N . VAL B 1 236 ? 14.445 1.261 -7.324 1 90.69 236 VAL B N 1
ATOM 4950 C CA . VAL B 1 236 ? 15.836 1.695 -7.234 1 90.69 236 VAL B CA 1
ATOM 4951 C C . VAL B 1 236 ? 16.359 1.472 -5.816 1 90.69 236 VAL B C 1
ATOM 4953 O O . VAL B 1 236 ? 15.719 1.891 -4.844 1 90.69 236 VAL B O 1
ATOM 4956 N N . ILE B 1 237 ? 17.531 0.841 -5.703 1 85.19 237 ILE B N 1
ATOM 4957 C CA . ILE B 1 237 ? 18.031 0.52 -4.375 1 85.19 237 ILE B CA 1
ATOM 4958 C C . ILE B 1 237 ? 19.422 1.121 -4.195 1 85.19 237 ILE B C 1
ATOM 4960 O O . ILE B 1 237 ? 19.969 1.134 -3.088 1 85.19 237 ILE B O 1
ATOM 4964 N N . ASP B 1 238 ? 20 1.542 -5.23 1 77.31 238 ASP B N 1
ATOM 4965 C CA . ASP B 1 238 ? 21.297 2.18 -5.137 1 77.31 238 ASP B CA 1
ATOM 4966 C C . ASP B 1 238 ? 21.469 3.264 -6.199 1 77.31 238 ASP B C 1
ATOM 4968 O O . ASP B 1 238 ? 20.828 3.201 -7.258 1 77.31 238 ASP B O 1
ATOM 4972 N N . ILE B 1 239 ? 22.281 4.223 -5.684 1 74.44 239 ILE B N 1
ATOM 4973 C CA . ILE B 1 239 ? 22.547 5.359 -6.555 1 74.44 239 ILE B CA 1
ATOM 4974 C C . ILE B 1 239 ? 24.062 5.508 -6.754 1 74.44 239 ILE B C 1
ATOM 4976 O O . ILE B 1 239 ? 24.828 5.477 -5.785 1 74.44 239 ILE B O 1
ATOM 4980 N N . ASP B 1 240 ? 24.422 5.457 -8.031 1 72.25 240 ASP B N 1
ATOM 4981 C CA . ASP B 1 240 ? 25.812 5.824 -8.305 1 72.25 240 ASP B CA 1
ATOM 4982 C C . ASP B 1 240 ? 25.969 7.34 -8.359 1 72.25 240 ASP B C 1
ATOM 4984 O O . ASP B 1 240 ? 25.656 7.973 -9.367 1 72.25 240 ASP B O 1
ATOM 4988 N N . GLU B 1 241 ? 26.438 7.883 -7.309 1 65.19 241 GLU B N 1
ATOM 4989 C CA . GLU B 1 241 ? 26.547 9.336 -7.195 1 65.19 241 GLU B CA 1
ATOM 4990 C C . GLU B 1 241 ? 27.594 9.883 -8.172 1 65.19 241 GLU B C 1
ATOM 4992 O O . GLU B 1 241 ? 27.547 11.062 -8.539 1 65.19 241 GLU B O 1
ATOM 4997 N N . ALA B 1 242 ? 28.5 9 -8.477 1 61.31 242 ALA B N 1
ATOM 4998 C CA . ALA B 1 242 ? 29.594 9.43 -9.352 1 61.31 242 ALA B CA 1
ATOM 4999 C C . ALA B 1 242 ? 29.125 9.516 -10.805 1 61.31 242 ALA B C 1
ATOM 5001 O O . ALA B 1 242 ? 29.75 10.195 -11.625 1 61.31 242 ALA B O 1
ATOM 5002 N N . LYS B 1 243 ? 28.125 8.727 -11.117 1 63.12 243 LYS B N 1
ATOM 5003 C CA . LYS B 1 243 ? 27.641 8.727 -12.492 1 63.12 243 LYS B CA 1
ATOM 5004 C C . LYS B 1 243 ? 26.25 9.352 -12.578 1 63.12 243 LYS B C 1
ATOM 5006 O O . LYS B 1 243 ? 25.422 9.172 -11.68 1 63.12 243 LYS B O 1
ATOM 5011 N N . SER B 1 244 ? 26.141 10.242 -13.531 1 63.62 244 SER B N 1
ATOM 5012 C CA . SER B 1 244 ? 24.938 11.039 -13.719 1 63.62 244 SER B CA 1
ATOM 5013 C C . SER B 1 244 ? 23.734 10.156 -14.047 1 63.62 244 SER B C 1
ATOM 5015 O O . SER B 1 244 ? 23.578 9.719 -15.188 1 63.62 244 SER B O 1
ATOM 5017 N N . ASN B 1 245 ? 22.859 9.875 -12.977 1 66.56 245 ASN B N 1
ATOM 5018 C CA . ASN B 1 245 ? 21.531 9.328 -13.172 1 66.56 245 ASN B CA 1
ATOM 5019 C C . ASN B 1 245 ? 21.578 7.828 -13.461 1 66.56 245 ASN B C 1
ATOM 5021 O O . ASN B 1 245 ? 20.891 7.348 -14.367 1 66.56 245 ASN B O 1
ATOM 5025 N N . VAL B 1 246 ? 22.609 7.188 -12.984 1 80.5 246 VAL B N 1
ATOM 5026 C CA . VAL B 1 246 ? 22.641 5.73 -13.078 1 80.5 246 VAL B CA 1
ATOM 5027 C C . VAL B 1 246 ? 22.078 5.117 -11.797 1 80.5 246 VAL B C 1
ATOM 5029 O O . VAL B 1 246 ? 22.516 5.461 -10.695 1 80.5 246 VAL B O 1
ATOM 5032 N N . PHE B 1 247 ? 21.125 4.395 -11.977 1 86.75 247 PHE B N 1
ATOM 5033 C CA . PHE B 1 247 ? 20.422 3.773 -10.859 1 86.75 247 PHE B CA 1
ATOM 5034 C C . PHE B 1 247 ? 20.469 2.254 -10.977 1 86.75 247 PHE B C 1
ATOM 5036 O O . PHE B 1 247 ? 20.516 1.708 -12.078 1 86.75 247 PHE B O 1
ATOM 5043 N N . THR B 1 248 ? 20.562 1.642 -9.82 1 88 248 THR B N 1
ATOM 5044 C CA . THR B 1 248 ? 20.484 0.185 -9.766 1 88 248 THR B CA 1
ATOM 5045 C C . THR B 1 248 ? 19.125 -0.271 -9.273 1 88 248 THR B C 1
ATOM 5047 O O . THR B 1 248 ? 18.656 0.161 -8.219 1 88 248 THR B O 1
ATOM 5050 N N . ARG B 1 249 ? 18.562 -1.12 -10.102 1 91.19 249 ARG B N 1
ATOM 5051 C CA . ARG B 1 249 ? 17.25 -1.652 -9.734 1 91.19 249 ARG B CA 1
ATOM 5052 C C . ARG B 1 249 ? 17.391 -2.941 -8.938 1 91.19 249 ARG B C 1
ATOM 5054 O O . ARG B 1 249 ? 18.375 -3.656 -9.062 1 91.19 249 ARG B O 1
ATOM 5061 N N . LEU B 1 250 ? 16.438 -3.195 -8.18 1 93.06 250 LEU B N 1
ATOM 5062 C CA . LEU B 1 250 ? 16.453 -4.336 -7.27 1 93.06 250 LEU B CA 1
ATOM 5063 C C . LEU B 1 250 ? 16.688 -5.637 -8.031 1 93.06 250 LEU B C 1
ATOM 5065 O O . LEU B 1 250 ? 17.547 -6.438 -7.645 1 93.06 250 LEU B O 1
ATOM 5069 N N . GLU B 1 251 ? 16.016 -5.871 -9.117 1 92.38 251 GLU B N 1
ATOM 5070 C CA . GLU B 1 251 ? 16.078 -7.137 -9.852 1 92.38 251 GLU B CA 1
ATOM 5071 C C . GLU B 1 251 ? 17.469 -7.352 -10.453 1 92.38 251 GLU B C 1
ATOM 5073 O O . GLU B 1 251 ? 17.859 -8.484 -10.742 1 92.38 251 GLU B O 1
ATOM 5078 N N . GLU B 1 252 ? 18.203 -6.258 -10.602 1 91.19 252 GLU B N 1
ATOM 5079 C CA . GLU B 1 252 ? 19.547 -6.328 -11.18 1 91.19 252 GLU B CA 1
ATOM 5080 C C . GLU B 1 252 ? 20.562 -6.848 -10.172 1 91.19 252 GLU B C 1
ATOM 5082 O O . GLU B 1 252 ? 21.656 -7.266 -10.539 1 91.19 252 GLU B O 1
ATOM 5087 N N . VAL B 1 253 ? 20.125 -6.867 -8.906 1 91.12 253 VAL B N 1
ATOM 5088 C CA . VAL B 1 253 ? 21.125 -7.242 -7.906 1 91.12 253 VAL B CA 1
ATOM 5089 C C . VAL B 1 253 ? 20.578 -8.367 -7.031 1 91.12 253 VAL B C 1
ATOM 5091 O O . VAL B 1 253 ? 21.328 -9.055 -6.336 1 91.12 253 VAL B O 1
ATOM 5094 N N . ALA B 1 254 ? 19.297 -8.523 -7.078 1 92.69 254 ALA B N 1
ATOM 5095 C CA . ALA B 1 254 ? 18.688 -9.531 -6.211 1 92.69 254 ALA B CA 1
ATOM 5096 C C . ALA B 1 254 ? 17.609 -10.312 -6.957 1 92.69 254 ALA B C 1
ATOM 5098 O O . ALA B 1 254 ? 16.438 -10.273 -6.59 1 92.69 254 ALA B O 1
ATOM 5099 N N . SER B 1 255 ? 17.953 -11.047 -7.887 1 94.19 255 SER B N 1
ATOM 5100 C CA . SER B 1 255 ? 17.141 -12 -8.648 1 94.19 255 SER B CA 1
ATOM 5101 C C . SER B 1 255 ? 17.938 -13.234 -9.023 1 94.19 255 SER B C 1
ATOM 5103 O O . SER B 1 255 ? 19.156 -13.281 -8.82 1 94.19 255 SER B O 1
ATOM 5105 N N . GLU B 1 256 ? 17.266 -14.211 -9.5 1 93.38 256 GLU B N 1
ATOM 5106 C CA . GLU B 1 256 ? 17.984 -15.398 -9.945 1 93.38 256 GLU B CA 1
ATOM 5107 C C . GLU B 1 256 ? 18.922 -15.078 -11.109 1 93.38 256 GLU B C 1
ATOM 5109 O O . GLU B 1 256 ? 20.016 -15.625 -11.195 1 93.38 256 GLU B O 1
ATOM 5114 N N . THR B 1 257 ? 18.469 -14.188 -11.93 1 91.25 257 THR B N 1
ATOM 5115 C CA . THR B 1 257 ? 19.328 -13.727 -13.016 1 91.25 257 THR B CA 1
ATOM 5116 C C . THR B 1 257 ? 20.562 -13.023 -12.469 1 91.25 257 THR B C 1
ATOM 5118 O O . THR B 1 257 ? 21.688 -13.281 -12.93 1 91.25 257 THR B O 1
ATOM 5121 N N . ALA B 1 258 ? 20.391 -12.227 -11.516 1 93.56 258 ALA B N 1
ATOM 5122 C CA . ALA B 1 258 ? 21.484 -11.492 -10.906 1 93.56 258 ALA B CA 1
ATOM 5123 C C . ALA B 1 258 ? 22.469 -12.445 -10.227 1 93.56 258 ALA B C 1
ATOM 5125 O O . ALA B 1 258 ? 23.688 -12.242 -10.289 1 93.56 258 ALA B O 1
ATOM 5126 N N . ILE B 1 259 ? 21.953 -13.461 -9.586 1 95.31 259 ILE B N 1
ATOM 5127 C CA . ILE B 1 259 ? 22.766 -14.469 -8.938 1 95.31 259 ILE B CA 1
ATOM 5128 C C . ILE B 1 259 ? 23.672 -15.141 -9.969 1 95.31 259 ILE B C 1
ATOM 5130 O O . ILE B 1 259 ? 24.891 -15.234 -9.781 1 95.31 259 ILE B O 1
ATOM 5134 N N . ARG B 1 260 ? 23.109 -15.562 -10.984 1 94.81 260 ARG B N 1
ATOM 5135 C CA . ARG B 1 260 ? 23.859 -16.234 -12.047 1 94.81 260 ARG B CA 1
ATOM 5136 C C . ARG B 1 260 ? 24.938 -15.32 -12.617 1 94.81 260 ARG B C 1
ATOM 5138 O O . ARG B 1 260 ? 26.094 -15.734 -12.773 1 94.81 260 ARG B O 1
ATOM 5145 N N . GLU B 1 261 ? 24.578 -14.109 -12.914 1 94.44 261 GLU B N 1
ATOM 5146 C CA . GLU B 1 261 ? 25.516 -13.164 -13.508 1 94.44 261 GLU B CA 1
ATOM 5147 C C . GLU B 1 261 ? 26.688 -12.891 -12.57 1 94.44 261 GLU B C 1
ATOM 5149 O O . GLU B 1 261 ? 27.844 -12.812 -13.008 1 94.44 261 GLU B O 1
ATOM 5154 N N . TYR B 1 262 ? 26.391 -12.766 -11.359 1 95.5 262 TYR B N 1
ATOM 5155 C CA . TYR B 1 262 ? 27.453 -12.539 -10.375 1 95.5 262 TYR B CA 1
ATOM 5156 C C . TYR B 1 262 ? 28.422 -13.711 -10.344 1 95.5 262 TYR B C 1
ATOM 5158 O O . TYR B 1 262 ? 29.641 -13.516 -10.398 1 95.5 262 TYR B O 1
ATOM 5166 N N . VAL B 1 263 ? 27.891 -14.898 -10.242 1 96.75 263 VAL B N 1
ATOM 5167 C CA . VAL B 1 263 ? 28.703 -16.109 -10.148 1 96.75 263 VAL B CA 1
ATOM 5168 C C . VAL B 1 263 ? 29.578 -16.234 -11.398 1 96.75 263 VAL B C 1
ATOM 5170 O O . VAL B 1 263 ? 30.781 -16.469 -11.297 1 96.75 263 VAL B O 1
ATOM 5173 N N . LEU B 1 264 ? 29.016 -15.984 -12.516 1 96 264 LEU B N 1
ATOM 5174 C CA . LEU B 1 264 ? 29.75 -16.078 -13.773 1 96 264 LEU B CA 1
ATOM 5175 C C . LEU B 1 264 ? 30.859 -15.031 -13.844 1 96 264 LEU B C 1
ATOM 5177 O O . LEU B 1 264 ? 31.953 -15.312 -14.32 1 96 264 LEU B O 1
ATOM 5181 N N . ALA B 1 265 ? 30.547 -13.875 -13.422 1 96.31 265 ALA B N 1
ATOM 5182 C CA . ALA B 1 265 ? 31.531 -12.797 -13.422 1 96.31 265 ALA B CA 1
ATOM 5183 C C . ALA B 1 265 ? 32.719 -13.148 -12.539 1 96.31 265 ALA B C 1
ATOM 5185 O O . ALA B 1 265 ? 33.875 -12.891 -12.914 1 96.31 265 ALA B O 1
ATOM 5186 N N . GLU B 1 266 ? 32.469 -13.734 -11.422 1 96.94 266 GLU B N 1
ATOM 5187 C CA . GLU B 1 266 ? 33.531 -14.109 -10.5 1 96.94 266 GLU B CA 1
ATOM 5188 C C . GLU B 1 266 ? 34.375 -15.25 -11.062 1 96.94 266 GLU B C 1
ATOM 5190 O O . GLU B 1 266 ? 35.594 -15.273 -10.906 1 96.94 266 GLU B O 1
ATOM 5195 N N . ILE B 1 267 ? 33.688 -16.141 -11.703 1 95.62 267 ILE B N 1
ATOM 5196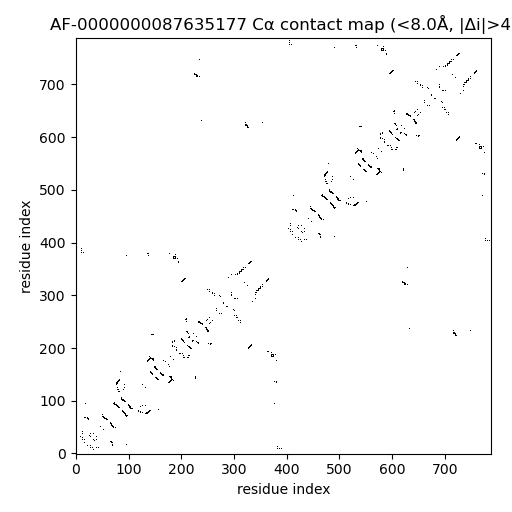 C CA . ILE B 1 267 ? 34.406 -17.25 -12.336 1 95.62 267 ILE B CA 1
ATOM 5197 C C . ILE B 1 267 ? 35.312 -16.703 -13.438 1 95.62 267 ILE B C 1
ATOM 5199 O O . ILE B 1 267 ? 36.438 -17.141 -13.578 1 95.62 267 ILE B O 1
ATOM 5203 N N . LYS B 1 268 ? 34.844 -15.805 -14.164 1 95.88 268 LYS B N 1
ATOM 5204 C CA . LYS B 1 268 ? 35.594 -15.195 -15.25 1 95.88 268 LYS B CA 1
ATOM 5205 C C . LYS B 1 268 ? 36.844 -14.477 -14.711 1 95.88 268 LYS B C 1
ATOM 5207 O O . LYS B 1 268 ? 37.875 -14.406 -15.391 1 95.88 268 LYS B O 1
ATOM 5212 N N . LYS B 1 269 ? 36.719 -13.992 -13.516 1 96.94 269 LYS B N 1
ATOM 5213 C CA . LYS B 1 269 ? 37.844 -13.32 -12.867 1 96.94 269 LYS B CA 1
ATOM 5214 C C . LYS B 1 269 ? 38.875 -14.328 -12.367 1 96.94 269 LYS B C 1
ATOM 5216 O O . LYS B 1 269 ? 39.906 -13.945 -11.836 1 96.94 269 LYS B O 1
ATOM 5221 N N . GLY B 1 270 ? 38.562 -15.578 -12.375 1 95.69 270 GLY B N 1
ATOM 5222 C CA . GLY B 1 270 ? 39.531 -16.609 -12.055 1 95.69 270 GLY B CA 1
ATOM 5223 C C . GLY B 1 270 ? 39.25 -17.281 -10.719 1 95.69 270 GLY B C 1
ATOM 5224 O O . GLY B 1 270 ? 40.031 -18.125 -10.281 1 95.69 270 GLY B O 1
ATOM 5225 N N . ARG B 1 271 ? 38.125 -16.953 -10.156 1 96.69 271 ARG B N 1
ATOM 5226 C CA . ARG B 1 271 ? 37.812 -17.578 -8.875 1 96.69 271 ARG B CA 1
ATOM 5227 C C . ARG B 1 271 ? 37.25 -18.984 -9.062 1 96.69 271 ARG B C 1
ATOM 5229 O O . ARG B 1 271 ? 36.5 -19.234 -10.008 1 96.69 271 ARG B O 1
ATOM 5236 N N . LEU B 1 272 ? 37.562 -19.781 -8.156 1 95.31 272 LEU B N 1
ATOM 5237 C CA . LEU B 1 272 ? 37.156 -21.188 -8.242 1 95.31 272 LEU B CA 1
ATOM 5238 C C . LEU B 1 272 ? 35.719 -21.344 -7.785 1 95.31 272 LEU B C 1
ATOM 5240 O O . LEU B 1 272 ? 35.281 -20.703 -6.824 1 95.31 272 LEU B O 1
ATOM 5244 N N . SER B 1 273 ? 35.031 -22.25 -8.492 1 96.94 273 SER B N 1
ATOM 5245 C CA . SER B 1 273 ? 33.656 -22.578 -8.117 1 96.94 273 SER B CA 1
ATOM 5246 C C . SER B 1 273 ? 33.281 -23.984 -8.594 1 96.94 273 SER B C 1
ATOM 5248 O O . SER B 1 273 ? 33.719 -24.422 -9.672 1 96.94 273 SER B O 1
ATOM 5250 N N . LYS B 1 274 ? 32.5 -24.594 -7.84 1 95.56 274 LYS B N 1
ATOM 5251 C CA . LYS B 1 274 ? 32 -25.922 -8.172 1 95.56 274 LYS B CA 1
ATOM 5252 C C . LYS B 1 274 ? 31.109 -25.875 -9.414 1 95.56 274 LYS B C 1
ATOM 5254 O O . LYS B 1 274 ? 30.891 -26.906 -10.062 1 95.56 274 LYS B O 1
ATOM 5259 N N . VAL B 1 275 ? 30.641 -24.688 -9.727 1 96.31 275 VAL B N 1
ATOM 5260 C CA . VAL B 1 275 ? 29.641 -24.609 -10.781 1 96.31 275 VAL B CA 1
ATOM 5261 C C . VAL B 1 275 ? 30.25 -24.047 -12.055 1 96.31 275 VAL B C 1
ATOM 5263 O O . VAL B 1 275 ? 29.547 -23.75 -13.023 1 96.31 275 VAL B O 1
ATOM 5266 N N . ALA B 1 276 ? 31.484 -23.953 -12.156 1 94.5 276 ALA B N 1
ATOM 5267 C CA . ALA B 1 276 ? 32.188 -23.297 -13.25 1 94.5 276 ALA B CA 1
ATOM 5268 C C . ALA B 1 276 ? 31.953 -24.016 -14.57 1 94.5 276 ALA B C 1
ATOM 5270 O O . ALA B 1 276 ? 31.953 -23.391 -15.641 1 94.5 276 ALA B O 1
ATOM 5271 N N . THR B 1 277 ? 31.719 -25.281 -14.531 1 92.75 277 THR B N 1
ATOM 5272 C CA . THR B 1 277 ? 31.562 -26.031 -15.766 1 92.75 277 THR B CA 1
ATOM 5273 C C . THR B 1 277 ? 30.141 -26.594 -15.891 1 92.75 277 THR B C 1
ATOM 5275 O O . THR B 1 277 ? 29.891 -27.469 -16.719 1 92.75 277 THR B O 1
ATOM 5278 N N . ASN B 1 278 ? 29.344 -26.172 -15.016 1 93.06 278 ASN B N 1
ATOM 5279 C CA . ASN B 1 278 ? 27.984 -26.672 -15.023 1 93.06 278 ASN B CA 1
ATOM 5280 C C . ASN B 1 278 ? 27.188 -26.141 -16.219 1 93.06 278 ASN B C 1
ATOM 5282 O O . ASN B 1 278 ? 26.938 -24.938 -16.312 1 93.06 278 ASN B O 1
ATOM 5286 N N . GLN B 1 279 ? 26.688 -26.938 -17.047 1 90.75 279 GLN B N 1
ATOM 5287 C CA . GLN B 1 279 ? 26.031 -26.562 -18.297 1 90.75 279 GLN B CA 1
ATOM 5288 C C . GLN B 1 279 ? 24.672 -25.906 -18.016 1 90.75 279 GLN B C 1
ATOM 5290 O O . GLN B 1 279 ? 24.219 -25.062 -18.797 1 90.75 279 GLN B O 1
ATOM 5295 N N . ASP B 1 280 ? 24.062 -26.25 -16.953 1 87.94 280 ASP B N 1
ATOM 5296 C CA . ASP B 1 280 ? 22.781 -25.672 -16.609 1 87.94 280 ASP B CA 1
ATOM 5297 C C . ASP B 1 280 ? 22.922 -24.172 -16.312 1 87.94 280 ASP B C 1
ATOM 5299 O O . ASP B 1 280 ? 22 -23.391 -16.578 1 87.94 280 ASP B O 1
ATOM 5303 N N . ILE B 1 281 ? 24.047 -23.844 -15.82 1 88.88 281 ILE B N 1
ATOM 5304 C CA . ILE B 1 281 ? 24.297 -22.453 -15.445 1 88.88 281 ILE B CA 1
ATOM 5305 C C . ILE B 1 281 ? 24.766 -21.672 -16.672 1 88.88 281 ILE B C 1
ATOM 5307 O O . ILE B 1 281 ? 24.422 -20.5 -16.828 1 88.88 281 ILE B O 1
ATOM 5311 N N . LEU B 1 282 ? 25.469 -22.391 -17.5 1 88.5 282 LEU B N 1
ATOM 5312 C CA . LEU B 1 282 ? 26.141 -21.734 -18.609 1 88.5 282 LEU B CA 1
ATOM 5313 C C . LEU B 1 282 ? 25.188 -21.562 -19.797 1 88.5 282 LEU B C 1
ATOM 5315 O O . LEU B 1 282 ? 25.422 -20.719 -20.672 1 88.5 282 LEU B O 1
ATOM 5319 N N . ALA B 1 283 ? 24.125 -22.266 -19.75 1 85.94 283 ALA B N 1
ATOM 5320 C CA . ALA B 1 283 ? 23.188 -22.219 -20.859 1 85.94 283 ALA B CA 1
ATOM 5321 C C . ALA B 1 283 ? 22.391 -20.922 -20.859 1 85.94 283 ALA B C 1
ATOM 5323 O O . ALA B 1 283 ? 22.266 -20.266 -19.812 1 85.94 283 ALA B O 1
ATOM 5324 N N . ASP B 1 284 ? 21.812 -20.531 -21.984 1 76.06 284 ASP B N 1
ATOM 5325 C CA . ASP B 1 284 ? 20.969 -19.344 -22.078 1 76.06 284 ASP B CA 1
ATOM 5326 C C . ASP B 1 284 ? 19.734 -19.484 -21.188 1 76.06 284 ASP B C 1
ATOM 5328 O O . ASP B 1 284 ? 19.344 -18.531 -20.516 1 76.06 284 ASP B O 1
ATOM 5332 N N . ALA B 1 285 ? 19.172 -20.641 -21.328 1 77.31 285 ALA B N 1
ATOM 5333 C CA . ALA B 1 285 ? 18.094 -20.953 -20.406 1 77.31 285 ALA B CA 1
ATOM 5334 C C . ALA B 1 285 ? 18.625 -21.594 -19.125 1 77.31 285 ALA B C 1
ATOM 5336 O O . ALA B 1 285 ? 18.328 -22.75 -18.828 1 77.31 285 ALA B O 1
ATOM 5337 N N . PHE B 1 286 ? 19.188 -20.812 -18.375 1 79.38 286 PHE B N 1
ATOM 5338 C CA . PHE B 1 286 ? 19.938 -21.344 -17.25 1 79.38 286 PHE B CA 1
ATOM 5339 C C . PHE B 1 286 ? 19.016 -21.781 -16.125 1 79.38 286 PHE B C 1
ATOM 5341 O O . PHE B 1 286 ? 17.828 -21.438 -16.125 1 79.38 286 PHE B O 1
ATOM 5348 N N . ARG B 1 287 ? 19.609 -22.625 -15.266 1 86.75 287 ARG B N 1
ATOM 5349 C CA . ARG B 1 287 ? 19.016 -23.016 -13.992 1 86.75 287 ARG B CA 1
ATOM 5350 C C . ARG B 1 287 ? 19.906 -22.594 -12.828 1 86.75 287 ARG B C 1
ATOM 5352 O O . ARG B 1 287 ? 21.141 -22.672 -12.922 1 86.75 287 ARG B O 1
ATOM 5359 N N . VAL B 1 288 ? 19.25 -22.125 -11.852 1 91.81 288 VAL B N 1
ATOM 5360 C CA . VAL B 1 288 ? 20.031 -21.562 -10.766 1 91.81 288 VAL B CA 1
ATOM 5361 C C . VAL B 1 288 ? 20.203 -22.594 -9.656 1 91.81 288 VAL B C 1
ATOM 5363 O O . VAL B 1 288 ? 21.016 -22.406 -8.742 1 91.81 288 VAL B O 1
ATOM 5366 N N . GLU B 1 289 ? 19.547 -23.719 -9.789 1 92.25 289 GLU B N 1
ATOM 5367 C CA . GLU B 1 289 ? 19.531 -24.719 -8.727 1 92.25 289 GLU B CA 1
ATOM 5368 C C . GLU B 1 289 ? 20.938 -25.188 -8.383 1 92.25 289 GLU B C 1
ATOM 5370 O O . GLU B 1 289 ? 21.281 -25.344 -7.211 1 92.25 289 GLU B O 1
ATOM 5375 N N . PRO B 1 290 ? 21.766 -25.328 -9.383 1 95.06 290 PRO B N 1
ATOM 5376 C CA . PRO B 1 290 ? 23.141 -25.75 -9.055 1 95.06 290 PRO B CA 1
ATOM 5377 C C . PRO B 1 290 ? 23.875 -24.734 -8.195 1 95.06 290 PRO B C 1
ATOM 5379 O O . PRO B 1 290 ? 24.734 -25.109 -7.387 1 95.06 290 PRO B O 1
ATOM 5382 N N . ILE B 1 291 ? 23.578 -23.5 -8.352 1 96.25 291 ILE B N 1
ATOM 5383 C CA . ILE B 1 291 ? 24.203 -22.469 -7.543 1 96.25 291 ILE B CA 1
ATOM 5384 C C . ILE B 1 291 ? 23.75 -22.594 -6.09 1 96.25 291 ILE B C 1
ATOM 5386 O O . ILE B 1 291 ? 24.562 -22.484 -5.168 1 96.25 291 ILE B O 1
ATOM 5390 N N . TYR B 1 292 ? 22.5 -22.859 -5.887 1 95.88 292 TYR B N 1
ATOM 5391 C CA . TYR B 1 292 ? 21.953 -23.047 -4.547 1 95.88 292 TYR B CA 1
ATOM 5392 C C . TYR B 1 292 ? 22.594 -24.234 -3.859 1 95.88 292 TYR B C 1
ATOM 5394 O O . TYR B 1 292 ? 22.984 -24.156 -2.693 1 95.88 292 TYR B O 1
ATOM 5402 N N . GLU B 1 293 ? 22.719 -25.281 -4.617 1 95.62 293 GLU B N 1
ATOM 5403 C CA . GLU B 1 293 ? 23.344 -26.5 -4.082 1 95.62 293 GLU B CA 1
ATOM 5404 C C . GLU B 1 293 ? 24.797 -26.266 -3.701 1 95.62 293 GLU B C 1
ATOM 5406 O O . GLU B 1 293 ? 25.234 -26.672 -2.625 1 95.62 293 GLU B O 1
ATOM 5411 N N . ALA B 1 294 ? 25.453 -25.609 -4.555 1 96.88 294 ALA B N 1
ATOM 5412 C CA . ALA B 1 294 ? 26.859 -25.312 -4.301 1 96.88 294 ALA B CA 1
ATOM 5413 C C . ALA B 1 294 ? 27.016 -24.406 -3.078 1 96.88 294 ALA B C 1
ATOM 5415 O O . ALA B 1 294 ? 27.984 -24.562 -2.314 1 96.88 294 ALA B O 1
ATOM 5416 N N . ALA B 1 295 ? 26.156 -23.484 -2.881 1 96.69 295 ALA B N 1
ATOM 5417 C CA . ALA B 1 295 ? 26.188 -22.609 -1.71 1 96.69 295 ALA B CA 1
ATOM 5418 C C . ALA B 1 295 ? 26.016 -23.406 -0.422 1 96.69 295 ALA B C 1
ATOM 5420 O O . ALA B 1 295 ? 26.766 -23.203 0.544 1 96.69 295 ALA B O 1
ATOM 5421 N N . VAL B 1 296 ? 25.094 -24.328 -0.464 1 96.12 296 VAL B N 1
ATOM 5422 C CA . VAL B 1 296 ? 24.844 -25.172 0.698 1 96.12 296 VAL B CA 1
ATOM 5423 C C . VAL B 1 296 ? 26.078 -26.016 1.007 1 96.12 296 VAL B C 1
ATOM 5425 O O . VAL B 1 296 ? 26.391 -26.266 2.174 1 96.12 296 VAL B O 1
ATOM 5428 N N . GLU B 1 297 ? 26.812 -26.281 -0.032 1 96.44 297 GLU B N 1
ATOM 5429 C CA . GLU B 1 297 ? 28.016 -27.094 0.116 1 96.44 297 GLU B CA 1
ATOM 5430 C C . GLU B 1 297 ? 29.234 -26.219 0.447 1 96.44 297 GLU B C 1
ATOM 5432 O O . GLU B 1 297 ? 30.344 -26.734 0.592 1 96.44 297 GLU B O 1
ATOM 5437 N N . GLY B 1 298 ? 29.047 -24.938 0.457 1 96.19 298 GLY B N 1
ATOM 5438 C CA . GLY B 1 298 ? 30.094 -24.078 0.971 1 96.19 298 GLY B CA 1
ATOM 5439 C C . GLY B 1 298 ? 30.891 -23.391 -0.122 1 96.19 298 GLY B C 1
ATOM 5440 O O . GLY B 1 298 ? 31.953 -22.828 0.14 1 96.19 298 GLY B O 1
ATOM 5441 N N . ASP B 1 299 ? 30.422 -23.484 -1.362 1 97.62 299 ASP B N 1
ATOM 5442 C CA . ASP B 1 299 ? 31.094 -22.75 -2.434 1 97.62 299 ASP B CA 1
ATOM 5443 C C . ASP B 1 299 ? 31.109 -21.25 -2.148 1 97.62 299 ASP B C 1
ATOM 5445 O O . ASP B 1 299 ? 30.062 -20.625 -2.014 1 97.62 299 ASP B O 1
ATOM 5449 N N . GLU B 1 300 ? 32.219 -20.688 -2.188 1 97.44 300 GLU B N 1
ATOM 5450 C CA . GLU B 1 300 ? 32.406 -19.328 -1.685 1 97.44 300 GLU B CA 1
ATOM 5451 C C . GLU B 1 300 ? 31.672 -18.312 -2.557 1 97.44 300 GLU B C 1
ATOM 5453 O O . GLU B 1 300 ? 30.984 -17.438 -2.045 1 97.44 300 GLU B O 1
ATOM 5458 N N . ILE B 1 301 ? 31.844 -18.406 -3.836 1 97.06 301 ILE B N 1
ATOM 5459 C CA . ILE B 1 301 ? 31.234 -17.422 -4.738 1 97.06 301 ILE B CA 1
ATOM 5460 C C . ILE B 1 301 ? 29.719 -17.531 -4.68 1 97.06 301 ILE B C 1
ATOM 5462 O O . ILE B 1 301 ? 29.016 -16.516 -4.703 1 97.06 301 ILE B O 1
ATOM 5466 N N . CYS B 1 302 ? 29.219 -18.734 -4.578 1 97.31 302 CYS B N 1
ATOM 5467 C CA . CYS B 1 302 ? 27.781 -18.953 -4.496 1 97.31 302 CYS B CA 1
ATOM 5468 C C . CYS B 1 302 ? 27.219 -18.438 -3.176 1 97.31 302 CYS B C 1
ATOM 5470 O O . CYS B 1 302 ? 26.141 -17.844 -3.145 1 97.31 302 CYS B O 1
ATOM 5472 N N . LEU B 1 303 ? 28 -18.562 -2.158 1 97 303 LEU B N 1
ATOM 5473 C CA . LEU B 1 303 ? 27.625 -18.016 -0.86 1 97 303 LEU B CA 1
ATOM 5474 C C . LEU B 1 303 ? 27.562 -16.5 -0.904 1 97 303 LEU B C 1
ATOM 5476 O O . LEU B 1 303 ? 26.625 -15.891 -0.392 1 97 303 LEU B O 1
ATOM 5480 N N . GLU B 1 304 ? 28.547 -15.992 -1.509 1 96 304 GLU B N 1
ATOM 5481 C CA . GLU B 1 304 ? 28.594 -14.539 -1.639 1 96 304 GLU B CA 1
ATOM 5482 C C . GLU B 1 304 ? 27.375 -14.016 -2.408 1 96 304 GLU B C 1
ATOM 5484 O O . GLU B 1 304 ? 26.797 -12.992 -2.041 1 96 304 GLU B O 1
ATOM 5489 N N . ALA B 1 305 ? 27.062 -14.719 -3.428 1 96 305 ALA B N 1
ATOM 5490 C CA . ALA B 1 305 ? 25.906 -14.328 -4.234 1 96 305 ALA B CA 1
ATOM 5491 C C . ALA B 1 305 ? 24.625 -14.336 -3.4 1 96 305 ALA B C 1
ATOM 5493 O O . ALA B 1 305 ? 23.828 -13.391 -3.459 1 96 305 ALA B O 1
ATOM 5494 N N . LEU B 1 306 ? 24.469 -15.312 -2.611 1 96.19 306 LEU B N 1
ATOM 5495 C CA . LEU B 1 306 ? 23.25 -15.43 -1.797 1 96.19 306 LEU B CA 1
ATOM 5496 C C . LEU B 1 306 ? 23.266 -14.422 -0.658 1 96.19 306 LEU B C 1
ATOM 5498 O O . LEU B 1 306 ? 22.219 -13.906 -0.265 1 96.19 306 LEU B O 1
ATOM 5502 N N . ASN B 1 307 ? 24.438 -14.133 -0.148 1 94.38 307 ASN B N 1
ATOM 5503 C CA . ASN B 1 307 ? 24.562 -13.102 0.875 1 94.38 307 ASN B CA 1
ATOM 5504 C C . ASN B 1 307 ? 24.141 -11.734 0.347 1 94.38 307 ASN B C 1
ATOM 5506 O O . ASN B 1 307 ? 23.469 -10.977 1.05 1 94.38 307 ASN B O 1
ATOM 5510 N N . ARG B 1 308 ? 24.547 -11.492 -0.837 1 92.56 308 ARG B N 1
ATOM 5511 C CA . ARG B 1 308 ? 24.141 -10.25 -1.488 1 92.56 308 ARG B CA 1
ATOM 5512 C C . ARG B 1 308 ? 22.625 -10.164 -1.612 1 92.56 308 ARG B C 1
ATOM 5514 O O . ARG B 1 308 ? 22.016 -9.125 -1.315 1 92.56 308 ARG B O 1
ATOM 5521 N N . VAL B 1 309 ? 22.047 -11.258 -2.012 1 93.62 309 VAL B N 1
ATOM 5522 C CA . VAL B 1 309 ? 20.594 -11.312 -2.135 1 93.62 309 VAL B CA 1
ATOM 5523 C C . VAL B 1 309 ? 19.953 -11.039 -0.776 1 93.62 309 VAL B C 1
ATOM 5525 O O . VAL B 1 309 ? 19.016 -10.25 -0.673 1 93.62 309 VAL B O 1
ATOM 5528 N N . GLY B 1 310 ? 20.469 -11.695 0.252 1 94 310 GLY B N 1
ATOM 5529 C CA . GLY B 1 310 ? 19.953 -11.477 1.593 1 94 310 GLY B CA 1
ATOM 5530 C C . GLY B 1 310 ? 19.984 -10.023 2.018 1 94 310 GLY B C 1
ATOM 5531 O O . GLY B 1 310 ? 19 -9.516 2.578 1 94 310 GLY B O 1
ATOM 5532 N N . LYS B 1 311 ? 21.031 -9.398 1.705 1 93.19 311 LYS B N 1
ATOM 5533 C CA . LYS B 1 311 ? 21.203 -7.996 2.076 1 93.19 311 LYS B CA 1
ATOM 5534 C C . LYS B 1 311 ? 20.203 -7.102 1.358 1 93.19 311 LYS B C 1
ATOM 5536 O O . LYS B 1 311 ? 19.469 -6.348 1.999 1 93.19 311 LYS B O 1
ATOM 5541 N N . TYR B 1 312 ? 20.109 -7.254 0.083 1 92.81 312 TYR B N 1
ATOM 5542 C CA . TYR B 1 312 ? 19.281 -6.367 -0.719 1 92.81 312 TYR B CA 1
ATOM 5543 C C . TYR B 1 312 ? 17.797 -6.664 -0.493 1 92.81 312 TYR B C 1
ATOM 5545 O O . TYR B 1 312 ? 16.969 -5.746 -0.442 1 92.81 312 TYR B O 1
ATOM 5553 N N . LEU B 1 313 ? 17.484 -7.879 -0.394 1 94.19 313 LEU B N 1
ATOM 5554 C CA . LEU B 1 313 ? 16.109 -8.227 -0.081 1 94.19 313 LEU B CA 1
ATOM 5555 C C . LEU B 1 313 ? 15.719 -7.742 1.312 1 94.19 313 LEU B C 1
ATOM 5557 O O . LEU B 1 313 ? 14.586 -7.301 1.531 1 94.19 313 LEU B O 1
ATOM 5561 N N . GLY B 1 314 ? 16.688 -7.879 2.24 1 94.25 314 GLY B N 1
ATOM 5562 C CA . GLY B 1 314 ? 16.438 -7.359 3.576 1 94.25 314 GLY B CA 1
ATOM 5563 C C . GLY B 1 314 ? 16.094 -5.883 3.586 1 94.25 314 GLY B C 1
ATOM 5564 O O . GLY B 1 314 ? 15.141 -5.469 4.246 1 94.25 314 GLY B O 1
ATOM 5565 N N . ILE B 1 315 ? 16.812 -5.129 2.85 1 93.75 315 ILE B N 1
ATOM 5566 C CA . ILE B 1 315 ? 16.578 -3.691 2.738 1 93.75 315 ILE B CA 1
ATOM 5567 C C . ILE B 1 315 ? 15.203 -3.441 2.109 1 93.75 315 ILE B C 1
ATOM 5569 O O . ILE B 1 315 ? 14.43 -2.607 2.594 1 93.75 315 ILE B O 1
ATOM 5573 N N . THR B 1 316 ? 14.938 -4.156 1.077 1 94.81 316 THR B N 1
ATOM 5574 C CA . THR B 1 316 ? 13.672 -3.992 0.36 1 94.81 316 THR B CA 1
ATOM 5575 C C . THR B 1 316 ? 12.492 -4.301 1.271 1 94.81 316 THR B C 1
ATOM 5577 O O . THR B 1 316 ? 11.523 -3.541 1.316 1 94.81 316 THR B O 1
ATOM 5580 N N . LEU B 1 317 ? 12.594 -5.348 1.96 1 96 317 LEU B N 1
ATOM 5581 C CA . LEU B 1 317 ? 11.516 -5.746 2.859 1 96 317 LEU B CA 1
ATOM 5582 C C . LEU B 1 317 ? 11.352 -4.738 3.992 1 96 317 LEU B C 1
ATOM 5584 O O . LEU B 1 317 ? 10.234 -4.465 4.426 1 96 317 LEU B O 1
ATOM 5588 N N . ALA B 1 318 ? 12.445 -4.207 4.473 1 95.62 318 ALA B N 1
ATOM 5589 C CA . ALA B 1 318 ? 12.359 -3.166 5.496 1 95.62 318 ALA B CA 1
ATOM 5590 C C . ALA B 1 318 ? 11.617 -1.94 4.969 1 95.62 318 ALA B C 1
ATOM 5592 O O . ALA B 1 318 ? 10.75 -1.395 5.652 1 95.62 318 ALA B O 1
ATOM 5593 N N . ASN B 1 319 ? 12 -1.527 3.787 1 95.19 319 ASN B N 1
ATOM 5594 C CA . ASN B 1 319 ? 11.352 -0.374 3.174 1 95.19 319 ASN B CA 1
ATOM 5595 C C . ASN B 1 319 ? 9.852 -0.607 2.984 1 95.19 319 ASN B C 1
ATOM 5597 O O . ASN B 1 319 ? 9.039 0.266 3.295 1 95.19 319 ASN B O 1
ATOM 5601 N N . LEU B 1 320 ? 9.508 -1.787 2.508 1 96 320 LEU B N 1
ATOM 5602 C CA . LEU B 1 320 ? 8.109 -2.121 2.293 1 96 320 LEU B CA 1
ATOM 5603 C C . LEU B 1 320 ? 7.359 -2.199 3.619 1 96 320 LEU B C 1
ATOM 5605 O O . LEU B 1 320 ? 6.219 -1.735 3.723 1 96 320 LEU B O 1
ATOM 5609 N N . TYR B 1 321 ? 8.008 -2.752 4.586 1 96.06 321 TYR B N 1
ATOM 5610 C CA . TYR B 1 321 ? 7.395 -2.857 5.906 1 96.06 321 TYR B CA 1
ATOM 5611 C C . TYR B 1 321 ? 7.102 -1.479 6.48 1 96.06 321 TYR B C 1
ATOM 5613 O O . TYR B 1 321 ? 6.008 -1.233 6.996 1 96.06 321 TYR B O 1
ATOM 5621 N N . ASN B 1 322 ? 8.039 -0.596 6.375 1 94.88 322 ASN B N 1
ATOM 5622 C CA . ASN B 1 322 ? 7.887 0.758 6.895 1 94.88 322 ASN B CA 1
ATOM 5623 C C . ASN B 1 322 ? 6.773 1.517 6.176 1 94.88 322 ASN B C 1
ATOM 5625 O O . ASN B 1 322 ? 6.09 2.344 6.777 1 94.88 322 ASN B O 1
ATOM 5629 N N . MET B 1 323 ? 6.562 1.203 4.988 1 95 323 MET B N 1
ATOM 5630 C CA . MET B 1 323 ? 5.566 1.913 4.188 1 95 323 MET B CA 1
ATOM 5631 C C . MET B 1 323 ? 4.188 1.288 4.355 1 95 323 MET B C 1
ATOM 5633 O O . MET B 1 323 ? 3.195 1.999 4.527 1 95 323 MET B O 1
ATOM 5637 N N . ILE B 1 324 ? 4.148 -0.071 4.383 1 95.81 324 ILE B N 1
ATOM 5638 C CA . ILE B 1 324 ? 2.867 -0.754 4.234 1 95.81 324 ILE B CA 1
ATOM 5639 C C . ILE B 1 324 ? 2.436 -1.337 5.578 1 95.81 324 ILE B C 1
ATOM 5641 O O . ILE B 1 324 ? 1.25 -1.605 5.793 1 95.81 324 ILE B O 1
ATOM 5645 N N . ASN B 1 325 ? 3.344 -1.656 6.434 1 95.19 325 ASN B N 1
ATOM 5646 C CA . ASN B 1 325 ? 3.057 -2.188 7.762 1 95.19 325 ASN B CA 1
ATOM 5647 C C . ASN B 1 325 ? 2.166 -3.424 7.691 1 95.19 325 ASN B C 1
ATOM 5649 O O . ASN B 1 325 ? 1.066 -3.438 8.25 1 95.19 325 ASN B O 1
ATOM 5653 N N . PRO B 1 326 ? 2.674 -4.527 7.039 1 96.94 326 PRO B N 1
ATOM 5654 C CA . PRO B 1 326 ? 1.895 -5.766 6.957 1 96.94 326 PRO B CA 1
ATOM 5655 C C . PRO B 1 326 ? 1.91 -6.559 8.266 1 96.94 326 PRO B C 1
ATOM 5657 O O . PRO B 1 326 ? 2.797 -6.367 9.102 1 96.94 326 PRO B O 1
ATOM 5660 N N . GLN B 1 327 ? 0.959 -7.398 8.422 1 97.56 327 GLN B N 1
ATOM 5661 C CA . GLN B 1 327 ? 0.914 -8.312 9.562 1 97.56 327 GLN B CA 1
ATOM 5662 C C . GLN B 1 327 ? 1.895 -9.469 9.383 1 97.56 327 GLN B C 1
ATOM 5664 O O . GLN B 1 327 ? 2.555 -9.883 10.336 1 97.56 327 GLN B O 1
ATOM 5669 N N . ARG B 1 328 ? 2.035 -9.938 8.172 1 98.12 328 ARG B N 1
ATOM 5670 C CA . ARG B 1 328 ? 2.926 -11.031 7.801 1 98.12 328 ARG B CA 1
ATOM 5671 C C . ARG B 1 328 ? 3.514 -10.812 6.41 1 98.12 328 ARG B C 1
ATOM 5673 O O . ARG B 1 328 ? 2.848 -10.273 5.527 1 98.12 328 ARG B O 1
ATOM 5680 N N . ILE B 1 329 ? 4.742 -11.25 6.273 1 98.31 329 ILE B N 1
ATOM 5681 C CA . ILE B 1 329 ? 5.41 -11.297 4.977 1 98.31 329 ILE B CA 1
ATOM 5682 C C . ILE B 1 329 ? 5.645 -12.75 4.574 1 98.31 329 ILE B C 1
ATOM 5684 O O . ILE B 1 329 ? 6.172 -13.539 5.359 1 98.31 329 ILE B O 1
ATOM 5688 N N . ILE B 1 330 ? 5.207 -13.125 3.398 1 98.56 330 ILE B N 1
ATOM 5689 C CA . ILE B 1 330 ? 5.512 -14.43 2.836 1 98.56 330 ILE B CA 1
ATOM 5690 C C . ILE B 1 330 ? 6.488 -14.281 1.671 1 98.56 330 ILE B C 1
ATOM 5692 O O . ILE B 1 330 ? 6.211 -13.555 0.712 1 98.56 330 ILE B O 1
ATOM 5696 N N . LEU B 1 331 ? 7.562 -14.891 1.775 1 97.69 331 LEU B N 1
ATOM 5697 C CA . LEU B 1 331 ? 8.547 -14.922 0.702 1 97.69 331 LEU B CA 1
ATOM 5698 C C . LEU B 1 331 ? 8.516 -16.25 -0.031 1 97.69 331 LEU B C 1
ATOM 5700 O O . LEU B 1 331 ? 8.734 -17.312 0.576 1 97.69 331 LEU B O 1
ATOM 5704 N N . SER B 1 332 ? 8.195 -16.156 -1.285 1 97.06 332 SER B N 1
ATOM 5705 C CA . SER B 1 332 ? 8.188 -17.344 -2.125 1 97.06 332 SER B CA 1
ATOM 5706 C C . SER B 1 332 ? 9.43 -17.406 -3.008 1 97.06 332 SER B C 1
ATOM 5708 O O . SER B 1 332 ? 9.734 -16.469 -3.734 1 97.06 332 SER B O 1
ATO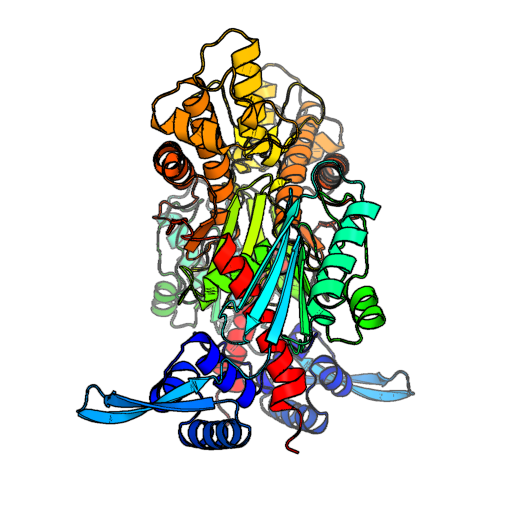M 5710 N N . SER B 1 333 ? 10.172 -18.516 -2.904 1 92.81 333 SER B N 1
ATOM 5711 C CA . SER B 1 333 ? 11.375 -18.719 -3.701 1 92.81 333 SER B CA 1
ATOM 5712 C C . SER B 1 333 ? 11.609 -20.203 -3.973 1 92.81 333 SER B C 1
ATOM 5714 O O . SER B 1 333 ? 11.023 -21.062 -3.311 1 92.81 333 SER B O 1
ATOM 5716 N N . ALA B 1 334 ? 12.445 -20.484 -4.941 1 87.56 334 ALA B N 1
ATOM 5717 C CA . ALA B 1 334 ? 12.797 -21.875 -5.266 1 87.56 334 ALA B CA 1
ATOM 5718 C C . ALA B 1 334 ? 14.156 -22.234 -4.68 1 87.56 334 ALA B C 1
ATOM 5720 O O . ALA B 1 334 ? 14.805 -23.172 -5.152 1 87.56 334 ALA B O 1
ATOM 5721 N N . MET B 1 335 ? 14.562 -21.547 -3.658 1 89.81 335 MET B N 1
ATOM 5722 C CA . MET B 1 335 ? 15.922 -21.703 -3.145 1 89.81 335 MET B CA 1
ATOM 5723 C C . MET B 1 335 ? 16.047 -22.984 -2.336 1 89.81 335 MET B C 1
ATOM 5725 O O . MET B 1 335 ? 17.156 -23.469 -2.109 1 89.81 335 MET B O 1
ATOM 5729 N N . GLY B 1 336 ? 14.953 -23.5 -1.847 1 88.5 336 GLY B N 1
ATOM 5730 C CA . GLY B 1 336 ? 15.016 -24.703 -1.02 1 88.5 336 GLY B CA 1
ATOM 5731 C C . GLY B 1 336 ? 15.867 -24.516 0.222 1 88.5 336 GLY B C 1
ATOM 5732 O O . GLY B 1 336 ? 15.688 -23.562 0.978 1 88.5 336 GLY B O 1
ATOM 5733 N N . ASN B 1 337 ? 16.828 -25.344 0.394 1 87.19 337 ASN B N 1
ATOM 5734 C CA . ASN B 1 337 ? 17.688 -25.312 1.577 1 87.19 337 ASN B CA 1
ATOM 5735 C C . ASN B 1 337 ? 18.609 -24.109 1.573 1 87.19 337 ASN B C 1
ATOM 5737 O O . ASN B 1 337 ? 19.141 -23.719 2.619 1 87.19 337 ASN B O 1
ATOM 5741 N N . ALA B 1 338 ? 18.828 -23.578 0.472 1 92.38 338 ALA B N 1
ATOM 5742 C CA . ALA B 1 338 ? 19.734 -22.453 0.361 1 92.38 338 ALA B CA 1
ATOM 5743 C C . ALA B 1 338 ? 19.172 -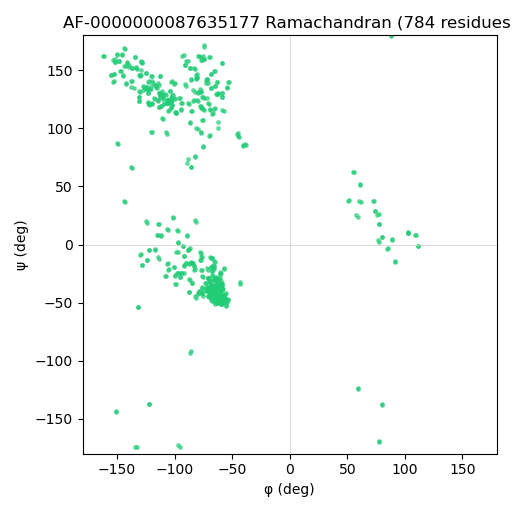21.219 1.055 1 92.38 338 ALA B C 1
ATOM 5745 O O . ALA B 1 338 ? 19.906 -20.25 1.295 1 92.38 338 ALA B O 1
ATOM 5746 N N . VAL B 1 339 ? 17.906 -21.266 1.42 1 93.19 339 VAL B N 1
ATOM 5747 C CA . VAL B 1 339 ? 17.281 -20.172 2.176 1 93.19 339 VAL B CA 1
ATOM 5748 C C . VAL B 1 339 ? 18.047 -19.969 3.484 1 93.19 339 VAL B C 1
ATOM 5750 O O . VAL B 1 339 ? 18.172 -18.828 3.953 1 93.19 339 VAL B O 1
ATOM 5753 N N . GLY B 1 340 ? 18.5 -21.047 4 1 93.31 340 GLY B N 1
ATOM 5754 C CA . GLY B 1 340 ? 19.234 -20.984 5.258 1 93.31 340 GLY B CA 1
ATOM 5755 C C . GLY B 1 340 ? 20.484 -20.125 5.172 1 93.31 340 GLY B C 1
ATOM 5756 O O . GLY B 1 340 ? 20.953 -19.594 6.184 1 93.31 340 GLY B O 1
ATOM 5757 N N . THR B 1 341 ? 21.031 -19.969 4.02 1 92.06 341 THR B N 1
ATOM 5758 C CA . THR B 1 341 ? 22.25 -19.172 3.811 1 92.06 341 THR B CA 1
ATOM 5759 C C . THR B 1 341 ? 21.922 -17.688 3.787 1 92.06 341 THR B C 1
ATOM 5761 O O . THR B 1 341 ? 22.672 -16.875 4.359 1 92.06 341 THR B O 1
ATOM 5764 N N . MET B 1 342 ? 20.906 -17.312 3.225 1 93 342 MET B N 1
ATOM 5765 C CA . MET B 1 342 ? 20.625 -15.906 3.027 1 93 342 MET B CA 1
ATOM 5766 C C . MET B 1 342 ? 19.734 -15.367 4.152 1 93 342 MET B C 1
ATOM 5768 O O . MET B 1 342 ? 19.781 -14.18 4.465 1 93 342 MET B O 1
ATOM 5772 N N . ASP B 1 343 ? 18.953 -16.219 4.82 1 96.12 343 ASP B N 1
ATOM 5773 C CA . ASP B 1 343 ? 17.891 -15.82 5.734 1 96.12 343 ASP B CA 1
ATOM 5774 C C . ASP B 1 343 ? 18.453 -15.031 6.914 1 96.12 343 ASP B C 1
ATOM 5776 O O . ASP B 1 343 ? 17.938 -13.961 7.254 1 96.12 343 ASP B O 1
ATOM 5780 N N . PRO B 1 344 ? 19.547 -15.539 7.539 1 96.25 344 PRO B N 1
ATOM 5781 C CA . PRO B 1 344 ? 20.062 -14.773 8.68 1 96.25 344 PRO B CA 1
ATOM 5782 C C . PRO B 1 344 ? 20.469 -13.352 8.312 1 96.25 344 PRO B C 1
ATOM 5784 O O . PRO B 1 344 ? 20.25 -12.422 9.086 1 96.25 344 PRO B O 1
ATOM 5787 N N . ILE B 1 345 ? 21.047 -13.234 7.152 1 94.5 345 ILE B N 1
ATOM 5788 C CA . ILE B 1 345 ? 21.469 -11.922 6.684 1 94.5 345 ILE B CA 1
ATOM 5789 C C . ILE B 1 345 ? 20.234 -11.055 6.398 1 94.5 345 ILE B C 1
ATOM 5791 O O . ILE B 1 345 ? 20.172 -9.898 6.828 1 94.5 345 ILE B O 1
ATOM 5795 N N . LEU B 1 346 ? 19.281 -11.609 5.734 1 95.75 346 LEU B N 1
ATOM 5796 C CA . LEU B 1 346 ? 18.047 -10.914 5.395 1 95.75 346 LEU B CA 1
ATOM 5797 C C . LEU B 1 346 ? 17.359 -10.398 6.652 1 95.75 346 LEU B C 1
ATOM 5799 O O . LEU B 1 346 ? 17.016 -9.211 6.738 1 95.75 346 LEU B O 1
ATOM 5803 N N . ARG B 1 347 ? 17.203 -11.195 7.629 1 95.94 347 ARG B N 1
ATOM 5804 C CA . ARG B 1 347 ? 16.5 -10.844 8.852 1 95.94 347 ARG B CA 1
ATOM 5805 C C . ARG B 1 347 ? 17.234 -9.758 9.625 1 95.94 347 ARG B C 1
ATOM 5807 O O . ARG B 1 347 ? 16.625 -8.828 10.156 1 95.94 347 ARG B O 1
ATOM 5814 N N . THR B 1 348 ? 18.516 -9.906 9.688 1 93.69 348 THR B N 1
ATOM 5815 C CA . THR B 1 348 ? 19.328 -8.914 10.391 1 93.69 348 THR B CA 1
ATOM 5816 C C . THR B 1 348 ? 19.172 -7.539 9.75 1 93.69 348 THR B C 1
ATOM 5818 O O . THR B 1 348 ? 18.938 -6.547 10.438 1 93.69 348 THR B O 1
ATOM 5821 N N . VAL B 1 349 ? 19.312 -7.504 8.438 1 92.56 349 VAL B N 1
ATOM 5822 C CA . VAL B 1 349 ? 19.219 -6.25 7.695 1 92.56 349 VAL B CA 1
ATOM 5823 C C . VAL B 1 349 ? 17.812 -5.676 7.816 1 92.56 349 VAL B C 1
ATOM 5825 O O . VAL B 1 349 ? 17.641 -4.477 8.047 1 92.56 349 VAL B O 1
ATOM 5828 N N . LEU B 1 350 ? 16.781 -6.512 7.703 1 94.81 350 LEU B N 1
ATOM 5829 C CA . LEU B 1 350 ? 15.375 -6.117 7.812 1 94.81 350 LEU B CA 1
ATOM 5830 C C . LEU B 1 350 ? 15.094 -5.488 9.172 1 94.81 350 LEU B C 1
ATOM 5832 O O . LEU B 1 350 ? 14.625 -4.352 9.25 1 94.81 350 LEU B O 1
ATOM 5836 N N . GLU B 1 351 ? 15.469 -6.137 10.195 1 92.94 351 GLU B N 1
ATOM 5837 C CA . GLU B 1 351 ? 15.156 -5.699 11.555 1 92.94 351 GLU B CA 1
ATOM 5838 C C . GLU B 1 351 ? 15.914 -4.426 11.906 1 92.94 351 GLU B C 1
ATOM 5840 O O . GLU B 1 351 ? 15.383 -3.545 12.586 1 92.94 351 GLU B O 1
ATOM 5845 N N . LYS B 1 352 ? 17.078 -4.332 11.422 1 90.94 352 LYS B N 1
ATOM 5846 C CA . LYS B 1 352 ? 17.922 -3.182 11.711 1 90.94 352 LYS B CA 1
ATOM 5847 C C . LYS B 1 352 ? 17.359 -1.911 11.078 1 90.94 352 LYS B C 1
ATOM 5849 O O . LYS B 1 352 ? 17.656 -0.803 11.531 1 90.94 352 LYS B O 1
ATOM 5854 N N . ASN B 1 353 ? 16.578 -2.043 10.078 1 92.06 353 ASN B N 1
ATOM 5855 C CA . ASN B 1 353 ? 16.172 -0.867 9.312 1 92.06 353 ASN B CA 1
ATOM 5856 C C . ASN B 1 353 ? 14.68 -0.59 9.453 1 92.06 353 ASN B C 1
ATOM 5858 O O . ASN B 1 353 ? 14.109 0.167 8.672 1 92.06 353 ASN B O 1
ATOM 5862 N N . LEU B 1 354 ? 14.094 -1.148 10.438 1 91.38 354 LEU B N 1
ATOM 5863 C CA . LEU B 1 354 ? 12.711 -0.835 10.766 1 91.38 354 LEU B CA 1
ATOM 5864 C C . LEU B 1 354 ? 12.625 0.452 11.578 1 91.38 354 LEU B C 1
ATOM 5866 O O . LEU B 1 354 ? 13.531 0.766 12.352 1 91.38 354 LEU B O 1
ATOM 5870 N N . HIS B 1 355 ? 11.602 1.227 11.344 1 84 355 HIS B N 1
ATOM 5871 C CA . HIS B 1 355 ? 11.352 2.43 12.133 1 84 355 HIS B CA 1
ATOM 5872 C C . HIS B 1 355 ? 11.289 2.111 13.617 1 84 355 HIS B C 1
ATOM 5874 O O . HIS B 1 355 ? 11.891 2.82 14.438 1 84 355 HIS B O 1
ATOM 5880 N N . ARG B 1 356 ? 10.531 1.131 13.938 1 78.12 356 ARG B N 1
ATOM 5881 C CA . ARG B 1 356 ? 10.438 0.647 15.312 1 78.12 356 ARG B CA 1
ATOM 5882 C C . ARG B 1 356 ? 10.922 -0.796 15.414 1 78.12 356 ARG B C 1
ATOM 5884 O O . ARG B 1 356 ? 10.555 -1.638 14.594 1 78.12 356 ARG B O 1
ATOM 5891 N N . ALA B 1 357 ? 11.641 -0.883 16.453 1 72.12 357 ALA B N 1
ATOM 5892 C CA . ALA B 1 357 ? 12.125 -2.242 16.672 1 72.12 357 ALA B CA 1
ATOM 5893 C C . ALA B 1 357 ? 10.984 -3.189 17.016 1 72.12 357 ALA B C 1
ATOM 5895 O O . ALA B 1 357 ? 10.289 -2.992 18.016 1 72.12 357 ALA B O 1
ATOM 5896 N N . GLN B 1 358 ? 10.773 -4.012 16.156 1 78.75 358 GLN B N 1
ATOM 5897 C CA . GLN B 1 358 ? 9.766 -5.043 16.375 1 78.75 358 GLN B CA 1
ATOM 5898 C C . GLN B 1 358 ? 10.086 -6.309 15.586 1 78.75 358 GLN B C 1
ATOM 5900 O O . GLN B 1 358 ? 10.859 -6.266 14.633 1 78.75 358 GLN B O 1
ATOM 5905 N N . ALA B 1 359 ? 9.484 -7.34 16.062 1 83.75 359 ALA B N 1
ATOM 5906 C CA . ALA B 1 359 ? 9.633 -8.594 15.336 1 83.75 359 ALA B CA 1
ATOM 5907 C C . ALA B 1 359 ? 8.727 -8.625 14.109 1 83.75 359 ALA B C 1
ATOM 5909 O O . ALA B 1 359 ? 7.562 -8.234 14.18 1 83.75 359 ALA B O 1
ATOM 5910 N N . VAL B 1 360 ? 9.359 -8.992 13.008 1 92.5 360 VAL B N 1
ATOM 5911 C CA . VAL B 1 360 ? 8.602 -9.109 11.766 1 92.5 360 VAL B CA 1
ATOM 5912 C C . VAL B 1 360 ? 8.188 -10.562 11.555 1 92.5 360 VAL B C 1
ATOM 5914 O O . VAL B 1 360 ? 9.008 -11.477 11.688 1 92.5 360 VAL B O 1
ATOM 5917 N N . ASP B 1 361 ? 6.938 -10.852 11.359 1 96.94 361 ASP B N 1
ATOM 5918 C CA . ASP B 1 361 ? 6.438 -12.172 11 1 96.94 361 ASP B CA 1
ATOM 5919 C C . ASP B 1 361 ? 6.727 -12.484 9.531 1 96.94 361 ASP B C 1
ATOM 5921 O O . ASP B 1 361 ? 5.902 -12.219 8.664 1 96.94 361 ASP B O 1
ATOM 5925 N N . LEU B 1 362 ? 7.938 -12.992 9.289 1 97.44 362 LEU B N 1
ATOM 5926 C CA . LEU B 1 362 ? 8.391 -13.375 7.961 1 97.44 362 LEU B CA 1
ATOM 5927 C C . LEU B 1 362 ? 8.43 -14.898 7.82 1 97.44 362 LEU B C 1
ATOM 5929 O O . LEU B 1 362 ? 9.117 -15.578 8.586 1 97.44 362 LEU B O 1
ATOM 5933 N N . VAL B 1 363 ? 7.699 -15.438 6.844 1 97.31 363 VAL B N 1
ATOM 5934 C CA . VAL B 1 363 ? 7.688 -16.875 6.613 1 97.31 363 VAL B CA 1
ATOM 5935 C C . VAL B 1 363 ? 7.969 -17.172 5.137 1 97.31 363 VAL B C 1
ATOM 5937 O O . VAL B 1 363 ? 7.805 -16.297 4.285 1 97.31 363 VAL B O 1
ATOM 5940 N N . TYR B 1 364 ? 8.43 -18.344 4.859 1 96.31 364 TYR B N 1
ATOM 5941 C CA . TYR B 1 364 ? 8.688 -18.766 3.488 1 96.31 364 TYR B CA 1
ATOM 5942 C C . TYR B 1 364 ? 7.555 -19.625 2.959 1 96.31 364 TYR B C 1
ATOM 5944 O O . TYR B 1 364 ? 7.004 -20.453 3.689 1 96.31 364 TYR B O 1
ATOM 5952 N N . SER B 1 365 ? 7.227 -19.359 1.727 1 94.06 365 SER B N 1
ATOM 5953 C CA . SER B 1 365 ? 6.199 -20.172 1.091 1 94.06 365 SER B CA 1
ATOM 5954 C C . SER B 1 365 ? 6.641 -21.625 0.972 1 94.06 365 SER B C 1
ATOM 5956 O O . SER B 1 365 ? 7.793 -21.906 0.625 1 94.06 365 SER B O 1
ATOM 5958 N N . GLY B 1 366 ? 5.762 -22.531 1.206 1 85.5 366 GLY B N 1
ATOM 5959 C CA . GLY B 1 366 ? 6.09 -23.938 1.092 1 85.5 366 GLY B CA 1
ATOM 5960 C C . GLY B 1 366 ? 6.184 -24.406 -0.345 1 85.5 366 GLY B C 1
ATOM 5961 O O . GLY B 1 366 ? 7.055 -25.219 -0.684 1 85.5 366 GLY B O 1
ATOM 5962 N N . ASN B 1 367 ? 5.242 -24 -1.185 1 91.88 367 ASN B N 1
ATOM 5963 C CA . ASN B 1 367 ? 5.164 -24.406 -2.588 1 91.88 367 ASN B CA 1
ATOM 5964 C C . ASN B 1 367 ? 4.551 -23.297 -3.445 1 91.88 367 ASN B C 1
ATOM 5966 O O . ASN B 1 367 ? 3.367 -23.359 -3.783 1 91.88 367 ASN B O 1
ATOM 5970 N N . GLY B 1 368 ? 5.383 -22.391 -3.898 1 94.25 368 GLY B N 1
ATOM 5971 C CA . GLY B 1 368 ? 4.918 -21.219 -4.617 1 94.25 368 GLY B CA 1
ATOM 5972 C C . GLY B 1 368 ? 4.141 -21.547 -5.875 1 94.25 368 GLY B C 1
ATOM 5973 O O . GLY B 1 368 ? 3.135 -20.906 -6.18 1 94.25 368 GLY B O 1
ATOM 5974 N N . SER B 1 369 ? 4.578 -22.594 -6.59 1 94.06 369 SER B N 1
ATOM 5975 C CA . SER B 1 369 ? 3.916 -22.984 -7.832 1 94.06 369 SER B CA 1
ATOM 5976 C C . SER B 1 369 ? 2.516 -23.531 -7.562 1 94.06 369 SER B C 1
ATOM 5978 O O . SER B 1 369 ? 1.565 -23.188 -8.266 1 94.06 369 SER B O 1
ATOM 5980 N N . TYR B 1 370 ? 2.424 -24.312 -6.578 1 96.12 370 TYR B N 1
ATOM 5981 C CA . TYR B 1 370 ? 1.144 -24.906 -6.215 1 96.12 370 TYR B CA 1
ATOM 5982 C C . TYR B 1 370 ? 0.153 -23.844 -5.762 1 96.12 370 TYR B C 1
ATOM 5984 O O . TYR B 1 370 ? -0.998 -23.828 -6.203 1 96.12 370 TYR B O 1
ATOM 5992 N N . TYR B 1 371 ? 0.604 -22.938 -4.914 1 97.56 371 TYR B N 1
ATOM 5993 C CA . TYR B 1 371 ? -0.294 -21.906 -4.391 1 97.56 371 TYR B CA 1
ATOM 5994 C C . TYR B 1 371 ? -0.675 -20.906 -5.477 1 97.56 371 TYR B C 1
ATOM 5996 O O . TYR B 1 371 ? -1.763 -20.328 -5.445 1 97.56 371 TYR B O 1
ATOM 6004 N N . THR B 1 372 ? 0.214 -20.719 -6.461 1 98.38 372 THR B N 1
ATOM 6005 C CA . THR B 1 372 ? -0.154 -19.906 -7.613 1 98.38 372 THR B CA 1
ATOM 6006 C C . THR B 1 372 ? -1.309 -20.531 -8.383 1 98.38 372 THR B C 1
ATOM 6008 O O . THR B 1 372 ? -2.285 -19.859 -8.711 1 98.38 372 THR B O 1
ATOM 6011 N N . LEU B 1 373 ? -1.193 -21.844 -8.562 1 98.31 373 LEU B N 1
ATOM 6012 C CA . LEU B 1 373 ? -2.254 -22.578 -9.242 1 98.31 373 LEU B CA 1
ATOM 6013 C C . LEU B 1 373 ? -3.559 -22.5 -8.453 1 98.31 373 LEU B C 1
ATOM 6015 O O . LEU B 1 373 ? -4.602 -22.156 -9.016 1 98.31 373 LEU B O 1
ATOM 6019 N N . LEU B 1 374 ? -3.49 -22.734 -7.152 1 97.75 374 LEU B N 1
ATOM 6020 C CA . LEU B 1 374 ? -4.688 -22.719 -6.32 1 97.75 374 LEU B CA 1
ATOM 6021 C C . LEU B 1 374 ? -5.32 -21.328 -6.309 1 97.75 374 LEU B C 1
ATOM 6023 O O . LEU B 1 374 ? -6.547 -21.203 -6.246 1 97.75 374 LEU B O 1
ATOM 6027 N N . GLY B 1 375 ? -4.438 -20.344 -6.285 1 98.44 375 GLY B N 1
ATOM 6028 C CA . GLY B 1 375 ? -4.945 -18.984 -6.355 1 98.44 375 GLY B CA 1
ATOM 6029 C C . GLY B 1 375 ? -5.785 -18.719 -7.594 1 98.44 375 GLY B C 1
ATOM 6030 O O . GLY B 1 375 ? -6.863 -18.141 -7.508 1 98.44 375 GLY B O 1
ATOM 6031 N N . MET B 1 376 ? -5.281 -19.172 -8.711 1 98.62 376 MET B N 1
ATOM 6032 C CA . MET B 1 376 ? -6.035 -18.984 -9.945 1 98.62 376 MET B CA 1
ATOM 6033 C C . MET B 1 376 ? -7.328 -19.781 -9.93 1 98.62 376 MET B C 1
ATOM 6035 O O . MET B 1 376 ? -8.375 -19.297 -10.352 1 98.62 376 MET B O 1
ATOM 6039 N N . VAL B 1 377 ? -7.258 -20.984 -9.43 1 98.19 377 VAL B N 1
ATOM 6040 C CA . VAL B 1 377 ? -8.461 -21.812 -9.312 1 98.19 377 VAL B CA 1
ATOM 6041 C C . VAL B 1 377 ? -9.5 -21.078 -8.461 1 98.19 377 VAL B C 1
ATOM 6043 O O . VAL B 1 377 ? -10.68 -21.047 -8.805 1 98.19 377 VAL B O 1
ATOM 6046 N N . ASP B 1 378 ? -9.062 -20.516 -7.406 1 97.62 378 ASP B N 1
ATOM 6047 C CA . ASP B 1 378 ? -9.977 -19.797 -6.52 1 97.62 378 ASP B CA 1
ATOM 6048 C C . ASP B 1 378 ? -10.594 -18.594 -7.223 1 97.62 378 ASP B C 1
ATOM 6050 O O . ASP B 1 378 ? -11.797 -18.359 -7.121 1 97.62 378 ASP B O 1
ATOM 6054 N N . ILE B 1 379 ? -9.781 -17.859 -7.922 1 97.56 379 ILE B N 1
ATOM 6055 C CA . ILE B 1 379 ? -10.242 -16.672 -8.625 1 97.56 379 ILE B CA 1
ATOM 6056 C C . ILE B 1 379 ? -11.312 -17.047 -9.648 1 97.56 379 ILE B C 1
ATOM 6058 O O . ILE B 1 379 ? -12.391 -16.453 -9.68 1 97.56 379 ILE B O 1
ATOM 6062 N N . VAL B 1 380 ? -11.031 -18.047 -10.391 1 97.81 380 VAL B N 1
ATOM 6063 C CA . VAL B 1 380 ? -11.953 -18.484 -11.422 1 97.81 380 VAL B CA 1
ATOM 6064 C C . VAL B 1 380 ? -13.234 -19.016 -10.781 1 97.81 380 VAL B C 1
ATOM 6066 O O . VAL B 1 380 ? -14.344 -18.641 -11.188 1 97.81 380 VAL B O 1
ATOM 6069 N N . SER B 1 381 ? -13.078 -19.828 -9.773 1 96.62 381 SER B N 1
ATOM 6070 C CA . SER B 1 381 ? -14.234 -20.453 -9.141 1 96.62 381 SER B CA 1
ATOM 6071 C C . SER B 1 381 ? -15.117 -19.406 -8.469 1 96.62 381 SER B C 1
ATOM 6073 O O . SER B 1 381 ? -16.344 -19.531 -8.469 1 96.62 381 SER B O 1
ATOM 6075 N N . SER B 1 382 ? -14.539 -18.484 -7.883 1 95.44 382 SER B N 1
ATOM 6076 C CA . SER B 1 382 ? -15.32 -17.406 -7.266 1 95.44 382 SER B CA 1
ATOM 6077 C C . SER B 1 382 ? -16.125 -16.641 -8.305 1 95.44 382 SER B C 1
ATOM 6079 O O . SER B 1 382 ? -17.297 -16.297 -8.07 1 95.44 382 SER B O 1
ATOM 6081 N N . ARG B 1 383 ? -15.516 -16.422 -9.422 1 95.31 383 ARG B N 1
ATOM 6082 C CA . ARG B 1 383 ? -16.219 -15.727 -10.5 1 95.31 383 ARG B CA 1
ATOM 6083 C C . ARG B 1 383 ? -17.312 -16.609 -11.094 1 95.31 383 ARG B C 1
ATOM 6085 O O . ARG B 1 383 ? -18.391 -16.125 -11.406 1 95.31 383 ARG B O 1
ATOM 6092 N N . ARG B 1 384 ? -17 -17.859 -11.258 1 95.12 384 ARG B N 1
ATOM 6093 C CA . ARG B 1 384 ? -17.984 -18.797 -11.766 1 95.12 384 ARG B CA 1
ATOM 6094 C C . ARG B 1 384 ? -19.188 -18.906 -10.836 1 95.12 384 ARG B C 1
ATOM 6096 O O . ARG B 1 384 ? -20.328 -19 -11.289 1 95.12 384 ARG B O 1
ATOM 6103 N N . ALA B 1 385 ? -18.875 -18.875 -9.547 1 94.12 385 ALA B N 1
ATOM 6104 C CA . ALA B 1 385 ? -19.953 -18.922 -8.555 1 94.12 385 ALA B CA 1
ATOM 6105 C C . ALA B 1 385 ? -20.906 -17.75 -8.742 1 94.12 385 ALA B C 1
ATOM 6107 O O . ALA B 1 385 ? -22.125 -17.938 -8.766 1 94.12 385 ALA B O 1
ATOM 6108 N N . SER B 1 386 ? -20.406 -16.656 -8.891 1 92.25 386 SER B N 1
ATOM 6109 C CA . SER B 1 386 ? -21.188 -15.43 -9.016 1 92.25 386 SER B CA 1
ATOM 6110 C C . SER B 1 386 ? -21.891 -15.359 -10.367 1 92.25 386 SER B C 1
ATOM 6112 O O . SER B 1 386 ? -23.062 -14.977 -10.445 1 92.25 386 SER B O 1
ATOM 6114 N N . GLU B 1 387 ? -21.219 -15.805 -11.422 1 92.38 387 GLU B N 1
ATOM 6115 C CA . GLU B 1 387 ? -21.688 -15.555 -12.781 1 92.38 387 GLU B CA 1
ATOM 6116 C C . GLU B 1 387 ? -22.547 -16.703 -13.289 1 92.38 387 GLU B C 1
ATOM 6118 O O . GLU B 1 387 ? -23.391 -16.531 -14.164 1 92.38 387 GLU B O 1
ATOM 6123 N N . VAL B 1 388 ? -22.344 -17.922 -12.727 1 93.38 388 VAL B N 1
ATOM 6124 C CA . VAL B 1 388 ? -22.938 -19.078 -13.367 1 93.38 388 VAL B CA 1
ATOM 6125 C C . VAL B 1 388 ? -23.656 -19.938 -12.32 1 93.38 388 VAL B C 1
ATOM 6127 O O . VAL B 1 388 ? -24.875 -20.172 -12.422 1 93.38 388 VAL B O 1
ATOM 6130 N N . TRP B 1 389 ? -22.953 -20.312 -11.281 1 94.56 389 TRP B N 1
ATOM 6131 C CA . TRP B 1 389 ? -23.453 -21.328 -10.367 1 94.56 389 TRP B CA 1
ATOM 6132 C C . TRP B 1 389 ? -24.672 -20.812 -9.594 1 94.56 389 TRP B C 1
ATOM 6134 O O . TRP B 1 389 ? -25.594 -21.578 -9.312 1 94.56 389 TRP B O 1
ATOM 6144 N N . LEU B 1 390 ? -24.641 -19.5 -9.266 1 92.62 390 LEU B N 1
ATOM 6145 C CA . LEU B 1 390 ? -25.672 -18.938 -8.398 1 92.62 390 LEU B CA 1
ATOM 6146 C C . LEU B 1 390 ? -26.672 -18.094 -9.203 1 92.62 390 LEU B C 1
ATOM 6148 O O . LEU B 1 390 ? -27.703 -17.672 -8.68 1 92.62 390 LEU B O 1
ATOM 6152 N N . SER B 1 391 ? -26.5 -17.516 -10.438 1 80.38 391 SER B N 1
ATOM 6153 C CA . SER B 1 391 ? -27.344 -16.641 -11.234 1 80.38 391 SER B CA 1
ATOM 6154 C C . SER B 1 391 ? -28.672 -17.328 -11.57 1 80.38 391 SER B C 1
ATOM 6156 O O . SER B 1 391 ? -29.688 -16.656 -11.75 1 80.38 391 SER B O 1
ATOM 6158 N N . GLY B 1 392 ? -29 -18.609 -11.852 1 62.47 392 GLY B N 1
ATOM 6159 C CA . GLY B 1 392 ? -30.219 -19.188 -12.391 1 62.47 392 GLY B CA 1
ATOM 6160 C C . GLY B 1 392 ? -31.375 -19.125 -11.422 1 62.47 392 GLY B C 1
ATOM 6161 O O . GLY B 1 392 ? -32.531 -19.422 -11.789 1 62.47 392 GLY B O 1
ATOM 6162 N N . GLY B 1 393 ? -31.531 -19.234 -10.109 1 40.53 393 GLY B N 1
ATOM 6163 C CA . GLY B 1 393 ? -32.781 -19.578 -9.438 1 40.53 393 GLY B CA 1
ATOM 6164 C C . GLY B 1 393 ? -33.688 -18.391 -9.258 1 40.53 393 GLY B C 1
ATOM 6165 O O . GLY B 1 393 ? -34.656 -18.453 -8.469 1 40.53 393 GLY B O 1
ATOM 6166 N N . ARG B 1 394 ? -33.656 -17.25 -9.945 1 31.62 394 ARG B N 1
ATOM 6167 C CA . ARG B 1 394 ? -34.938 -16.562 -9.727 1 31.62 394 ARG B CA 1
ATOM 6168 C C . ARG B 1 394 ? -36 -17.141 -10.641 1 31.62 394 ARG B C 1
ATOM 6170 O O . ARG B 1 394 ? -35.75 -17.484 -11.789 1 31.62 394 ARG B O 1
#

Solvent-accessible surface area (backbone atoms only — not comparable to full-atom values): 40543 Å² total; per-residue (Å²): 125,84,70,72,78,73,76,50,70,64,55,51,52,52,51,49,31,58,62,63,38,71,41,33,65,66,54,48,18,68,74,68,70,45,54,58,70,56,46,52,54,46,50,51,53,37,36,74,70,57,48,32,44,80,66,52,77,40,67,40,96,85,63,49,75,39,62,17,32,25,47,41,36,75,73,39,33,31,36,37,37,38,50,55,86,50,31,40,37,40,33,36,26,27,59,64,60,53,74,78,42,76,48,74,42,79,44,68,92,54,51,49,67,53,47,52,48,47,54,51,47,54,50,48,58,53,64,69,32,82,91,45,72,68,60,32,38,38,40,33,33,54,51,41,28,37,46,90,70,13,25,40,49,32,25,86,78,53,67,46,68,60,45,49,51,24,59,54,49,25,69,73,66,73,33,60,48,44,33,40,26,41,52,54,18,25,39,46,10,24,37,60,74,45,90,29,50,96,53,39,27,34,35,30,34,41,51,37,76,45,39,35,33,29,40,29,53,82,70,34,79,53,40,45,62,76,32,47,31,16,42,48,25,47,20,65,48,34,65,45,84,87,42,90,89,43,68,38,34,37,30,68,59,46,17,51,53,25,39,51,51,50,43,50,52,44,41,73,72,67,46,76,56,89,58,74,79,38,59,51,56,70,38,93,81,49,45,62,62,64,47,34,54,37,26,70,72,60,29,61,54,40,39,50,42,39,42,47,28,12,42,52,49,10,45,50,50,17,35,49,38,23,39,47,20,52,59,34,37,36,42,23,57,85,51,68,76,33,43,69,68,16,44,65,47,16,50,52,42,21,49,70,43,35,84,62,85,59,90,75,52,70,48,68,46,91,49,55,69,58,27,23,50,44,11,44,42,47,53,51,42,56,48,40,39,62,68,53,76,60,58,68,83,121,125,83,69,72,77,74,75,50,71,62,54,52,52,51,50,48,30,59,63,63,38,72,40,34,64,65,54,49,18,67,74,67,70,45,54,58,69,58,47,52,51,45,49,50,53,36,35,75,70,56,49,31,45,79,66,51,77,40,67,40,96,85,62,48,75,39,61,17,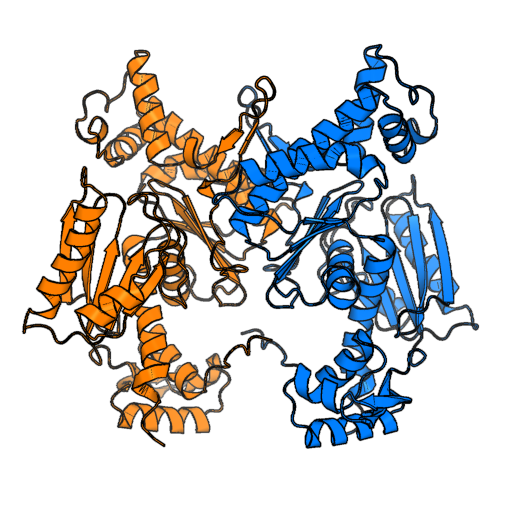32,24,49,42,36,74,73,40,31,32,36,36,37,39,50,54,85,50,30,39,36,40,33,37,26,27,59,62,60,54,75,77,43,75,50,74,43,79,44,68,92,52,51,49,67,52,47,52,49,48,55,54,47,54,49,48,58,52,63,69,32,81,92,44,71,66,60,32,37,37,39,32,32,53,51,41,27,38,45,89,72,13,24,40,49,33,25,85,77,53,67,45,67,58,44,50,51,24,58,55,48,22,69,74,69,73,32,58,51,44,33,40,25,42,50,53,18,27,39,47,12,25,37,60,75,44,90,30,50,95,53,39,28,33,35,32,33,41,51,37,75,44,39,35,32,27,40,29,52,81,70,35,79,53,40,45,62,76,32,47,31,16,43,48,24,46,20,65,47,34,66,45,84,89,42,92,88,44,69,38,35,35,28,67,58,48,17,51,52,24,38,50,51,51,44,51,52,43,40,74,71,66,47,78,57,89,59,75,79,37,62,51,57,70,39,91,81,48,47,62,62,64,47,35,54,36,26,70,72,61,32,59,52,41,39,50,42,39,42,46,27,14,42,52,49,8,46,49,50,17,36,48,36,24,38,49,20,52,59,33,37,36,42,24,58,87,50,67,74,32,44,70,67,16,44,64,47,16,51,51,42,20,48,70,43,35,83,61,87,58,87,74,52,70,46,68,45,90,50,54,70,59,28,24,50,44,12,44,44,47,54,51,42,55,48,40,38,62,68,53,75,62,57,68,83,118

Nearest PDB structures (foldseek):
  2qm1-assembly1_B  TM=8.036E-01  e=1.458E-23  Enterococcus faecalis V583
  4ija-assembly1_B  TM=7.989E-01  e=3.836E-24  Staphylococcus aureus subsp. aureus N315
  4htl-assembly1_A  TM=8.556E-01  e=2.252E-20  Listeria monocytogenes EGD-e
  5nck-assembly1_B  TM=8.590E-01  e=6.479E-20  Fusobacterium nucleatum
  3eo3-assembly2_C-2  TM=7.990E-01  e=9.892E-19  Homo sapiens

Radius of gyration: 29.06 Å; Cα contacts (8 Å, |Δi|>4): 1594; chains: 2; bounding box: 77×71×65 Å

Organism: NCBI:txid103891

Secondary structure (DSSP, 8-state):
--------HHHHHHHHHHHH-SEEHHHHHHHH---HHHHHHHHHHHHHTTSEEEEEEEE-TTS-EEEEEEE-TTS-EEEEEEE-SSEEEEEEEETTS-EEEEEEEE-TT--HHHHHHHHHHHHHHHHH-TT--EEEEEEEESS-EETTTTEEEE-TTT--EEE-HHHHHHHHH-S-EEEEEHHHHHHHHHHHHSTTTT-SEEEEEEESSSEEEEEEETTEEE--SSS-TT-GGG-EEEEETTSTTEEEEHHHHSSHHHHHHHHHHHHHTT---TTTT-HHHHSTT---HHHHHHHHTT-HHHHHHHHHHHHHHHHHHHHHHHHH--SEEEEE-S-GGGHHHHHHHHHHHHHHT-SS-----EEE-S-HHHHHHHHHHHHHHHHHIIIIITGGG-/--------HHHHHHHHHHHH-SEEHHHHHHHH---HHHHHHHHHHHHHTTSEEEEEEEE-TTS-EEEEEEE-TTS-EEEEEEE-SSEEEEEEEETTS-EEEEEEEE-TT--HHHHHHHHHHHHHHHHH-TT--EEEEEEEESS-EETTTTEEEE-TTT--EEE-HHHHHHHHH-S-EEEEEHHHHHHHHHHHHSTTTT-SEEEEEEESSSEEEEEEETTEEE--SSS-TT-GGG-EEEEETTSTTEEEEHHHHSSHHHHHHHHHHHHHTT---TTTT-HHHHSTT---HHHHHHHHTT-HHHHHHHHHHHHHHHHHHHHHHHHH--SEEEEE-S-GGGHHHHHHHHHHHHHHT-SS-----EEE-S-HHHHHHHHHHHHHHHHHIIIIITGGG-

InterPro domains:
  IPR000600 ROK family [PF00480] (86-380)
  IPR000600 ROK family [PTHR18964] (9-380)
  IPR036388 Winged helix-like DNA-binding domain superfamily [G3DSA:1.10.10.10] (7-72)
  IPR036390 Winged helix DNA-binding domain superfamily [SSF46785] (9-67)
  IPR043129 ATPase, nucleotide binding domain [SSF53067] (81-375)

Foldseek 3Di:
DPPPPDDDPLLLLLLVQLLPFWDFLVVSCVVSVPDSVVSVVSVVVCVVLVQKDFDDWDQDPVRRTTTTIHGPQQPFWAWEWEDDQFKIKIFTGTLSQHTDDIDIDTCPPHALVVSVVVRVVVVVVVCPPPVHPHAAYEYEAAAFAQFVQCWRQAHPRNRDGTHRVQVVCCVVRVHGYTYDYLQLLLVLLCCRPNVNDPFQWEWEWEAALFIWIWTHHRNHTDQPPRNRPTRQQQPFDDDDPVDPPDTDGLSCQAHLNNLLVQLQVVVVVPDDFPCNPPCQSVDPNHDSQVLLVRVVVPTPSSLVSLQSNLQSLLQSLLVCCQVRVGQEYEYEDPSVPSCVSSVVSSLVNNQVNHPDRDDHHYYYTPDSVSSSSVSSSSVVSSVCVVPPSPPPDD/DPPPPDDDPLLLLLLVQLLPFWDFLVVSCVVSVPDSVVSVVSVVVCVVLVQKDFDDWDQDPVRRTTTTIHGPQQPFWAWEWEDDQFKIKIFTGTLSQHTDDIDIDTCPPHALVVSVVVRVVVVVVVCPPPVHPHQAYEYEAAAFAQFVQCWRQAHPRNRDGTHRVQVVCCVVRVHGYTYDYLQLLLVLLCCRPRVNDPFQWEWEWEAALFIWIWTHHRNHTDQPDRNRPTRQQQPFDDDDPVDDPDTDGLSCQAHLNNLLVQLQVVVVVPDDFPCNPPCQSVDPVHDSQVLLVRVVVPTPSSLVSLQSNLQSLLQSLLVCCQVRVGQEYEYEDPSVPSCVSSVVSSLVNNQVNHPDRDDHHYYYTPDSVSSSSVSSSSVVSSVCVVPPSPPPDD

Sequence (788 aa):
MQSKQVLSNDEIILNYIRRNGSVSKAIIARNTGITPPTVTNICNTLADKGLIYEDRQERSALGRPSMLLKFNEQKEMLLIIHVRTHNVVCYVVQSGGVILHQMKQSIIGLTVEAILNTIYRCAEDIIEDMRWTIAAIGLILRGPVDSKKGISIYSPNGKWTNIPFKYILEERFQLPTYVENDVRCLSTGEYYYGSGKGIENLLVLKFSYGLGASLIYHGSLYRGYNDYAGEIGYSVIDIDEAKSNVFTRLEEVASETAIREYVLAEIKKGRLSKVATNQDILADAFRVEPIYEAAVEGDEICLEALNRVGKYLGITLANLYNMINPQRIILSSAMGNAVGTMDPILRTVLEKNLHRAQAVDLVYSGNGSYYTLLGMVDIVSSRRASEVWLSGGRMQSKQVLSNDEIILNYIRRNGSVSKAIIARNTGITPPTVTNICNTLADKGLIYEDRQERSALGRPSMLLKFNEQKEMLLIIHVRTHNVVCYVVQSGGVILHQMKQSIIGLTVEAILNTIYRCAEDIIEDMRWTIAAIGLILRGPVDSKKGISIYSPNGKWTNIPFKYILEERFQLPTYVENDVRCLSTGEYYYGSGKGIENLLVLKFSYGLGASLIYHGSLYRGYNDYAGEIGYSVIDIDEAKSNVFTRLEEVASETAIREYVLAEIKKGRLSKVATNQDILADAFRVEPIYEAAVEGDEICLEALNRVGKYLGITLANLYNMINPQRIILSSAMGNAVGTMDPILRTVLEKNLHRAQAVDLVYSGNGSYYTLLGMVDIVSSRRASEVWLSGGR

pLDDT: mean 91.6, std 10.53, range [29.33, 98.81]